Protein AF-0000000085011105 (afdb_homodimer)

Organism: Metarhizium robertsii (strain ARSEF 23 / ATCC MYA-3075) (NCBI:txid655844)

Solvent-accessible surface area (backbone atoms only — not comparable to full-atom values): 60044 Å² total; per-residue (Å²): 136,89,79,82,85,76,83,78,77,78,76,76,76,77,75,78,75,76,74,73,77,71,67,77,72,74,67,74,64,75,71,72,76,72,68,68,75,71,82,70,80,45,74,36,45,48,65,54,57,67,63,54,42,54,51,50,49,50,55,52,46,53,53,48,50,51,49,47,50,44,50,49,49,52,48,49,51,55,53,62,59,39,65,51,76,38,35,54,56,72,53,49,57,53,48,48,50,51,52,47,52,48,47,50,52,44,48,53,50,52,53,51,51,51,40,50,40,43,56,44,36,34,50,38,60,39,43,73,47,69,28,45,49,57,56,48,36,28,44,73,32,43,66,38,67,69,32,30,53,49,38,42,70,70,50,88,50,64,69,58,37,51,51,39,51,50,53,53,47,51,54,49,48,56,54,47,51,55,53,51,54,60,66,35,45,40,74,34,54,37,81,58,38,37,34,64,41,83,35,56,17,24,32,42,42,35,66,42,69,68,49,57,86,43,20,64,60,78,66,57,50,84,77,62,50,76,66,49,55,52,25,49,44,25,30,48,25,22,55,30,18,59,49,35,54,62,54,47,67,42,53,50,89,70,58,75,53,68,26,24,52,73,49,92,87,48,58,60,34,22,39,44,82,46,91,96,49,57,36,32,36,36,37,57,45,58,41,24,28,37,89,86,43,93,59,82,48,43,23,32,38,79,28,32,36,38,15,30,13,53,39,45,62,28,53,38,79,37,44,28,36,20,68,42,52,45,32,28,28,33,47,83,93,67,39,78,44,78,44,76,47,94,67,51,62,32,52,54,24,22,37,24,34,26,43,68,86,76,45,50,47,51,36,28,19,43,36,34,37,39,37,20,19,83,83,63,19,29,34,35,46,26,44,21,34,41,54,69,52,40,77,56,86,50,76,73,56,40,69,28,50,61,34,35,34,37,18,30,39,9,73,13,30,40,31,63,57,49,44,88,65,88,39,32,54,85,70,41,71,64,25,48,32,73,30,42,37,70,34,57,82,8,47,81,59,78,66,41,26,61,62,53,10,34,45,50,13,48,29,18,41,24,16,50,52,39,42,48,68,51,28,60,68,41,80,42,84,38,66,16,67,42,68,18,30,21,48,42,65,74,39,68,65,58,49,48,47,54,55,49,47,53,52,48,49,50,50,50,52,49,50,50,35,49,61,56,21,48,75,42,78,79,75,81,86,37,54,57,22,48,21,39,36,46,40,71,59,51,61,81,60,60,92,59,39,46,27,24,41,40,69,52,42,30,56,71,62,34,92,76,33,25,38,28,44,42,67,79,45,94,74,39,19,62,44,58,47,68,81,140,82,74,78,75,86,84,73,84,80,78,72,76,77,72,79,73,78,70,74,74,70,66,76,70,74,67,73,66,76,72,72,75,73,70,69,76,70,82,72,81,44,73,35,44,50,64,55,55,65,63,53,43,56,54,51,49,50,54,52,46,53,53,48,51,49,49,48,51,44,50,49,48,51,49,49,52,53,52,61,59,39,65,50,76,36,35,54,56,72,52,51,58,53,49,49,50,50,51,47,53,48,46,50,53,45,48,52,50,52,51,51,52,52,39,51,39,43,55,44,37,35,52,38,59,40,43,72,48,71,29,46,48,57,58,48,35,27,44,73,31,44,65,38,68,69,32,30,54,49,39,42,70,69,50,88,50,65,71,58,37,52,51,40,50,49,52,53,49,51,55,49,48,57,54,47,52,56,52,50,54,59,67,35,45,40,74,34,53,37,80,57,39,38,34,63,40,84,37,57,18,23,32,44,40,36,64,41,68,68,49,57,86,41,21,61,60,79,67,55,50,82,76,62,47,77,64,49,55,52,25,48,44,25,31,48,25,22,54,29,18,59,49,36,54,61,57,48,67,43,53,49,89,71,58,73,53,68,26,24,52,73,50,93,87,49,59,59,34,23,39,43,81,46,92,95,49,56,36,32,37,36,37,57,44,57,41,24,28,37,90,85,44,93,58,83,50,42,23,32,39,80,30,31,36,36,15,30,12,54,39,45,62,27,54,38,80,38,43,28,37,20,69,40,54,44,32,28,28,34,46,83,92,67,40,76,44,78,44,76,47,93,66,51,62,31,52,53,24,20,35,24,35,28,42,68,85,78,44,52,47,51,36,27,20,42,37,33,36,40,36,21,19,81,83,64,20,29,35,34,47,27,45,19,35,42,53,70,52,40,77,55,86,52,76,72,56,40,70,28,51,62,34,34,33,39,20,30,39,10,72,13,31,40,31,63,56,49,47,87,58,91,36,34,54,85,72,43,72,65,25,47,32,74,29,41,37,71,35,58,82,7,47,81,57,78,66,41,25,61,61,53,10,34,46,52,13,48,29,19,41,24,14,50,51,39,43,47,68,51,29,60,67,41,78,42,82,39,67,16,67,41,67,18,29,22,47,43,66,75,38,67,65,58,48,48,47,53,53,48,48,53,54,49,48,50,51,51,51,49,50,50,34,49,62,56,22,48,76,41,78,81,75,81,86,37,56,57,23,48,22,39,35,45,39,71,58,51,61,82,60,60,92,59,38,46,26,22,40,40,69,50,42,29,57,71,62,34,92,75,32,25,39,29,45,42,66,78,44,94,74,38,20,63,44,58,43,68,83

Structure (mmCIF, N/CA/C/O backbone):
data_AF-0000000085011105-model_v1
#
loop_
_entity.id
_entity.type
_entity.pdbx_description
1 polymer 'DUF3176 domain protein'
#
loop_
_atom_site.group_PDB
_atom_site.id
_atom_site.type_symbol
_atom_site.label_atom_id
_atom_site.label_alt_id
_atom_site.label_comp_id
_atom_site.label_asym_id
_atom_site.label_entity_id
_atom_site.label_seq_id
_atom_site.pdbx_PDB_ins_code
_atom_site.Cartn_x
_atom_site.Cartn_y
_atom_site.Cartn_z
_atom_site.occupancy
_atom_site.B_iso_or_equiv
_atom_site.auth_seq_id
_atom_site.auth_comp_id
_atom_site.auth_asym_id
_atom_site.auth_atom_id
_atom_site.pdbx_PDB_model_num
ATOM 1 N N . MET A 1 1 ? -25.391 115.938 -32.781 1 16.39 1 MET A N 1
ATOM 2 C CA . MET A 1 1 ? -26.031 116.75 -31.766 1 16.39 1 MET A CA 1
ATOM 3 C C . MET A 1 1 ? -25.5 116.438 -30.375 1 16.39 1 MET A C 1
ATOM 5 O O . MET A 1 1 ? -24.875 115.375 -30.188 1 16.39 1 MET A O 1
ATOM 9 N N . ALA A 1 2 ? -26.5 116.5 -29.406 1 16.56 2 ALA A N 1
ATOM 10 C CA . ALA A 1 2 ? -26.438 117.125 -28.094 1 16.56 2 ALA A CA 1
ATOM 11 C C . ALA A 1 2 ? -25.609 116.312 -27.125 1 16.56 2 ALA A C 1
ATOM 13 O O . ALA A 1 2 ? -25.375 115.125 -27.359 1 16.56 2 ALA A O 1
ATOM 14 N N . ALA A 1 3 ? -25.906 116.5 -25.922 1 17.05 3 ALA A N 1
ATOM 15 C CA . ALA A 1 3 ? -25.5 117.188 -24.672 1 17.05 3 ALA A CA 1
ATOM 16 C C . ALA A 1 3 ? -25.188 116.125 -23.594 1 17.05 3 ALA A C 1
ATOM 18 O O . ALA A 1 3 ? -24.141 116.188 -22.953 1 17.05 3 ALA A O 1
ATOM 19 N N . ALA A 1 4 ? -26.297 115.5 -23.172 1 17.09 4 ALA A N 1
ATOM 20 C CA . ALA A 1 4 ? -26.625 115.75 -21.766 1 17.09 4 ALA A CA 1
ATOM 21 C C . ALA A 1 4 ? -25.719 114.938 -20.859 1 17.09 4 ALA A C 1
ATOM 23 O O . ALA A 1 4 ? -24.984 114.062 -21.328 1 17.09 4 ALA A O 1
ATOM 24 N N . SER A 1 5 ? -26.375 114.188 -19.891 1 18.48 5 SER A N 1
ATOM 25 C CA . SER A 1 5 ? -26.484 114.5 -18.469 1 18.48 5 SER A CA 1
ATOM 26 C C . SER A 1 5 ? -25.406 113.75 -17.672 1 18.48 5 SER A C 1
ATOM 28 O O . SER A 1 5 ? -24.844 112.75 -18.125 1 18.48 5 SER A O 1
ATOM 30 N N . PRO A 1 6 ? -25.234 114.125 -16.375 1 21.94 6 PRO A N 1
ATOM 31 C CA . PRO A 1 6 ? -24.312 114.375 -15.258 1 21.94 6 PRO A CA 1
ATOM 32 C C . PRO A 1 6 ? -24.094 113.062 -14.43 1 21.94 6 PRO A C 1
ATOM 34 O O . PRO A 1 6 ? -23.453 113.125 -13.375 1 21.94 6 PRO A O 1
ATOM 37 N N . ALA A 1 7 ? -24.312 111.875 -14.914 1 22.23 7 ALA A N 1
ATOM 38 C CA . ALA A 1 7 ? -24.766 110.938 -13.891 1 22.23 7 ALA A CA 1
ATOM 39 C C . ALA A 1 7 ? -23.766 110.812 -12.742 1 22.23 7 ALA A C 1
ATOM 41 O O . ALA A 1 7 ? -22.547 110.875 -12.961 1 22.23 7 ALA A O 1
ATOM 42 N N . SER A 1 8 ? -24.25 111.062 -11.484 1 20.09 8 SER A N 1
ATOM 43 C CA . SER A 1 8 ? -23.812 111.375 -10.117 1 20.09 8 SER A CA 1
ATOM 44 C C . SER A 1 8 ? -22.969 110.25 -9.57 1 20.09 8 SER A C 1
ATOM 46 O O . SER A 1 8 ? -23.188 109.062 -9.906 1 20.09 8 SER A O 1
ATOM 48 N N . SER A 1 9 ? -21.734 110.5 -9.141 1 21.33 9 SER A N 1
ATOM 49 C CA . SER A 1 9 ? -20.547 109.812 -8.617 1 21.33 9 SER A CA 1
ATOM 50 C C . SER A 1 9 ? -20.828 109.125 -7.297 1 21.33 9 SER A C 1
ATOM 52 O O . SER A 1 9 ? -19.922 108.875 -6.516 1 21.33 9 SER A O 1
ATOM 54 N N . THR A 1 10 ? -22.125 108.5 -7.172 1 21.08 10 THR A N 1
ATOM 55 C CA . THR A 1 10 ? -22.438 108.188 -5.781 1 21.08 10 THR A CA 1
ATOM 56 C C . THR A 1 10 ? -21.312 107.375 -5.148 1 21.08 10 THR A C 1
ATOM 58 O O . THR A 1 10 ? -20.875 106.375 -5.715 1 21.08 10 THR A O 1
ATOM 61 N N . ARG A 1 11 ? -20.625 108.062 -4.211 1 24.38 11 ARG A N 1
ATOM 62 C CA . ARG A 1 11 ? -19.547 107.75 -3.27 1 24.38 11 ARG A CA 1
ATOM 63 C C . ARG A 1 11 ? -19.891 106.562 -2.396 1 24.38 11 ARG A C 1
ATOM 65 O O . ARG A 1 11 ? -20.781 106.625 -1.541 1 24.38 11 ARG A O 1
ATOM 72 N N . THR A 1 12 ? -20.125 105.375 -2.979 1 21.08 12 THR A N 1
ATOM 73 C CA . THR A 1 12 ? -20.547 104.25 -2.141 1 21.08 12 THR A CA 1
ATOM 74 C C . THR A 1 12 ? -19.547 104.062 -1.004 1 21.08 12 THR A C 1
ATOM 76 O O . THR A 1 12 ? -18.344 103.875 -1.242 1 21.08 12 THR A O 1
ATOM 79 N N . GLU A 1 13 ? -19.828 104.625 0.195 1 21.44 13 GLU A N 1
ATOM 80 C CA . GLU A 1 13 ? -19.125 104.562 1.479 1 21.44 13 GLU A CA 1
ATOM 81 C C . GLU A 1 13 ? -18.812 103.062 1.852 1 21.44 13 GLU A C 1
ATOM 83 O O . GLU A 1 13 ? -19.719 102.25 1.915 1 21.44 13 GLU A O 1
ATOM 88 N N . SER A 1 14 ? -17.734 102.562 1.352 1 22.48 14 SER A N 1
ATOM 89 C CA . SER A 1 14 ? -17.219 101.188 1.657 1 22.48 14 SER A CA 1
ATOM 90 C C . SER A 1 14 ? -17.141 101 3.162 1 22.48 14 SER A C 1
ATOM 92 O O . SER A 1 14 ? -16.406 101.688 3.863 1 22.48 14 SER A O 1
ATOM 94 N N . ASP A 1 15 ? -18.312 100.75 3.84 1 22.33 15 ASP A N 1
ATOM 95 C CA . ASP A 1 15 ? -18.391 100.438 5.27 1 22.33 15 ASP A CA 1
ATOM 96 C C . ASP A 1 15 ? -17.359 99.438 5.66 1 22.33 15 ASP A C 1
ATOM 98 O O . ASP A 1 15 ? -17.219 98.375 4.988 1 22.33 15 ASP A O 1
ATOM 102 N N . HIS A 1 16 ? -16.266 99.812 6.266 1 23.64 16 HIS A N 1
ATOM 103 C CA . HIS A 1 16 ? -15.172 99.062 6.91 1 23.64 16 HIS A CA 1
ATOM 104 C C . HIS A 1 16 ? -15.703 98.062 7.926 1 23.64 16 HIS A C 1
ATOM 106 O O . HIS A 1 16 ? -16.094 98.438 9.031 1 23.64 16 HIS A O 1
ATOM 112 N N . VAL A 1 17 ? -16.609 97.125 7.531 1 26.27 17 VAL A N 1
ATOM 113 C CA . VAL A 1 17 ? -17.062 96.188 8.547 1 26.27 17 VAL A CA 1
ATOM 114 C C . VAL A 1 17 ? -15.859 95.562 9.234 1 26.27 17 VAL A C 1
ATOM 116 O O . VAL A 1 17 ? -14.992 94.938 8.57 1 26.27 17 VAL A O 1
ATOM 119 N N . ASP A 1 18 ? -15.406 96.062 10.344 1 23.97 18 ASP A N 1
ATOM 120 C CA . ASP A 1 18 ? -14.445 95.562 11.297 1 23.97 18 ASP A CA 1
ATOM 121 C C . ASP A 1 18 ? -14.75 94.062 11.625 1 23.97 18 ASP A C 1
ATOM 123 O O . ASP A 1 18 ? -15.812 93.75 12.164 1 23.97 18 ASP A O 1
ATOM 127 N N . ALA A 1 19 ? -14.516 93.125 10.727 1 28.34 19 ALA A N 1
ATOM 128 C CA . ALA A 1 19 ? -14.641 91.688 10.938 1 28.34 19 ALA A CA 1
ATOM 129 C C . ALA A 1 19 ? -13.93 91.25 12.219 1 28.34 19 ALA A C 1
ATOM 131 O O . ALA A 1 19 ? -12.695 91.188 12.258 1 28.34 19 ALA A O 1
ATOM 132 N N . SER A 1 20 ? -14.383 91.875 13.359 1 27.03 20 SER A N 1
ATOM 133 C CA . SER A 1 20 ? -13.914 91.25 14.602 1 27.03 20 SER A CA 1
ATOM 134 C C . SER A 1 20 ? -13.969 89.75 14.547 1 27.03 20 SER A C 1
ATOM 136 O O . SER A 1 20 ? -15.016 89.188 14.227 1 27.03 20 SER A O 1
ATOM 138 N N . GLU A 1 21 ? -12.93 89.125 14.086 1 26.34 21 GLU A N 1
ATOM 139 C CA . GLU A 1 21 ? -12.633 87.688 14.039 1 26.34 21 GLU A CA 1
ATOM 140 C C . GLU A 1 21 ? -13.008 87 15.352 1 26.34 21 GLU A C 1
ATOM 142 O O . GLU A 1 21 ? -12.258 87.062 16.328 1 26.34 21 GLU A O 1
ATOM 147 N N . LYS A 1 22 ? -14.219 87.188 15.906 1 31.05 22 LYS A N 1
ATOM 148 C CA . LYS A 1 22 ? -14.594 86.438 17.109 1 31.05 22 LYS A CA 1
ATOM 149 C C . LYS A 1 22 ? -14.375 84.938 16.906 1 31.05 22 LYS A C 1
ATOM 151 O O . LYS A 1 22 ? -15 84.312 16.047 1 31.05 22 LYS A O 1
ATOM 156 N N . GLN A 1 23 ? -13.219 84.562 17 1 27.55 23 GLN A N 1
ATOM 157 C CA . GLN A 1 23 ? -12.969 83.125 17.109 1 27.55 23 GLN A CA 1
ATOM 158 C C . GLN A 1 23 ? -13.977 82.5 18.031 1 27.55 23 GLN A C 1
ATOM 160 O O . GLN A 1 23 ? -14.188 82.938 19.156 1 27.55 23 GLN A O 1
ATOM 165 N N . PRO A 1 24 ? -15.102 82 17.531 1 29.47 24 PRO A N 1
ATOM 166 C CA . PRO A 1 24 ? -16 81.312 18.484 1 29.47 24 PRO A CA 1
ATOM 167 C C . PRO A 1 24 ? -15.258 80.5 19.5 1 29.47 24 PRO A C 1
ATOM 169 O O . PRO A 1 24 ? -14.477 79.625 19.125 1 29.47 24 PRO A O 1
ATOM 172 N N . ARG A 1 25 ? -14.727 81.062 20.594 1 31.48 25 ARG A N 1
ATOM 173 C CA . ARG A 1 25 ? -14.328 80.312 21.75 1 31.48 25 ARG A CA 1
ATOM 174 C C . ARG A 1 25 ? -15.367 79.188 22.062 1 31.48 25 ARG A C 1
ATOM 176 O O . ARG A 1 25 ? -16.516 79.562 22.375 1 31.48 25 ARG A O 1
ATOM 183 N N . TRP A 1 26 ? -15.367 78.188 21.281 1 30.69 26 TRP A N 1
ATOM 184 C CA . TRP A 1 26 ? -16.156 77.062 21.641 1 30.69 26 TRP A CA 1
ATOM 185 C C . TRP A 1 26 ? -16.141 76.812 23.141 1 30.69 26 TRP A C 1
ATOM 187 O O . TRP A 1 26 ? -15.086 76.625 23.734 1 30.69 26 TRP A O 1
ATOM 197 N N . ARG A 1 27 ? -16.859 77.625 23.891 1 29.78 27 ARG A N 1
ATOM 198 C CA . ARG A 1 27 ? -17.141 77.375 25.297 1 29.78 27 ARG A CA 1
ATOM 199 C C . ARG A 1 27 ? -17.516 75.875 25.5 1 29.78 27 ARG A C 1
ATOM 201 O O . ARG A 1 27 ? -18.531 75.438 24.984 1 29.78 27 ARG A O 1
ATOM 208 N N . LEU A 1 28 ? -16.578 75.062 25.516 1 32.09 28 LEU A N 1
ATOM 209 C CA . LEU A 1 28 ? -16.938 73.812 26.172 1 32.09 28 LEU A CA 1
ATOM 210 C C . LEU A 1 28 ? -17.891 74.062 27.328 1 32.09 28 LEU A C 1
ATOM 212 O O . LEU A 1 28 ? -17.562 74.75 28.281 1 32.09 28 LEU A O 1
ATOM 216 N N . SER A 1 29 ? -19.156 74.375 27.031 1 30.38 29 SER A N 1
ATOM 217 C CA . SER A 1 29 ? -20.141 74.438 28.109 1 30.38 29 SER A CA 1
ATOM 218 C C . SER A 1 29 ? -19.719 73.562 29.297 1 30.38 29 SER A C 1
ATOM 220 O O . SER A 1 29 ? -18.984 72.625 29.156 1 30.38 29 SER A O 1
ATOM 222 N N . SER A 1 30 ? -19.656 74.25 30.438 1 30.38 30 SER A N 1
ATOM 223 C CA . SER A 1 30 ? -19.516 73.625 31.75 1 30.38 30 SER A CA 1
ATOM 224 C C . SER A 1 30 ? -20.25 72.312 31.844 1 30.38 30 SER A C 1
ATOM 226 O O . SER A 1 30 ? -21.469 72.25 31.781 1 30.38 30 SER A O 1
ATOM 228 N N . LEU A 1 31 ? -19.875 71.375 31.094 1 31.62 31 LEU A N 1
ATOM 229 C CA . LEU A 1 31 ? -20.375 70.062 31.547 1 31.62 31 LEU A CA 1
ATOM 230 C C . LEU A 1 31 ? -20.625 70.062 33.062 1 31.62 31 LEU A C 1
ATOM 232 O O . LEU A 1 31 ? -19.719 70.375 33.844 1 31.62 31 LEU A O 1
ATOM 236 N N . SER A 1 32 ? -21.719 70.688 33.438 1 32.03 32 SER A N 1
ATOM 237 C CA . SER A 1 32 ? -22.188 70.562 34.812 1 32.03 32 SER A CA 1
ATOM 238 C C . SER A 1 32 ? -21.703 69.312 35.469 1 32.03 32 SER A C 1
ATOM 240 O O . SER A 1 32 ? -21.891 68.188 34.938 1 32.03 32 SER A O 1
ATOM 242 N N . ARG A 1 33 ? -20.672 69.438 36.312 1 38.56 33 ARG A N 1
ATOM 243 C CA . ARG A 1 33 ? -20.25 68.562 37.406 1 38.56 33 ARG A CA 1
ATOM 244 C C . ARG A 1 33 ? -21.453 67.938 38.094 1 38.56 33 ARG A C 1
ATOM 246 O O . ARG A 1 33 ? -22.016 68.562 39.031 1 38.56 33 ARG A O 1
ATOM 253 N N . ARG A 1 34 ? -22.484 67.562 37.438 1 35.81 34 ARG A N 1
ATOM 254 C CA . ARG A 1 34 ? -23.297 66.75 38.344 1 35.81 34 ARG A CA 1
ATOM 255 C C . ARG A 1 34 ? -22.438 65.75 39.062 1 35.81 34 ARG A C 1
ATOM 257 O O . ARG A 1 34 ? -21.969 64.75 38.469 1 35.81 34 ARG A O 1
ATOM 264 N N . THR A 1 35 ? -21.703 66.25 40.062 1 35 35 THR A N 1
ATOM 265 C CA . THR A 1 35 ? -21.203 65.438 41.156 1 35 35 THR A CA 1
ATOM 266 C C . THR A 1 35 ? -22.328 64.562 41.75 1 35 35 THR A C 1
ATOM 268 O O . THR A 1 35 ? -22.844 64.875 42.844 1 35 35 THR A O 1
ATOM 271 N N . GLY A 1 36 ? -23.484 64.5 41.25 1 33.25 36 GLY A N 1
ATOM 272 C CA . GLY A 1 36 ? -24.156 63.438 42 1 33.25 36 GLY A CA 1
ATOM 273 C C . GLY A 1 36 ? -23.281 62.25 42.281 1 33.25 36 GLY A C 1
ATOM 274 O O . GLY A 1 36 ? -22.688 61.688 41.375 1 33.25 36 GLY A O 1
ATOM 275 N N . SER A 1 37 ? -22.672 62.156 43.438 1 37.34 37 SER A N 1
ATOM 276 C CA . SER A 1 37 ? -21.906 61.125 44.094 1 37.34 37 SER A CA 1
ATOM 277 C C . SER A 1 37 ? -22.484 59.75 43.781 1 37.34 37 SER A C 1
ATOM 279 O O . SER A 1 37 ? -23.219 59.156 44.594 1 37.34 37 SER A O 1
ATOM 281 N N . SER A 1 38 ? -23.344 59.5 42.906 1 41.69 38 SER A N 1
ATOM 282 C CA . SER A 1 38 ? -23.641 58.062 42.906 1 41.69 38 SER A CA 1
ATOM 283 C C . SER A 1 38 ? -22.359 57.25 42.875 1 41.69 38 SER A C 1
ATOM 285 O O . SER A 1 38 ? -21.453 57.531 42.062 1 41.69 38 SER A O 1
ATOM 287 N N . THR A 1 39 ? -21.906 56.656 43.938 1 49.62 39 THR A N 1
ATOM 288 C CA . THR A 1 39 ? -20.828 55.781 44.406 1 49.62 39 THR A CA 1
ATOM 289 C C . THR A 1 39 ? -20.531 54.719 43.375 1 49.62 39 THR A C 1
ATOM 291 O O . THR A 1 39 ? -21.062 53.594 43.438 1 49.62 39 THR A O 1
ATOM 294 N N . GLN A 1 40 ? -20.688 54.875 42.188 1 60.03 40 GLN A N 1
ATOM 295 C CA . GLN A 1 40 ? -20.344 53.781 41.25 1 60.03 40 GLN A CA 1
ATOM 296 C C . GLN A 1 40 ? -18.906 53.312 41.469 1 60.03 40 GLN A C 1
ATOM 298 O O . GLN A 1 40 ? -17.969 54.125 41.531 1 60.03 40 GLN A O 1
ATOM 303 N N . GLN A 1 41 ? -18.828 52.156 42 1 73.62 41 GLN A N 1
ATOM 304 C CA . GLN A 1 41 ? -17.547 51.5 42.219 1 73.62 41 GLN A CA 1
ATOM 305 C C . GLN A 1 41 ? -16.844 51.188 40.906 1 73.62 41 GLN A C 1
ATOM 307 O O . GLN A 1 41 ? -17.453 50.594 40 1 73.62 41 GLN A O 1
ATOM 312 N N . TYR A 1 42 ? -15.781 51.812 40.656 1 79.25 42 TYR A N 1
ATOM 313 C CA . TYR A 1 42 ? -15.008 51.562 39.438 1 79.25 42 TYR A CA 1
ATOM 314 C C . TYR A 1 42 ? -14.242 50.25 39.531 1 79.25 42 TYR A C 1
ATOM 316 O O . TYR A 1 42 ? -13.898 49.812 40.625 1 79.25 42 TYR A O 1
ATOM 324 N N . ALA A 1 43 ? -14.07 49.625 38.438 1 76.69 43 ALA A N 1
ATOM 325 C CA . ALA A 1 43 ? -13.586 48.25 38.312 1 76.69 43 ALA A CA 1
ATOM 326 C C . ALA A 1 43 ? -12.219 48.094 38.969 1 76.69 43 ALA A C 1
ATOM 328 O O . ALA A 1 43 ? -11.922 47.062 39.562 1 76.69 43 ALA A O 1
ATOM 329 N N . TYR A 1 44 ? -11.406 49.219 38.969 1 77.94 44 TYR A N 1
ATOM 330 C CA . TYR A 1 44 ? -10.031 49.062 39.438 1 77.94 44 TYR A CA 1
ATOM 331 C C . TYR A 1 44 ? -9.773 49.938 40.656 1 77.94 44 TYR A C 1
ATOM 333 O O . TYR A 1 44 ? -8.625 50.281 40.938 1 77.94 44 TYR A O 1
ATOM 341 N N . GLU A 1 45 ? -10.844 50.375 41.344 1 81.88 45 GLU A N 1
ATOM 342 C CA . GLU A 1 45 ? -10.695 51.219 42.531 1 81.88 45 GLU A CA 1
ATOM 343 C C . GLU A 1 45 ? -10.117 50.438 43.688 1 81.88 45 GLU A C 1
ATOM 345 O O . GLU A 1 45 ? -9.242 50.938 44.406 1 81.88 45 GLU A O 1
ATOM 350 N N . THR A 1 46 ? -10.742 49.25 43.844 1 83 46 THR A N 1
ATOM 351 C CA . THR A 1 46 ? -10.234 48.375 44.875 1 83 46 THR A CA 1
ATOM 352 C C . THR A 1 46 ? -9.742 47.062 44.312 1 83 46 THR A C 1
ATOM 354 O O . THR A 1 46 ? -10.289 46.562 43.344 1 83 46 THR A O 1
ATOM 357 N N . PHE A 1 47 ? -8.617 46.656 44.844 1 85.69 47 PHE A N 1
ATOM 358 C CA . PHE A 1 47 ? -8.031 45.406 44.406 1 85.69 47 PHE A CA 1
ATOM 359 C C . PHE A 1 47 ? -8.453 44.25 45.312 1 85.69 47 PHE A C 1
ATOM 361 O O . PHE A 1 47 ? -8.055 44.219 46.469 1 85.69 47 PHE A O 1
ATOM 368 N N . HIS A 1 48 ? -9.445 43.531 44.781 1 85.69 48 HIS A N 1
ATOM 369 C CA . HIS A 1 48 ? -9.828 42.312 45.469 1 85.69 48 HIS A CA 1
ATOM 370 C C . HIS A 1 48 ? -9.125 41.094 44.875 1 85.69 48 HIS A C 1
ATOM 372 O O . HIS A 1 48 ? -9.531 40.594 43.844 1 85.69 48 HIS A O 1
ATOM 378 N N . ARG A 1 49 ? -8.234 40.562 45.562 1 87.25 49 ARG A N 1
ATOM 379 C CA . ARG A 1 49 ? -7.414 39.438 45.094 1 87.25 49 ARG A CA 1
ATOM 380 C C . ARG A 1 49 ? -8.258 38.188 44.906 1 87.25 49 ARG A C 1
ATOM 382 O O . ARG A 1 49 ? -8.086 37.469 43.906 1 87.25 49 ARG A O 1
ATOM 389 N N . GLY A 1 50 ? -9.258 37.875 45.719 1 89.69 50 GLY A N 1
ATOM 390 C CA . GLY A 1 50 ? -10.07 36.688 45.625 1 89.69 50 GLY A CA 1
ATOM 391 C C . GLY A 1 50 ? -11.016 36.688 44.438 1 89.69 50 GLY A C 1
ATOM 392 O O . GLY A 1 50 ? -11.164 35.656 43.75 1 89.69 50 GLY A O 1
ATOM 393 N N . LYS A 1 51 ? -11.648 37.812 44.188 1 88.25 51 LYS A N 1
ATOM 394 C CA . LYS A 1 51 ? -12.57 37.906 43.062 1 88.25 51 LYS A CA 1
ATOM 395 C C . LYS A 1 51 ? -11.828 37.781 41.719 1 88.25 51 LYS A C 1
ATOM 397 O O . LYS A 1 51 ? -12.305 37.156 40.781 1 88.25 51 LYS A O 1
ATOM 402 N N . GLN A 1 52 ? -10.68 38.5 41.594 1 90.88 52 GLN A N 1
ATOM 403 C CA . GLN A 1 52 ? -9.859 38.406 40.375 1 90.88 52 GLN A CA 1
ATOM 404 C C . GLN A 1 52 ? -9.375 36.969 40.156 1 90.88 52 GLN A C 1
ATOM 406 O O . GLN A 1 52 ? -9.398 36.469 39 1 90.88 52 GLN A O 1
ATOM 411 N N . LEU A 1 53 ? -9.016 36.281 41.219 1 93.31 53 LEU A N 1
ATOM 412 C CA . LEU A 1 53 ? -8.516 34.938 41.094 1 93.31 53 LEU A CA 1
ATOM 413 C C . LEU A 1 53 ? -9.602 34 40.594 1 93.31 53 LEU A C 1
ATOM 415 O O . LEU A 1 53 ? -9.359 33.156 39.75 1 93.31 53 LEU A O 1
ATOM 419 N N . ARG A 1 54 ? -10.805 34.062 41.156 1 92.75 54 ARG A N 1
ATOM 420 C CA . ARG A 1 54 ? -11.906 33.188 40.75 1 92.75 54 ARG A CA 1
ATOM 421 C C . ARG A 1 54 ? -12.266 33.406 39.281 1 92.75 54 ARG A C 1
ATOM 423 O O . ARG A 1 54 ? -12.562 32.469 38.562 1 92.75 54 ARG A O 1
ATOM 430 N N . HIS A 1 55 ? -12.195 34.625 38.844 1 89.62 55 HIS A N 1
ATOM 431 C CA . HIS A 1 55 ? -12.508 34.938 37.469 1 89.62 55 HIS A CA 1
ATOM 432 C C . HIS A 1 55 ? -11.43 34.406 36.531 1 89.62 55 HIS A C 1
ATOM 434 O O . HIS A 1 55 ? -11.742 33.812 35.469 1 89.62 55 HIS A O 1
ATOM 440 N N . MET A 1 56 ? -10.258 34.594 36.906 1 91.81 56 MET A N 1
ATOM 441 C CA . MET A 1 56 ? -9.156 34.125 36.062 1 91.81 56 MET A CA 1
ATOM 442 C C . MET A 1 56 ? -9.141 32.594 36.031 1 91.81 56 MET A C 1
ATOM 444 O O . MET A 1 56 ? -8.93 32.031 34.938 1 91.81 56 MET A O 1
ATOM 448 N N . ILE A 1 57 ? -9.391 32 37.125 1 92.44 57 ILE A N 1
ATOM 449 C CA . ILE A 1 57 ? -9.367 30.547 37.188 1 92.44 57 ILE A CA 1
ATOM 450 C C . ILE A 1 57 ? -10.5 29.984 36.312 1 92.44 57 ILE A C 1
ATOM 452 O O . ILE A 1 57 ? -10.312 28.984 35.625 1 92.44 57 ILE A O 1
ATOM 456 N N . PHE A 1 58 ? -11.617 30.609 36.375 1 93.06 58 PHE A N 1
ATOM 457 C CA . PHE A 1 58 ? -12.766 30.125 35.625 1 93.06 58 PHE A CA 1
ATOM 458 C C . PHE A 1 58 ? -12.492 30.172 34.125 1 93.06 58 PHE A C 1
ATOM 460 O O . PHE A 1 58 ? -12.688 29.188 33.406 1 93.06 58 PHE A O 1
ATOM 467 N N . TRP A 1 59 ? -12.008 31.266 33.625 1 88.44 59 TRP A N 1
ATOM 468 C CA . TRP A 1 59 ? -11.781 31.406 32.188 1 88.44 59 TRP A CA 1
ATOM 469 C C . TRP A 1 59 ? -10.602 30.562 31.734 1 88.44 59 TRP A C 1
ATOM 471 O O . TRP A 1 59 ? -10.609 30.016 30.625 1 88.44 59 TRP A O 1
ATOM 481 N N . THR A 1 60 ? -9.617 30.469 32.531 1 92 60 THR A N 1
ATOM 482 C CA . THR A 1 60 ? -8.477 29.625 32.188 1 92 60 THR A CA 1
ATOM 483 C C . THR A 1 60 ? -8.883 28.156 32.188 1 92 60 THR A C 1
ATOM 485 O O . THR A 1 60 ? -8.438 27.375 31.328 1 92 60 THR A O 1
ATOM 488 N N . PHE A 1 61 ? -9.773 27.844 33.094 1 93.56 61 PHE A N 1
ATOM 489 C CA . PHE A 1 61 ? -10.242 26.469 33.156 1 93.56 61 PHE A CA 1
ATOM 490 C C . PHE A 1 61 ? -11.102 26.141 31.938 1 93.56 61 PHE A C 1
ATOM 492 O O . PHE A 1 61 ? -11.008 25.047 31.375 1 93.56 61 PHE A O 1
ATOM 499 N N . CYS A 1 62 ? -11.938 27.094 31.531 1 92.56 62 CYS A N 1
ATOM 500 C CA . CYS A 1 62 ? -12.773 26.875 30.344 1 92.56 62 CYS A CA 1
ATOM 501 C C . CYS A 1 62 ? -11.914 26.703 29.109 1 92.56 62 CYS A C 1
ATOM 503 O O . CYS A 1 62 ? -12.195 25.844 28.266 1 92.56 62 CYS A O 1
ATOM 505 N N . ARG A 1 63 ? -10.961 27.438 28.984 1 91.5 63 ARG A N 1
ATOM 506 C CA . ARG A 1 63 ? -10.062 27.328 27.844 1 91.5 63 ARG A CA 1
ATOM 507 C C . ARG A 1 63 ? -9.297 26 27.875 1 91.5 63 ARG A C 1
ATOM 509 O O . ARG A 1 63 ? -9.102 25.375 26.828 1 91.5 63 ARG A O 1
ATOM 516 N N . TRP A 1 64 ? -8.82 25.656 29 1 94.19 64 TRP A N 1
ATOM 517 C CA . TRP A 1 64 ? -8.102 24.391 29.141 1 94.19 64 TRP A CA 1
ATOM 518 C C . TRP A 1 64 ? -9.008 23.203 28.844 1 94.19 64 TRP A C 1
ATOM 520 O O . TRP A 1 64 ? -8.594 22.234 28.203 1 94.19 64 TRP A O 1
ATOM 530 N N . LEU A 1 65 ? -10.305 23.266 29.375 1 94.94 65 LEU A N 1
ATOM 531 C CA . LEU A 1 65 ? -11.258 22.203 29.109 1 94.94 65 LEU A CA 1
ATOM 532 C C . LEU 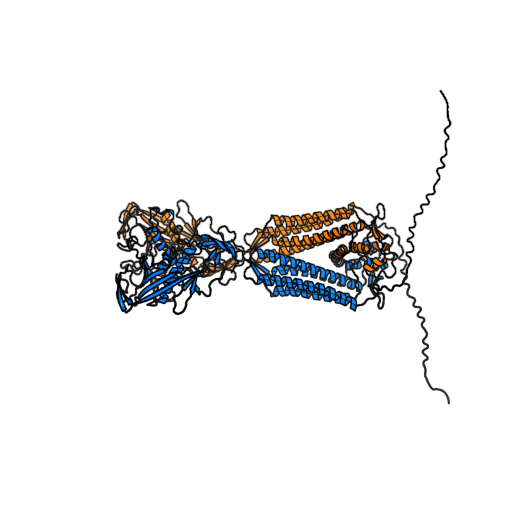A 1 65 ? -11.492 22.062 27.609 1 94.94 65 LEU A C 1
ATOM 534 O O . LEU A 1 65 ? -11.633 20.938 27.109 1 94.94 65 LEU A O 1
ATOM 538 N N . PHE A 1 66 ? -11.508 23.141 26.969 1 94.31 66 PHE A N 1
ATOM 539 C CA . PHE A 1 66 ? -11.664 23.109 25.516 1 94.31 66 PHE A CA 1
ATOM 540 C C . PHE A 1 66 ? -10.469 22.438 24.859 1 94.31 66 PHE A C 1
ATOM 542 O O . PHE A 1 66 ? -10.617 21.672 23.906 1 94.31 66 PHE A O 1
ATOM 549 N N . THR A 1 67 ? -9.305 22.688 25.359 1 92.94 67 THR A N 1
ATOM 550 C CA . THR A 1 67 ? -8.102 22.031 24.844 1 92.94 67 THR A CA 1
ATOM 551 C C . THR A 1 67 ? -8.148 20.531 25.109 1 92.94 67 THR A C 1
ATOM 553 O O . THR A 1 67 ? -7.805 19.719 24.234 1 92.94 67 THR A O 1
ATOM 556 N N . ALA A 1 68 ? -8.602 20.219 26.234 1 95.5 68 ALA A N 1
ATOM 557 C CA . ALA A 1 68 ? -8.688 18.812 26.594 1 95.5 68 ALA A CA 1
ATOM 558 C C . ALA A 1 68 ? -9.703 18.078 25.719 1 95.5 68 ALA A C 1
ATOM 560 O O . ALA A 1 68 ? -9.469 16.953 25.297 1 95.5 68 ALA A O 1
ATOM 561 N N . VAL A 1 69 ? -10.781 18.734 25.453 1 96.44 69 VAL A N 1
ATOM 562 C CA . VAL A 1 69 ? -11.82 18.141 24.609 1 96.44 69 VAL A CA 1
ATOM 563 C C . VAL A 1 69 ? -11.289 17.969 23.188 1 96.44 69 VAL A C 1
ATOM 565 O O . VAL A 1 69 ? -11.555 16.953 22.531 1 96.44 69 VAL A O 1
ATOM 568 N N . LEU A 1 70 ? -10.539 18.922 22.719 1 94.31 70 LEU A N 1
ATOM 569 C CA . LEU A 1 70 ? -9.969 18.812 21.391 1 94.31 70 LEU A CA 1
ATOM 570 C C . LEU A 1 70 ? -8.938 17.703 21.328 1 94.31 70 LEU A C 1
ATOM 572 O O . LEU A 1 70 ? -8.891 16.938 20.359 1 94.31 70 LEU A O 1
ATOM 576 N N . ALA A 1 71 ? -8.141 17.625 22.344 1 93.56 71 ALA A N 1
ATOM 577 C CA . ALA A 1 71 ? -7.152 16.547 22.406 1 93.56 71 ALA A CA 1
ATOM 578 C C . ALA A 1 71 ? -7.828 15.18 22.453 1 93.56 71 ALA A C 1
ATOM 580 O O . ALA A 1 71 ? -7.402 14.25 21.766 1 93.56 71 ALA A O 1
ATOM 581 N N . MET A 1 72 ? -8.859 15.078 23.234 1 95.56 72 MET A N 1
ATOM 582 C CA . MET A 1 72 ? -9.609 13.828 23.328 1 95.56 72 MET A CA 1
ATOM 583 C C . MET A 1 72 ? -10.281 13.5 22 1 95.56 72 MET A C 1
ATOM 585 O O . MET A 1 72 ? -10.383 12.328 21.609 1 95.56 72 MET A O 1
ATOM 589 N N . SER A 1 73 ? -10.758 14.531 21.359 1 95.81 73 SER A N 1
ATOM 590 C CA . SER A 1 73 ? -11.383 14.32 20.062 1 95.81 73 SER A CA 1
ATOM 591 C C . SER A 1 73 ? -10.383 13.789 19.047 1 95.81 73 SER A C 1
ATOM 593 O O . SER A 1 73 ? -10.703 12.906 18.25 1 95.81 73 SER A O 1
ATOM 595 N N . ILE A 1 74 ? -9.211 14.305 19.078 1 93.19 74 ILE A N 1
ATOM 596 C CA . ILE A 1 74 ? -8.164 13.82 18.188 1 93.19 74 ILE A CA 1
ATOM 597 C C . ILE A 1 74 ? -7.855 12.352 18.5 1 93.19 74 ILE A C 1
ATOM 599 O O . ILE A 1 74 ? -7.758 11.531 17.594 1 93.19 74 ILE A O 1
ATOM 603 N N . PHE A 1 75 ? -7.781 12.047 19.734 1 93.81 75 PHE A N 1
ATOM 604 C CA . PHE A 1 75 ? -7.504 10.688 20.156 1 93.81 75 PHE A CA 1
ATOM 605 C C . PHE A 1 75 ? -8.602 9.734 19.688 1 93.81 75 PHE A C 1
ATOM 607 O O . PHE A 1 75 ? -8.32 8.656 19.172 1 93.81 75 PHE A O 1
ATOM 614 N N . VAL A 1 76 ? -9.805 10.195 19.922 1 95.5 76 VAL A N 1
ATOM 615 C CA . VAL A 1 76 ? -10.938 9.344 19.578 1 95.5 76 VAL A CA 1
ATOM 616 C C . VAL A 1 76 ? -10.969 9.102 18.062 1 95.5 76 VAL A C 1
ATOM 618 O O . VAL A 1 76 ? -11.266 7.996 17.609 1 95.5 76 VAL A O 1
ATOM 621 N N . VAL A 1 77 ? -10.672 10.062 17.312 1 93.94 77 VAL A N 1
ATOM 622 C CA . VAL A 1 77 ? -10.672 9.922 15.859 1 93.94 77 VAL A CA 1
ATOM 623 C C . VAL A 1 77 ? -9.578 8.938 15.438 1 93.94 77 VAL A C 1
ATOM 625 O O . VAL A 1 77 ? -9.836 8.031 14.641 1 93.94 77 VAL A O 1
ATOM 628 N N . ILE A 1 78 ? -8.422 9.078 16 1 92.5 78 ILE A N 1
ATOM 629 C CA . ILE A 1 78 ? -7.32 8.18 15.664 1 92.5 78 ILE A CA 1
ATOM 630 C C . ILE A 1 78 ? -7.656 6.758 16.125 1 92.5 78 ILE A C 1
ATOM 632 O O . ILE A 1 78 ? -7.434 5.797 15.383 1 92.5 78 ILE A O 1
ATOM 636 N N . TRP A 1 79 ? -8.273 6.676 17.281 1 93.25 79 TRP A N 1
ATOM 637 C CA . TRP A 1 79 ? -8.641 5.379 17.844 1 93.25 79 TRP A CA 1
ATOM 638 C C . TRP A 1 79 ? -9.703 4.699 16.984 1 93.25 79 TRP A C 1
ATOM 640 O O . TRP A 1 79 ? -9.594 3.512 16.672 1 93.25 79 TRP A O 1
ATOM 650 N N . LYS A 1 80 ? -10.68 5.398 16.594 1 93.75 80 LYS A N 1
ATOM 651 C CA . LYS A 1 80 ? -11.789 4.844 15.812 1 93.75 80 LYS A CA 1
ATOM 652 C C . LYS A 1 80 ? -11.328 4.379 14.438 1 93.75 80 LYS A C 1
ATOM 654 O O . LYS A 1 80 ? -11.727 3.314 13.969 1 93.75 80 LYS A O 1
ATOM 659 N N . TYR A 1 81 ? -10.5 5.129 13.82 1 92.62 81 TYR A N 1
ATOM 660 C CA . TYR A 1 81 ? -10.062 4.801 12.469 1 92.62 81 TYR A CA 1
ATOM 661 C C . TYR A 1 81 ? -8.969 3.742 12.484 1 92.62 81 TYR A C 1
ATOM 663 O O . TYR A 1 81 ? -8.656 3.139 11.461 1 92.62 81 TYR A O 1
ATOM 671 N N . SER A 1 82 ? -8.344 3.463 13.656 1 90.94 82 SER A N 1
ATOM 672 C CA . SER A 1 82 ? -7.285 2.467 13.781 1 90.94 82 SER A CA 1
ATOM 673 C C . SER A 1 82 ? -7.855 1.086 14.086 1 90.94 82 SER A C 1
ATOM 675 O O . SER A 1 82 ? -7.156 0.079 13.961 1 90.94 82 SER A O 1
ATOM 677 N N . GLN A 1 83 ? -9.078 0.94 14.344 1 89.88 83 GLN A N 1
ATOM 678 C CA . GLN A 1 83 ? -9.688 -0.314 14.781 1 89.88 83 GLN A CA 1
ATOM 679 C C . GLN A 1 83 ? -9.883 -1.269 13.609 1 89.88 83 GLN A C 1
ATOM 681 O O . GLN A 1 83 ? -9.516 -2.443 13.688 1 89.88 83 GLN A O 1
ATOM 686 N N . PRO A 1 84 ? -10.414 -0.731 12.531 1 87.06 84 PRO A N 1
ATOM 687 C CA . PRO A 1 84 ? -10.609 -1.673 11.43 1 87.06 84 PRO A CA 1
ATOM 688 C C . PRO A 1 84 ? -9.289 -2.113 10.789 1 87.06 84 PRO A C 1
ATOM 690 O O . PRO A 1 84 ? -8.344 -1.323 10.703 1 87.06 84 PRO A O 1
ATOM 693 N N . ALA A 1 85 ? -9.312 -3.363 10.312 1 83.5 85 ALA A N 1
ATOM 694 C CA . ALA A 1 85 ? -8.117 -3.906 9.672 1 83.5 85 ALA A CA 1
ATOM 695 C C . ALA A 1 85 ? -7.867 -3.244 8.32 1 83.5 85 ALA A C 1
ATOM 697 O O . ALA A 1 85 ? -6.723 -3.123 7.883 1 83.5 85 ALA A O 1
ATOM 698 N N . ALA A 1 86 ? -8.922 -2.871 7.668 1 87.75 86 ALA A N 1
ATOM 699 C CA . ALA A 1 86 ? -8.82 -2.189 6.379 1 87.75 86 ALA A CA 1
ATOM 700 C C . ALA A 1 86 ? -9.969 -1.213 6.176 1 87.75 86 ALA A C 1
ATOM 702 O O . ALA A 1 86 ? -11.109 -1.501 6.551 1 87.75 86 ALA A O 1
ATOM 703 N N . LEU A 1 87 ? -9.578 -0.04 5.695 1 88.25 87 LEU A N 1
ATOM 704 C CA . LEU A 1 87 ? -10.555 0.986 5.344 1 88.25 87 LEU A CA 1
ATOM 705 C C . LEU A 1 87 ? -10.469 1.33 3.859 1 88.25 87 LEU A C 1
ATOM 707 O O . LEU A 1 87 ? -9.391 1.268 3.262 1 88.25 87 LEU A O 1
ATOM 711 N N . PRO A 1 88 ? -11.672 1.645 3.332 1 85.12 88 PRO A N 1
ATOM 712 C CA . PRO A 1 88 ? -11.617 2.09 1.938 1 85.12 88 PRO A CA 1
ATOM 713 C C . PRO A 1 88 ? -10.805 3.371 1.76 1 85.12 88 PRO A C 1
ATOM 715 O O . PRO A 1 88 ? -10.742 4.199 2.672 1 85.12 88 PRO A O 1
ATOM 718 N N . ALA A 1 89 ? -10.211 3.605 0.609 1 79.31 89 ALA A N 1
ATOM 719 C CA . ALA A 1 89 ? -9.32 4.727 0.324 1 79.31 89 ALA A CA 1
ATOM 720 C C . ALA A 1 89 ? -10.047 6.059 0.499 1 79.31 89 ALA A C 1
ATOM 722 O O . ALA A 1 89 ? -9.422 7.062 0.855 1 79.31 89 ALA A O 1
ATOM 723 N N . ILE A 1 90 ? -11.336 6.168 0.351 1 77.69 90 ILE A N 1
ATOM 724 C CA . ILE A 1 90 ? -12.117 7.398 0.462 1 77.69 90 ILE A CA 1
ATOM 725 C C . ILE A 1 90 ? -12.094 7.891 1.907 1 77.69 90 ILE A C 1
ATOM 727 O O . ILE A 1 90 ? -12.188 9.094 2.16 1 77.69 90 ILE A O 1
ATOM 731 N N . LYS A 1 91 ? -11.945 6.965 2.797 1 85.31 91 LYS A N 1
ATOM 732 C CA . LYS A 1 91 ? -11.945 7.32 4.215 1 85.31 91 LYS A CA 1
ATOM 733 C C . LYS A 1 91 ? -10.648 8.016 4.609 1 85.31 91 LYS A C 1
ATOM 735 O O . LYS A 1 91 ? -10.586 8.664 5.66 1 85.31 91 LYS A O 1
ATOM 740 N N . LYS A 1 92 ? -9.672 7.953 3.756 1 82.25 92 LYS A N 1
ATOM 741 C CA . LYS A 1 92 ? -8.414 8.656 4.004 1 82.25 92 LYS A CA 1
ATOM 742 C C . LYS A 1 92 ? -8.625 10.164 4.043 1 82.25 92 LYS A C 1
ATOM 744 O O . LYS A 1 92 ? -8.141 10.844 4.945 1 82.25 92 LYS A O 1
ATOM 749 N N . SER A 1 93 ? -9.367 10.633 3.029 1 78.06 93 SER A N 1
ATOM 750 C CA . SER A 1 93 ? -9.625 12.07 2.967 1 78.06 93 SER A CA 1
ATOM 751 C C . SER A 1 93 ? -10.469 12.531 4.148 1 78.06 93 SER A C 1
ATOM 753 O O . SER A 1 93 ? -10.266 13.633 4.672 1 78.06 93 SER A O 1
ATOM 755 N N . GLU A 1 94 ? -11.391 11.664 4.516 1 84.31 94 GLU A N 1
ATOM 756 C CA . GLU A 1 94 ? -12.203 11.977 5.688 1 84.31 94 GLU A CA 1
ATOM 757 C C . GLU A 1 94 ? -11.352 12.047 6.949 1 84.31 94 GLU A C 1
ATOM 759 O O . GLU A 1 94 ? -11.484 12.977 7.746 1 84.31 94 GLU A O 1
ATOM 764 N N . PHE A 1 95 ? -10.531 11.148 7.098 1 87.44 95 PHE A N 1
ATOM 765 C CA . PHE A 1 95 ? -9.648 11.094 8.258 1 87.44 95 PHE A CA 1
ATOM 766 C C . PHE A 1 95 ? -8.719 12.305 8.281 1 87.44 95 PHE A C 1
ATOM 768 O O . PHE A 1 95 ? -8.594 12.977 9.305 1 87.44 95 PHE A O 1
ATOM 775 N N . ASN A 1 96 ? -8.172 12.531 7.172 1 78.06 96 ASN A N 1
ATOM 776 C CA . ASN A 1 96 ? -7.242 13.656 7.078 1 78.06 96 ASN A CA 1
ATOM 777 C C . ASN A 1 96 ? -7.938 14.984 7.367 1 78.06 96 ASN A C 1
ATOM 779 O O . ASN A 1 96 ? -7.391 15.836 8.07 1 78.06 96 ASN A O 1
ATOM 783 N N . SER A 1 97 ? -9.07 15.117 6.758 1 78.12 97 SER A N 1
ATOM 784 C CA . SER A 1 97 ? -9.812 16.344 6.984 1 78.12 97 SER A CA 1
ATOM 785 C C . SER A 1 97 ? -10.156 16.531 8.461 1 78.12 97 SER A C 1
ATOM 787 O O . SER A 1 97 ? -10.055 17.625 9 1 78.12 97 SER A O 1
ATOM 789 N N . LEU A 1 98 ? -10.547 15.5 9.055 1 86 98 LEU A N 1
ATOM 790 C CA . LEU A 1 98 ? -10.922 15.562 10.461 1 86 98 LEU A CA 1
ATOM 791 C C . LEU A 1 98 ? -9.703 15.852 11.336 1 86 98 LEU A C 1
ATOM 793 O O . LEU A 1 98 ? -9.758 16.734 12.203 1 86 98 LEU A O 1
ATOM 797 N N . VAL A 1 99 ? -8.672 15.234 11.086 1 84.62 99 VAL A N 1
ATOM 798 C CA . VAL A 1 99 ? -7.48 15.398 11.906 1 84.62 99 VAL A CA 1
ATOM 799 C C . VAL A 1 99 ? -6.887 16.781 11.68 1 84.62 99 VAL A C 1
ATOM 801 O O . VAL A 1 99 ? -6.469 17.453 12.633 1 84.62 99 VAL A O 1
ATOM 804 N N . ILE A 1 100 ? -6.891 17.234 10.484 1 75.81 100 ILE A N 1
ATOM 805 C CA . ILE A 1 100 ? -6.359 18.562 10.172 1 75.81 100 ILE A CA 1
ATOM 806 C C . ILE A 1 100 ? -7.246 19.625 10.805 1 75.81 100 ILE A C 1
ATOM 808 O O . ILE A 1 100 ? -6.746 20.578 11.422 1 75.81 100 ILE A O 1
ATOM 812 N N . GLY A 1 101 ? -8.531 19.438 10.578 1 78.75 101 GLY A N 1
ATOM 813 C CA . GLY A 1 101 ? -9.453 20.391 11.195 1 78.75 101 GLY A CA 1
ATOM 814 C C . GLY A 1 101 ? -9.305 20.469 12.703 1 78.75 101 GLY A C 1
ATOM 815 O O . GLY A 1 101 ? -9.234 21.562 13.266 1 78.75 101 GLY A O 1
ATOM 816 N N . LEU A 1 102 ? -9.203 19.359 13.328 1 86.19 102 LEU A N 1
ATOM 817 C CA . LEU A 1 102 ? -9.062 19.328 14.781 1 86.19 102 LEU A CA 1
ATOM 818 C C . LEU A 1 102 ? -7.691 19.844 15.211 1 86.19 102 LEU A C 1
ATOM 820 O O . LEU A 1 102 ? -7.574 20.516 16.234 1 86.19 102 LEU A O 1
ATOM 824 N N . SER A 1 103 ? -6.715 19.562 14.43 1 81.56 103 SER A N 1
ATOM 825 C CA . SER A 1 103 ? -5.367 20.031 14.75 1 81.56 103 SER A CA 1
ATOM 826 C C . SER A 1 103 ? -5.262 21.547 14.633 1 81.56 103 SER A C 1
ATOM 828 O O . SER A 1 103 ? -4.586 22.188 15.438 1 81.56 103 SER A O 1
ATOM 830 N N . ILE A 1 104 ? -5.879 22.047 13.648 1 74.62 104 ILE A N 1
ATOM 831 C CA . ILE A 1 104 ? -5.895 23.5 13.492 1 74.62 104 ILE A CA 1
ATOM 832 C C . ILE A 1 104 ? -6.613 24.141 14.672 1 74.62 104 ILE A C 1
ATOM 834 O O . ILE A 1 104 ? -6.121 25.109 15.258 1 74.62 104 ILE A O 1
ATOM 838 N N . ALA A 1 105 ? -7.75 23.609 14.977 1 81.62 105 ALA A N 1
ATOM 839 C CA . ALA A 1 105 ? -8.484 24.109 16.141 1 81.62 105 ALA A CA 1
ATOM 840 C C . ALA A 1 105 ? -7.66 24 17.406 1 81.62 105 ALA A C 1
ATOM 842 O O . ALA A 1 105 ? -7.645 24.922 18.234 1 81.62 105 ALA A O 1
ATOM 843 N N . TYR A 1 106 ? -6.988 22.906 17.531 1 86.31 106 TYR A N 1
ATOM 844 C CA . TYR A 1 106 ? -6.133 22.625 18.672 1 86.31 106 TYR A CA 1
ATOM 845 C C . TYR A 1 106 ? -4.988 23.625 18.75 1 86.31 106 TYR A C 1
ATOM 847 O O . TYR A 1 106 ? -4.719 24.188 19.828 1 86.31 106 TYR A O 1
ATOM 855 N N . SER A 1 107 ? -4.41 23.906 17.688 1 78.44 107 SER A N 1
ATOM 856 C CA . SER A 1 107 ? -3.285 24.828 17.641 1 78.44 107 SER A CA 1
ATOM 857 C C . SER A 1 107 ? -3.734 26.266 17.922 1 78.44 107 SER A C 1
ATOM 859 O O . SER A 1 107 ? -3.061 27 18.641 1 78.44 107 SER A O 1
ATOM 861 N N . LEU A 1 108 ? -4.781 26.609 17.297 1 75.5 108 LEU A N 1
ATOM 862 C CA . LEU A 1 108 ? -5.301 27.969 17.516 1 75.5 108 LEU A CA 1
ATOM 863 C C . LEU A 1 108 ? -5.695 28.172 18.969 1 75.5 108 LEU A C 1
ATOM 865 O O . LEU A 1 108 ? -5.473 29.25 19.531 1 75.5 108 LEU A O 1
ATOM 869 N N . ASN A 1 109 ? -6.246 27.172 19.531 1 84.56 109 ASN A N 1
ATOM 870 C CA . ASN A 1 109 ? -6.629 27.266 20.938 1 84.56 109 ASN A CA 1
ATOM 871 C C . ASN A 1 109 ? -5.41 27.375 21.844 1 84.56 109 ASN A C 1
ATOM 873 O O . ASN A 1 109 ? -5.418 28.141 22.812 1 84.56 109 ASN A O 1
ATOM 877 N N . LEU A 1 110 ? -4.441 26.656 21.562 1 85.31 110 LEU A N 1
ATOM 878 C CA . LEU A 1 110 ? -3.213 26.719 22.344 1 85.31 110 LEU A CA 1
ATOM 879 C C . LEU A 1 110 ? -2.547 28.078 22.219 1 85.31 110 LEU A C 1
ATOM 881 O O . LEU A 1 110 ? -2.09 28.656 23.203 1 85.31 110 LEU A O 1
ATOM 885 N N . ALA A 1 111 ? -2.504 28.578 21 1 78.56 111 ALA A N 1
ATOM 886 C CA . ALA A 1 111 ? -1.921 29.891 20.766 1 78.56 111 ALA A CA 1
ATOM 887 C C . ALA A 1 111 ? -2.707 30.984 21.5 1 78.56 111 ALA A C 1
ATOM 889 O O . ALA A 1 111 ? -2.121 31.891 22.078 1 78.56 111 ALA A O 1
ATOM 890 N N . SER A 1 112 ? -3.955 30.844 21.453 1 80 112 SER A N 1
ATOM 891 C CA . SER A 1 112 ? -4.816 31.812 22.125 1 80 112 SER A CA 1
ATOM 892 C C . SER A 1 112 ? -4.633 31.766 23.641 1 80 112 SER A C 1
ATOM 894 O O . SER A 1 112 ? -4.645 32.781 24.312 1 80 112 SER A O 1
ATOM 896 N N . ALA A 1 113 ? -4.492 30.594 24.141 1 86.75 113 ALA A N 1
ATOM 897 C CA . ALA A 1 113 ? -4.281 30.438 25.578 1 86.75 113 ALA A CA 1
ATOM 898 C C . ALA A 1 113 ? -2.951 31.047 26 1 86.75 113 ALA A C 1
ATOM 900 O O . ALA A 1 113 ? -2.871 31.719 27.031 1 86.75 113 ALA A O 1
ATOM 901 N N . LEU A 1 114 ? -1.96 30.859 25.266 1 85.62 114 LEU A N 1
ATOM 902 C CA . LEU A 1 114 ? -0.646 31.406 25.594 1 85.62 114 LEU A CA 1
ATOM 903 C C . LEU A 1 114 ? -0.649 32.938 25.484 1 85.62 114 LEU A C 1
ATOM 905 O O . LEU A 1 114 ? -0.014 33.594 26.281 1 85.62 114 LEU A O 1
ATOM 909 N N . LYS A 1 115 ? -1.314 33.406 24.469 1 83.19 115 LYS A N 1
ATOM 910 C CA . LYS A 1 115 ? -1.438 34.875 24.328 1 83.19 115 LYS A CA 1
ATOM 911 C C . LYS A 1 115 ? -2.146 35.5 25.531 1 83.19 115 LYS A C 1
ATOM 913 O O . LYS A 1 115 ? -1.755 36.562 26 1 83.19 115 LYS A O 1
ATOM 918 N N . ARG A 1 116 ? -3.145 34.844 25.969 1 86.69 116 ARG A N 1
ATOM 919 C CA . ARG A 1 116 ? -3.869 35.344 27.141 1 86.69 116 ARG A CA 1
ATOM 920 C C . ARG A 1 116 ? -2.99 35.281 28.391 1 86.69 116 ARG A C 1
ATOM 922 O O . ARG A 1 116 ? -3.035 36.219 29.219 1 86.69 116 ARG A O 1
ATOM 929 N N . ASP A 1 117 ? -2.289 34.25 28.5 1 89.31 117 ASP A N 1
ATOM 930 C CA . ASP A 1 117 ? -1.38 34.156 29.641 1 89.31 117 ASP A CA 1
ATOM 931 C C . ASP A 1 117 ? -0.335 35.281 29.609 1 89.31 117 ASP A C 1
ATOM 933 O O . ASP A 1 117 ? -0 35.844 30.656 1 89.31 117 ASP A O 1
ATOM 937 N N . ALA A 1 118 ? 0.145 35.562 28.453 1 86.88 118 ALA A N 1
ATOM 938 C CA . ALA A 1 118 ? 1.104 36.656 28.328 1 86.88 118 ALA A CA 1
ATOM 939 C C . ALA A 1 118 ? 0.466 38 28.703 1 86.88 118 ALA A C 1
ATOM 941 O O . ALA A 1 118 ? 1.118 38.844 29.281 1 86.88 118 ALA A O 1
ATOM 942 N N . SER A 1 119 ? -0.783 38.125 28.359 1 87.25 119 SER A N 1
ATOM 943 C CA . SER A 1 119 ? -1.504 39.375 28.672 1 87.25 119 SER A CA 1
ATOM 944 C C . SER A 1 119 ? -1.676 39.531 30.172 1 87.25 119 SER A C 1
ATOM 946 O O . SER A 1 119 ? -1.696 40.656 30.672 1 87.25 119 SER A O 1
ATOM 948 N N . TYR A 1 120 ? -1.763 38.469 30.906 1 89.88 120 TYR A N 1
ATOM 949 C CA . TYR A 1 120 ? -1.844 38.5 32.375 1 89.88 120 TYR A CA 1
ATOM 950 C C . TYR A 1 120 ? -0.49 38.844 32.969 1 89.88 120 TYR A C 1
ATOM 952 O O . TYR A 1 120 ? -0.397 39.719 33.875 1 89.88 120 TYR A O 1
ATOM 960 N N . LEU A 1 121 ? 0.518 38.281 32.469 1 91 121 LEU A N 1
ATOM 961 C CA . LEU A 1 121 ? 1.837 38.375 33.062 1 91 121 LEU A CA 1
ATOM 962 C C . LEU A 1 121 ? 2.496 39.719 32.781 1 91 121 LEU A C 1
ATOM 964 O O . LEU A 1 121 ? 3.434 40.094 33.5 1 91 121 LEU A O 1
ATOM 968 N N . ARG A 1 122 ? 2.033 40.375 31.781 1 90.38 122 ARG A N 1
ATOM 969 C CA . ARG A 1 122 ? 2.668 41.625 31.453 1 90.38 122 ARG A CA 1
ATOM 970 C C . ARG A 1 122 ? 2.555 42.625 32.625 1 90.38 122 ARG A C 1
ATOM 972 O O . ARG A 1 122 ? 3.486 43.375 32.875 1 90.38 122 ARG A O 1
ATOM 979 N N . TRP A 1 123 ? 1.428 42.625 33.375 1 91.5 123 TRP A N 1
ATOM 980 C CA . TRP A 1 123 ? 1.231 43.531 34.5 1 91.5 123 TRP A CA 1
ATOM 981 C C . TRP A 1 123 ? 2.143 43.188 35.656 1 91.5 123 TRP A C 1
ATOM 983 O O . TRP A 1 123 ? 2.615 44.062 36.375 1 91.5 123 TRP A O 1
ATOM 993 N N . TRP A 1 124 ? 2.293 41.938 35.844 1 91.69 124 TRP A N 1
ATOM 994 C CA . TRP A 1 124 ? 3.23 41.5 36.875 1 91.69 124 TRP A CA 1
ATOM 995 C C . TRP A 1 124 ? 4.652 41.906 36.531 1 91.69 124 TRP A C 1
ATOM 997 O O . TRP A 1 124 ? 5.395 42.375 37.375 1 91.69 124 TRP A O 1
ATOM 1007 N N . LEU A 1 125 ? 5.047 41.781 35.312 1 90.5 125 LEU A N 1
ATOM 1008 C CA . LEU A 1 125 ? 6.379 42.156 34.875 1 90.5 125 LEU A CA 1
ATOM 1009 C C . LEU A 1 125 ? 6.598 43.656 35.094 1 90.5 125 LEU A C 1
ATOM 1011 O O . LEU A 1 125 ? 7.688 44.094 35.5 1 90.5 125 LEU A O 1
ATOM 1015 N N . LEU A 1 126 ? 5.605 44.469 34.844 1 90.69 126 LEU A N 1
ATOM 1016 C CA . LEU A 1 126 ? 5.684 45.906 34.969 1 90.69 126 LEU A CA 1
ATOM 1017 C C . LEU A 1 126 ? 5.781 46.312 36.438 1 90.69 126 LEU A C 1
ATOM 1019 O O . LEU A 1 126 ? 6.266 47.406 36.75 1 90.69 126 LEU A O 1
ATOM 1023 N N . SER A 1 127 ? 5.352 45.5 37.344 1 91.25 127 SER A N 1
ATOM 1024 C CA . SER A 1 127 ? 5.332 45.844 38.781 1 91.25 127 SER A CA 1
ATOM 1025 C C . SER A 1 127 ? 6.645 45.438 39.438 1 91.25 127 SER A C 1
ATOM 1027 O O . SER A 1 127 ? 6.93 45.875 40.562 1 91.25 127 SER A O 1
ATOM 1029 N N . LEU A 1 128 ? 7.484 44.688 38.844 1 89.25 128 LEU A N 1
ATOM 1030 C CA . LEU A 1 128 ? 8.688 44.156 39.469 1 89.25 128 LEU A CA 1
ATOM 1031 C C . LEU A 1 128 ? 9.719 45.25 39.719 1 89.25 128 LEU A C 1
ATOM 1033 O O . LEU A 1 128 ? 10.375 45.281 40.75 1 89.25 128 LEU A O 1
ATOM 1037 N N . ARG A 1 129 ? 9.891 46.062 38.75 1 88.25 129 ARG A N 1
ATOM 1038 C CA . ARG A 1 129 ? 10.883 47.125 38.875 1 88.25 129 ARG A CA 1
ATOM 1039 C C . ARG A 1 129 ? 10.516 48.312 37.969 1 88.25 129 ARG A C 1
ATOM 1041 O O . ARG A 1 129 ? 9.633 48.219 37.125 1 88.25 129 ARG A O 1
ATOM 1048 N N . PRO A 1 130 ? 11.125 49.438 38.312 1 91.44 130 PRO A N 1
ATOM 1049 C CA . PRO A 1 130 ? 10.938 50.562 37.406 1 91.44 130 PRO A CA 1
ATOM 1050 C C . PRO A 1 130 ? 11.656 50.375 36.094 1 91.44 130 PRO A C 1
ATOM 1052 O O . PRO A 1 130 ? 12.781 49.875 36.031 1 91.44 130 PRO A O 1
ATOM 1055 N N . TYR A 1 131 ? 10.992 50.656 35.031 1 91.94 131 TYR A N 1
ATOM 1056 C CA . TYR A 1 131 ? 11.539 50.469 33.688 1 91.94 131 TYR A CA 1
ATOM 1057 C C . TYR A 1 131 ? 11.602 51.812 32.969 1 91.94 131 TYR A C 1
ATOM 1059 O O . TYR A 1 131 ? 10.891 52.75 33.312 1 91.94 131 TYR A O 1
ATOM 1067 N N . SER A 1 132 ? 12.508 51.812 31.953 1 91 132 SER A N 1
ATOM 1068 C CA . SER A 1 132 ? 12.492 52.938 31.047 1 91 132 SER A CA 1
ATOM 1069 C C . SER A 1 132 ? 11.195 53 30.25 1 91 132 SER A C 1
ATOM 1071 O O . SER A 1 132 ? 10.539 52 30.047 1 91 132 SER A O 1
ATOM 1073 N N . PRO A 1 133 ? 10.734 54.219 29.922 1 91.25 133 PRO A N 1
ATOM 1074 C CA . PRO A 1 133 ? 9.469 54.344 29.203 1 91.25 133 PRO A CA 1
ATOM 1075 C C . PRO A 1 133 ? 9.422 53.469 27.938 1 91.25 133 PRO A C 1
ATOM 1077 O O . PRO A 1 133 ? 8.375 52.906 27.609 1 91.25 133 PRO A O 1
ATOM 1080 N N . ARG A 1 134 ? 10.477 53.312 27.234 1 90.25 134 ARG A N 1
ATOM 1081 C CA . ARG A 1 134 ? 10.492 52.469 26.047 1 90.25 134 ARG A CA 1
ATOM 1082 C C . ARG A 1 134 ? 10.305 51 26.406 1 90.25 134 ARG A C 1
ATOM 1084 O O . ARG A 1 134 ? 9.547 50.281 25.734 1 90.25 134 ARG A O 1
ATOM 1091 N N . GLU A 1 135 ? 10.945 50.5 27.359 1 90.94 135 GLU A N 1
ATOM 1092 C CA . GLU A 1 135 ? 10.797 49.125 27.812 1 90.94 135 GLU A CA 1
ATOM 1093 C C . GLU A 1 135 ? 9.391 48.875 28.344 1 90.94 135 GLU A C 1
ATOM 1095 O O . GLU A 1 135 ? 8.805 47.812 28.078 1 90.94 135 GLU A O 1
ATOM 1100 N N . ALA A 1 136 ? 8.883 49.844 29.094 1 90.94 136 ALA A N 1
ATOM 1101 C CA . ALA A 1 136 ? 7.531 49.688 29.609 1 90.94 136 ALA A CA 1
ATOM 1102 C C . ALA A 1 136 ? 6.508 49.594 28.484 1 90.94 136 ALA A C 1
ATOM 1104 O O . ALA A 1 136 ? 5.543 48.844 28.578 1 90.94 136 ALA A O 1
ATOM 1105 N N . ASP A 1 137 ? 6.746 50.406 27.469 1 91.25 137 ASP A N 1
ATOM 1106 C CA . ASP A 1 137 ? 5.863 50.375 26.312 1 91.25 137 ASP A CA 1
ATOM 1107 C C . ASP A 1 137 ? 5.906 49 25.609 1 91.25 137 ASP A C 1
ATOM 1109 O O . ASP A 1 137 ? 4.871 48.5 25.188 1 91.25 137 ASP A O 1
ATOM 1113 N N . LEU A 1 138 ? 7.023 48.438 25.484 1 90.81 138 LEU A N 1
ATOM 1114 C CA . LEU A 1 138 ? 7.176 47.156 24.828 1 90.81 138 LEU A CA 1
ATOM 1115 C C . LEU A 1 138 ? 6.609 46.031 25.703 1 90.81 138 LEU A C 1
ATOM 1117 O O . LEU A 1 138 ? 6.074 45.062 25.188 1 90.81 138 LEU A O 1
ATOM 1121 N N . ILE A 1 139 ? 6.715 46.094 26.969 1 90.31 139 ILE A N 1
ATOM 1122 C CA . ILE A 1 139 ? 6.133 45.094 27.891 1 90.31 139 ILE A CA 1
ATOM 1123 C C . ILE A 1 139 ? 4.613 45.094 27.734 1 90.31 139 ILE A C 1
ATOM 1125 O O . ILE A 1 139 ? 3.984 44.031 27.719 1 90.31 139 ILE A O 1
ATOM 1129 N N . LEU A 1 140 ? 4.059 46.344 27.562 1 88.88 140 LEU A N 1
ATOM 1130 C CA . LEU A 1 140 ? 2.611 46.438 27.406 1 88.88 140 LEU A CA 1
ATOM 1131 C C . LEU A 1 140 ? 2.168 45.844 26.062 1 88.88 140 LEU A C 1
ATOM 1133 O O . LEU A 1 140 ? 1.015 45.438 25.922 1 88.88 140 LEU A O 1
ATOM 1137 N N . GLN A 1 141 ? 3.098 45.75 25.141 1 86.12 141 GLN A N 1
ATOM 1138 C CA . GLN A 1 141 ? 2.793 45.188 23.828 1 86.12 141 GLN A CA 1
ATOM 1139 C C . GLN A 1 141 ? 3.172 43.719 23.75 1 86.12 141 GLN A C 1
ATOM 1141 O O . GLN A 1 141 ? 3.291 43.156 22.656 1 86.12 141 GLN A O 1
ATOM 1146 N N . CYS A 1 142 ? 3.441 43.062 24.734 1 82.94 142 CYS A N 1
ATOM 1147 C CA . CYS A 1 142 ? 3.973 41.719 24.75 1 82.94 142 CYS A CA 1
ATOM 1148 C C . CYS A 1 142 ? 2.977 40.75 24.141 1 82.94 142 CYS A C 1
ATOM 1150 O O . CYS A 1 142 ? 3.34 39.625 23.781 1 82.94 142 CYS A O 1
ATOM 1152 N N . GLU A 1 143 ? 1.768 41.125 23.891 1 77.12 143 GLU A N 1
ATOM 1153 C CA . GLU A 1 143 ? 0.784 40.25 23.266 1 77.12 143 GLU A CA 1
ATOM 1154 C C . GLU A 1 143 ? 1.104 40.031 21.797 1 77.12 143 GLU A C 1
ATOM 1156 O O . GLU A 1 143 ? 0.685 39.031 21.203 1 77.12 143 GLU A O 1
ATOM 1161 N N . ASN A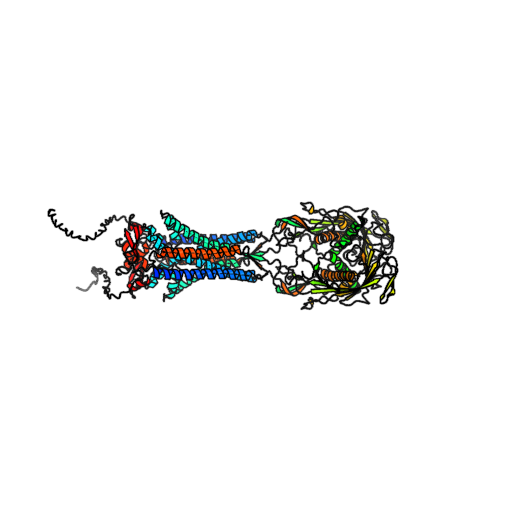 1 144 ? 1.846 40.969 21.25 1 75.81 144 ASN A N 1
ATOM 1162 C CA . ASN A 1 144 ? 2.271 40.844 19.859 1 75.81 144 ASN A CA 1
ATOM 1163 C C . ASN A 1 144 ? 3.68 40.281 19.766 1 75.81 144 ASN A C 1
ATOM 1165 O O . ASN A 1 144 ? 4.57 40.656 20.516 1 75.81 144 ASN A O 1
ATOM 1169 N N . MET A 1 145 ? 3.857 39.406 18.875 1 74.75 145 MET A N 1
ATOM 1170 C CA . MET A 1 145 ? 5.137 38.688 18.719 1 74.75 145 MET A CA 1
ATOM 1171 C C . MET A 1 145 ? 6.246 39.688 18.359 1 74.75 145 MET A C 1
ATOM 1173 O O . MET A 1 145 ? 7.375 39.562 18.828 1 74.75 145 MET A O 1
ATOM 1177 N N . SER A 1 146 ? 5.926 40.625 17.547 1 75.19 146 SER A N 1
ATOM 1178 C CA . SER A 1 146 ? 6.941 41.594 17.156 1 75.19 146 SER A CA 1
ATOM 1179 C C . SER A 1 146 ? 7.398 42.438 18.344 1 75.19 146 SER A C 1
ATOM 1181 O O . SER A 1 146 ? 8.586 42.75 18.469 1 75.19 146 SER A O 1
ATOM 1183 N N . GLY A 1 147 ? 6.43 42.781 19.141 1 79.62 147 GLY A N 1
ATOM 1184 C CA . GLY A 1 147 ? 6.773 43.531 20.344 1 79.62 147 GLY A CA 1
ATOM 1185 C C . GLY A 1 147 ? 7.617 42.75 21.312 1 79.62 147 GLY A C 1
ATOM 1186 O O . GLY A 1 147 ? 8.531 43.281 21.938 1 79.62 147 GLY A O 1
ATOM 1187 N N . LEU A 1 148 ? 7.316 41.469 21.266 1 83.75 148 LEU A N 1
ATOM 1188 C CA . LEU A 1 148 ? 8.062 40.562 22.156 1 83.75 148 LEU A CA 1
ATOM 1189 C C . LEU A 1 148 ? 9.508 40.438 21.688 1 83.75 148 LEU A C 1
ATOM 1191 O O . LEU A 1 148 ? 10.438 40.406 22.5 1 83.75 148 LEU A O 1
ATOM 1195 N N . LEU A 1 149 ? 9.664 40.281 20.453 1 83.88 149 LEU A N 1
ATOM 1196 C CA . LEU A 1 149 ? 11.008 40.125 19.906 1 83.88 149 LEU A CA 1
ATOM 1197 C C . LEU A 1 149 ? 11.82 41.406 20.125 1 83.88 149 LEU A C 1
ATOM 1199 O O . LEU A 1 149 ? 13.008 41.344 20.469 1 83.88 149 LEU A O 1
ATOM 1203 N N . LYS A 1 150 ? 11.219 42.562 19.984 1 86.38 150 LYS A N 1
ATOM 1204 C CA . LYS A 1 150 ? 11.898 43.812 20.203 1 86.38 150 LYS A CA 1
ATOM 1205 C C . LYS A 1 150 ? 12.258 44 21.672 1 86.38 150 LYS A C 1
ATOM 1207 O O . LYS A 1 150 ? 13.32 44.531 22 1 86.38 150 LYS A O 1
ATOM 1212 N N . LEU A 1 151 ? 11.328 43.562 22.469 1 89.25 151 LEU A N 1
ATOM 1213 C CA . LEU A 1 151 ? 11.586 43.656 23.906 1 89.25 151 LEU A CA 1
ATOM 1214 C C . LEU A 1 151 ? 12.797 42.812 24.281 1 89.25 151 LEU A C 1
ATOM 1216 O O . LEU A 1 151 ? 13.641 43.25 25.078 1 89.25 151 LEU A O 1
ATOM 1220 N N . GLY A 1 152 ? 12.867 41.656 23.766 1 88.44 152 GLY A N 1
ATOM 1221 C CA . GLY A 1 152 ? 14 40.781 24.047 1 88.44 152 GLY A CA 1
ATOM 1222 C C . GLY A 1 152 ? 15.32 41.344 23.547 1 88.44 152 GLY A C 1
ATOM 1223 O O . GLY A 1 152 ? 16.344 41.188 24.219 1 88.44 152 GLY A O 1
ATOM 1224 N N . TYR A 1 153 ? 15.266 42.031 22.453 1 87.62 153 TYR A N 1
ATOM 1225 C CA . TYR A 1 153 ? 16.484 42.594 21.859 1 87.62 153 TYR A CA 1
ATOM 1226 C C . TYR A 1 153 ? 16.938 43.844 22.578 1 87.62 153 TYR A C 1
ATOM 1228 O O . TYR A 1 153 ? 18.141 44.062 22.766 1 87.62 153 TYR A O 1
ATOM 1236 N N . MET A 1 154 ? 16.062 44.688 23.141 1 87.75 154 MET A N 1
ATOM 1237 C CA . MET A 1 154 ? 16.375 46 23.703 1 87.75 154 MET A CA 1
ATOM 1238 C C . MET A 1 154 ? 16.641 45.875 25.203 1 87.75 154 MET A C 1
ATOM 1240 O O . MET A 1 154 ? 17.391 46.688 25.766 1 87.75 154 MET A O 1
ATOM 1244 N N . SER A 1 155 ? 16 44.938 25.797 1 88.19 155 SER A N 1
ATOM 1245 C CA . SER A 1 155 ? 16.094 44.906 27.25 1 88.19 155 SER A CA 1
ATOM 1246 C C . SER A 1 155 ? 17.438 44.375 27.703 1 88.19 155 SER A C 1
ATOM 1248 O O . SER A 1 155 ? 18 43.469 27.094 1 88.19 155 SER A O 1
ATOM 1250 N N . ARG A 1 156 ? 18.078 44.938 28.719 1 85.06 156 ARG A N 1
ATOM 1251 C CA . ARG A 1 156 ? 19.359 44.531 29.266 1 85.06 156 ARG A CA 1
ATOM 1252 C C . ARG A 1 156 ? 19.172 43.656 30.5 1 85.06 156 ARG A C 1
ATOM 1254 O O . ARG A 1 156 ? 20.125 43.062 30.984 1 85.06 156 ARG A O 1
ATOM 1261 N N . HIS A 1 157 ? 17.891 43.5 30.875 1 88.75 157 HIS A N 1
ATOM 1262 C CA . HIS A 1 157 ? 17.625 42.719 32.094 1 88.75 157 HIS A CA 1
ATOM 1263 C C . HIS A 1 157 ? 17.453 41.219 31.734 1 88.75 157 HIS A C 1
ATOM 1265 O O . HIS A 1 157 ? 16.734 40.875 30.812 1 88.75 157 HIS A O 1
ATOM 1271 N N . VAL A 1 158 ? 18 40.438 32.469 1 87.94 158 VAL A N 1
ATOM 1272 C CA . VAL A 1 158 ? 18.016 38.969 32.25 1 87.94 158 VAL A CA 1
ATOM 1273 C C . VAL A 1 158 ? 16.625 38.406 32.5 1 87.94 158 VAL A C 1
ATOM 1275 O O . VAL A 1 158 ? 16.188 37.5 31.797 1 87.94 158 VAL A O 1
ATOM 1278 N N . SER A 1 159 ? 15.875 38.875 33.438 1 85.44 159 SER A N 1
ATOM 1279 C CA . SER A 1 159 ? 14.547 38.375 33.75 1 85.44 159 SER A CA 1
ATOM 1280 C C . SER A 1 159 ? 13.594 38.594 32.562 1 85.44 159 SER A C 1
ATOM 1282 O O . SER A 1 159 ? 12.773 37.719 32.25 1 85.44 159 SER A O 1
ATOM 1284 N N . ILE A 1 160 ? 13.664 39.719 31.875 1 89.5 160 ILE A N 1
ATOM 1285 C CA . ILE A 1 160 ? 12.812 40 30.719 1 89.5 160 ILE A CA 1
ATOM 1286 C C . ILE A 1 160 ? 13.211 39.094 29.547 1 89.5 160 ILE A C 1
ATOM 1288 O O . ILE A 1 160 ? 12.352 38.594 28.828 1 89.5 160 ILE A O 1
ATOM 1292 N N . ARG A 1 161 ? 14.445 38.906 29.406 1 91.12 161 ARG A N 1
ATOM 1293 C CA . ARG A 1 161 ? 14.922 38.062 28.312 1 91.12 161 ARG A CA 1
ATOM 1294 C C . ARG A 1 161 ? 14.484 36.625 28.516 1 91.12 161 ARG A C 1
ATOM 1296 O O . ARG A 1 161 ? 14.133 35.938 27.547 1 91.12 161 ARG A O 1
ATOM 1303 N N . LEU A 1 162 ? 14.508 36.188 29.703 1 88.62 162 LEU A N 1
ATOM 1304 C CA . LEU A 1 162 ? 14.062 34.812 30 1 88.62 162 LEU A CA 1
ATOM 1305 C C . LEU A 1 162 ? 12.57 34.688 29.75 1 88.62 162 LEU A C 1
ATOM 1307 O O . LEU A 1 162 ? 12.109 33.625 29.266 1 88.62 162 LEU A O 1
ATOM 1311 N N . PHE A 1 163 ? 11.859 35.719 30.094 1 87.38 163 PHE A N 1
ATOM 1312 C CA . PHE A 1 163 ? 10.422 35.719 29.844 1 87.38 163 PHE A CA 1
ATOM 1313 C C . PHE A 1 163 ? 10.141 35.625 28.344 1 87.38 163 PHE A C 1
ATOM 1315 O O . PHE A 1 163 ? 9.305 34.844 27.922 1 87.38 163 PHE A O 1
ATOM 1322 N N . VAL A 1 164 ? 10.844 36.375 27.609 1 89.62 164 VAL A N 1
ATOM 1323 C CA . VAL A 1 164 ? 10.641 36.406 26.156 1 89.62 164 VAL A CA 1
ATOM 1324 C C . VAL A 1 164 ? 11.039 35.062 25.562 1 89.62 164 VAL A C 1
ATOM 1326 O O . VAL A 1 164 ? 10.312 34.5 24.734 1 89.62 164 VAL A O 1
ATOM 1329 N N . LEU A 1 165 ? 12.094 34.531 25.969 1 88.75 165 LEU A N 1
ATOM 1330 C CA . LEU A 1 165 ? 12.562 33.25 25.453 1 88.75 165 LEU A CA 1
ATOM 1331 C C . LEU A 1 165 ? 11.594 32.125 25.812 1 88.75 165 LEU A C 1
ATOM 1333 O O . LEU A 1 165 ? 11.336 31.219 25.016 1 88.75 165 LEU A O 1
ATOM 1337 N N . LEU A 1 166 ? 11.133 32.188 26.984 1 86.25 166 LEU A N 1
ATOM 1338 C CA . LEU A 1 166 ? 10.188 31.156 27.422 1 86.25 166 LEU A CA 1
ATOM 1339 C C . LEU A 1 166 ? 8.914 31.203 26.594 1 86.25 166 LEU A C 1
ATOM 1341 O O . LEU A 1 166 ? 8.406 30.172 26.172 1 86.25 166 LEU A O 1
ATOM 1345 N N . PHE A 1 167 ? 8.477 32.375 26.375 1 85.5 167 PHE A N 1
ATOM 1346 C CA . PHE A 1 167 ? 7.227 32.531 25.641 1 85.5 167 PHE A CA 1
ATOM 1347 C C . PHE A 1 167 ? 7.422 32.125 24.172 1 85.5 167 PHE A C 1
ATOM 1349 O O . PHE A 1 167 ? 6.559 31.469 23.594 1 85.5 167 PHE A O 1
ATOM 1356 N N . LEU A 1 168 ? 8.5 32.469 23.625 1 83.5 168 LEU A N 1
ATOM 1357 C CA . LEU A 1 168 ? 8.789 32.094 22.25 1 83.5 168 LEU A CA 1
ATOM 1358 C C . LEU A 1 168 ? 8.961 30.578 22.109 1 83.5 168 LEU A C 1
ATOM 1360 O O . LEU A 1 168 ? 8.461 29.969 21.172 1 83.5 168 LEU A O 1
ATOM 1364 N N . THR A 1 169 ? 9.602 30 23 1 83.56 169 THR A N 1
ATOM 1365 C CA . THR A 1 169 ? 9.844 28.562 22.969 1 83.56 169 THR A CA 1
ATOM 1366 C C . THR A 1 169 ? 8.547 27.797 23.188 1 83.56 169 THR A C 1
ATOM 1368 O O . THR A 1 169 ? 8.32 26.766 22.547 1 83.56 169 THR A O 1
ATOM 1371 N N . LEU A 1 170 ? 7.73 28.297 24.016 1 82.69 170 LEU A N 1
ATOM 1372 C CA . LEU A 1 170 ? 6.465 27.625 24.266 1 82.69 170 LEU A CA 1
ATOM 1373 C C . LEU A 1 170 ? 5.562 27.688 23.031 1 82.69 170 LEU A C 1
ATOM 1375 O O . LEU A 1 170 ? 4.867 26.703 22.734 1 82.69 170 LEU A O 1
ATOM 1379 N N . ASN A 1 171 ? 5.625 28.75 22.391 1 77.31 171 ASN A N 1
ATOM 1380 C CA . ASN A 1 171 ? 4.836 28.859 21.172 1 77.31 171 ASN A CA 1
ATOM 1381 C C . ASN A 1 171 ? 5.355 27.922 20.078 1 77.31 171 ASN A C 1
ATOM 1383 O O . ASN A 1 171 ? 4.566 27.281 19.391 1 77.31 171 ASN A O 1
ATOM 1387 N N . MET A 1 172 ? 6.539 27.859 20.016 1 75.75 172 MET A N 1
ATOM 1388 C CA . MET A 1 172 ? 7.148 26.969 19.031 1 75.75 172 MET A CA 1
ATOM 1389 C C . MET A 1 172 ? 6.922 25.516 19.406 1 75.75 172 MET A C 1
ATOM 1391 O O . MET A 1 172 ? 6.645 24.688 18.531 1 75.75 172 MET A O 1
ATOM 1395 N N . ALA A 1 173 ? 7.062 25.234 20.547 1 76.75 173 ALA A N 1
ATOM 1396 C CA . ALA A 1 173 ? 6.875 23.859 21.031 1 76.75 173 ALA A CA 1
ATOM 1397 C C . ALA A 1 173 ? 5.445 23.391 20.797 1 76.75 173 ALA A C 1
ATOM 1399 O O . ALA A 1 173 ? 5.215 22.234 20.453 1 76.75 173 ALA A O 1
ATOM 1400 N N . ALA A 1 174 ? 4.539 24.297 21 1 74.88 174 ALA A N 1
ATOM 1401 C CA . ALA A 1 174 ? 3.143 23.938 20.781 1 74.88 174 ALA A CA 1
ATOM 1402 C C . ALA A 1 174 ? 2.889 23.594 19.312 1 74.88 174 ALA A C 1
ATOM 1404 O O . ALA A 1 174 ? 2.164 22.641 19.016 1 74.88 174 ALA A O 1
ATOM 1405 N N . GLN A 1 175 ? 3.559 24.281 18.469 1 72.69 175 GLN A N 1
ATOM 1406 C CA . GLN A 1 175 ? 3.391 24.016 17.047 1 72.69 175 GLN A CA 1
ATOM 1407 C C . GLN A 1 175 ? 4.09 22.734 16.625 1 72.69 175 GLN A C 1
ATOM 1409 O O . GLN A 1 175 ? 3.572 21.984 15.805 1 72.69 175 GLN A O 1
ATOM 1414 N N . VAL A 1 176 ? 5.199 22.5 17.172 1 72.69 176 VAL A N 1
ATOM 1415 C CA . VAL A 1 176 ? 5.969 21.312 16.859 1 72.69 176 VAL A CA 1
ATOM 1416 C C . VAL A 1 176 ? 5.234 20.062 17.375 1 72.69 176 VAL A C 1
ATOM 1418 O O . VAL A 1 176 ? 5.238 19.031 16.719 1 72.69 176 VAL A O 1
ATOM 1421 N N . ALA A 1 177 ? 4.707 20.219 18.5 1 74.38 177 ALA A N 1
ATOM 1422 C CA . ALA A 1 177 ? 3.963 19.078 19.047 1 74.38 177 ALA A CA 1
ATOM 1423 C C . ALA A 1 177 ? 2.848 18.656 18.109 1 74.38 177 ALA A C 1
ATOM 1425 O O . ALA A 1 177 ? 2.605 17.453 17.922 1 74.38 177 ALA A O 1
ATOM 1426 N N . LEU A 1 178 ? 2.271 19.5 17.531 1 72.31 178 LEU A N 1
ATOM 1427 C CA . LEU A 1 178 ? 1.209 19.188 16.578 1 72.31 178 LEU A CA 1
ATOM 1428 C C . LEU A 1 178 ? 1.772 18.5 15.336 1 72.31 178 LEU A C 1
ATOM 1430 O O . LEU A 1 178 ? 1.154 17.578 14.805 1 72.31 178 LEU A O 1
ATOM 1434 N N . ALA A 1 179 ? 2.879 19 14.984 1 71.12 179 ALA A N 1
ATOM 1435 C CA . ALA A 1 179 ? 3.539 18.359 13.844 1 71.12 179 ALA A CA 1
ATOM 1436 C C . ALA A 1 179 ? 3.967 16.938 14.18 1 71.12 179 ALA A C 1
ATOM 1438 O O . ALA A 1 179 ? 3.9 16.047 13.328 1 71.12 179 ALA A O 1
ATOM 1439 N N . LEU A 1 180 ? 4.336 16.797 15.367 1 75.69 180 LEU A N 1
ATOM 1440 C CA . LEU A 1 180 ? 4.777 15.477 15.805 1 75.69 180 LEU A CA 1
ATOM 1441 C C . LEU A 1 180 ? 3.611 14.492 15.844 1 75.69 180 LEU A C 1
ATOM 1443 O O . LEU A 1 180 ? 3.807 13.281 15.695 1 75.69 180 LEU A O 1
ATOM 1447 N N . LEU A 1 181 ? 2.49 15 16 1 78.06 181 LEU A N 1
ATOM 1448 C CA . LEU A 1 181 ? 1.308 14.148 15.961 1 78.06 181 LEU A CA 1
ATOM 1449 C C . LEU A 1 181 ? 1.173 13.477 14.602 1 78.06 181 LEU A C 1
ATOM 1451 O O . LEU A 1 181 ? 0.744 12.32 14.508 1 78.06 181 LEU A O 1
ATOM 1455 N N . GLY A 1 182 ? 1.596 14.094 13.641 1 73.12 182 GLY A N 1
ATOM 1456 C CA . GLY A 1 182 ? 1.515 13.555 12.289 1 73.12 182 GLY A CA 1
ATOM 1457 C C . GLY A 1 182 ? 2.445 12.375 12.062 1 73.12 182 GLY A C 1
ATOM 1458 O O . GLY A 1 182 ? 2.205 11.555 11.18 1 73.12 182 GLY A O 1
ATOM 1459 N N . ILE A 1 183 ? 3.434 12.258 12.891 1 71.25 183 ILE A N 1
ATOM 1460 C CA . ILE A 1 183 ? 4.406 11.188 12.695 1 71.25 183 ILE A CA 1
ATOM 1461 C C . ILE A 1 183 ? 4.023 9.984 13.547 1 71.25 183 ILE A C 1
ATOM 1463 O O . ILE A 1 183 ? 4.566 8.891 13.359 1 71.25 183 ILE A O 1
ATOM 1467 N N . THR A 1 184 ? 3.053 10.125 14.344 1 81.5 184 THR A N 1
ATOM 1468 C CA . THR A 1 184 ? 2.678 9.039 15.25 1 81.5 184 THR A CA 1
ATOM 1469 C C . THR A 1 184 ? 1.783 8.031 14.539 1 81.5 184 THR A C 1
ATOM 1471 O O . THR A 1 184 ? 1.558 6.93 15.047 1 81.5 184 THR A O 1
ATOM 1474 N N . TYR A 1 185 ? 1.293 8.461 13.469 1 81.19 185 TYR A N 1
ATOM 1475 C CA . TYR A 1 185 ? 0.472 7.52 12.719 1 81.19 185 TYR A CA 1
ATOM 1476 C C . TYR A 1 185 ? 0.848 7.523 11.242 1 81.19 185 TYR A C 1
ATOM 1478 O O . TYR A 1 185 ? 1.344 8.531 10.727 1 81.19 185 TYR A O 1
ATOM 1486 N N . ASN A 1 186 ? 0.654 6.297 10.719 1 77.88 186 ASN A N 1
ATOM 1487 C CA . ASN A 1 186 ? 0.941 6.133 9.297 1 77.88 186 ASN A CA 1
ATOM 1488 C C . ASN A 1 186 ? -0.222 5.473 8.562 1 77.88 186 ASN A C 1
ATOM 1490 O O . ASN A 1 186 ? -0.786 4.488 9.047 1 77.88 186 ASN A O 1
ATOM 1494 N N . ILE A 1 187 ? -0.548 6.164 7.48 1 79.19 187 ILE A N 1
ATOM 1495 C CA . ILE A 1 187 ? -1.542 5.543 6.613 1 79.19 187 ILE A CA 1
ATOM 1496 C C . ILE A 1 187 ? -0.847 4.652 5.59 1 79.19 187 ILE A C 1
ATOM 1498 O O . ILE A 1 187 ? -0.11 5.141 4.73 1 79.19 187 ILE A O 1
ATOM 1502 N N . ASN A 1 188 ? -1.039 3.363 5.836 1 77.25 188 ASN A N 1
ATOM 1503 C CA . ASN A 1 188 ? -0.43 2.387 4.938 1 77.25 188 ASN A CA 1
ATOM 1504 C C . ASN A 1 188 ? -1.484 1.628 4.137 1 77.25 188 ASN A C 1
ATOM 1506 O O . ASN A 1 188 ? -2.65 1.57 4.535 1 77.25 188 ASN A O 1
ATOM 1510 N N . PRO A 1 189 ? -0.939 1.212 2.975 1 75.62 189 PRO A N 1
ATOM 1511 C CA . PRO A 1 189 ? -1.862 0.319 2.27 1 75.62 189 PRO A CA 1
ATOM 1512 C C . PRO A 1 189 ? -2.135 -0.973 3.037 1 75.62 189 PRO A C 1
ATOM 1514 O O . PRO A 1 189 ? -1.243 -1.493 3.713 1 75.62 189 PRO A O 1
ATOM 1517 N N . ALA A 1 190 ? -3.297 -1.412 2.879 1 78.44 190 ALA A N 1
ATOM 1518 C CA . ALA A 1 190 ? -3.629 -2.691 3.5 1 78.44 190 ALA A CA 1
ATOM 1519 C C . ALA A 1 190 ? -2.904 -3.842 2.807 1 78.44 190 ALA A C 1
ATOM 1521 O O . ALA A 1 190 ? -2.904 -3.934 1.577 1 78.44 190 ALA A O 1
ATOM 1522 N N . ASP A 1 191 ? -2.199 -4.695 3.543 1 74.75 191 ASP A N 1
ATOM 1523 C CA . ASP A 1 191 ? -1.38 -5.723 2.91 1 74.75 191 ASP A CA 1
ATOM 1524 C C . ASP A 1 191 ? -1.917 -7.117 3.217 1 74.75 191 ASP A C 1
ATOM 1526 O O . ASP A 1 191 ? -1.545 -8.094 2.559 1 74.75 191 ASP A O 1
ATOM 1530 N N . HIS A 1 192 ? -2.848 -7.219 4.117 1 78.31 192 HIS A N 1
ATOM 1531 C CA . HIS A 1 192 ? -3.305 -8.562 4.457 1 78.31 192 HIS A CA 1
ATOM 1532 C C . HIS A 1 192 ? -4.75 -8.781 4.016 1 78.31 192 HIS A C 1
ATOM 1534 O O . HIS A 1 192 ? -5.09 -9.852 3.504 1 78.31 192 HIS A O 1
ATOM 1540 N N . ILE A 1 193 ? -5.551 -7.73 4.332 1 86.88 193 ILE A N 1
ATOM 1541 C CA . ILE A 1 193 ? -6.965 -7.809 3.992 1 86.88 193 ILE A CA 1
ATOM 1542 C C . ILE A 1 193 ? -7.422 -6.492 3.373 1 86.88 193 ILE A C 1
ATOM 1544 O O . ILE A 1 193 ? -6.891 -5.426 3.701 1 86.88 193 ILE A O 1
ATOM 1548 N N . THR A 1 194 ? -8.32 -6.602 2.436 1 87.88 194 THR A N 1
ATOM 1549 C CA . THR A 1 194 ? -8.852 -5.371 1.857 1 87.88 194 THR A CA 1
ATOM 1550 C C . THR A 1 194 ? -10.383 -5.367 1.91 1 87.88 194 THR A C 1
ATOM 1552 O O . THR A 1 194 ? -10.992 -6.359 2.305 1 87.88 194 THR A O 1
ATOM 1555 N N . VAL A 1 195 ? -10.875 -4.191 1.66 1 89.06 195 VAL A N 1
ATOM 1556 C CA . VAL A 1 195 ? -12.32 -4.02 1.606 1 89.06 195 VAL A CA 1
ATOM 1557 C C . VAL A 1 195 ? -12.805 -4.137 0.162 1 89.06 195 VAL A C 1
ATOM 1559 O O . VAL A 1 195 ? -12.047 -3.857 -0.774 1 89.06 195 VAL A O 1
ATOM 1562 N N . THR A 1 196 ? -14.016 -4.707 0.077 1 91 196 THR A N 1
ATOM 1563 C CA . THR A 1 196 ? -14.594 -4.902 -1.249 1 91 196 THR A CA 1
ATOM 1564 C C . THR A 1 196 ? -15.859 -4.066 -1.417 1 91 196 THR A C 1
ATOM 1566 O O . THR A 1 196 ? -16.5 -3.693 -0.431 1 91 196 THR A O 1
ATOM 1569 N N . ARG A 1 197 ? -16.156 -3.654 -2.582 1 89.5 197 ARG A N 1
ATOM 1570 C CA . ARG A 1 197 ? -17.375 -2.951 -2.957 1 89.5 197 ARG A CA 1
ATOM 1571 C C . ARG A 1 197 ? -18.031 -3.602 -4.172 1 89.5 197 ARG A C 1
ATOM 1573 O O . ARG A 1 197 ? -17.359 -4.289 -4.949 1 89.5 197 ARG A O 1
ATOM 1580 N N . PRO A 1 198 ? -19.281 -3.352 -4.258 1 92.19 198 PRO A N 1
ATOM 1581 C CA . PRO A 1 198 ? -19.922 -3.918 -5.441 1 92.19 198 PRO A CA 1
ATOM 1582 C C . PRO A 1 198 ? -19.406 -3.311 -6.742 1 92.19 198 PRO A C 1
ATOM 1584 O O . PRO A 1 198 ? -19.203 -2.098 -6.824 1 92.19 198 PRO A O 1
ATOM 1587 N N . GLY A 1 199 ? -19.047 -4.082 -7.664 1 92.12 199 GLY A N 1
ATOM 1588 C CA . GLY A 1 199 ? -18.531 -3.662 -8.961 1 92.12 199 GLY A CA 1
ATOM 1589 C C . GLY A 1 199 ? -18.172 -4.824 -9.859 1 92.12 199 GLY A C 1
ATOM 1590 O O . GLY A 1 199 ? -18.656 -5.941 -9.672 1 92.12 199 GLY A O 1
ATOM 1591 N N . LEU A 1 200 ? -17.344 -4.461 -10.859 1 94.56 200 LEU A N 1
ATOM 1592 C CA . LEU A 1 200 ? -16.891 -5.508 -11.766 1 94.56 200 LEU A CA 1
ATOM 1593 C C . LEU A 1 200 ? -15.695 -6.254 -11.188 1 94.56 200 LEU A C 1
ATOM 1595 O O . LEU A 1 200 ? -14.797 -5.637 -10.609 1 94.56 200 LEU A O 1
ATOM 1599 N N . VAL A 1 201 ? -15.828 -7.508 -11.344 1 94.5 201 VAL A N 1
ATOM 1600 C CA . VAL A 1 201 ? -14.727 -8.336 -10.867 1 94.5 201 VAL A CA 1
ATOM 1601 C C . VAL A 1 201 ? -14.359 -9.367 -11.93 1 94.5 201 VAL A C 1
ATOM 1603 O O . VAL A 1 201 ? -15.188 -9.727 -12.773 1 94.5 201 VAL A O 1
ATOM 1606 N N . SER A 1 202 ? -13.125 -9.68 -11.922 1 94.44 202 SER A N 1
ATOM 1607 C CA . SER A 1 202 ? -12.641 -10.727 -12.812 1 94.44 202 SER A CA 1
ATOM 1608 C C . SER A 1 202 ? -12.586 -12.078 -12.102 1 94.44 202 SER A C 1
ATOM 1610 O O . SER A 1 202 ? -11.953 -12.211 -11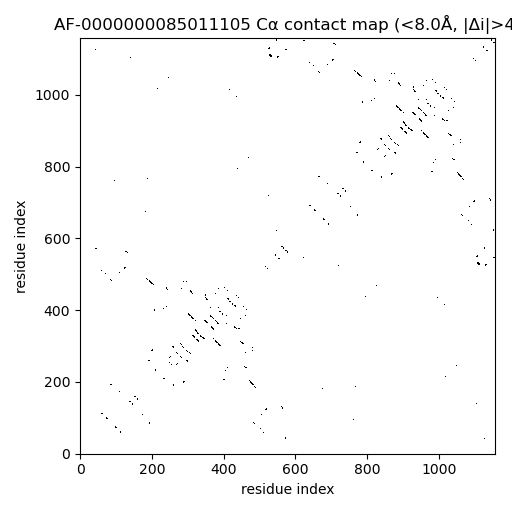.055 1 94.44 202 SER A O 1
ATOM 1612 N N . ILE A 1 203 ? -13.297 -13.039 -12.672 1 94.94 203 ILE A N 1
ATOM 1613 C CA . ILE A 1 203 ? -13.305 -14.383 -12.102 1 94.94 203 ILE A CA 1
ATOM 1614 C C . ILE A 1 203 ? -12.891 -15.398 -13.164 1 94.94 203 ILE A C 1
ATOM 1616 O O . ILE A 1 203 ? -13.086 -15.164 -14.359 1 94.94 203 ILE A O 1
ATOM 1620 N N . PRO A 1 204 ? -12.25 -16.469 -12.766 1 93 204 PRO A N 1
ATOM 1621 C CA . PRO A 1 204 ? -11.906 -17.484 -13.758 1 93 204 PRO A CA 1
ATOM 1622 C C . PRO A 1 204 ? -13.133 -18.078 -14.445 1 93 204 PRO A C 1
ATOM 1624 O O . PRO A 1 204 ? -14.133 -18.359 -13.789 1 93 204 PRO A O 1
ATOM 1627 N N . ASP A 1 205 ? -13.055 -18.234 -15.727 1 94.75 205 ASP A N 1
ATOM 1628 C CA . ASP A 1 205 ? -14.109 -18.891 -16.5 1 94.75 205 ASP A CA 1
ATOM 1629 C C . ASP A 1 205 ? -14.086 -20.406 -16.297 1 94.75 205 ASP A C 1
ATOM 1631 O O . ASP A 1 205 ? -13.234 -21.094 -16.859 1 94.75 205 ASP A O 1
ATOM 1635 N N . MET A 1 206 ? -15.094 -20.891 -15.594 1 96.19 206 MET A N 1
ATOM 1636 C CA . MET A 1 206 ? -15.109 -22.312 -15.273 1 96.19 206 MET A CA 1
ATOM 1637 C C . MET A 1 206 ? -16.156 -23.047 -16.094 1 96.19 206 MET A C 1
ATOM 1639 O O . MET A 1 206 ? -16.734 -24.031 -15.648 1 96.19 206 MET A O 1
ATOM 1643 N N . SER A 1 207 ? -16.453 -22.516 -17.266 1 94.25 207 SER A N 1
ATOM 1644 C CA . SER A 1 207 ? -17.438 -23.141 -18.141 1 94.25 207 SER A CA 1
ATOM 1645 C C . SER A 1 207 ? -16.875 -24.391 -18.797 1 94.25 207 SER A C 1
ATOM 1647 O O . SER A 1 207 ? -17.609 -25.312 -19.141 1 94.25 207 SER A O 1
ATOM 1649 N N . SER A 1 208 ? -15.586 -24.312 -19.016 1 92.56 208 SER A N 1
ATOM 1650 C CA . SER A 1 208 ? -14.914 -25.469 -19.594 1 92.56 208 SER A CA 1
ATOM 1651 C C . SER A 1 208 ? -13.406 -25.406 -19.359 1 92.56 208 SER A C 1
ATOM 1653 O O . SER A 1 208 ? -12.883 -24.359 -18.953 1 92.56 208 SER A O 1
ATOM 1655 N N . ILE A 1 209 ? -12.82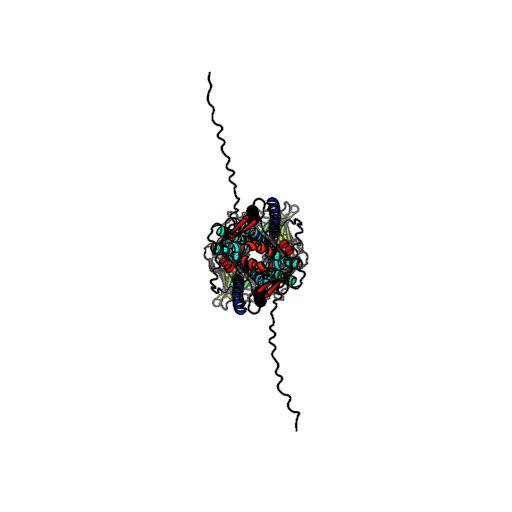 -26.531 -19.516 1 89.88 209 ILE A N 1
ATOM 1656 C CA . ILE A 1 209 ? -11.367 -26.531 -19.578 1 89.88 209 ILE A CA 1
ATOM 1657 C C . ILE A 1 209 ? -10.898 -25.922 -20.891 1 89.88 209 ILE A C 1
ATOM 1659 O O . ILE A 1 209 ? -11.164 -26.453 -21.969 1 89.88 209 ILE A O 1
ATOM 1663 N N . GLN A 1 210 ? -10.297 -24.797 -20.797 1 83.56 210 GLN A N 1
ATOM 1664 C CA . GLN A 1 210 ? -9.867 -24.078 -22 1 83.56 210 GLN A CA 1
ATOM 1665 C C . GLN A 1 210 ? -8.617 -24.734 -22.594 1 83.56 210 GLN A C 1
ATOM 1667 O O . GLN A 1 210 ? -7.602 -24.875 -21.922 1 83.56 210 GLN A O 1
ATOM 1672 N N . LEU A 1 211 ? -8.758 -25.031 -23.828 1 72.56 211 LEU A N 1
ATOM 1673 C CA . LEU A 1 211 ? -7.73 -25.797 -24.531 1 72.56 211 LEU A CA 1
ATOM 1674 C C . LEU A 1 211 ? -6.82 -24.875 -25.328 1 72.56 211 LEU A C 1
ATOM 1676 O O . LEU A 1 211 ? -5.723 -25.281 -25.734 1 72.56 211 LEU A O 1
ATOM 1680 N N . ASP A 1 212 ? -7.184 -23.656 -25.656 1 60.41 212 ASP A N 1
ATOM 1681 C CA . ASP A 1 212 ? -6.484 -22.797 -26.609 1 60.41 212 ASP A CA 1
ATOM 1682 C C . ASP A 1 212 ? -5.09 -22.438 -26.094 1 60.41 212 ASP A C 1
ATOM 1684 O O . ASP A 1 212 ? -4.148 -22.328 -26.891 1 60.41 212 ASP A O 1
ATOM 1688 N N . LYS A 1 213 ? -4.996 -22.062 -24.859 1 57 213 LYS A N 1
ATOM 1689 C CA . LYS A 1 213 ? -3.678 -21.656 -24.375 1 57 213 LYS A CA 1
ATOM 1690 C C . LYS A 1 213 ? -2.725 -22.844 -24.328 1 57 213 LYS A C 1
ATOM 1692 O O . LYS A 1 213 ? -1.508 -22.672 -24.438 1 57 213 LYS A O 1
ATOM 1697 N N . SER A 1 214 ? -3.285 -23.969 -24.172 1 52.75 214 SER A N 1
ATOM 1698 C CA . SER A 1 214 ? -2.447 -25.141 -23.938 1 52.75 214 SER A CA 1
ATOM 1699 C C . SER A 1 214 ? -2.295 -25.984 -25.203 1 52.75 214 SER A C 1
ATOM 1701 O O . SER A 1 214 ? -1.329 -26.734 -25.344 1 52.75 214 SER A O 1
ATOM 1703 N N . LEU A 1 215 ? -3.344 -25.844 -26.062 1 52.12 215 LEU A N 1
ATOM 1704 C CA . LEU A 1 215 ? -3.33 -26.625 -27.297 1 52.12 215 LEU A CA 1
ATOM 1705 C C . LEU A 1 215 ? -3.258 -25.719 -28.516 1 52.12 215 LEU A C 1
ATOM 1707 O O . LEU A 1 215 ? -3.789 -24.609 -28.5 1 52.12 215 LEU A O 1
ATOM 1711 N N . ILE A 1 216 ? -2.096 -25.609 -29.172 1 45.53 216 ILE A N 1
ATOM 1712 C CA . ILE A 1 216 ? -1.84 -24.734 -30.312 1 45.53 216 ILE A CA 1
ATOM 1713 C C . ILE A 1 216 ? -3.141 -24.5 -31.078 1 45.53 216 ILE A C 1
ATOM 1715 O O . ILE A 1 216 ? -3.795 -25.438 -31.531 1 45.53 216 ILE A O 1
ATOM 1719 N N . SER A 1 217 ? -3.764 -23.359 -30.828 1 43.28 217 SER A N 1
ATOM 1720 C CA . SER A 1 217 ? -4.953 -22.859 -31.516 1 43.28 217 SER A CA 1
ATOM 1721 C C . SER A 1 217 ? -4.973 -23.297 -32.969 1 43.28 217 SER A C 1
ATOM 1723 O O . SER A 1 217 ? -6.043 -23.531 -33.562 1 43.28 217 SER A O 1
ATOM 1725 N N . GLY A 1 218 ? -4.031 -23 -33.656 1 39 218 GLY A N 1
ATOM 1726 C CA . GLY A 1 218 ? -4.098 -23.109 -35.094 1 39 218 GLY A CA 1
ATOM 1727 C C . GLY A 1 218 ? -4.398 -24.531 -35.562 1 39 218 GLY A C 1
ATOM 1728 O O . GLY A 1 218 ? -4.609 -24.75 -36.75 1 39 218 GLY A O 1
ATOM 1729 N N . THR A 1 219 ? -3.811 -25.406 -34.938 1 38.19 219 THR A N 1
ATOM 1730 C CA . THR A 1 219 ? -3.947 -26.703 -35.562 1 38.19 219 THR A CA 1
ATOM 1731 C C . THR A 1 219 ? -5.293 -27.344 -35.25 1 38.19 219 THR A C 1
ATOM 1733 O O . THR A 1 219 ? -5.457 -28.562 -35.344 1 38.19 219 THR A O 1
ATOM 1736 N N . ARG A 1 220 ? -6.066 -26.641 -34.562 1 42.22 220 ARG A N 1
ATOM 1737 C CA . ARG A 1 220 ? -7.418 -27.188 -34.625 1 42.22 220 ARG A CA 1
ATOM 1738 C C . ARG A 1 220 ? -7.773 -27.625 -36.031 1 42.22 220 ARG A C 1
ATOM 1740 O O . ARG A 1 220 ? -7.926 -26.797 -36.938 1 42.22 220 ARG A O 1
ATOM 1747 N N . ARG A 1 221 ? -7.344 -28.734 -36.312 1 39.66 221 ARG A N 1
ATOM 1748 C CA . ARG A 1 221 ?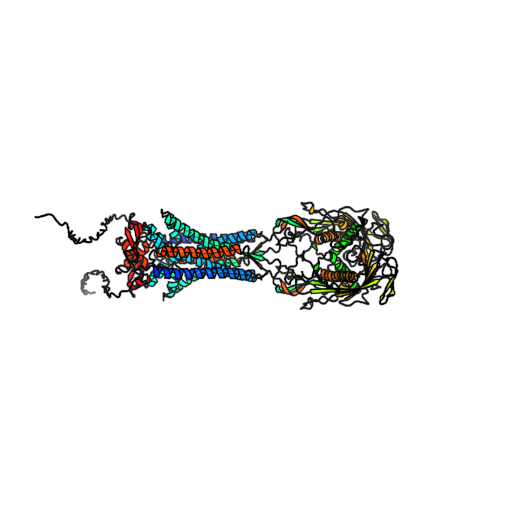 -8 -29.203 -37.531 1 39.66 221 ARG A CA 1
ATOM 1749 C C . ARG A 1 221 ? -9.508 -29.016 -37.438 1 39.66 221 ARG A C 1
ATOM 1751 O O . ARG A 1 221 ? -10.141 -29.469 -36.469 1 39.66 221 ARG A O 1
ATOM 1758 N N . PRO A 1 222 ? -10 -28.062 -38.062 1 40.78 222 PRO A N 1
ATOM 1759 C CA . PRO A 1 222 ? -11.453 -27.938 -38.125 1 40.78 222 PRO A CA 1
ATOM 1760 C C . PRO A 1 222 ? -12.164 -29.281 -38 1 40.78 222 PRO A C 1
ATOM 1762 O O . PRO A 1 222 ? -13.344 -29.328 -37.625 1 40.78 222 PRO A O 1
ATOM 1765 N N . ASP A 1 223 ? -11.641 -30.188 -38.656 1 36.78 223 ASP A N 1
ATOM 1766 C CA . ASP A 1 223 ? -12.367 -31.438 -38.781 1 36.78 223 ASP A CA 1
ATOM 1767 C C . ASP A 1 223 ? -12.32 -32.25 -37.5 1 36.78 223 ASP A C 1
ATOM 1769 O O . ASP A 1 223 ? -12.695 -33.438 -37.469 1 36.78 223 ASP A O 1
ATOM 1773 N N . LEU A 1 224 ? -11.414 -31.906 -36.656 1 42.09 224 LEU A N 1
ATOM 1774 C CA . LEU A 1 224 ? -11.352 -32.812 -35.5 1 42.09 224 LEU A CA 1
ATOM 1775 C C . LEU A 1 224 ? -12.664 -32.812 -34.75 1 42.09 224 LEU A C 1
ATOM 1777 O O . LEU A 1 224 ? -13.156 -31.75 -34.344 1 42.09 224 LEU A O 1
ATOM 1781 N N . ASP A 1 225 ? -13.484 -33.781 -34.812 1 50.84 225 ASP A N 1
ATOM 1782 C CA . ASP A 1 225 ? -14.742 -34.312 -34.281 1 50.84 225 ASP A CA 1
ATOM 1783 C C . ASP A 1 225 ? -14.836 -34.125 -32.781 1 50.84 225 ASP A C 1
ATOM 1785 O O . ASP A 1 225 ? -13.828 -33.844 -32.125 1 50.84 225 ASP A O 1
ATOM 1789 N N . VAL A 1 226 ? -16 -33.875 -32.188 1 56.69 226 VAL A N 1
ATOM 1790 C CA . VAL A 1 226 ? -16.453 -33.875 -30.812 1 56.69 226 VAL A CA 1
ATOM 1791 C C . VAL A 1 226 ? -15.586 -34.781 -29.969 1 56.69 226 VAL A C 1
ATOM 1793 O O . VAL A 1 226 ? -15.242 -34.469 -28.828 1 56.69 226 VAL A O 1
ATOM 1796 N N . SER A 1 227 ? -15.109 -35.844 -30.625 1 62.53 227 SER A N 1
ATOM 1797 C CA . SER A 1 227 ? -14.32 -36.844 -29.906 1 62.53 227 SER A CA 1
ATOM 1798 C C . SER A 1 227 ? -12.922 -36.312 -29.594 1 62.53 227 SER A C 1
ATOM 1800 O O . SER A 1 227 ? -12.375 -36.594 -28.516 1 62.53 227 SER A O 1
ATOM 1802 N N . GLN A 1 228 ? -12.5 -35.406 -30.391 1 67.81 228 GLN A N 1
ATOM 1803 C CA . GLN A 1 228 ? -11.164 -34.875 -30.156 1 67.81 228 GLN A CA 1
ATOM 1804 C C . GLN A 1 228 ? -11.164 -33.875 -29.016 1 67.81 228 GLN A C 1
ATOM 1806 O O . GLN A 1 228 ? -10.219 -33.812 -28.234 1 67.81 228 GLN A O 1
ATOM 1811 N N . ASP A 1 229 ? -12.273 -33.219 -28.938 1 72.69 229 ASP A N 1
ATOM 1812 C CA . ASP A 1 229 ? -12.383 -32.281 -27.859 1 72.69 229 ASP A CA 1
ATOM 1813 C C . ASP A 1 229 ? -12.453 -32.969 -26.5 1 72.69 229 ASP A C 1
ATOM 1815 O O . ASP A 1 229 ? -11.875 -32.5 -25.516 1 72.69 229 ASP A O 1
ATOM 1819 N N . GLU A 1 230 ? -13.156 -34.062 -26.516 1 81.31 230 GLU A N 1
ATOM 1820 C CA . GLU A 1 230 ? -13.289 -34.812 -25.266 1 81.31 230 GLU A CA 1
ATOM 1821 C C . GLU A 1 230 ? -11.945 -35.406 -24.828 1 81.31 230 GLU A C 1
ATOM 1823 O O . GLU A 1 230 ? -11.586 -35.344 -23.641 1 81.31 230 GLU A O 1
ATOM 1828 N N . ASN A 1 231 ? -11.25 -35.875 -25.75 1 79.56 231 ASN A N 1
ATOM 1829 C CA . ASN A 1 231 ? -9.945 -36.438 -25.422 1 79.56 231 ASN A CA 1
ATOM 1830 C C . ASN A 1 231 ? -8.961 -35.344 -24.984 1 79.56 231 ASN A C 1
ATOM 1832 O O . ASN A 1 231 ? -8.117 -35.594 -24.125 1 79.56 231 ASN A O 1
ATOM 1836 N N . ALA A 1 232 ? -9.117 -34.25 -25.625 1 78.56 232 ALA A N 1
ATOM 1837 C CA . ALA A 1 232 ? -8.258 -33.156 -25.219 1 78.56 232 ALA A CA 1
ATOM 1838 C C . ALA A 1 232 ? -8.547 -32.719 -23.781 1 78.56 232 ALA A C 1
ATOM 1840 O O . ALA A 1 232 ? -7.621 -32.438 -23.016 1 78.56 232 ALA A O 1
ATOM 1841 N N . ARG A 1 233 ? -9.75 -32.75 -23.469 1 85.88 233 ARG A N 1
ATOM 1842 C CA . ARG A 1 233 ? -10.125 -32.344 -22.109 1 85.88 233 ARG A CA 1
ATOM 1843 C C . ARG A 1 233 ? -9.656 -33.375 -21.094 1 85.88 233 ARG A C 1
ATOM 1845 O O . ARG A 1 233 ? -9.227 -33.031 -19.984 1 85.88 233 ARG A O 1
ATOM 1852 N N . ARG A 1 234 ? -9.742 -34.625 -21.5 1 88.38 234 ARG A N 1
ATOM 1853 C CA . ARG A 1 234 ? -9.25 -35.688 -20.625 1 88.38 234 ARG A CA 1
ATOM 1854 C C . ARG A 1 234 ? -7.75 -35.562 -20.406 1 88.38 234 ARG A C 1
ATOM 1856 O O . ARG A 1 234 ? -7.277 -35.656 -19.266 1 88.38 234 ARG A O 1
ATOM 1863 N N . TYR A 1 235 ? -7.125 -35.281 -21.438 1 83.06 235 TYR A N 1
ATOM 1864 C CA . TYR A 1 235 ? -5.68 -35.125 -21.359 1 83.06 235 TYR A CA 1
ATOM 1865 C C . TYR A 1 235 ? -5.316 -33.938 -20.469 1 83.06 235 TYR A C 1
ATOM 1867 O O . TYR A 1 235 ? -4.441 -34.031 -19.609 1 83.06 235 TYR A O 1
ATOM 1875 N N . MET A 1 236 ? -5.969 -32.875 -20.688 1 84.69 236 MET A N 1
ATOM 1876 C CA . MET A 1 236 ? -5.668 -31.656 -19.938 1 84.69 236 MET A CA 1
ATOM 1877 C C . MET A 1 236 ? -6.047 -31.812 -18.469 1 84.69 236 MET A C 1
ATOM 1879 O O . MET A 1 236 ? -5.344 -31.328 -17.578 1 84.69 236 MET A O 1
ATOM 1883 N N . ALA A 1 237 ? -7.098 -32.469 -18.234 1 91.56 237 ALA A N 1
ATOM 1884 C CA . ALA A 1 237 ? -7.508 -32.688 -16.844 1 91.56 237 ALA A CA 1
ATOM 1885 C C . ALA A 1 237 ? -6.445 -33.469 -16.078 1 91.56 237 ALA A C 1
ATOM 1887 O O . ALA A 1 237 ? -6.129 -33.125 -14.93 1 91.56 237 ALA A O 1
ATOM 1888 N N . ASN A 1 238 ? -5.945 -34.438 -16.672 1 90.69 238 ASN A N 1
ATOM 1889 C CA . ASN A 1 238 ? -4.898 -35.219 -16.031 1 90.69 238 ASN A CA 1
ATOM 1890 C C . ASN A 1 238 ? -3.639 -34.375 -15.805 1 90.69 238 ASN A C 1
ATOM 1892 O O . ASN A 1 238 ? -3.039 -34.438 -14.727 1 90.69 238 ASN A O 1
ATOM 1896 N N . THR A 1 239 ? -3.342 -33.656 -16.797 1 83.44 239 THR A N 1
ATOM 1897 C CA . THR A 1 239 ? -2.15 -32.812 -16.703 1 83.44 239 THR A CA 1
ATOM 1898 C C . THR A 1 239 ? -2.305 -31.781 -15.586 1 83.44 239 THR A C 1
ATOM 1900 O O . THR A 1 239 ? -1.378 -31.562 -14.805 1 83.44 239 THR A O 1
ATOM 1903 N N . PHE A 1 240 ? -3.402 -31.25 -15.547 1 88.44 240 PHE A N 1
ATOM 1904 C CA . PHE A 1 240 ? -3.672 -30.281 -14.492 1 88.44 240 PHE A CA 1
ATOM 1905 C C . PHE A 1 240 ? -3.654 -30.953 -13.125 1 88.44 240 PHE A C 1
ATOM 1907 O O . PHE A 1 240 ? -3.158 -30.375 -12.148 1 88.44 240 PHE A O 1
ATOM 1914 N N . GLY A 1 241 ? -4.18 -32.062 -13.047 1 91.56 241 GLY A N 1
ATOM 1915 C CA . GLY A 1 241 ? -4.152 -32.781 -11.789 1 91.56 241 GLY A CA 1
ATOM 1916 C C . GLY A 1 241 ? -2.746 -33.094 -11.297 1 91.56 241 GLY A C 1
ATOM 1917 O O . GLY A 1 241 ? -2.482 -33.031 -10.094 1 91.56 241 GLY A O 1
ATOM 1918 N N . GLN A 1 242 ? -1.905 -33.281 -12.164 1 86.06 242 GLN A N 1
ATOM 1919 C CA . GLN A 1 242 ? -0.522 -33.562 -11.797 1 86.06 242 GLN A CA 1
ATOM 1920 C C . GLN A 1 242 ? 0.146 -32.344 -11.195 1 86.06 242 GLN A C 1
ATOM 1922 O O . GLN A 1 242 ? 1.063 -32.469 -10.375 1 86.06 242 GLN A O 1
ATOM 1927 N N . SER A 1 243 ? -0.366 -31.266 -11.531 1 81.81 243 SER A N 1
ATOM 1928 C CA . SER A 1 243 ? 0.218 -30.031 -11.023 1 81.81 243 SER A CA 1
ATOM 1929 C C . SER A 1 243 ? -0.071 -29.844 -9.539 1 81.81 243 SER A C 1
ATOM 1931 O O . SER A 1 243 ? 0.517 -28.984 -8.883 1 81.81 243 SER A O 1
ATOM 1933 N N . THR A 1 244 ? -0.92 -30.625 -9.039 1 84.81 244 THR A N 1
ATOM 1934 C CA . THR A 1 244 ? -1.218 -30.594 -7.613 1 84.81 244 THR A CA 1
ATOM 1935 C C . THR A 1 244 ? 0.052 -30.797 -6.789 1 84.81 244 THR A C 1
ATOM 1937 O O . THR A 1 244 ? 0.141 -30.344 -5.648 1 84.81 244 THR A O 1
ATOM 1940 N N . LEU A 1 245 ? 0.992 -31.422 -7.406 1 77.5 245 LEU A N 1
ATOM 1941 C CA . LEU A 1 245 ? 2.242 -31.734 -6.719 1 77.5 245 LEU A CA 1
ATOM 1942 C C . LEU A 1 245 ? 2.996 -30.453 -6.363 1 77.5 245 LEU A C 1
ATOM 1944 O O . LEU A 1 245 ? 3.826 -30.453 -5.453 1 77.5 245 LEU A O 1
ATOM 1948 N N . THR A 1 246 ? 2.652 -29.391 -7.031 1 74.12 246 THR A N 1
ATOM 1949 C CA . THR A 1 246 ? 3.35 -28.141 -6.789 1 74.12 246 THR A CA 1
ATOM 1950 C C . THR A 1 246 ? 2.531 -27.219 -5.875 1 74.12 246 THR A C 1
ATOM 1952 O O . THR A 1 246 ? 2.973 -26.125 -5.52 1 74.12 246 THR A O 1
ATOM 1955 N N . MET A 1 247 ? 1.419 -27.719 -5.469 1 80.38 247 MET A N 1
ATOM 1956 C CA . MET A 1 247 ? 0.511 -26.875 -4.707 1 80.38 247 MET A CA 1
ATOM 1957 C C . MET A 1 247 ? 0.619 -27.156 -3.213 1 80.38 247 MET A C 1
ATOM 1959 O O . MET A 1 247 ? 0.874 -28.297 -2.811 1 80.38 247 MET A O 1
ATOM 1963 N N . LEU A 1 248 ? 0.407 -26.047 -2.492 1 80.12 248 LEU A N 1
ATOM 1964 C CA . LEU A 1 248 ? 0.417 -26.156 -1.038 1 80.12 248 LEU A CA 1
ATOM 1965 C C . LEU A 1 248 ? -1.004 -26.203 -0.487 1 80.12 248 LEU A C 1
ATOM 1967 O O . LEU A 1 248 ? -1.9 -25.547 -1.015 1 80.12 248 LEU A O 1
ATOM 1971 N N . TRP A 1 249 ? -1.156 -27.094 0.513 1 86.75 249 TRP A N 1
ATOM 1972 C CA . TRP A 1 249 ? -2.439 -27.125 1.207 1 86.75 249 TRP A CA 1
ATOM 1973 C C . TRP A 1 249 ? -2.24 -27.203 2.717 1 86.75 249 TRP A C 1
ATOM 1975 O O . TRP A 1 249 ? -1.16 -27.562 3.188 1 86.75 249 TRP A O 1
ATOM 1985 N N . ASN A 1 250 ? -3.219 -26.703 3.416 1 90.81 250 ASN A N 1
ATOM 1986 C CA . ASN A 1 250 ? -3.221 -26.703 4.875 1 90.81 250 ASN A CA 1
ATOM 1987 C C . ASN A 1 250 ? -4.578 -27.125 5.434 1 90.81 250 ASN A C 1
ATOM 1989 O O . ASN A 1 250 ? -5.473 -27.516 4.68 1 90.81 250 ASN A O 1
ATOM 1993 N N . SER A 1 251 ? -4.641 -27.109 6.699 1 93.56 251 SER A N 1
ATOM 1994 C CA . SER A 1 251 ? -5.891 -27.469 7.363 1 93.56 251 SER A CA 1
ATOM 1995 C C . SER A 1 251 ? -6.961 -26.406 7.117 1 93.56 251 SER A C 1
ATOM 1997 O O . SER A 1 251 ? -6.652 -25.234 6.949 1 93.56 251 SER A O 1
ATOM 1999 N N . ILE A 1 252 ? -8.164 -26.844 7.141 1 94.44 252 ILE A N 1
ATOM 2000 C CA . ILE A 1 252 ? -9.312 -25.984 6.875 1 94.44 252 ILE A CA 1
ATOM 2001 C C . ILE A 1 252 ? -9.398 -24.891 7.941 1 94.44 252 ILE A C 1
ATOM 2003 O O . ILE A 1 252 ? -10 -23.844 7.715 1 94.44 252 ILE A O 1
ATOM 2007 N N . ASP A 1 253 ? -8.758 -25.047 9.062 1 92.31 253 ASP A N 1
ATOM 2008 C CA . ASP A 1 253 ? -8.758 -24.062 10.148 1 92.31 253 ASP A CA 1
ATOM 2009 C C . ASP A 1 253 ? -7.996 -22.797 9.766 1 92.31 253 ASP A C 1
ATOM 2011 O O . ASP A 1 253 ? -8.234 -21.734 10.32 1 92.31 253 ASP A O 1
ATOM 2015 N N . GLU A 1 254 ? -7.207 -22.938 8.797 1 91.88 254 GLU A N 1
ATOM 2016 C CA . GLU A 1 254 ? -6.395 -21.797 8.359 1 91.88 254 GLU A CA 1
ATOM 2017 C C . GLU A 1 254 ? -6.926 -21.203 7.066 1 91.88 254 GLU A C 1
ATOM 2019 O O . GLU A 1 254 ? -6.219 -20.469 6.375 1 91.88 254 GLU A O 1
ATOM 2024 N N . ALA A 1 255 ? -8.18 -21.5 6.809 1 93.88 255 ALA A N 1
ATOM 2025 C CA . ALA A 1 255 ? -8.781 -21 5.582 1 93.88 255 ALA A CA 1
ATOM 2026 C C . ALA A 1 255 ? -8.82 -19.469 5.574 1 93.88 255 ALA A C 1
ATOM 2028 O O . ALA A 1 255 ? -8.992 -18.844 6.621 1 93.88 255 ALA A O 1
ATOM 2029 N N . PRO A 1 256 ? -8.672 -18.906 4.453 1 92.5 256 PRO A N 1
ATOM 2030 C CA . PRO A 1 256 ? -8.648 -17.438 4.379 1 92.5 256 PRO A CA 1
ATOM 2031 C C . PRO A 1 256 ? -10.023 -16.812 4.582 1 92.5 256 PRO A C 1
ATOM 2033 O O . PRO A 1 256 ? -11.039 -17.406 4.188 1 92.5 256 PRO A O 1
ATOM 2036 N N . LYS A 1 257 ? -10.031 -15.711 5.184 1 91.12 257 LYS A N 1
ATOM 2037 C CA . LYS A 1 257 ? -11.25 -14.914 5.277 1 91.12 257 LYS A CA 1
ATOM 2038 C C . LYS A 1 257 ? -11.477 -14.102 4.004 1 91.12 257 LYS A C 1
ATOM 2040 O O . LYS A 1 257 ? -10.523 -13.766 3.299 1 91.12 257 LYS A O 1
ATOM 2045 N N . PRO A 1 258 ? -12.789 -13.867 3.748 1 92 258 PRO A N 1
ATOM 2046 C CA . PRO A 1 258 ? -13.039 -13.031 2.57 1 92 258 PRO A CA 1
ATOM 2047 C C . PRO A 1 258 ? -12.305 -11.695 2.619 1 92 258 PRO A C 1
ATOM 2049 O O . PRO A 1 258 ? -12.289 -11.031 3.656 1 92 258 PRO A O 1
ATOM 2052 N N . GLY A 1 259 ? -11.625 -11.438 1.509 1 90.94 259 GLY A N 1
ATOM 2053 C CA . GLY A 1 259 ? -10.883 -10.18 1.433 1 90.94 259 GLY A CA 1
ATOM 2054 C C . GLY A 1 259 ? -9.391 -10.359 1.61 1 90.94 259 GLY A C 1
ATOM 2055 O O . GLY A 1 259 ? -8.617 -9.422 1.388 1 90.94 259 GLY A O 1
ATOM 2056 N N . LYS A 1 260 ? -8.977 -11.539 2.02 1 90.25 260 LYS A N 1
ATOM 2057 C CA . LYS A 1 260 ? -7.551 -11.805 2.158 1 90.25 260 LYS A CA 1
ATOM 2058 C C . LYS A 1 260 ? -6.855 -11.812 0.8 1 90.25 260 LYS A C 1
ATOM 2060 O O . LYS A 1 260 ? -7.355 -12.406 -0.158 1 90.25 260 LYS A O 1
ATOM 2065 N N . PHE A 1 261 ? -5.715 -11.148 0.813 1 86.94 261 PHE A N 1
ATOM 2066 C CA . PHE A 1 261 ? -4.961 -11.078 -0.433 1 86.94 261 PHE A CA 1
ATOM 2067 C C . PHE A 1 261 ? -4.406 -12.453 -0.802 1 86.94 261 PHE A C 1
ATOM 2069 O O . PHE A 1 261 ? -4.043 -13.234 0.076 1 86.94 261 PHE A O 1
ATOM 2076 N N . ASN A 1 262 ? -4.32 -12.633 -2.117 1 85.25 262 ASN A N 1
ATOM 2077 C CA . ASN A 1 262 ? -3.697 -13.836 -2.65 1 85.25 262 ASN A CA 1
ATOM 2078 C C . ASN A 1 262 ? -2.174 -13.727 -2.65 1 85.25 262 ASN A C 1
ATOM 2080 O O . ASN A 1 262 ? -1.6 -13 -3.461 1 85.25 262 ASN A O 1
ATOM 2084 N N . ASP A 1 263 ? -1.581 -14.461 -1.735 1 75.56 263 ASP A N 1
ATOM 2085 C CA . ASP A 1 263 ? -0.124 -14.508 -1.66 1 75.56 263 ASP A CA 1
ATOM 2086 C C . ASP A 1 263 ? 0.417 -15.812 -2.244 1 75.56 263 ASP A C 1
ATOM 2088 O O . ASP A 1 263 ? -0.144 -16.891 -2.01 1 75.56 263 ASP A O 1
ATOM 2092 N N . ALA A 1 264 ? 1.491 -15.664 -2.969 1 69.56 264 ALA A N 1
ATOM 2093 C CA . ALA A 1 264 ? 2.062 -16.828 -3.631 1 69.56 264 ALA A CA 1
ATOM 2094 C C . ALA A 1 264 ? 2.498 -17.891 -2.611 1 69.56 264 ALA A C 1
ATOM 2096 O O . ALA A 1 264 ? 2.596 -19.078 -2.936 1 69.56 264 ALA A O 1
ATOM 2097 N N . ARG A 1 265 ? 2.721 -17.484 -1.338 1 71.31 265 ARG A N 1
ATOM 2098 C CA . ARG A 1 265 ? 3.205 -18.406 -0.317 1 71.31 265 ARG A CA 1
ATOM 2099 C C . ARG A 1 265 ? 2.045 -19.094 0.405 1 71.31 265 ARG A C 1
ATOM 2101 O O . ARG A 1 265 ? 2.248 -20.031 1.169 1 71.31 265 ARG A O 1
ATOM 2108 N N . ASP A 1 266 ? 0.896 -18.641 0.019 1 76.69 266 ASP A N 1
ATOM 2109 C CA . ASP A 1 266 ? -0.263 -19.156 0.737 1 76.69 266 ASP A CA 1
ATOM 2110 C C . ASP A 1 266 ? -0.746 -20.469 0.122 1 76.69 266 ASP A C 1
ATOM 2112 O O . ASP A 1 266 ? -0.646 -20.672 -1.091 1 76.69 266 ASP A O 1
ATOM 2116 N N . PRO A 1 267 ? -1.255 -21.25 1.069 1 87 267 PRO A N 1
ATOM 2117 C CA . PRO A 1 267 ? -1.877 -22.469 0.546 1 87 267 PRO A CA 1
ATOM 2118 C C . PRO A 1 267 ? -3.051 -22.172 -0.388 1 87 267 PRO A C 1
ATOM 2120 O O . PRO A 1 267 ? -3.738 -21.172 -0.224 1 87 267 PRO A O 1
ATOM 2123 N N . ILE A 1 268 ? -3.248 -23.094 -1.268 1 84.25 268 ILE A N 1
ATOM 2124 C CA . ILE A 1 268 ? -4.238 -22.875 -2.316 1 84.25 268 ILE A CA 1
ATOM 2125 C C . ILE A 1 268 ? -5.559 -23.547 -1.928 1 84.25 268 ILE A C 1
ATOM 2127 O O . ILE A 1 268 ? -6.633 -23.031 -2.258 1 84.25 268 ILE A O 1
ATOM 2131 N N . PHE A 1 269 ? -5.465 -24.719 -1.347 1 91.12 269 PHE A N 1
ATOM 2132 C CA . PHE A 1 269 ? -6.664 -25.391 -0.865 1 91.12 269 PHE A CA 1
ATOM 2133 C C . PHE A 1 269 ? -6.445 -25.969 0.529 1 91.12 269 PHE A C 1
ATOM 2135 O O . PHE A 1 269 ? -5.336 -25.891 1.069 1 91.12 269 PHE A O 1
ATOM 2142 N N . PHE A 1 270 ? -7.613 -26.484 1.097 1 95.19 270 PHE A N 1
ATOM 2143 C CA . PHE A 1 270 ? -7.602 -26.812 2.516 1 95.19 270 PHE A CA 1
ATOM 2144 C C . PHE A 1 270 ? -8.258 -28.172 2.754 1 95.19 270 PHE A C 1
ATOM 2146 O O . PHE A 1 270 ? -9.258 -28.5 2.119 1 95.19 270 PHE A O 1
ATOM 2153 N N . SER A 1 271 ? -7.676 -28.891 3.643 1 95.38 271 SER A N 1
ATOM 2154 C CA . SER A 1 271 ? -8.164 -30.234 3.943 1 95.38 271 SER A CA 1
ATOM 2155 C C . SER A 1 271 ? -8.977 -30.25 5.234 1 95.38 271 SER A C 1
ATOM 2157 O O . SER A 1 271 ? -8.656 -29.531 6.188 1 95.38 271 SER A O 1
ATOM 2159 N N . ASN A 1 272 ? -10.023 -30.984 5.16 1 94.81 272 ASN A N 1
ATOM 2160 C CA . ASN A 1 272 ? -10.852 -31.281 6.324 1 94.81 272 ASN A CA 1
ATOM 2161 C C . ASN A 1 272 ? -10.859 -32.781 6.637 1 94.81 272 ASN A C 1
ATOM 2163 O O . ASN A 1 272 ? -11.453 -33.562 5.902 1 94.81 272 ASN A O 1
ATOM 2167 N N . ILE A 1 273 ? -10.227 -33.125 7.723 1 92.06 273 ILE A N 1
ATOM 2168 C CA . ILE A 1 273 ? -10.133 -34.531 8.133 1 92.06 273 ILE A CA 1
ATOM 2169 C C . ILE A 1 273 ? -11.078 -34.781 9.312 1 92.06 273 ILE A C 1
ATOM 2171 O O . ILE A 1 273 ? -10.922 -34.188 10.383 1 92.06 273 ILE A O 1
ATOM 2175 N N . THR A 1 274 ? -12.055 -35.438 9.047 1 89.62 274 THR A N 1
ATOM 2176 C CA . THR A 1 274 ? -13 -35.844 10.078 1 89.62 274 THR A CA 1
ATOM 2177 C C . THR A 1 274 ? -12.969 -37.375 10.258 1 89.62 274 THR A C 1
ATOM 2179 O O . THR A 1 274 ? -12.961 -38.125 9.281 1 89.62 274 THR A O 1
ATOM 2182 N N . ASP A 1 275 ? -13.062 -37.781 11.523 1 85.5 275 ASP A N 1
ATOM 2183 C CA . ASP A 1 275 ? -12.984 -39.188 11.836 1 85.5 275 ASP A CA 1
ATOM 2184 C C . ASP A 1 275 ? -14.133 -39.969 11.188 1 85.5 275 ASP A C 1
ATOM 2186 O O . ASP A 1 275 ? -15.297 -39.562 11.32 1 85.5 275 ASP A O 1
ATOM 2190 N N . GLY A 1 276 ? -13.844 -41 10.508 1 84.06 276 GLY A N 1
ATOM 2191 C CA . GLY A 1 276 ? -14.828 -41.906 9.93 1 84.06 276 GLY A CA 1
ATOM 2192 C C . GLY A 1 276 ? -15.359 -41.438 8.594 1 84.06 276 GLY A C 1
ATOM 2193 O O . GLY A 1 276 ? -16.172 -42.125 7.973 1 84.06 276 GLY A O 1
ATOM 2194 N N . LEU A 1 277 ? -14.961 -40.281 8.25 1 91 277 LEU A N 1
ATOM 2195 C CA . LEU A 1 277 ? -15.406 -39.75 6.965 1 91 277 LEU A CA 1
ATOM 2196 C C . LEU A 1 277 ? -14.234 -39.531 6.02 1 91 277 LEU A C 1
ATOM 2198 O O . LEU A 1 277 ? -13.086 -39.438 6.461 1 91 277 LEU A O 1
ATOM 2202 N N . PRO A 1 278 ? -14.508 -39.562 4.684 1 94.5 278 PRO A N 1
ATOM 2203 C CA . PRO A 1 278 ? -13.43 -39.281 3.736 1 94.5 278 PRO A CA 1
ATOM 2204 C C . PRO A 1 278 ? -12.859 -37.875 3.885 1 94.5 278 PRO A C 1
ATOM 2206 O O . PRO A 1 278 ? -13.562 -36.938 4.32 1 94.5 278 PRO A O 1
ATOM 2209 N N . VAL A 1 279 ? -11.617 -37.781 3.566 1 95.44 279 VAL A N 1
ATOM 2210 C CA . VAL A 1 279 ? -10.969 -36.5 3.596 1 95.44 279 VAL A CA 1
ATOM 2211 C C . VAL A 1 279 ? -11.586 -35.594 2.531 1 95.44 279 VAL A C 1
ATOM 2213 O O . VAL A 1 279 ? -11.758 -36 1.382 1 95.44 279 VAL A O 1
ATOM 2216 N N . VAL A 1 280 ? -11.914 -34.406 2.947 1 97.19 280 VAL A N 1
ATOM 2217 C CA . VAL A 1 280 ? -12.5 -33.438 2.033 1 97.19 280 VAL A CA 1
ATOM 2218 C C . VAL A 1 280 ? -11.5 -32.312 1.762 1 97.19 280 VAL A C 1
ATOM 2220 O O . VAL A 1 280 ? -10.938 -31.734 2.695 1 97.19 280 VAL A O 1
ATOM 2223 N N . TYR A 1 281 ? -11.234 -32.062 0.527 1 97.44 281 TYR A N 1
ATOM 2224 C CA . TYR A 1 281 ? -10.414 -30.922 0.131 1 97.44 281 TYR A CA 1
ATOM 2225 C C . TYR A 1 281 ? -11.281 -29.797 -0.426 1 97.44 281 TYR A C 1
ATOM 2227 O O . TYR A 1 281 ? -12.156 -30.031 -1.261 1 97.44 281 TYR A O 1
ATOM 2235 N N . THR A 1 282 ? -10.992 -28.562 0.063 1 97.69 282 THR A N 1
ATOM 2236 C CA . THR A 1 282 ? -11.812 -27.422 -0.308 1 97.69 282 THR A CA 1
ATOM 2237 C C . THR A 1 282 ? -10.961 -26.328 -0.93 1 97.69 282 THR A C 1
ATOM 2239 O O . THR A 1 282 ? -9.898 -25.984 -0.403 1 97.69 282 THR A O 1
ATOM 2242 N N . TYR A 1 283 ? -11.438 -25.812 -2.072 1 97.06 283 TYR A N 1
ATOM 2243 C CA . TYR A 1 283 ? -10.812 -24.688 -2.756 1 97.06 283 TYR A CA 1
ATOM 2244 C C . TYR A 1 283 ? -11.641 -23.422 -2.582 1 97.06 283 TYR A C 1
ATOM 2246 O O . TYR A 1 283 ? -12.859 -23.438 -2.736 1 97.06 283 TYR A O 1
ATOM 2254 N N . TYR A 1 284 ? -10.945 -22.359 -2.229 1 96.06 284 TYR A N 1
ATOM 2255 C CA . TYR A 1 284 ? -11.555 -21.047 -2.133 1 96.06 284 TYR A CA 1
ATOM 2256 C C . TYR A 1 284 ? -11.258 -20.219 -3.375 1 96.06 284 TYR A C 1
ATOM 2258 O O . TYR A 1 284 ? -10.094 -20 -3.725 1 96.06 284 TYR A O 1
ATOM 2266 N N . PHE A 1 285 ? -12.297 -19.75 -3.945 1 96 285 PHE A N 1
ATOM 2267 C CA . PHE A 1 285 ? -12.117 -18.984 -5.172 1 96 285 PHE A CA 1
ATOM 2268 C C . PHE A 1 285 ? -11.578 -17.594 -4.867 1 96 285 PHE A C 1
ATOM 2270 O O . PHE A 1 285 ? -11.984 -16.969 -3.883 1 96 285 PHE A O 1
ATOM 2277 N N . TYR A 1 286 ? -10.703 -17.172 -5.738 1 93.06 286 TYR A N 1
ATOM 2278 C CA . TYR A 1 286 ? -10.195 -15.812 -5.684 1 93.06 286 TYR A CA 1
ATOM 2279 C C . TYR A 1 286 ? -10.797 -14.961 -6.797 1 93.06 286 TYR A C 1
ATOM 2281 O O . TYR A 1 286 ? -11.023 -15.445 -7.906 1 93.06 286 TYR A O 1
ATOM 2289 N N . GLU A 1 287 ? -11.031 -13.781 -6.441 1 93.06 287 GLU A N 1
ATOM 2290 C CA . GLU A 1 287 ? -11.523 -12.805 -7.406 1 93.06 287 GLU A CA 1
ATOM 2291 C C . GLU A 1 287 ? -10.578 -11.617 -7.523 1 93.06 287 GLU A C 1
ATOM 2293 O O . GLU A 1 287 ? -10 -11.172 -6.523 1 93.06 287 GLU A O 1
ATOM 2298 N N . SER A 1 288 ? -10.43 -11.219 -8.773 1 91.69 288 SER A N 1
ATOM 2299 C CA . SER A 1 288 ? -9.461 -10.172 -9.039 1 91.69 288 SER A CA 1
ATOM 2300 C C . SER A 1 288 ? -10.133 -8.922 -9.594 1 91.69 288 SER A C 1
ATOM 2302 O O . SER A 1 288 ? -11.273 -8.977 -10.062 1 91.69 288 SER A O 1
ATOM 2304 N N . SER A 1 289 ? -9.383 -7.785 -9.453 1 90.12 289 SER A N 1
ATOM 2305 C CA . SER A 1 289 ? -9.828 -6.551 -10.102 1 90.12 289 SER A CA 1
ATOM 2306 C C . SER A 1 289 ? -9.883 -6.707 -11.617 1 90.12 289 SER A C 1
ATOM 2308 O O . SER A 1 289 ? -9.203 -7.57 -12.18 1 90.12 289 SER A O 1
ATOM 2310 N N . PRO A 1 290 ? -10.672 -5.863 -12.164 1 89.25 290 PRO A N 1
ATOM 2311 C CA . PRO A 1 290 ? -10.766 -5.961 -13.625 1 89.25 290 PRO A CA 1
ATOM 2312 C C . PRO A 1 290 ? -9.422 -5.738 -14.312 1 89.25 290 PRO A C 1
ATOM 2314 O O . PRO A 1 290 ? -8.523 -5.129 -13.734 1 89.25 290 PRO A O 1
ATOM 2317 N N . GLN A 1 291 ? -9.312 -6.219 -15.539 1 80.75 291 GLN A N 1
ATOM 2318 C CA . GLN A 1 291 ? -8.062 -6.211 -16.281 1 80.75 291 GLN A CA 1
ATOM 2319 C C . GLN A 1 291 ? -7.574 -4.789 -16.531 1 80.75 291 GLN A C 1
ATOM 2321 O O . GLN A 1 291 ? -6.371 -4.523 -16.516 1 80.75 291 GLN A O 1
ATOM 2326 N N . ASP A 1 292 ? -8.445 -3.961 -16.641 1 78.94 292 ASP A N 1
ATOM 2327 C CA . ASP A 1 292 ? -8.078 -2.592 -16.984 1 78.94 292 ASP A CA 1
ATOM 2328 C C . ASP A 1 292 ? -8.047 -1.698 -15.75 1 78.94 292 ASP A C 1
ATOM 2330 O O . ASP A 1 292 ? -7.926 -0.477 -15.859 1 78.94 292 ASP A O 1
ATOM 2334 N N . ALA A 1 293 ? -8.086 -2.391 -14.672 1 79.25 293 ALA A N 1
ATOM 2335 C CA . ALA A 1 293 ? -8.102 -1.582 -13.453 1 79.25 293 ALA A CA 1
ATOM 2336 C C . ALA A 1 293 ? -6.695 -1.104 -13.102 1 79.25 293 ALA A C 1
ATOM 2338 O O . ALA A 1 293 ? -5.707 -1.783 -13.391 1 79.25 293 ALA A O 1
ATOM 2339 N N . ASP A 1 294 ? -6.602 0.082 -12.508 1 70.19 294 ASP A N 1
ATOM 2340 C CA . ASP A 1 294 ? -5.328 0.669 -12.094 1 70.19 294 ASP A CA 1
ATOM 2341 C C . ASP A 1 294 ? -4.746 -0.073 -10.891 1 70.19 294 ASP A C 1
ATOM 2343 O O . ASP A 1 294 ? -3.529 -0.091 -10.695 1 70.19 294 ASP A O 1
ATOM 2347 N N . TYR A 1 295 ? -5.672 -0.561 -10.234 1 75.31 295 TYR A N 1
ATOM 2348 C CA . TYR A 1 295 ? -5.289 -1.309 -9.039 1 75.31 295 TYR A CA 1
ATOM 2349 C C . TYR A 1 295 ? -5.535 -2.801 -9.227 1 75.31 295 TYR A C 1
ATOM 2351 O O . TYR A 1 295 ? -6.672 -3.223 -9.453 1 75.31 295 TYR A O 1
ATOM 2359 N N . VAL A 1 296 ? -4.402 -3.537 -9.164 1 77.94 296 VAL A N 1
ATOM 2360 C CA . VAL A 1 296 ? -4.52 -4.977 -9.375 1 77.94 296 VAL A CA 1
ATOM 2361 C C . VAL A 1 296 ? -4.434 -5.699 -8.031 1 77.94 296 VAL A C 1
ATOM 2363 O O . VAL A 1 296 ? -3.447 -5.559 -7.305 1 77.94 296 VAL A O 1
ATOM 2366 N N . ALA A 1 297 ? -5.504 -6.367 -7.719 1 84 297 ALA A N 1
ATOM 2367 C CA . ALA A 1 297 ? -5.531 -7.152 -6.488 1 84 297 ALA A CA 1
ATOM 2368 C C . ALA A 1 297 ? -6.391 -8.406 -6.656 1 84 297 ALA A C 1
ATOM 2370 O O . ALA A 1 297 ? -7.379 -8.391 -7.395 1 84 297 ALA A O 1
ATOM 2371 N N . SER A 1 298 ? -5.938 -9.453 -6.098 1 89.5 298 SER A N 1
ATOM 2372 C CA . SER A 1 298 ? -6.684 -10.711 -6.027 1 89.5 298 SER A CA 1
ATOM 2373 C C . SER A 1 298 ? -6.965 -11.102 -4.578 1 89.5 298 SER A C 1
ATOM 2375 O O . SER A 1 298 ? -6.051 -11.18 -3.76 1 89.5 298 SER A O 1
ATOM 2377 N N . VAL A 1 299 ? -8.258 -11.336 -4.336 1 92.19 299 VAL A N 1
ATOM 2378 C CA . VAL A 1 299 ? -8.609 -11.578 -2.941 1 92.19 299 VAL A CA 1
ATOM 2379 C C . VAL A 1 299 ? -9.469 -12.844 -2.84 1 92.19 299 VAL A C 1
ATOM 2381 O O . VAL A 1 299 ? -10.156 -13.211 -3.795 1 92.19 299 VAL A O 1
ATOM 2384 N N . ALA A 1 300 ? -9.43 -13.391 -1.687 1 94 300 ALA A N 1
ATOM 2385 C CA . ALA A 1 300 ? -10.219 -14.594 -1.416 1 94 300 ALA A CA 1
ATOM 2386 C C . ALA A 1 300 ? -11.688 -14.242 -1.181 1 94 300 ALA A C 1
ATOM 2388 O O . ALA A 1 300 ? -11.992 -13.156 -0.679 1 94 300 ALA A O 1
ATOM 2389 N N . THR A 1 301 ? -12.602 -15.102 -1.576 1 94.62 301 THR A N 1
ATOM 2390 C CA . THR A 1 301 ? -14.031 -14.953 -1.333 1 94.62 301 THR A CA 1
ATOM 2391 C C . THR A 1 301 ? -14.547 -16.094 -0.454 1 94.62 301 THR A C 1
ATOM 2393 O O . THR A 1 301 ? -13.766 -16.906 0.033 1 94.62 301 THR A O 1
ATOM 2396 N N . ASN A 1 302 ? -15.914 -16.031 -0.23 1 94.06 302 ASN A N 1
ATOM 2397 C CA . ASN A 1 302 ? -16.547 -17.125 0.526 1 94.06 302 ASN A CA 1
ATOM 2398 C C . ASN A 1 302 ? -17.078 -18.219 -0.396 1 94.06 302 ASN A C 1
ATOM 2400 O O . ASN A 1 302 ? -17.766 -19.125 0.056 1 94.06 302 ASN A O 1
ATOM 2404 N N . ARG A 1 303 ? -16.781 -18.094 -1.645 1 96.38 303 ARG A N 1
ATOM 2405 C CA . ARG A 1 303 ? -17.156 -19.141 -2.604 1 96.38 303 ARG A CA 1
ATOM 2406 C C . ARG A 1 303 ? -16.188 -20.312 -2.543 1 96.38 303 ARG A C 1
ATOM 2408 O O . ARG A 1 303 ? -14.977 -20.141 -2.668 1 96.38 303 ARG A O 1
ATOM 2415 N N . THR A 1 304 ? -16.75 -21.484 -2.367 1 97.31 304 THR A N 1
ATOM 2416 C CA . THR A 1 304 ? -15.867 -22.641 -2.205 1 97.31 304 THR A CA 1
ATOM 2417 C C . THR A 1 304 ? -16.391 -23.828 -3.018 1 97.31 304 THR A C 1
ATOM 2419 O O . THR A 1 304 ? -17.562 -23.859 -3.4 1 97.31 304 THR A O 1
ATOM 2422 N N . ILE A 1 305 ? -15.547 -24.688 -3.336 1 98 305 ILE A N 1
ATOM 2423 C CA . ILE A 1 305 ? -15.859 -25.969 -3.945 1 98 305 ILE A CA 1
ATOM 2424 C C . ILE A 1 305 ? -15.047 -27.078 -3.273 1 98 305 ILE A C 1
ATOM 2426 O O . ILE A 1 305 ? -13.891 -26.875 -2.912 1 98 305 ILE A O 1
ATOM 2430 N N . SER A 1 306 ? -15.703 -28.219 -3.09 1 98 306 SER A N 1
ATOM 2431 C CA . SER A 1 306 ? -15.047 -29.297 -2.367 1 98 306 SER A CA 1
ATOM 2432 C C . SER A 1 306 ? -15.07 -30.594 -3.178 1 98 306 SER A C 1
ATOM 2434 O O . SER A 1 306 ? -15.93 -30.781 -4.039 1 98 306 SER A O 1
ATOM 2436 N N . ALA A 1 307 ? -14.109 -31.406 -2.971 1 98.25 307 ALA A N 1
ATOM 2437 C CA . ALA A 1 307 ? -14.023 -32.75 -3.553 1 98.25 307 ALA A CA 1
ATOM 2438 C C . ALA A 1 307 ? -13.758 -33.781 -2.479 1 98.25 307 ALA A C 1
ATOM 2440 O O . ALA A 1 307 ? -13.016 -33.531 -1.527 1 98.25 307 ALA A O 1
ATOM 2441 N N . TRP A 1 308 ? -14.398 -34.938 -2.584 1 97.81 308 TRP A N 1
ATOM 2442 C CA . TRP A 1 308 ? -14.156 -36.062 -1.697 1 97.81 308 TRP A CA 1
ATOM 2443 C C . TRP A 1 308 ? -14.312 -37.375 -2.447 1 97.81 308 TRP A C 1
ATOM 2445 O O . TRP A 1 308 ? -14.906 -37.438 -3.525 1 97.81 308 TRP A O 1
ATOM 2455 N N . SER A 1 309 ? -13.648 -38.375 -1.97 1 98.06 309 SER A N 1
ATOM 2456 C CA . SER A 1 309 ? -13.695 -39.719 -2.576 1 98.06 309 SER A CA 1
ATOM 2457 C C . SER A 1 309 ? -13.875 -40.812 -1.521 1 98.06 309 SER A C 1
ATOM 2459 O O . SER A 1 309 ? -13.117 -40.875 -0.552 1 98.06 309 SER A O 1
ATOM 2461 N N . ASP A 1 310 ? -14.961 -41.562 -1.728 1 96.88 310 ASP A N 1
ATOM 2462 C CA . ASP A 1 310 ? -15.211 -42.719 -0.882 1 96.88 310 ASP A CA 1
ATOM 2463 C C . ASP A 1 310 ? -14.695 -44 -1.54 1 96.88 310 ASP A C 1
ATOM 2465 O O . ASP A 1 310 ? -15.164 -44.375 -2.615 1 96.88 310 ASP A O 1
ATOM 2469 N N . CYS A 1 311 ? -13.742 -44.625 -0.845 1 97.06 311 CYS A N 1
ATOM 2470 C CA . CYS A 1 311 ? -13.117 -45.812 -1.449 1 97.06 311 CYS A CA 1
ATOM 2471 C C . CYS A 1 311 ? -13.375 -47.062 -0.617 1 97.06 311 CYS A C 1
ATOM 2473 O O . CYS A 1 311 ? -13.531 -46.969 0.602 1 97.06 311 CYS A O 1
ATOM 2475 N N . LYS A 1 312 ? -13.477 -48.188 -1.311 1 96.06 312 LYS A N 1
ATOM 2476 C CA . LYS A 1 312 ? -13.508 -49.5 -0.723 1 96.06 312 LYS A CA 1
ATOM 2477 C C . LYS A 1 312 ? -12.32 -50.344 -1.188 1 96.06 312 LYS A C 1
ATOM 2479 O O . LYS A 1 312 ? -11.883 -50.219 -2.334 1 96.06 312 LYS A O 1
ATOM 2484 N N . GLU A 1 313 ? -11.797 -51.156 -0.255 1 96.5 313 GLU A N 1
ATOM 2485 C CA . GLU A 1 313 ? -10.617 -51.938 -0.583 1 96.5 313 GLU A CA 1
ATOM 2486 C C . GLU A 1 313 ? -10.969 -53.438 -0.755 1 96.5 313 GLU A C 1
ATOM 2488 O O . GLU A 1 313 ? -11.844 -53.938 -0.06 1 96.5 313 GLU A O 1
ATOM 2493 N N . TYR A 1 314 ? -10.266 -54.062 -1.684 1 96.81 314 TYR A N 1
ATOM 2494 C CA . TYR A 1 314 ? -10.422 -55.5 -1.961 1 96.81 314 TYR A CA 1
ATOM 2495 C C . TYR A 1 314 ? -9.062 -56.156 -2.066 1 96.81 314 TYR A C 1
ATOM 2497 O O . TYR A 1 314 ? -8.141 -55.625 -2.688 1 96.81 314 TYR A O 1
ATOM 2505 N N . LYS A 1 315 ? -8.938 -57.281 -1.492 1 95.25 315 LYS A N 1
ATOM 2506 C CA . LYS A 1 315 ? -7.672 -58.031 -1.532 1 95.25 315 LYS A CA 1
ATOM 2507 C C . LYS A 1 315 ? -7.496 -58.75 -2.869 1 95.25 315 LYS A C 1
ATOM 2509 O O . LYS A 1 315 ? -8.422 -59.375 -3.363 1 95.25 315 LYS A O 1
ATOM 2514 N N . VAL A 1 316 ? -6.375 -58.562 -3.453 1 96.75 316 VAL A N 1
ATOM 2515 C CA . VAL A 1 316 ? -6.055 -59.25 -4.695 1 96.75 316 VAL A CA 1
ATOM 2516 C C . VAL A 1 316 ? -5.418 -60.594 -4.387 1 96.75 316 VAL A C 1
ATOM 2518 O O . VAL A 1 316 ? -4.43 -60.688 -3.65 1 96.75 316 VAL A O 1
ATOM 2521 N N . VAL A 1 317 ? -5.898 -61.688 -5.047 1 94.38 317 VAL A N 1
ATOM 2522 C CA . VAL A 1 317 ? -5.441 -63 -4.691 1 94.38 317 VAL A CA 1
ATOM 2523 C C . VAL A 1 317 ? -4.613 -63.594 -5.832 1 94.38 317 VAL A C 1
ATOM 2525 O O . VAL A 1 317 ? -3.814 -64.5 -5.625 1 94.38 317 VAL A O 1
ATOM 2528 N N . ALA A 1 318 ? -4.875 -63.125 -7.043 1 94.75 318 ALA A N 1
ATOM 2529 C CA . ALA A 1 318 ? -4.078 -63.594 -8.172 1 94.75 318 ALA A CA 1
ATOM 2530 C C . ALA A 1 318 ? -3.711 -62.438 -9.102 1 94.75 318 ALA A C 1
ATOM 2532 O O . ALA A 1 318 ? -4.516 -61.531 -9.328 1 94.75 318 ALA A O 1
ATOM 2533 N N . GLY A 1 319 ? -2.455 -62.469 -9.641 1 92.94 319 GLY A N 1
ATOM 2534 C CA . GLY A 1 319 ? -1.993 -61.469 -10.586 1 92.94 319 GLY A CA 1
ATOM 2535 C C . GLY A 1 319 ? -1.576 -60.188 -9.922 1 92.94 319 GLY A C 1
ATOM 2536 O O . GLY A 1 319 ? -1.524 -59.125 -10.57 1 92.94 319 GLY A O 1
ATOM 2537 N N . GLY A 1 320 ? -1.305 -60.188 -8.672 1 92.75 320 GLY A N 1
ATOM 2538 C CA . GLY A 1 320 ? -1.058 -59 -7.898 1 92.75 320 GLY A CA 1
ATOM 2539 C C . GLY A 1 320 ? 0.262 -58.312 -8.234 1 92.75 320 GLY A C 1
ATOM 2540 O O . GLY A 1 320 ? 0.484 -57.156 -7.887 1 92.75 320 GLY A O 1
ATOM 2541 N N . ASP A 1 321 ? 1.108 -58.969 -8.977 1 87.81 321 ASP A N 1
ATOM 2542 C CA . ASP A 1 321 ? 2.418 -58.438 -9.32 1 87.81 321 ASP A CA 1
ATOM 2543 C C . ASP A 1 321 ? 2.322 -57.469 -10.5 1 87.81 321 ASP A C 1
ATOM 2545 O O . ASP A 1 321 ? 3.289 -56.781 -10.828 1 87.81 321 ASP A O 1
ATOM 2549 N N . GLY A 1 322 ? 1.163 -57.438 -11.188 1 87.31 322 GLY A N 1
ATOM 2550 C CA . GLY A 1 322 ? 0.947 -56.5 -12.273 1 87.31 322 GLY A CA 1
ATOM 2551 C C . GLY A 1 322 ? 1.522 -56.969 -13.594 1 87.31 322 GLY A C 1
ATOM 2552 O O . GLY A 1 322 ? 1.585 -56.188 -14.555 1 87.31 322 GLY A O 1
ATOM 2553 N N . LEU A 1 323 ? 1.975 -58.219 -13.641 1 83.06 323 LEU A N 1
ATOM 2554 C CA . LEU A 1 323 ? 2.588 -58.719 -14.859 1 83.06 323 LEU A CA 1
ATOM 2555 C C . LEU A 1 323 ? 1.576 -59.531 -15.68 1 83.06 323 LEU A C 1
ATOM 2557 O O . LEU A 1 323 ? 1.798 -59.781 -16.859 1 83.06 323 LEU A O 1
ATOM 2561 N N . SER A 1 324 ? 0.523 -59.875 -15.031 1 86.62 324 SER A N 1
ATOM 2562 C CA . SER A 1 324 ? -0.527 -60.656 -15.695 1 86.62 324 SER A CA 1
ATOM 2563 C C . SER A 1 324 ? -1.582 -59.719 -16.297 1 86.62 324 SER A C 1
ATOM 2565 O O . SER A 1 324 ? -1.84 -58.625 -15.773 1 86.62 324 SER A O 1
ATOM 2567 N N . PRO A 1 325 ? -2.164 -60.125 -17.406 1 85.88 325 PRO A N 1
ATOM 2568 C CA . PRO A 1 325 ? -3.215 -59.312 -18.016 1 85.88 325 PRO A CA 1
ATOM 2569 C C . PRO A 1 325 ? -4.496 -59.281 -17.188 1 85.88 325 PRO A C 1
ATOM 2571 O O . PRO A 1 325 ? -5.332 -58.375 -17.359 1 85.88 325 PRO A O 1
ATOM 2574 N N . ASN A 1 326 ? -4.578 -60.344 -16.312 1 91.75 326 ASN A N 1
ATOM 2575 C CA . ASN A 1 326 ? -5.777 -60.406 -15.477 1 91.75 326 ASN A CA 1
ATOM 2576 C C . ASN A 1 326 ? -5.426 -60.406 -13.992 1 91.75 326 ASN A C 1
ATOM 2578 O O . ASN A 1 326 ? -4.379 -60.938 -13.602 1 91.75 326 ASN A O 1
ATOM 2582 N N . ILE A 1 327 ? -6.355 -59.844 -13.266 1 94.69 327 ILE A N 1
ATOM 2583 C CA . ILE A 1 327 ? -6.246 -59.938 -11.82 1 94.69 327 ILE A CA 1
ATOM 2584 C C . ILE A 1 327 ? -7.523 -60.531 -11.242 1 94.69 327 ILE A C 1
ATOM 2586 O O . ILE A 1 327 ? -8.594 -60.438 -11.859 1 94.69 327 ILE A O 1
ATOM 2590 N N . THR A 1 328 ? -7.316 -61.25 -10.164 1 96.25 328 THR A N 1
ATOM 2591 C CA . THR A 1 328 ? -8.461 -61.75 -9.422 1 96.25 328 THR A CA 1
ATOM 2592 C C . THR A 1 328 ? -8.492 -61.156 -8.016 1 96.25 328 THR A C 1
ATOM 2594 O O . THR A 1 328 ? -7.508 -61.219 -7.281 1 96.25 328 THR A O 1
ATOM 2597 N N . PHE A 1 329 ? -9.539 -60.531 -7.684 1 95.19 329 PHE A N 1
ATOM 2598 C CA . PHE A 1 329 ? -9.695 -59.969 -6.352 1 95.19 329 PHE A CA 1
ATOM 2599 C C . PHE A 1 329 ? -10.992 -60.438 -5.703 1 95.19 329 PHE A C 1
ATOM 2601 O O . PHE A 1 329 ? -11.891 -60.906 -6.387 1 95.19 329 PHE A O 1
ATOM 2608 N N . LEU A 1 330 ? -10.961 -60.281 -4.383 1 94.69 330 LEU A N 1
ATOM 2609 C CA . LEU A 1 330 ? -12.117 -60.719 -3.605 1 94.69 330 LEU A CA 1
ATOM 2610 C C . LEU A 1 330 ? -13.102 -59.594 -3.416 1 94.69 330 LEU A C 1
ATOM 2612 O O . LEU A 1 330 ? -12.844 -58.656 -2.645 1 94.69 330 LEU A O 1
ATOM 2616 N N . TRP A 1 331 ? -14.148 -59.625 -4.145 1 90.25 331 TRP A N 1
ATOM 2617 C CA . TRP A 1 331 ? -15.172 -58.594 -4.082 1 90.25 331 TRP A CA 1
ATOM 2618 C C . TRP A 1 331 ? -16.047 -58.781 -2.84 1 90.25 331 TRP A C 1
ATOM 2620 O O . TRP A 1 331 ? -15.641 -59.438 -1.877 1 90.25 331 TRP A O 1
ATOM 2630 N N . GLU A 1 332 ? -17.219 -58.188 -2.861 1 84.06 332 GLU A N 1
ATOM 2631 C CA . GLU A 1 332 ? -18.125 -58.312 -1.725 1 84.06 332 GLU A CA 1
ATOM 2632 C C . GLU A 1 332 ? -18.453 -59.75 -1.413 1 84.06 332 GLU A C 1
ATOM 2634 O O . GLU A 1 332 ? -18.609 -60.562 -2.324 1 84.06 332 GLU A O 1
ATOM 2639 N N . ASP A 1 333 ? -18.469 -60.219 -0.167 1 85.69 333 ASP A N 1
ATOM 2640 C CA . ASP A 1 333 ? -18.766 -61.562 0.333 1 85.69 333 ASP A CA 1
ATOM 2641 C C . ASP A 1 333 ? -17.672 -62.562 -0.079 1 85.69 333 ASP A C 1
ATOM 2643 O O . ASP A 1 333 ? -17.969 -63.719 -0.34 1 85.69 333 ASP A O 1
ATOM 2647 N N . ASN A 1 334 ? -16.547 -62.094 -0.423 1 89.12 334 ASN A N 1
ATOM 2648 C CA . ASN A 1 334 ? -15.375 -62.906 -0.735 1 89.12 334 ASN A CA 1
ATOM 2649 C C . ASN A 1 334 ? -15.539 -63.656 -2.049 1 89.12 334 ASN A C 1
ATOM 2651 O O . ASN A 1 334 ? -15.047 -64.75 -2.197 1 89.12 334 ASN A O 1
ATOM 2655 N N . GLU A 1 335 ? -16.297 -63.125 -2.834 1 92.19 335 GLU A N 1
ATOM 2656 C CA . GLU A 1 335 ? -16.438 -63.719 -4.16 1 92.19 335 GLU A CA 1
ATOM 2657 C C . GLU A 1 335 ? -15.289 -63.312 -5.078 1 92.19 335 GLU A C 1
ATOM 2659 O O . GLU A 1 335 ? -15.055 -62.125 -5.285 1 92.19 335 GLU A O 1
ATOM 2664 N N . PRO A 1 336 ? -14.633 -64.25 -5.684 1 93.69 336 PRO A N 1
ATOM 2665 C CA . PRO A 1 336 ? -13.531 -63.906 -6.578 1 93.69 336 PRO A CA 1
ATOM 2666 C C . PRO A 1 336 ? -14.008 -63.375 -7.93 1 93.69 336 PRO A C 1
ATOM 2668 O O . PRO A 1 336 ? -14.875 -64 -8.562 1 93.69 336 PRO A O 1
ATOM 2671 N N . ILE A 1 337 ? -13.57 -62.281 -8.289 1 94.06 337 ILE A N 1
ATOM 2672 C CA . ILE A 1 337 ? -13.883 -61.656 -9.578 1 94.06 337 ILE A CA 1
ATOM 2673 C C . ILE A 1 337 ? -12.594 -61.469 -10.375 1 94.06 337 ILE A C 1
ATOM 2675 O O . ILE A 1 337 ? -11.609 -60.938 -9.852 1 94.06 337 ILE A O 1
ATOM 2679 N N . SER A 1 338 ? -12.609 -61.938 -11.609 1 93.62 338 SER A N 1
ATOM 2680 C CA . SER A 1 338 ? -11.477 -61.719 -12.492 1 93.62 338 SER A CA 1
ATOM 2681 C C . SER A 1 338 ? -11.672 -60.5 -13.383 1 93.62 338 SER A C 1
ATOM 2683 O O . SER A 1 338 ? -12.75 -60.312 -13.945 1 93.62 338 SER A O 1
ATOM 2685 N N . TRP A 1 339 ? -10.727 -59.719 -13.43 1 91.56 339 TRP A N 1
ATOM 2686 C CA . TRP A 1 339 ? -10.789 -58.469 -14.18 1 91.56 339 TRP A CA 1
ATOM 2687 C C . TRP A 1 339 ? -9.586 -58.344 -15.109 1 91.56 339 TRP A C 1
ATOM 2689 O O . TRP A 1 339 ? -8.445 -58.531 -14.688 1 91.56 339 TRP A O 1
ATOM 2699 N N . GLU A 1 340 ? -9.859 -58 -16.328 1 88.88 340 GLU A N 1
ATOM 2700 C CA . GLU A 1 340 ? -8.789 -57.75 -17.297 1 88.88 340 GLU A CA 1
ATOM 2701 C C . GLU A 1 340 ? -8.195 -56.375 -17.156 1 88.88 340 GLU A C 1
ATOM 2703 O O . GLU A 1 340 ? -8.938 -55.375 -17.141 1 88.88 340 GLU A O 1
ATOM 2708 N N . LEU A 1 341 ? -6.914 -56.312 -17.016 1 87.06 341 LEU A N 1
ATOM 2709 C CA . LEU A 1 341 ? -6.227 -55.031 -16.922 1 87.06 341 LEU A CA 1
ATOM 2710 C C . LEU A 1 341 ? -5.988 -54.438 -18.312 1 87.06 341 LEU A C 1
ATOM 2712 O O . LEU A 1 341 ? -5.723 -55.188 -19.266 1 87.06 341 LEU A O 1
ATOM 2716 N N . PRO A 1 342 ? -6.141 -53.156 -18.359 1 80.62 342 PRO A N 1
ATOM 2717 C CA . PRO A 1 342 ? -5.84 -52.531 -19.656 1 80.62 342 PRO A CA 1
ATOM 2718 C C . PRO A 1 342 ? -4.383 -52.719 -20.078 1 80.62 342 PRO A C 1
ATOM 2720 O O . PRO A 1 342 ? -4.082 -52.75 -21.266 1 80.62 342 PRO A O 1
ATOM 2723 N N . SER A 1 343 ? -3.494 -52.75 -19.156 1 76.25 343 SER A N 1
ATOM 2724 C CA . SER A 1 343 ? -2.072 -52.938 -19.438 1 76.25 343 SER A CA 1
ATOM 2725 C C . SER A 1 343 ? -1.36 -53.562 -18.25 1 76.25 343 SER A C 1
ATOM 2727 O O . SER A 1 343 ? -1.695 -53.312 -17.094 1 76.25 343 SER A O 1
ATOM 2729 N N . ALA A 1 344 ? -0.43 -54.438 -18.625 1 77.31 344 ALA A N 1
ATOM 2730 C CA . ALA A 1 344 ? 0.427 -55 -17.594 1 77.31 344 ALA A CA 1
ATOM 2731 C C . ALA A 1 344 ? 1.702 -54.188 -17.422 1 77.31 344 ALA A C 1
ATOM 2733 O O . ALA A 1 344 ? 2.627 -54.281 -18.234 1 77.31 344 ALA A O 1
ATOM 2734 N N . LYS A 1 345 ? 1.75 -53.344 -16.328 1 75.62 345 LYS A N 1
ATOM 2735 C CA . LYS A 1 345 ? 2.844 -52.375 -16.188 1 75.62 345 LYS A CA 1
ATOM 2736 C C . LYS A 1 345 ? 3.846 -52.844 -15.125 1 75.62 345 LYS A C 1
ATOM 2738 O O . LYS A 1 345 ? 4.875 -52.219 -14.914 1 75.62 345 LYS A O 1
ATOM 2743 N N . GLY A 1 346 ? 3.559 -54 -14.453 1 77.62 346 GLY A N 1
ATOM 2744 C CA . GLY A 1 346 ? 4.512 -54.531 -13.484 1 77.62 346 GLY A CA 1
ATOM 2745 C C . GLY A 1 346 ? 4.23 -54.062 -12.062 1 77.62 346 GLY A C 1
ATOM 2746 O O . GLY A 1 346 ? 3.223 -53.406 -11.805 1 77.62 346 GLY A O 1
ATOM 2747 N N . PRO A 1 347 ? 5.133 -54.469 -11.156 1 81.19 347 PRO A N 1
ATOM 2748 C CA . PRO A 1 347 ? 4.906 -54.156 -9.742 1 81.19 347 PRO A CA 1
ATOM 2749 C C . PRO A 1 347 ? 5.305 -52.719 -9.383 1 81.19 347 PRO A C 1
ATOM 2751 O O . PRO A 1 347 ? 5.891 -52 -10.203 1 81.19 347 PRO A O 1
ATOM 2754 N N . ASP A 1 348 ? 4.914 -52.281 -8.234 1 80.25 348 ASP A N 1
ATOM 2755 C CA . ASP A 1 348 ? 5.312 -51.031 -7.602 1 80.25 348 ASP A CA 1
ATOM 2756 C C . ASP A 1 348 ? 4.738 -49.844 -8.352 1 80.25 348 ASP A C 1
ATOM 2758 O O . ASP A 1 348 ? 5.461 -48.875 -8.664 1 80.25 348 ASP A O 1
ATOM 2762 N N . GLN A 1 349 ? 3.576 -49.969 -8.758 1 86.88 349 GLN A N 1
ATOM 2763 C CA . GLN A 1 349 ? 2.811 -48.875 -9.336 1 86.88 349 GLN A CA 1
ATOM 2764 C C . GLN A 1 349 ? 1.324 -49 -9.016 1 86.88 349 GLN A C 1
ATOM 2766 O O . GLN A 1 349 ? 0.85 -50.094 -8.703 1 86.88 349 GLN A O 1
ATOM 2771 N N . VAL A 1 350 ? 0.723 -47.938 -9.055 1 91.5 350 VAL A N 1
ATOM 2772 C CA . VAL A 1 350 ? -0.73 -47.938 -8.93 1 91.5 350 VAL A CA 1
ATOM 2773 C C . VAL A 1 350 ? -1.367 -47.531 -10.25 1 91.5 350 VAL A C 1
ATOM 2775 O O . VAL A 1 350 ? -1.021 -46.469 -10.805 1 91.5 350 VAL A O 1
ATOM 2778 N N . MET A 1 351 ? -2.205 -48.375 -10.719 1 92 351 MET A N 1
ATOM 2779 C CA . MET A 1 351 ? -2.93 -48.094 -11.953 1 92 351 MET A CA 1
ATOM 2780 C C . MET A 1 351 ? -4.352 -47.625 -11.656 1 92 351 MET A C 1
ATOM 2782 O O . MET A 1 351 ? -5.109 -48.344 -10.984 1 92 351 MET A O 1
ATOM 2786 N N . TYR A 1 352 ? -4.621 -46.5 -12.141 1 95.25 352 TYR A N 1
ATOM 2787 C CA . TYR A 1 352 ? -5.988 -46 -12.031 1 95.25 352 TYR A CA 1
ATOM 2788 C C . TYR A 1 352 ? -6.758 -46.219 -13.328 1 95.25 352 TYR A C 1
ATOM 2790 O O . TYR A 1 352 ? -6.23 -46 -14.422 1 95.25 352 TYR A O 1
ATOM 2798 N N . ILE A 1 353 ? -8.008 -46.719 -13.156 1 92.69 353 ILE A N 1
ATOM 2799 C CA . ILE A 1 353 ? -8.836 -47.031 -14.312 1 92.69 353 ILE A CA 1
ATOM 2800 C C . ILE A 1 353 ? -10.211 -46.406 -14.164 1 92.69 353 ILE A C 1
ATOM 2802 O O . ILE A 1 353 ? -10.789 -46.375 -13.07 1 92.69 353 ILE A O 1
ATOM 2806 N N . HIS A 1 354 ? -10.672 -45.844 -15.25 1 93.75 354 HIS A N 1
ATOM 2807 C CA . HIS A 1 354 ? -11.984 -45.219 -15.289 1 93.75 354 HIS A CA 1
ATOM 2808 C C . HIS A 1 354 ? -12.68 -45.469 -16.625 1 93.75 354 HIS A C 1
ATOM 2810 O O . HIS A 1 354 ? -12.055 -45.406 -17.672 1 93.75 354 HIS A O 1
ATOM 2816 N N . ASP A 1 355 ? -13.914 -45.812 -16.516 1 88.94 355 ASP A N 1
ATOM 2817 C CA . ASP A 1 355 ? -14.758 -45.938 -17.703 1 88.94 355 ASP A CA 1
ATOM 2818 C C . ASP A 1 355 ? -15.797 -44.844 -17.766 1 88.94 355 ASP A C 1
ATOM 2820 O O . ASP A 1 355 ? -16.797 -44.875 -17.031 1 88.94 355 ASP A O 1
ATOM 2824 N N . PRO A 1 356 ? -15.609 -43.938 -18.672 1 87.06 356 PRO A N 1
ATOM 2825 C CA . PRO A 1 356 ? -16.516 -42.781 -18.719 1 87.06 356 PRO A CA 1
ATOM 2826 C C . PRO A 1 356 ? -17.938 -43.156 -19.109 1 87.06 356 PRO A C 1
ATOM 2828 O O . PRO A 1 356 ? -18.875 -42.375 -18.859 1 87.06 356 PRO A O 1
ATOM 2831 N N . GLU A 1 357 ? -18.219 -44.25 -19.656 1 82.62 357 GLU A N 1
ATOM 2832 C CA . GLU A 1 357 ? -19.547 -44.625 -20.125 1 82.62 357 GLU A CA 1
ATOM 2833 C C . GLU A 1 357 ? -20.359 -45.312 -19.031 1 82.62 357 GLU A C 1
ATOM 2835 O O . GLU A 1 357 ? -21.594 -45.219 -19.016 1 82.62 357 GLU A O 1
ATOM 2840 N N . LEU A 1 358 ? -19.75 -45.875 -18.141 1 80.56 358 LEU A N 1
ATOM 2841 C CA . LEU A 1 358 ? -20.484 -46.719 -17.203 1 80.56 358 LEU A CA 1
ATOM 2842 C C . LEU A 1 358 ? -20.672 -46 -15.867 1 80.56 358 LEU A C 1
ATOM 2844 O O . LEU A 1 358 ? -21.781 -45.938 -15.336 1 80.56 358 LEU A O 1
ATOM 2848 N N . ASP A 1 359 ? -19.688 -45.438 -15.281 1 79.75 359 ASP A N 1
ATOM 2849 C CA . ASP A 1 359 ? -19.719 -45.031 -13.883 1 79.75 359 ASP A CA 1
ATOM 2850 C C . ASP A 1 359 ? -19.25 -43.594 -13.734 1 79.75 359 ASP A C 1
ATOM 2852 O O . ASP A 1 359 ? -18.359 -43.281 -12.93 1 79.75 359 ASP A O 1
ATOM 2856 N N . ALA A 1 360 ? -20 -42.781 -14.492 1 88.88 360 ALA A N 1
ATOM 2857 C CA . ALA A 1 360 ? -19.594 -41.375 -14.414 1 88.88 360 ALA A CA 1
ATOM 2858 C C . ALA A 1 360 ? -20.797 -40.438 -14.539 1 88.88 360 ALA A C 1
ATOM 2860 O O . ALA A 1 360 ? -21.781 -40.781 -15.195 1 88.88 360 ALA A O 1
ATOM 2861 N N . GLY A 1 361 ? -20.812 -39.406 -13.836 1 91.56 361 GLY A N 1
ATOM 2862 C CA . GLY A 1 361 ? -21.75 -38.312 -13.953 1 91.56 361 GLY A CA 1
ATOM 2863 C C . GLY A 1 361 ? -21.078 -36.969 -14.141 1 91.56 361 GLY A C 1
ATOM 2864 O O . GLY A 1 361 ? -19.875 -36.875 -14.43 1 91.56 361 GLY A O 1
ATOM 2865 N N . ASP A 1 362 ? -21.891 -35.969 -14.023 1 93.75 362 ASP A N 1
ATOM 2866 C CA . ASP A 1 362 ? -21.375 -34.625 -14.227 1 93.75 362 ASP A CA 1
ATOM 2867 C C . ASP A 1 362 ? -20.484 -34.219 -13.047 1 93.75 362 ASP A C 1
ATOM 2869 O O . ASP A 1 362 ? -19.578 -33.406 -13.211 1 93.75 362 ASP A O 1
ATOM 2873 N N . THR A 1 363 ? -20.766 -34.812 -11.875 1 96 363 THR A N 1
ATOM 2874 C CA . THR A 1 363 ? -20.047 -34.344 -10.703 1 96 363 THR A CA 1
ATOM 2875 C C . THR A 1 363 ? -19.359 -35.5 -9.984 1 96 363 THR A C 1
ATOM 2877 O O . THR A 1 363 ? -18.812 -35.344 -8.891 1 96 363 THR A O 1
ATOM 2880 N N . TRP A 1 364 ? -19.484 -36.625 -10.523 1 96.75 364 TRP A N 1
ATOM 2881 C CA . TRP A 1 364 ? -18.891 -37.781 -9.852 1 96.75 364 TRP A CA 1
ATOM 2882 C C . TRP A 1 364 ? -18.359 -38.781 -10.867 1 96.75 364 TRP A C 1
ATOM 2884 O O . TRP A 1 364 ? -18.75 -38.75 -12.039 1 96.75 364 TRP A O 1
ATOM 2894 N N . ALA A 1 365 ? -17.391 -39.594 -10.453 1 97.38 365 ALA A N 1
ATOM 2895 C CA . ALA A 1 365 ? -16.812 -40.656 -11.258 1 97.38 365 ALA A CA 1
ATOM 2896 C C . ALA A 1 365 ? -16.312 -41.781 -10.375 1 97.38 365 ALA A C 1
ATOM 2898 O O . ALA A 1 365 ? -15.805 -41.562 -9.266 1 97.38 365 ALA A O 1
ATOM 2899 N N . VAL A 1 366 ? -16.531 -42.938 -10.891 1 97.38 366 VAL A N 1
ATOM 2900 C CA . VAL A 1 366 ? -15.961 -44.094 -10.211 1 97.38 366 VAL A CA 1
ATOM 2901 C C . VAL A 1 366 ? -14.586 -44.406 -10.789 1 97.38 366 VAL A C 1
ATOM 2903 O O . VAL A 1 366 ? -14.445 -44.594 -12.008 1 97.38 366 VAL A O 1
ATOM 2906 N N . ILE A 1 367 ? -13.672 -44.5 -9.914 1 97.19 367 ILE A N 1
ATOM 2907 C CA . ILE A 1 367 ? -12.289 -44.812 -10.289 1 97.19 367 ILE A CA 1
ATOM 2908 C C . ILE A 1 367 ? -11.844 -46.125 -9.609 1 97.19 367 ILE A C 1
ATOM 2910 O O . ILE A 1 367 ? -12.047 -46.281 -8.406 1 97.19 367 ILE A O 1
ATOM 2914 N N . TYR A 1 368 ? -11.297 -46.906 -10.422 1 96.19 368 TYR A N 1
ATOM 2915 C CA . TYR A 1 368 ? -10.68 -48.125 -9.883 1 96.19 368 TYR A CA 1
ATOM 2916 C C . TYR A 1 368 ? -9.172 -47.938 -9.766 1 96.19 368 TYR A C 1
ATOM 2918 O O . TYR A 1 368 ? -8.531 -47.375 -10.648 1 96.19 368 TYR A O 1
ATOM 2926 N N . ALA A 1 369 ? -8.688 -48.438 -8.648 1 97.19 369 ALA A N 1
ATOM 2927 C CA . ALA A 1 369 ? -7.242 -48.344 -8.445 1 97.19 369 ALA A CA 1
ATOM 2928 C C . ALA A 1 369 ? -6.652 -49.719 -8.117 1 97.19 369 ALA A C 1
ATOM 2930 O O . ALA A 1 369 ? -7.102 -50.406 -7.184 1 97.19 369 ALA A O 1
ATOM 2931 N N . PHE A 1 370 ? -5.707 -50.094 -8.945 1 96.12 370 PHE A N 1
ATOM 2932 C CA . PHE A 1 370 ? -4.988 -51.344 -8.719 1 96.12 370 PHE A CA 1
ATOM 2933 C C . PHE A 1 370 ? -3.58 -51.062 -8.203 1 96.12 370 PHE A C 1
ATOM 2935 O O . PHE A 1 370 ? -2.748 -50.5 -8.922 1 96.12 370 PHE A O 1
ATOM 2942 N N . GLU A 1 371 ? -3.4 -51.469 -6.973 1 95.25 371 GLU A N 1
ATOM 2943 C CA . GLU A 1 371 ? -2.092 -51.375 -6.332 1 95.25 371 GLU A CA 1
ATOM 2944 C C . GLU A 1 371 ? -1.292 -52.688 -6.523 1 95.25 371 GLU A C 1
ATOM 2946 O O . GLU A 1 371 ? -1.506 -53.656 -5.805 1 95.25 371 GLU A O 1
ATOM 2951 N N . ALA A 1 372 ? -0.418 -52.594 -7.492 1 92.06 372 ALA A N 1
ATOM 2952 C CA . ALA A 1 372 ? 0.367 -53.75 -7.824 1 92.06 372 ALA A CA 1
ATOM 2953 C C . ALA A 1 372 ? 1.541 -53.938 -6.863 1 92.06 372 ALA A C 1
ATOM 2955 O O . ALA A 1 372 ? 2.293 -52.969 -6.621 1 92.06 372 ALA A O 1
ATOM 2956 N N . SER A 1 373 ? 1.621 -55.094 -6.297 1 89.19 373 SER A N 1
ATOM 2957 C CA . SER A 1 373 ? 2.705 -55.438 -5.383 1 89.19 373 SER A CA 1
ATOM 2958 C C . SER A 1 373 ? 2.947 -56.938 -5.355 1 89.19 373 SER A C 1
ATOM 2960 O O . SER A 1 373 ? 2.021 -57.719 -5.562 1 89.19 373 SER A O 1
ATOM 2962 N N . ILE A 1 374 ? 4.215 -57.219 -5.16 1 85.5 374 ILE A N 1
ATOM 2963 C CA . ILE A 1 374 ? 4.543 -58.625 -5.047 1 85.5 374 ILE A CA 1
ATOM 2964 C C . ILE A 1 374 ? 4.082 -59.156 -3.689 1 85.5 374 ILE A C 1
ATOM 2966 O O . ILE A 1 374 ? 3.635 -60.312 -3.582 1 85.5 374 ILE A O 1
ATOM 2970 N N . LYS A 1 375 ? 4.098 -58.312 -2.762 1 85.81 375 LYS A N 1
ATOM 2971 C CA . LYS A 1 375 ? 3.842 -58.75 -1.396 1 85.81 375 LYS A CA 1
ATOM 2972 C C . LYS A 1 375 ? 2.381 -58.562 -1.01 1 85.81 375 LYS A C 1
ATOM 2974 O O . LYS A 1 375 ? 1.709 -59.469 -0.561 1 85.81 375 LYS A O 1
ATOM 2979 N N . GLU A 1 376 ? 1.941 -57.312 -1.158 1 91.56 376 GLU A N 1
ATOM 2980 C CA . GLU A 1 376 ? 0.604 -56.969 -0.691 1 91.56 376 GLU A CA 1
ATOM 2981 C C . GLU A 1 376 ? -0.159 -56.156 -1.748 1 91.56 376 GLU A C 1
ATOM 2983 O O . GLU A 1 376 ? -0.366 -54.969 -1.596 1 91.56 376 GLU A O 1
ATOM 2988 N N . PRO A 1 377 ? -0.649 -56.875 -2.764 1 95.06 377 PRO A N 1
ATOM 2989 C CA . PRO A 1 377 ? -1.437 -56.188 -3.791 1 95.06 377 PRO A CA 1
ATOM 2990 C C . PRO A 1 377 ? -2.877 -55.938 -3.355 1 95.06 377 PRO A C 1
ATOM 2992 O O . PRO A 1 377 ? -3.475 -56.75 -2.66 1 95.06 377 PRO A O 1
ATOM 2995 N N . TRP A 1 378 ? -3.396 -54.812 -3.74 1 96.38 378 TRP A N 1
ATOM 2996 C CA . TRP A 1 378 ? -4.75 -54.438 -3.361 1 96.38 378 TRP A CA 1
ATOM 2997 C C . TRP A 1 378 ? -5.48 -53.781 -4.535 1 96.38 378 TRP A C 1
ATOM 2999 O O . TRP A 1 378 ? -4.852 -53.25 -5.453 1 96.38 378 TRP A O 1
ATOM 3009 N N . PHE A 1 379 ? -6.758 -53.875 -4.508 1 96.75 379 PHE A N 1
ATOM 3010 C CA . PHE A 1 379 ? -7.668 -53.281 -5.465 1 96.75 379 PHE A CA 1
ATOM 3011 C C . PHE A 1 379 ? -8.672 -52.375 -4.754 1 96.75 379 PHE A C 1
ATOM 3013 O O . PHE A 1 379 ? -9.156 -52.719 -3.67 1 96.75 379 PHE A O 1
ATOM 3020 N N . TYR A 1 380 ? -8.852 -51.188 -5.355 1 97.19 380 TYR A N 1
ATOM 3021 C CA . TYR A 1 380 ? -9.75 -50.25 -4.727 1 97.19 380 TYR A CA 1
ATOM 3022 C C . TYR A 1 380 ? -10.828 -49.781 -5.699 1 97.19 380 TYR A C 1
ATOM 3024 O O . TYR A 1 380 ? -10.594 -49.688 -6.906 1 97.19 380 TYR A O 1
ATOM 3032 N N . ARG A 1 381 ? -11.977 -49.531 -5.195 1 96.88 381 ARG A N 1
ATOM 3033 C CA . ARG A 1 381 ? -13.047 -48.812 -5.887 1 96.88 381 ARG A CA 1
ATOM 3034 C C . ARG A 1 381 ? -13.359 -47.5 -5.207 1 96.88 381 ARG A C 1
ATOM 3036 O O . ARG A 1 381 ? -13.805 -47.469 -4.055 1 96.88 381 ARG A O 1
ATOM 3043 N N . CYS A 1 382 ? -13.156 -46.469 -5.91 1 97.62 382 CYS A N 1
ATOM 3044 C CA . CYS A 1 382 ? -13.312 -45.125 -5.328 1 97.62 382 CYS A CA 1
ATOM 3045 C C . CYS A 1 382 ? -14.391 -44.344 -6.055 1 97.62 382 CYS A C 1
ATOM 3047 O O . CYS A 1 382 ? -14.375 -44.25 -7.281 1 97.62 382 CYS A O 1
ATOM 3049 N N . ASN A 1 383 ? -15.32 -43.812 -5.312 1 97.75 383 ASN A N 1
ATOM 3050 C CA . ASN A 1 383 ? -16.297 -42.844 -5.836 1 97.75 383 ASN A CA 1
ATOM 3051 C C . ASN A 1 383 ? -15.922 -41.406 -5.52 1 97.75 383 ASN A C 1
ATOM 3053 O O . ASN A 1 383 ? -16.109 -40.938 -4.395 1 97.75 383 ASN A O 1
ATOM 3057 N N . THR A 1 384 ? -15.375 -40.812 -6.531 1 98.12 384 THR A N 1
ATOM 3058 C CA . THR A 1 384 ? -14.93 -39.438 -6.367 1 98.12 384 THR A CA 1
ATOM 3059 C C . THR A 1 384 ? -16.031 -38.438 -6.773 1 98.12 384 THR A C 1
ATOM 3061 O O . THR A 1 384 ? -16.578 -38.562 -7.867 1 98.12 384 THR A O 1
ATOM 3064 N N . THR A 1 385 ? -16.281 -37.5 -5.879 1 98 385 THR A N 1
ATOM 3065 C CA . THR A 1 385 ? -17.359 -36.531 -6.105 1 98 385 THR A CA 1
ATOM 3066 C C . THR A 1 385 ? -16.828 -35.094 -5.93 1 98 385 THR A C 1
ATOM 3068 O O . THR A 1 385 ? -16.031 -34.812 -5.043 1 98 385 THR A O 1
ATOM 3071 N N . ILE A 1 386 ? -17.219 -34.281 -6.828 1 98.25 386 ILE A N 1
ATOM 3072 C CA . ILE A 1 386 ? -17 -32.844 -6.703 1 98.25 386 ILE A CA 1
ATOM 3073 C C . ILE A 1 386 ? -18.312 -32.156 -6.324 1 98.25 386 ILE A C 1
ATOM 3075 O O . ILE A 1 386 ? -19.312 -32.281 -7.027 1 98.25 386 ILE A O 1
ATOM 3079 N N . GLY A 1 387 ? -18.25 -31.484 -5.258 1 95.88 387 GLY A N 1
ATOM 3080 C CA . GLY A 1 387 ? -19.438 -30.812 -4.781 1 95.88 387 GLY A CA 1
ATOM 3081 C C . GLY A 1 387 ? -19.812 -29.594 -5.602 1 95.88 387 GLY A C 1
ATOM 3082 O O . GLY A 1 387 ? -19.047 -29.172 -6.477 1 95.88 387 GLY A O 1
ATOM 3083 N N . SER A 1 388 ? -21 -29.125 -5.27 1 95.38 388 SER A N 1
ATOM 3084 C CA . SER A 1 388 ? -21.422 -27.875 -5.871 1 95.38 388 SER A CA 1
ATOM 3085 C C . SER A 1 388 ? -20.703 -26.688 -5.227 1 95.38 388 SER A C 1
ATOM 3087 O O . SER A 1 388 ? -20.172 -26.797 -4.125 1 95.38 388 SER A O 1
ATOM 3089 N N . VAL A 1 389 ? -20.688 -25.656 -6.031 1 97.69 389 VAL A N 1
ATOM 3090 C CA . VAL A 1 389 ? -20.047 -24.453 -5.504 1 97.69 389 VAL A CA 1
ATOM 3091 C C . VAL A 1 389 ? -20.906 -23.859 -4.398 1 97.69 389 VAL A C 1
ATOM 3093 O O . VAL A 1 389 ? -22.109 -23.656 -4.582 1 97.69 389 VAL A O 1
ATOM 3096 N N . THR A 1 390 ? -20.281 -23.641 -3.268 1 96.88 390 THR A N 1
ATOM 3097 C CA . THR A 1 390 ? -20.969 -22.984 -2.152 1 96.88 390 THR A CA 1
ATOM 3098 C C . THR A 1 390 ? -20.906 -21.469 -2.291 1 96.88 390 THR A C 1
ATOM 3100 O O . THR A 1 390 ? -19.859 -20.906 -2.646 1 96.88 390 THR A O 1
ATOM 3103 N N . ASN A 1 391 ? -21.984 -20.75 -2.07 1 95.44 391 ASN A N 1
ATOM 3104 C CA . ASN A 1 391 ? -22.094 -19.297 -2.09 1 95.44 391 ASN A CA 1
ATOM 3105 C C . ASN A 1 391 ? -21.953 -18.734 -3.506 1 95.44 391 ASN A C 1
ATOM 3107 O O . ASN A 1 391 ? -21.328 -17.703 -3.711 1 95.44 391 ASN A O 1
ATOM 3111 N N . ALA A 1 392 ? -22.484 -19.562 -4.391 1 95.06 392 ALA A N 1
ATOM 3112 C CA . ALA A 1 392 ? -22.578 -19.047 -5.758 1 95.06 392 ALA A CA 1
ATOM 3113 C C . ALA A 1 392 ? -23.797 -18.141 -5.918 1 95.06 392 ALA A C 1
ATOM 3115 O O . ALA A 1 392 ? -24.906 -18.516 -5.566 1 95.06 392 ALA A O 1
ATOM 3116 N N . VAL A 1 393 ? -23.641 -16.969 -6.492 1 91.81 393 VAL A N 1
ATOM 3117 C CA . VAL A 1 393 ? -24.734 -16 -6.602 1 91.81 393 VAL A CA 1
ATOM 3118 C C . VAL A 1 393 ? -25.156 -15.867 -8.062 1 91.81 393 VAL A C 1
ATOM 3120 O O . VAL A 1 393 ? -26.344 -15.656 -8.344 1 91.81 393 VAL A O 1
ATOM 3123 N N . ILE A 1 394 ? -24.203 -16.031 -8.953 1 93.81 394 ILE A N 1
ATOM 3124 C CA . ILE A 1 394 ? -24.484 -15.914 -10.375 1 93.81 394 ILE A CA 1
ATOM 3125 C C . ILE A 1 394 ? -24.109 -17.203 -11.086 1 93.81 394 ILE A C 1
ATOM 3127 O O . ILE A 1 394 ? -23.391 -18.047 -10.523 1 93.81 394 ILE A O 1
ATOM 3131 N N . LYS A 1 395 ? -24.516 -17.312 -12.289 1 93.69 395 LYS A N 1
ATOM 3132 C CA . LYS A 1 395 ? -24.281 -18.531 -13.055 1 93.69 395 LYS A CA 1
ATOM 3133 C C . LYS A 1 395 ? -22.781 -18.719 -13.328 1 93.69 395 LYS A C 1
ATOM 3135 O O . LYS A 1 395 ? -22.297 -19.844 -13.312 1 93.69 395 LYS A O 1
ATOM 3140 N N . GLU A 1 396 ? -22.109 -17.625 -13.469 1 95.06 396 GLU A N 1
ATOM 3141 C CA . GLU A 1 396 ? -20.688 -17.703 -13.797 1 95.06 396 GLU A CA 1
ATOM 3142 C C . GLU A 1 396 ? -19.859 -18.172 -12.602 1 95.06 396 GLU A C 1
ATOM 3144 O O . GLU A 1 396 ? -18.703 -18.562 -12.75 1 95.06 396 GLU A O 1
ATOM 3149 N N . HIS A 1 397 ? -20.562 -18.25 -11.469 1 94.94 397 HIS A N 1
ATOM 3150 C CA . HIS A 1 397 ? -19.891 -18.719 -10.273 1 94.94 397 HIS A CA 1
ATOM 3151 C C . HIS A 1 397 ? -19.812 -20.234 -10.234 1 94.94 397 HIS A C 1
ATOM 3153 O O . HIS A 1 397 ? -19.016 -20.812 -9.5 1 94.94 397 HIS A O 1
ATOM 3159 N N . GLU A 1 398 ? -20.625 -20.781 -10.977 1 96.06 398 GLU A N 1
ATOM 3160 C CA . GLU A 1 398 ? -20.703 -22.234 -10.953 1 96.06 398 GLU A CA 1
ATOM 3161 C C . GLU A 1 398 ? -19.625 -22.859 -11.812 1 96.06 398 GLU A C 1
ATOM 3163 O O . GLU A 1 398 ? -19.125 -22.234 -12.75 1 96.06 398 GLU A O 1
ATOM 3168 N N . VAL A 1 399 ? -19.234 -24.031 -11.398 1 97.19 399 VAL A N 1
ATOM 3169 C CA . VAL A 1 399 ? -18.344 -24.844 -12.203 1 97.19 399 VAL A CA 1
ATOM 3170 C C . VAL A 1 399 ? -19.156 -25.812 -13.062 1 97.19 399 VAL A C 1
ATOM 3172 O O . VAL A 1 399 ? -19.953 -26.594 -12.539 1 97.19 399 VAL A O 1
ATOM 3175 N N . SER A 1 400 ? -18.953 -25.734 -14.297 1 95.56 400 SER A N 1
ATOM 3176 C CA . SER A 1 400 ? -19.766 -26.5 -15.242 1 95.56 400 SER A CA 1
ATOM 3177 C C . SER A 1 400 ? -19.375 -27.984 -15.234 1 95.56 400 SER A C 1
ATOM 3179 O O . SER A 1 400 ? -18.281 -28.344 -14.781 1 95.56 400 SER A O 1
ATOM 3181 N N . GLY A 1 401 ? -20.234 -28.75 -15.805 1 94.56 401 GLY A N 1
ATOM 3182 C CA . GLY A 1 401 ? -19.969 -30.172 -15.984 1 94.56 401 GLY A CA 1
ATOM 3183 C C . GLY A 1 401 ? -18.797 -30.453 -16.906 1 94.56 401 GLY A C 1
ATOM 3184 O O . GLY A 1 401 ? -18.156 -31.5 -16.797 1 94.56 401 GLY A O 1
ATOM 3185 N N . ASN A 1 402 ? -18.484 -29.516 -17.703 1 93.62 402 ASN A N 1
ATOM 3186 C CA . ASN A 1 402 ? -17.359 -29.672 -18.625 1 93.62 402 ASN A CA 1
ATOM 3187 C C . ASN A 1 402 ? -16.031 -29.547 -17.906 1 93.62 402 ASN A C 1
ATOM 3189 O O . ASN A 1 402 ? -14.969 -29.734 -18.5 1 93.62 402 ASN A O 1
ATOM 3193 N N . VAL A 1 403 ? -16.141 -29.281 -16.688 1 96 403 VAL A N 1
ATOM 3194 C CA . VAL A 1 403 ? -14.945 -29.266 -15.859 1 96 403 VAL A CA 1
ATOM 3195 C C . VAL A 1 403 ? -15.016 -30.391 -14.82 1 96 403 VAL A C 1
ATOM 3197 O O . VAL A 1 403 ? -14.102 -31.219 -14.727 1 96 403 VAL A O 1
ATOM 3200 N N . THR A 1 404 ? -16.141 -30.5 -14.133 1 97.69 404 THR A N 1
ATOM 3201 C CA . THR A 1 404 ? -16.25 -31.406 -13 1 97.69 404 THR A CA 1
ATOM 3202 C C . THR A 1 404 ? -16.234 -32.875 -13.469 1 97.69 404 THR A C 1
ATOM 3204 O O . THR A 1 404 ? -15.688 -33.719 -12.789 1 97.69 404 THR A O 1
ATOM 3207 N N . ARG A 1 405 ? -16.766 -33.094 -14.602 1 95.31 405 ARG A N 1
ATOM 3208 C CA . ARG A 1 405 ? -16.797 -34.438 -15.148 1 95.31 405 ARG A CA 1
ATOM 3209 C C . ARG A 1 405 ? -15.391 -34.969 -15.352 1 95.31 405 ARG A C 1
ATOM 3211 O O . ARG A 1 405 ? -15.125 -36.156 -15.102 1 95.31 405 ARG A O 1
ATOM 3218 N N . TYR A 1 406 ? -14.562 -34.156 -15.805 1 95.06 406 TYR A N 1
ATOM 3219 C CA . TYR A 1 406 ? -13.195 -34.562 -16.094 1 95.06 406 TYR A CA 1
ATOM 3220 C C . TYR A 1 406 ? -12.336 -34.5 -14.836 1 95.06 406 TYR A C 1
ATOM 3222 O O . TYR A 1 406 ? -11.438 -35.312 -14.641 1 95.06 406 TYR A O 1
ATOM 3230 N N . ALA A 1 407 ? -12.617 -33.594 -14.008 1 97.69 407 ALA A N 1
ATOM 3231 C CA . ALA A 1 407 ? -11.828 -33.438 -12.797 1 97.69 407 ALA A CA 1
ATOM 3232 C C . ALA A 1 407 ? -12.023 -34.625 -11.852 1 97.69 407 ALA A C 1
ATOM 3234 O O . ALA A 1 407 ? -11.062 -35.062 -11.219 1 97.69 407 ALA A O 1
ATOM 3235 N N . ALA A 1 408 ? -13.195 -35.094 -11.758 1 98 408 ALA A N 1
ATOM 3236 C CA . ALA A 1 408 ? -13.5 -36.188 -10.844 1 98 408 ALA A CA 1
ATOM 3237 C C . ALA A 1 408 ? -12.703 -37.438 -11.211 1 98 408 ALA A C 1
ATOM 3239 O O . ALA A 1 408 ? -12.273 -38.188 -10.328 1 98 408 ALA A O 1
ATOM 3240 N N . ALA A 1 409 ? -12.484 -37.625 -12.492 1 96.56 409 ALA A N 1
ATOM 3241 C CA . ALA A 1 409 ? -11.797 -38.812 -12.953 1 96.56 409 ALA A CA 1
ATOM 3242 C C . ALA A 1 409 ? -10.375 -38.5 -13.414 1 96.56 409 ALA A C 1
ATOM 3244 O O . ALA A 1 409 ? -9.703 -39.344 -14.016 1 96.56 409 ALA A O 1
ATOM 3245 N N . ALA A 1 410 ? -9.938 -37.375 -13.117 1 96.44 410 ALA A N 1
ATOM 3246 C CA . ALA A 1 410 ? -8.719 -36.812 -13.727 1 96.44 410 ALA A CA 1
ATOM 3247 C C . ALA A 1 410 ? -7.535 -37.75 -13.5 1 96.44 410 ALA A C 1
ATOM 3249 O O . ALA A 1 410 ? -6.695 -37.938 -14.383 1 96.44 410 ALA A O 1
ATOM 3250 N N . ILE A 1 411 ? -7.449 -38.375 -12.422 1 96.12 411 ILE A N 1
ATOM 3251 C CA . ILE A 1 411 ? -6.289 -39.188 -12.047 1 96.12 411 ILE A CA 1
ATOM 3252 C C . ILE A 1 411 ? -6.172 -40.406 -12.984 1 96.12 411 ILE A C 1
ATOM 3254 O O . ILE A 1 411 ? -5.078 -40.906 -13.195 1 96.12 411 ILE A O 1
ATOM 3258 N N . ALA A 1 412 ? -7.266 -40.812 -13.562 1 94.94 412 ALA A N 1
ATOM 3259 C CA . ALA A 1 412 ? -7.277 -42.031 -14.398 1 94.94 412 ALA A CA 1
ATOM 3260 C C . ALA A 1 412 ? -7.328 -41.656 -15.883 1 94.94 412 ALA A C 1
ATOM 3262 O O . ALA A 1 412 ? -7.258 -42.531 -16.75 1 94.94 412 ALA A O 1
ATOM 3263 N N . LEU A 1 413 ? -7.43 -40.375 -16.156 1 91.12 413 LEU A N 1
ATOM 3264 C CA . LEU A 1 413 ? -7.648 -40 -17.531 1 91.12 413 LEU A CA 1
ATOM 3265 C C . LEU A 1 413 ? -6.328 -39.969 -18.312 1 91.12 413 LEU A C 1
ATOM 3267 O O . LEU A 1 413 ? -5.305 -39.531 -17.766 1 91.12 413 LEU A O 1
ATOM 3271 N N . GLN A 1 414 ? -6.391 -40.406 -19.484 1 80.25 414 GLN A N 1
ATOM 3272 C CA . GLN A 1 414 ? -5.23 -40.375 -20.359 1 80.25 414 GLN A CA 1
ATOM 3273 C C . GLN A 1 414 ? -5.441 -39.438 -21.547 1 80.25 414 GLN A C 1
ATOM 3275 O O . GLN A 1 414 ? -4.508 -38.75 -21.969 1 80.25 414 GLN A O 1
ATOM 3280 N N . GLY A 1 415 ? -6.691 -39.312 -22.078 1 75.38 415 GLY A N 1
ATOM 3281 C CA . GLY A 1 415 ? -7.031 -38.469 -23.219 1 75.38 415 GLY A CA 1
ATOM 3282 C C . GLY A 1 415 ? -6.672 -39.094 -24.562 1 75.38 415 GLY A C 1
ATOM 3283 O O . GLY A 1 415 ? -7.539 -39.625 -25.25 1 75.38 415 GLY A O 1
ATOM 3284 N N . TYR A 1 416 ? -5.316 -38.969 -25.031 1 63.91 416 TYR A N 1
ATOM 3285 C CA . TYR A 1 416 ? -4.926 -39.438 -26.359 1 63.91 416 TYR A CA 1
ATOM 3286 C C . TYR A 1 416 ? -4.188 -40.75 -26.281 1 63.91 416 TYR A C 1
ATOM 3288 O O . TYR A 1 416 ? -3.975 -41.406 -27.297 1 63.91 416 TYR A O 1
ATOM 3296 N N . GLY A 1 417 ? -3.85 -41.312 -25.25 1 56.5 417 GLY A N 1
ATOM 3297 C CA . GLY A 1 417 ? -2.891 -42.406 -25.188 1 56.5 417 GLY A CA 1
ATOM 3298 C C . GLY A 1 417 ? -3.326 -43.625 -25.969 1 56.5 417 GLY A C 1
ATOM 3299 O O . GLY A 1 417 ? -4.523 -43.875 -26.141 1 56.5 417 GLY A O 1
ATOM 3300 N N . SER A 1 418 ? -2.459 -43.938 -27.109 1 46.62 418 SER A N 1
ATOM 3301 C CA . SER A 1 418 ? -2.564 -45.156 -27.891 1 46.62 418 SER A CA 1
ATOM 3302 C C . SER A 1 418 ? -2.199 -46.375 -27.062 1 46.62 418 SER A C 1
ATOM 3304 O O . SER A 1 418 ? -1.223 -46.344 -26.312 1 46.62 418 SER A O 1
ATOM 3306 N N . SER A 1 419 ? -3.072 -47.031 -26.297 1 43.62 419 SER A N 1
ATOM 3307 C CA . SER A 1 419 ? -2.662 -48.281 -25.688 1 43.62 419 SER A CA 1
ATOM 3308 C C . SER A 1 419 ? -2.146 -49.281 -26.75 1 43.62 419 SER A C 1
ATOM 3310 O O . SER A 1 419 ? -2.482 -49.156 -27.922 1 43.62 419 SER A O 1
ATOM 3312 N N . ALA A 1 420 ? -0.968 -49.875 -26.297 1 41.5 420 ALA A N 1
ATOM 3313 C CA . ALA A 1 420 ? -0.478 -51.031 -27.047 1 41.5 420 ALA A CA 1
ATOM 3314 C C . ALA A 1 420 ? -1.617 -51.969 -27.375 1 41.5 420 ALA A C 1
ATOM 3316 O O . ALA A 1 420 ? -2.445 -52.312 -26.516 1 41.5 420 ALA A O 1
ATOM 3317 N N . GLY A 1 421 ? -1.956 -52.094 -28.688 1 41.81 421 GLY A N 1
ATOM 3318 C CA . GLY A 1 421 ? -2.992 -52.844 -29.359 1 41.81 421 GLY A CA 1
ATOM 3319 C C . GLY A 1 421 ? -4.121 -52 -29.891 1 41.81 421 GLY A C 1
ATOM 3320 O O . GLY A 1 421 ? -4.02 -50.75 -29.906 1 41.81 421 GLY A O 1
ATOM 3321 N N . ASP A 1 422 ? -5.246 -52.594 -30.344 1 41.91 422 ASP A N 1
ATOM 3322 C CA . ASP A 1 422 ? -6.477 -52.094 -30.938 1 41.91 422 ASP A CA 1
ATOM 3323 C C . ASP A 1 422 ? -7.094 -51 -30.078 1 41.91 422 ASP A C 1
ATOM 3325 O O . ASP A 1 422 ? -8.227 -50.562 -30.328 1 41.91 422 ASP A O 1
ATOM 3329 N N . LEU A 1 423 ? -6.547 -50.688 -29 1 42.84 423 LEU A N 1
ATOM 3330 C CA . LEU A 1 423 ? -7.324 -49.844 -28.109 1 42.84 423 LEU A CA 1
ATOM 3331 C C . LEU A 1 423 ? -6.953 -48.375 -28.328 1 42.84 423 LEU A C 1
ATOM 3333 O O . LEU A 1 423 ? -5.941 -47.906 -27.812 1 42.84 423 LEU A O 1
ATOM 3337 N N . THR A 1 424 ? -7.078 -47.906 -29.453 1 47.12 424 THR A N 1
ATOM 3338 C CA . THR A 1 424 ? -7.004 -46.469 -29.688 1 47.12 424 THR A CA 1
ATOM 3339 C C . THR A 1 424 ? -8.141 -45.75 -28.953 1 47.12 424 THR A C 1
ATOM 3341 O O . THR A 1 424 ? -9.172 -46.375 -28.656 1 47.12 424 THR A O 1
ATOM 3344 N N . ASN A 1 425 ? -7.836 -44.719 -28.234 1 50.53 425 ASN A N 1
ATOM 3345 C CA . ASN A 1 425 ? -8.859 -43.906 -27.594 1 50.53 425 ASN A CA 1
ATOM 3346 C C . ASN A 1 425 ? -10.094 -43.75 -28.484 1 50.53 425 ASN A C 1
ATOM 3348 O O . ASN A 1 425 ? -11.133 -43.281 -28.031 1 50.53 425 ASN A O 1
ATOM 3352 N N . ASN A 1 426 ? -9.93 -44.156 -29.734 1 48.78 426 ASN A N 1
ATOM 3353 C CA . ASN A 1 426 ? -11.086 -44.031 -30.625 1 48.78 426 ASN A CA 1
ATOM 3354 C C . ASN A 1 426 ? -12.07 -45.188 -30.406 1 48.78 426 ASN A C 1
ATOM 3356 O O . ASN A 1 426 ? -13.266 -45.031 -30.672 1 48.78 426 ASN A O 1
ATOM 3360 N N . THR A 1 427 ? -11.469 -46.406 -29.953 1 48.53 427 THR A N 1
ATOM 3361 C CA . THR A 1 427 ? -12.391 -47.531 -29.938 1 48.53 427 THR A CA 1
ATOM 3362 C C . THR A 1 427 ? -12.797 -47.844 -28.5 1 48.53 427 THR A C 1
ATOM 3364 O O . THR A 1 427 ? -13.922 -48.281 -28.25 1 48.53 427 THR A O 1
ATOM 3367 N N . LYS A 1 428 ? -11.93 -47.938 -27.547 1 55.72 428 LYS A N 1
ATOM 3368 C CA . LYS A 1 428 ? -12.32 -48.281 -26.188 1 55.72 428 LYS A CA 1
ATOM 3369 C C . LYS A 1 428 ? -12.164 -47.062 -25.266 1 55.72 428 LYS A C 1
ATOM 3371 O O . LYS A 1 428 ? -11.109 -46.438 -25.25 1 55.72 428 LYS A O 1
ATOM 3376 N N . PHE A 1 429 ? -13.289 -46.75 -24.688 1 67.94 429 PHE A N 1
ATOM 3377 C CA . PHE A 1 429 ? -13.453 -45.469 -23.969 1 67.94 429 PHE A CA 1
ATOM 3378 C C . PHE A 1 429 ? -12.836 -45.562 -22.578 1 67.94 429 PHE A C 1
ATOM 3380 O O . PHE A 1 429 ? -12.883 -44.625 -21.797 1 67.94 429 PHE A O 1
ATOM 3387 N N . THR A 1 430 ? -12.125 -46.812 -22.359 1 81.81 430 THR A N 1
ATOM 3388 C CA . THR A 1 430 ? -11.562 -46.969 -21.016 1 81.81 430 THR A CA 1
ATOM 3389 C C . THR A 1 430 ? -10.297 -46.125 -20.875 1 81.81 430 THR A C 1
ATOM 3391 O O . THR A 1 430 ? -9.43 -46.125 -21.734 1 81.81 430 THR A O 1
ATOM 3394 N N . GLN A 1 431 ? -10.328 -45.344 -19.797 1 87.5 431 GLN A N 1
ATOM 3395 C CA . GLN A 1 431 ? -9.195 -44.5 -19.469 1 87.5 431 GLN A CA 1
ATOM 3396 C C . GLN A 1 431 ? -8.367 -45.062 -18.328 1 87.5 431 GLN A C 1
ATOM 3398 O O . GLN A 1 431 ? -8.922 -45.656 -17.391 1 87.5 431 GLN A O 1
ATOM 3403 N N . TRP A 1 432 ? -7.035 -44.938 -18.484 1 88.19 432 TRP A N 1
ATOM 3404 C CA . TRP A 1 432 ? -6.215 -45.406 -17.375 1 88.19 432 TRP A CA 1
ATOM 3405 C C . TRP A 1 432 ? -4.871 -44.688 -17.344 1 88.19 432 TRP A C 1
ATOM 3407 O O . TRP A 1 432 ? -4.418 -44.156 -18.359 1 88.19 432 TRP A O 1
ATOM 3417 N N . GLN A 1 433 ? -4.355 -44.594 -16.172 1 87.75 433 GLN A N 1
ATOM 3418 C CA . GLN A 1 433 ? -3.029 -44.031 -15.922 1 87.75 433 GLN A CA 1
ATOM 3419 C C . GLN A 1 433 ? -2.338 -44.781 -14.773 1 87.75 433 GLN A C 1
ATOM 3421 O O . GLN A 1 433 ? -2.988 -45.156 -13.805 1 87.75 433 GLN A O 1
ATOM 3426 N N . SER A 1 434 ? -1.073 -44.938 -14.945 1 86.06 434 SER A N 1
ATOM 3427 C CA . SER A 1 434 ? -0.297 -45.594 -13.891 1 86.06 434 SER A CA 1
ATOM 3428 C C . SER A 1 434 ? 0.728 -44.625 -13.297 1 86.06 434 SER A C 1
ATOM 3430 O O . SER A 1 434 ? 1.341 -43.844 -14.023 1 86.06 434 SER A O 1
ATOM 3432 N N . TYR A 1 435 ? 0.809 -44.719 -12.008 1 84.94 435 TYR A N 1
ATOM 3433 C CA . TYR A 1 435 ? 1.756 -43.906 -11.273 1 84.94 435 TYR A CA 1
ATOM 3434 C C . TYR A 1 435 ? 2.729 -44.75 -10.469 1 84.94 435 TYR A C 1
ATOM 3436 O O . TYR A 1 435 ? 2.322 -45.719 -9.828 1 84.94 435 TYR A O 1
ATOM 3444 N N . PRO A 1 436 ? 3.941 -44.375 -10.516 1 79.62 436 PRO A N 1
ATOM 3445 C CA . PRO A 1 436 ? 4.922 -45.156 -9.766 1 79.62 436 PRO A CA 1
ATOM 3446 C C . PRO A 1 436 ? 4.738 -45.031 -8.258 1 79.62 436 PRO A C 1
ATOM 3448 O O . PRO A 1 436 ? 4.23 -44 -7.773 1 79.62 436 PRO A O 1
ATOM 3451 N N . SER A 1 437 ? 5.18 -46.031 -7.52 1 80.94 437 SER A N 1
ATOM 3452 C CA . SER A 1 437 ? 5.008 -46.094 -6.07 1 80.94 437 SER A CA 1
ATOM 3453 C C . SER A 1 437 ? 5.777 -44.969 -5.375 1 80.94 437 SER A C 1
ATOM 3455 O O . SER A 1 437 ? 5.48 -44.625 -4.227 1 80.94 437 SER A O 1
ATOM 3457 N N . GLN A 1 438 ? 6.613 -44.406 -6.102 1 74.75 438 GLN A N 1
ATOM 3458 C CA . GLN A 1 438 ? 7.445 -43.375 -5.504 1 74.75 438 GLN A CA 1
ATOM 3459 C C . GLN A 1 438 ? 6.754 -42 -5.574 1 74.75 438 GLN A C 1
ATOM 3461 O O . GLN A 1 438 ? 7.16 -41.062 -4.891 1 74.75 438 GLN A O 1
ATOM 3466 N N . SER A 1 439 ? 5.73 -41.969 -6.34 1 77.69 439 SER A N 1
ATOM 3467 C CA . SER A 1 439 ? 4.98 -40.75 -6.445 1 77.69 439 SER A CA 1
ATOM 3468 C C . SER A 1 439 ? 3.844 -40.688 -5.426 1 77.69 439 SER A C 1
ATOM 3470 O O . SER A 1 439 ? 3.416 -41.719 -4.918 1 77.69 439 SER A O 1
ATOM 3472 N N . ILE A 1 440 ? 3.383 -39.531 -5.18 1 81.06 440 ILE A N 1
ATOM 3473 C CA . ILE A 1 440 ? 2.277 -39.344 -4.246 1 81.06 440 ILE A CA 1
ATOM 3474 C C . ILE A 1 440 ? 1.034 -40.062 -4.77 1 81.06 440 ILE A C 1
ATOM 3476 O O . ILE A 1 440 ? 0.242 -40.594 -3.988 1 81.06 440 ILE A O 1
ATOM 3480 N N . PHE A 1 441 ? 0.896 -40.156 -6.016 1 89.06 441 PHE A N 1
ATOM 3481 C CA . PHE A 1 441 ? -0.323 -40.688 -6.598 1 89.06 441 PHE A CA 1
ATOM 3482 C C . PHE A 1 441 ? -0.229 -42.219 -6.73 1 89.06 441 PHE A C 1
ATOM 3484 O O . PHE A 1 441 ? -1.243 -42.875 -6.918 1 89.06 441 PHE A O 1
ATOM 3491 N N . GLY A 1 442 ? 0.983 -42.688 -6.645 1 88.06 442 GLY A N 1
ATOM 3492 C CA . GLY A 1 442 ? 1.179 -44.125 -6.75 1 88.06 442 GLY A CA 1
ATOM 3493 C C . GLY A 1 442 ? 1.625 -44.75 -5.445 1 88.06 442 GLY A C 1
ATOM 3494 O O . GLY A 1 442 ? 1.962 -45.938 -5.414 1 88.06 442 GLY A O 1
ATOM 3495 N N . TYR A 1 443 ? 1.558 -44.031 -4.438 1 86 443 TYR A N 1
ATOM 3496 C CA . TYR A 1 443 ? 2.012 -44.531 -3.148 1 86 443 TYR A CA 1
ATOM 3497 C C . TYR A 1 443 ? 1.138 -45.688 -2.684 1 86 443 TYR A C 1
ATOM 3499 O O . TYR A 1 443 ? -0.092 -45.625 -2.717 1 86 443 TYR A O 1
ATOM 3507 N N . PRO A 1 444 ? 1.842 -46.719 -2.27 1 89.5 444 PRO A N 1
ATOM 3508 C CA . PRO A 1 444 ? 1.058 -47.844 -1.783 1 89.5 444 PRO A CA 1
ATOM 3509 C C . PRO A 1 444 ? 0.483 -47.625 -0.388 1 89.5 444 PRO A C 1
ATOM 3511 O O . PRO A 1 444 ? 1.183 -47.125 0.496 1 89.5 444 PRO A O 1
ATOM 3514 N N . TYR A 1 445 ? -0.75 -47.969 -0.218 1 92.06 445 TYR A N 1
ATOM 3515 C CA . TYR A 1 445 ? -1.393 -47.781 1.076 1 92.06 445 TYR A CA 1
ATOM 3516 C C . TYR A 1 445 ? -1.766 -49.125 1.703 1 92.06 445 TYR A C 1
ATOM 3518 O O . TYR A 1 445 ? -2.43 -49.156 2.742 1 92.06 445 TYR A O 1
ATOM 3526 N N . ASN A 1 446 ? -1.447 -50.156 1.182 1 91.5 446 ASN A N 1
ATOM 3527 C CA . ASN A 1 446 ? -1.566 -51.5 1.72 1 91.5 446 ASN A CA 1
ATOM 3528 C C . ASN A 1 446 ? -2.961 -51.781 2.283 1 91.5 446 ASN A C 1
ATOM 3530 O O . ASN A 1 446 ? -3.102 -52.25 3.414 1 91.5 446 ASN A O 1
ATOM 3534 N N . GLY A 1 447 ? -3.926 -51.344 1.538 1 93.38 447 GLY A N 1
ATOM 3535 C CA . GLY A 1 447 ? -5.289 -51.688 1.901 1 93.38 447 GLY A CA 1
ATOM 3536 C C . GLY A 1 447 ? -5.996 -50.625 2.689 1 93.38 447 GLY A C 1
ATOM 3537 O O . GLY A 1 447 ? -7.078 -50.844 3.238 1 93.38 447 GLY A O 1
ATOM 3538 N N . THR A 1 448 ? -5.426 -49.531 2.834 1 93.44 448 THR A N 1
ATOM 3539 C CA . THR A 1 448 ? -6.098 -48.438 3.504 1 93.44 448 THR A CA 1
ATOM 3540 C C . THR A 1 448 ? -6.906 -47.594 2.508 1 93.44 448 THR A C 1
ATOM 3542 O O . THR A 1 448 ? -6.375 -46.688 1.877 1 93.44 448 THR A O 1
ATOM 3545 N N . ALA A 1 449 ? -8.18 -47.812 2.496 1 95.38 449 ALA A N 1
ATOM 3546 C CA . ALA A 1 449 ? -9.07 -47.219 1.513 1 95.38 449 ALA A CA 1
ATOM 3547 C C . ALA A 1 449 ? -9.172 -45.719 1.718 1 95.38 449 ALA A C 1
ATOM 3549 O O . ALA A 1 449 ? -9.258 -44.938 0.751 1 95.38 449 ALA A O 1
ATOM 3550 N N . ASN A 1 450 ? -9.094 -45.312 2.988 1 93.5 450 ASN A N 1
ATOM 3551 C CA . ASN A 1 450 ? -9.25 -43.875 3.285 1 93.5 450 ASN A CA 1
ATOM 3552 C C . ASN A 1 450 ? -8.109 -43.062 2.693 1 93.5 450 ASN A C 1
ATOM 3554 O O . ASN A 1 450 ? -8.336 -41.969 2.168 1 93.5 450 ASN A O 1
ATOM 3558 N N . MET A 1 451 ? -6.957 -43.594 2.744 1 92.94 451 MET A N 1
ATOM 3559 C CA . MET A 1 451 ? -5.805 -42.875 2.211 1 92.94 451 MET A CA 1
ATOM 3560 C C . MET A 1 451 ? -5.844 -42.812 0.688 1 92.94 451 MET A C 1
ATOM 3562 O O . MET A 1 451 ? -5.469 -41.812 0.079 1 92.94 451 MET A O 1
ATOM 3566 N N . ARG A 1 452 ? -6.32 -43.875 0.118 1 95.44 452 ARG A N 1
ATOM 3567 C CA . ARG A 1 452 ? -6.48 -43.875 -1.333 1 95.44 452 ARG A CA 1
ATOM 3568 C C . ARG A 1 452 ? -7.539 -42.875 -1.771 1 95.44 452 ARG A C 1
ATOM 3570 O O . ARG A 1 452 ? -7.367 -42.188 -2.773 1 95.44 452 ARG A O 1
ATOM 3577 N N . GLY A 1 453 ? -8.531 -42.844 -1.008 1 96.56 453 GLY A N 1
ATOM 3578 C CA . GLY A 1 453 ? -9.562 -41.844 -1.268 1 96.56 453 GLY A CA 1
ATOM 3579 C C . GLY A 1 453 ? -9.047 -40.438 -1.17 1 96.56 453 GLY A C 1
ATOM 3580 O O . GLY A 1 453 ? -9.414 -39.562 -1.983 1 96.56 453 GLY A O 1
ATOM 3581 N N . ALA A 1 454 ? -8.227 -40.188 -0.203 1 94.94 454 ALA A N 1
ATOM 3582 C CA . ALA A 1 454 ? -7.633 -38.875 -0.035 1 94.94 454 ALA A CA 1
ATOM 3583 C C . ALA A 1 454 ? -6.797 -38.5 -1.252 1 94.94 454 ALA A C 1
ATOM 3585 O O . ALA A 1 454 ? -6.809 -37.344 -1.677 1 94.94 454 ALA A O 1
ATOM 3586 N N . THR A 1 455 ? -6.145 -39.469 -1.845 1 94.5 455 THR A N 1
ATOM 3587 C CA . THR A 1 455 ? -5.32 -39.188 -3.02 1 94.5 455 THR A CA 1
ATOM 3588 C C . THR A 1 455 ? -6.191 -38.844 -4.223 1 94.5 455 THR A C 1
ATOM 3590 O O . THR A 1 455 ? -5.895 -37.906 -4.953 1 94.5 455 THR A O 1
ATOM 3593 N N . ALA A 1 456 ? -7.223 -39.562 -4.387 1 96.94 456 ALA A N 1
ATOM 3594 C CA . ALA A 1 456 ? -8.133 -39.281 -5.5 1 96.94 456 ALA A CA 1
ATOM 3595 C C . ALA A 1 456 ? -8.797 -37.938 -5.348 1 96.94 456 ALA A C 1
ATOM 3597 O O . ALA A 1 456 ? -8.914 -37.188 -6.32 1 96.94 456 ALA A O 1
ATOM 3598 N N . SER A 1 457 ? -9.156 -37.656 -4.145 1 96.81 457 SER A N 1
ATOM 3599 C CA . SER A 1 457 ? -9.773 -36.344 -3.877 1 96.81 457 SER A CA 1
ATOM 3600 C C . SER A 1 457 ? -8.781 -35.219 -4.098 1 96.81 457 SER A C 1
ATOM 3602 O O . SER A 1 457 ? -9.148 -34.156 -4.629 1 96.81 457 SER A O 1
ATOM 3604 N N . LEU A 1 458 ? -7.613 -35.438 -3.666 1 95 458 LEU A N 1
ATOM 3605 C CA . LEU A 1 458 ? -6.559 -34.438 -3.844 1 95 458 LEU A CA 1
ATOM 3606 C C . LEU A 1 458 ? -6.336 -34.156 -5.32 1 95 458 LEU A C 1
ATOM 3608 O O . LEU A 1 458 ? -6.23 -33 -5.719 1 95 458 LEU A O 1
ATOM 3612 N N . PHE A 1 459 ? -6.285 -35.188 -6.094 1 95.88 459 PHE A N 1
ATOM 3613 C CA . PHE A 1 459 ? -6.082 -35.031 -7.531 1 95.88 459 PHE A CA 1
ATOM 3614 C C . PHE A 1 459 ? -7.246 -34.281 -8.172 1 95.88 459 PHE A C 1
ATOM 3616 O O . PHE A 1 459 ? -7.047 -33.438 -9.039 1 95.88 459 PHE A O 1
ATOM 3623 N N . ALA A 1 460 ? -8.375 -34.594 -7.723 1 97.88 460 ALA A N 1
ATOM 3624 C CA . ALA A 1 460 ? -9.586 -33.969 -8.289 1 97.88 460 ALA A CA 1
ATOM 3625 C C . ALA A 1 460 ? -9.641 -32.469 -7.988 1 97.88 460 ALA A C 1
ATOM 3627 O O . ALA A 1 460 ? -9.836 -31.672 -8.891 1 97.88 460 ALA A O 1
ATOM 3628 N N . ILE A 1 461 ? -9.453 -32.156 -6.754 1 97.5 461 ILE A N 1
ATOM 3629 C CA . ILE A 1 461 ? -9.539 -30.734 -6.391 1 97.5 461 ILE A CA 1
ATOM 3630 C C . ILE A 1 461 ? -8.375 -29.984 -7.031 1 97.5 461 ILE A C 1
ATOM 3632 O O . ILE A 1 461 ? -8.539 -28.828 -7.441 1 97.5 461 ILE A O 1
ATOM 3636 N N . GLY A 1 462 ? -7.234 -30.609 -7.047 1 94.75 462 GLY A N 1
ATOM 3637 C CA . GLY A 1 462 ? -6.098 -30 -7.715 1 94.75 462 GLY A CA 1
ATOM 3638 C C . GLY A 1 462 ? -6.371 -29.672 -9.172 1 94.75 462 GLY A C 1
ATOM 3639 O O . GLY A 1 462 ? -5.922 -28.641 -9.672 1 94.75 462 GLY A O 1
ATOM 3640 N N . THR A 1 463 ? -7.039 -30.516 -9.805 1 95.38 463 THR A N 1
ATOM 3641 C CA . THR A 1 463 ? -7.41 -30.266 -11.195 1 95.38 463 THR A CA 1
ATOM 3642 C C . THR A 1 463 ? -8.305 -29.047 -11.312 1 95.38 463 THR A C 1
ATOM 3644 O O . THR A 1 463 ? -8.094 -28.188 -12.18 1 95.38 463 THR A O 1
ATOM 3647 N N . VAL A 1 464 ? -9.234 -28.938 -10.414 1 96.62 464 VAL A N 1
ATOM 3648 C CA . VAL A 1 464 ? -10.141 -27.797 -10.43 1 96.62 464 VAL A CA 1
ATOM 3649 C C . VAL A 1 464 ? -9.359 -26.5 -10.211 1 96.62 464 VAL A C 1
ATOM 3651 O O . VAL A 1 464 ? -9.562 -25.516 -10.922 1 96.62 464 VAL A O 1
ATOM 3654 N N . VAL A 1 465 ? -8.469 -26.578 -9.289 1 93.62 465 VAL A N 1
ATOM 3655 C CA . VAL A 1 465 ? -7.664 -25.406 -8.953 1 93.62 465 VAL A CA 1
ATOM 3656 C C . VAL A 1 465 ? -6.793 -25.016 -10.148 1 93.62 465 VAL A C 1
ATOM 3658 O O . VAL A 1 465 ? -6.68 -23.844 -10.492 1 93.62 465 VAL A O 1
ATOM 3661 N N . ALA A 1 466 ? -6.219 -26 -10.734 1 90.31 466 ALA A N 1
ATOM 3662 C CA . ALA A 1 466 ? -5.352 -25.734 -11.883 1 90.31 466 ALA A CA 1
ATOM 3663 C C . ALA A 1 466 ? -6.145 -25.125 -13.039 1 90.31 466 ALA A C 1
ATOM 3665 O O . ALA A 1 466 ? -5.648 -24.25 -13.742 1 90.31 466 ALA A O 1
ATOM 3666 N N . VAL A 1 467 ? -7.324 -25.578 -13.25 1 92.38 467 VAL A N 1
ATOM 3667 C CA . VAL A 1 467 ? -8.172 -25.047 -14.305 1 92.38 467 VAL A CA 1
ATOM 3668 C C . VAL A 1 467 ? -8.516 -23.594 -14.008 1 92.38 467 VAL A C 1
ATOM 3670 O O . VAL A 1 467 ? -8.461 -22.734 -14.891 1 92.38 467 VAL A O 1
ATOM 3673 N N . ALA A 1 468 ? -8.805 -23.359 -12.797 1 92.38 468 ALA A N 1
ATOM 3674 C CA . ALA A 1 468 ? -9.141 -22 -12.391 1 92.38 468 ALA A CA 1
ATOM 3675 C C . ALA A 1 468 ? -7.969 -21.047 -12.633 1 92.38 468 ALA A C 1
ATOM 3677 O O . ALA A 1 468 ? -8.164 -19.875 -12.984 1 92.38 468 ALA A O 1
ATOM 3678 N N . GLY A 1 469 ? -6.84 -21.516 -12.422 1 85.25 469 GLY A N 1
ATOM 3679 C CA . GLY A 1 469 ? -5.652 -20.688 -12.609 1 85.25 469 GLY A CA 1
ATOM 3680 C C . GLY A 1 469 ? -5.262 -20.531 -14.07 1 85.25 469 GLY A C 1
ATOM 3681 O O . GLY A 1 469 ? -4.699 -19.5 -14.461 1 85.25 469 GLY A O 1
ATOM 3682 N N . ALA A 1 470 ? -5.578 -21.5 -14.852 1 83.56 470 ALA A N 1
ATOM 3683 C CA . ALA A 1 470 ? -5.113 -21.531 -16.234 1 83.56 470 ALA A CA 1
ATOM 3684 C C . ALA A 1 470 ? -6.125 -20.875 -17.172 1 83.56 470 ALA A C 1
ATOM 3686 O O . ALA A 1 470 ? -5.754 -20.312 -18.203 1 83.56 470 ALA A O 1
ATOM 3687 N N . ASN A 1 471 ? -7.398 -20.938 -16.875 1 88.25 471 ASN A N 1
ATOM 3688 C CA . ASN A 1 471 ? -8.445 -20.391 -17.719 1 88.25 471 ASN A CA 1
ATOM 3689 C C . ASN A 1 471 ? -8.406 -18.859 -17.734 1 88.25 471 ASN A C 1
ATOM 3691 O O . ASN A 1 471 ? -7.902 -18.234 -16.812 1 88.25 471 ASN A O 1
ATOM 3695 N N . ASP A 1 472 ? -8.977 -18.375 -18.797 1 86.06 472 ASP A N 1
ATOM 3696 C CA . ASP A 1 472 ? -9.133 -16.922 -18.875 1 86.06 472 ASP A CA 1
ATOM 3697 C C . ASP A 1 472 ? -10.211 -16.438 -17.922 1 86.06 472 ASP A C 1
ATOM 3699 O O . ASP A 1 472 ? -11.125 -17.188 -17.562 1 86.06 472 ASP A O 1
ATOM 3703 N N . ASP A 1 473 ? -10.016 -15.211 -17.594 1 90 473 ASP A N 1
ATOM 3704 C CA . ASP A 1 473 ? -11.008 -14.617 -16.688 1 90 473 ASP A CA 1
ATOM 3705 C C . ASP A 1 473 ? -12.164 -14.008 -17.484 1 90 473 ASP A C 1
ATOM 3707 O O . ASP A 1 473 ? -12.016 -13.68 -18.656 1 90 473 ASP A O 1
ATOM 3711 N N . VAL A 1 474 ? -13.273 -13.977 -16.797 1 94.25 474 VAL A N 1
ATOM 3712 C CA . VAL A 1 474 ? -14.438 -13.258 -17.297 1 94.25 474 VAL A CA 1
ATOM 3713 C C . VAL A 1 474 ? -14.844 -12.156 -16.312 1 94.25 474 VAL A C 1
ATOM 3715 O O . VAL A 1 474 ? -14.68 -12.32 -15.102 1 94.25 474 VAL A O 1
ATOM 3718 N N . GLU A 1 475 ? -15.273 -11.117 -16.875 1 95.38 475 GLU A N 1
ATOM 3719 C CA . GLU A 1 475 ? -15.703 -10.016 -16.016 1 95.38 475 GLU A CA 1
ATOM 3720 C C . GLU A 1 475 ? -17.188 -10.109 -15.703 1 95.38 475 GLU A C 1
ATOM 3722 O O . GLU A 1 475 ? -18.016 -10.227 -16.609 1 95.38 475 GLU A O 1
ATOM 3727 N N . VAL A 1 476 ? -17.453 -10.141 -14.438 1 95.75 476 VAL A N 1
ATOM 3728 C CA . VAL A 1 476 ? -18.828 -10.211 -13.977 1 95.75 476 VAL A CA 1
ATOM 3729 C C . VAL A 1 476 ? -19.062 -9.203 -12.859 1 95.75 476 VAL A C 1
ATOM 3731 O O . VAL A 1 476 ? -18.109 -8.586 -12.367 1 95.75 476 VAL A O 1
ATOM 3734 N N . ARG A 1 477 ? -20.297 -9.031 -12.484 1 92.25 477 ARG A N 1
ATOM 3735 C CA . ARG A 1 477 ? -20.609 -8.156 -11.352 1 92.25 477 ARG A CA 1
ATOM 3736 C C . ARG A 1 477 ? -20.422 -8.883 -10.031 1 92.25 477 ARG A C 1
ATOM 3738 O O . ARG A 1 477 ? -20.859 -10.023 -9.867 1 92.25 477 ARG A O 1
ATOM 3745 N N . GLY A 1 478 ? -19.641 -8.375 -9.164 1 92.38 478 GLY A N 1
ATOM 3746 C CA . GLY A 1 478 ? -19.359 -8.898 -7.836 1 92.38 478 GLY A CA 1
ATOM 3747 C C . GLY A 1 478 ? -18.766 -7.867 -6.902 1 92.38 478 GLY A C 1
ATOM 3748 O O . GLY A 1 478 ? -19.141 -6.695 -6.93 1 92.38 478 GLY A O 1
ATOM 3749 N N . MET A 1 479 ? -18.031 -8.398 -5.973 1 91.25 479 MET A N 1
ATOM 3750 C CA . MET A 1 479 ? -17.375 -7.512 -5.008 1 91.25 479 MET A CA 1
ATOM 3751 C C . MET A 1 479 ? -15.945 -7.207 -5.422 1 91.25 479 MET A C 1
ATOM 3753 O O . MET A 1 479 ? -15.047 -8.016 -5.195 1 91.25 479 MET A O 1
ATOM 3757 N N . THR A 1 480 ? -15.711 -6.094 -5.973 1 91.94 480 THR A N 1
ATOM 3758 C CA . THR A 1 480 ? -14.391 -5.691 -6.461 1 91.94 480 THR A CA 1
ATOM 3759 C C . THR A 1 480 ? -13.5 -5.254 -5.309 1 91.94 480 THR A C 1
ATOM 3761 O O . THR A 1 480 ? -13.914 -4.461 -4.457 1 91.94 480 THR A O 1
ATOM 3764 N N . PRO A 1 481 ? -12.312 -5.785 -5.27 1 90.38 481 PRO A N 1
ATOM 3765 C CA . PRO A 1 481 ? -11.391 -5.332 -4.227 1 90.38 481 PRO A CA 1
ATOM 3766 C C . PRO A 1 481 ? -10.969 -3.875 -4.406 1 90.38 481 PRO A C 1
ATOM 3768 O O . PRO A 1 481 ? -10.68 -3.445 -5.527 1 90.38 481 PRO A O 1
ATOM 3771 N N . MET A 1 482 ? -11.039 -3.186 -3.305 1 86.88 482 MET A N 1
ATOM 3772 C CA . MET A 1 482 ? -10.641 -1.78 -3.309 1 86.88 482 MET A CA 1
ATOM 3773 C C . MET A 1 482 ? -9.273 -1.601 -2.652 1 86.88 482 MET A C 1
ATOM 3775 O O . MET A 1 482 ? -8.844 -2.443 -1.863 1 86.88 482 MET A O 1
ATOM 3779 N N . ARG A 1 483 ? -8.75 -0.459 -3.16 1 81.5 483 ARG A N 1
ATOM 3780 C CA . ARG A 1 483 ? -7.527 -0.092 -2.451 1 81.5 483 ARG A CA 1
ATOM 3781 C C . ARG A 1 483 ? -7.82 0.234 -0.99 1 81.5 483 ARG A C 1
ATOM 3783 O O . ARG A 1 483 ? -8.578 1.161 -0.694 1 81.5 483 ARG A O 1
ATOM 3790 N N . GLY A 1 484 ? -7.324 -0.677 -0.152 1 82.12 484 GLY A N 1
ATOM 3791 C CA . GLY A 1 484 ? -7.551 -0.476 1.27 1 82.12 484 GLY A CA 1
ATOM 3792 C C . GLY A 1 484 ? -6.395 0.212 1.968 1 82.12 484 GLY A C 1
ATOM 3793 O O . GLY A 1 484 ? -5.254 0.153 1.497 1 82.12 484 GLY A O 1
ATOM 3794 N N . ILE A 1 485 ? -6.758 0.981 3.004 1 84.19 485 ILE A N 1
ATOM 3795 C CA . ILE A 1 485 ? -5.734 1.626 3.822 1 84.19 485 ILE A CA 1
ATOM 3796 C C . ILE A 1 485 ? -5.871 1.169 5.273 1 84.19 485 ILE A C 1
ATOM 3798 O O . ILE A 1 485 ? -6.945 0.724 5.691 1 84.19 485 ILE A O 1
ATOM 3802 N N . THR A 1 486 ? -4.766 1.105 5.871 1 85.94 486 THR A N 1
ATOM 3803 C CA . THR A 1 486 ? -4.734 0.816 7.301 1 85.94 486 THR A CA 1
ATOM 3804 C C . THR A 1 486 ? -3.979 1.905 8.055 1 85.94 486 THR A C 1
ATOM 3806 O O . THR A 1 486 ? -2.965 2.414 7.574 1 85.94 486 THR A O 1
ATOM 3809 N N . LEU A 1 487 ? -4.613 2.271 9.125 1 88.5 487 LEU A N 1
ATOM 3810 C CA . LEU A 1 487 ? -3.953 3.242 9.992 1 88.5 487 LEU A CA 1
ATOM 3811 C C . LEU A 1 487 ? -3.074 2.541 11.023 1 88.5 487 LEU A C 1
ATOM 3813 O O . LEU A 1 487 ? -3.584 1.881 11.93 1 88.5 487 LEU A O 1
ATOM 3817 N N . GLU A 1 488 ? -1.799 2.719 10.789 1 84.5 488 GLU A N 1
ATOM 3818 C CA . GLU A 1 488 ? -0.85 2.117 11.727 1 84.5 488 GLU A CA 1
ATOM 3819 C C . GLU A 1 488 ? -0.31 3.154 12.703 1 84.5 488 GLU A C 1
ATOM 3821 O O . GLU A 1 488 ? 0.249 4.172 12.297 1 84.5 488 GLU A O 1
ATOM 3826 N N . ILE A 1 489 ? -0.546 2.811 13.961 1 88.12 489 ILE A N 1
ATOM 3827 C CA . ILE A 1 489 ? -0.02 3.68 15.008 1 88.12 489 ILE A CA 1
ATOM 3828 C C . ILE A 1 489 ? 1.398 3.246 15.375 1 88.12 489 ILE A C 1
ATOM 3830 O O . ILE A 1 489 ? 1.619 2.104 15.781 1 88.12 489 ILE A O 1
ATOM 3834 N N . ALA A 1 490 ? 2.289 4.086 15.094 1 78.06 490 ALA A N 1
ATOM 3835 C CA . ALA A 1 490 ? 3.684 3.77 15.383 1 78.06 490 ALA A CA 1
ATOM 3836 C C . ALA A 1 490 ? 3.863 3.398 16.859 1 78.06 490 ALA A C 1
ATOM 3838 O O . ALA A 1 490 ? 4.488 2.385 17.172 1 78.06 490 ALA A O 1
ATOM 3839 N N . SER A 1 491 ? 3.414 4.203 17.734 1 85.62 491 SER A N 1
ATOM 3840 C CA . SER A 1 491 ? 3.457 3.961 19.172 1 85.62 491 SER A CA 1
ATOM 3841 C C . SER A 1 491 ? 2.312 4.668 19.891 1 85.62 491 SER A C 1
ATOM 3843 O O . SER A 1 491 ? 2.236 5.898 19.891 1 85.62 491 SER A O 1
ATOM 3845 N N . TRP A 1 492 ? 1.495 3.949 20.531 1 89.12 492 TRP A N 1
ATOM 3846 C CA . TRP A 1 492 ? 0.425 4.523 21.344 1 89.12 492 TRP A CA 1
ATOM 3847 C C . TRP A 1 492 ? 0.994 5.328 22.5 1 89.12 492 TRP A C 1
ATOM 3849 O O . TRP A 1 492 ? 0.444 6.367 22.875 1 89.12 492 TRP A O 1
ATOM 3859 N N . THR A 1 493 ? 2.096 4.848 22.984 1 90.81 493 THR A N 1
ATOM 3860 C CA . THR A 1 493 ? 2.721 5.531 24.109 1 90.81 493 THR A CA 1
ATOM 3861 C C . THR A 1 493 ? 3.17 6.934 23.703 1 90.81 493 THR A C 1
ATOM 3863 O O . THR A 1 493 ? 2.982 7.891 24.469 1 90.81 493 THR A O 1
ATOM 3866 N N . THR A 1 494 ? 3.73 6.973 22.578 1 88.69 494 THR A N 1
ATOM 3867 C CA . THR A 1 494 ? 4.172 8.281 22.094 1 88.69 494 THR A CA 1
ATOM 3868 C C . THR A 1 494 ? 2.975 9.203 21.859 1 88.69 494 THR A C 1
ATOM 3870 O O . THR A 1 494 ? 3.041 10.398 22.141 1 88.69 494 THR A O 1
ATOM 3873 N N . LEU A 1 495 ? 1.94 8.664 21.359 1 90.38 495 LEU A N 1
ATOM 3874 C CA . LEU A 1 495 ? 0.731 9.445 21.141 1 90.38 495 LEU A CA 1
ATOM 3875 C C . LEU A 1 495 ? 0.174 9.977 22.453 1 90.38 495 LEU A C 1
ATOM 3877 O O . LEU A 1 495 ? -0.142 11.164 22.578 1 90.38 495 LEU A O 1
ATOM 3881 N N . TYR A 1 496 ? 0.159 9.141 23.5 1 91.5 496 TYR A N 1
ATOM 3882 C CA . TYR A 1 496 ? -0.303 9.539 24.828 1 91.5 496 TYR A CA 1
ATOM 3883 C C . TYR A 1 496 ? 0.605 10.617 25.422 1 91.5 496 TYR A C 1
ATOM 3885 O O . TYR A 1 496 ? 0.129 11.562 26.047 1 91.5 496 TYR A O 1
ATOM 3893 N N . LEU A 1 497 ? 1.771 10.414 25.172 1 90.44 497 LEU A N 1
ATOM 3894 C CA . LEU A 1 497 ? 2.74 11.344 25.75 1 90.44 497 LEU A CA 1
ATOM 3895 C C . LEU A 1 497 ? 2.611 12.727 25.109 1 90.44 497 LEU A C 1
ATOM 3897 O O . LEU A 1 497 ? 2.643 13.734 25.812 1 90.44 497 LEU A O 1
ATOM 3901 N N . ILE A 1 498 ? 2.484 12.75 23.828 1 89.06 498 ILE A N 1
ATOM 3902 C CA . ILE A 1 498 ? 2.383 14.031 23.141 1 89.06 498 ILE A CA 1
ATOM 3903 C C . ILE A 1 498 ? 1.101 14.742 23.562 1 89.06 498 ILE A C 1
ATOM 3905 O O . ILE A 1 498 ? 1.133 15.914 23.938 1 89.06 498 ILE A O 1
ATOM 3909 N N . LEU A 1 499 ? -0.011 14.031 23.516 1 91.12 499 LEU A N 1
ATOM 3910 C CA . LEU A 1 499 ? -1.29 14.641 23.859 1 91.12 499 LEU A CA 1
ATOM 3911 C C . LEU A 1 499 ? -1.341 14.969 25.359 1 91.12 499 LEU A C 1
ATOM 3913 O O . LEU A 1 499 ? -1.77 16.062 25.734 1 91.12 499 LEU A O 1
ATOM 3917 N N . GLY A 1 500 ? -0.865 14.102 26.188 1 91.5 500 GLY A N 1
ATOM 3918 C CA . GLY A 1 500 ? -0.85 14.32 27.625 1 91.5 500 GLY A CA 1
ATOM 3919 C C . GLY A 1 500 ? 0.078 15.445 28.047 1 91.5 500 GLY A C 1
ATOM 3920 O O . GLY A 1 500 ? -0.28 16.266 28.891 1 91.5 500 GLY A O 1
ATOM 3921 N N . LEU A 1 501 ? 1.216 15.492 27.469 1 89.94 501 LEU A N 1
ATOM 3922 C CA . LEU A 1 501 ? 2.184 16.531 27.797 1 89.94 501 LEU A CA 1
ATOM 3923 C C . LEU A 1 501 ? 1.684 17.906 27.359 1 89.94 501 LEU A C 1
ATOM 3925 O O . LEU A 1 501 ? 1.895 18.891 28.047 1 89.94 501 LEU A O 1
ATOM 3929 N N . THR A 1 502 ? 1.095 17.984 26.172 1 89.25 502 THR A N 1
ATOM 3930 C CA . THR A 1 502 ? 0.607 19.281 25.703 1 89.25 502 THR A CA 1
ATOM 3931 C C . THR A 1 502 ? -0.519 19.797 26.594 1 89.25 502 THR A C 1
ATOM 3933 O O . THR A 1 502 ? -0.53 20.969 26.969 1 89.25 502 THR A O 1
ATOM 3936 N N . VAL A 1 503 ? -1.444 18.938 26.922 1 92.31 503 VAL A N 1
ATOM 3937 C CA . VAL A 1 503 ? -2.559 19.312 27.781 1 92.31 503 VAL A CA 1
ATOM 3938 C C . VAL A 1 503 ? -2.047 19.609 29.188 1 92.31 503 VAL A C 1
ATOM 3940 O O . VAL A 1 503 ? -2.449 20.594 29.812 1 92.31 503 VAL A O 1
ATOM 3943 N N . GLY A 1 504 ? -1.15 18.812 29.672 1 93.12 504 GLY A N 1
ATOM 3944 C CA . GLY A 1 504 ? -0.591 19 31 1 93.12 504 GLY A CA 1
ATOM 3945 C C . GLY A 1 504 ? 0.275 20.234 31.125 1 93.12 504 GLY A C 1
ATOM 3946 O O . GLY A 1 504 ? 0.163 20.984 32.094 1 93.12 504 GLY A O 1
ATOM 3947 N N . LEU A 1 505 ? 1.117 20.453 30.156 1 90.44 505 LEU A N 1
ATOM 3948 C CA . LEU A 1 505 ? 1.982 21.625 30.172 1 90.44 505 LEU A CA 1
ATOM 3949 C C . LEU A 1 505 ? 1.163 22.906 30.047 1 90.44 505 LEU A C 1
ATOM 3951 O O . LEU A 1 505 ? 1.494 23.922 30.656 1 90.44 505 LEU A O 1
ATOM 3955 N N . GLN A 1 506 ? 0.156 22.891 29.203 1 91.38 506 GLN A N 1
ATOM 3956 C CA . GLN A 1 506 ? -0.707 24.062 29.109 1 91.38 506 GLN A CA 1
ATOM 3957 C C . GLN A 1 506 ? -1.343 24.375 30.469 1 91.38 506 GLN A C 1
ATOM 3959 O O . GLN A 1 506 ? -1.396 25.547 30.875 1 91.38 506 GLN A O 1
ATOM 3964 N N . LEU A 1 507 ? -1.817 23.328 31.125 1 93.56 507 LEU A N 1
ATOM 3965 C CA . LEU A 1 507 ? -2.418 23.531 32.438 1 93.56 507 LEU A CA 1
ATOM 3966 C C . LEU A 1 507 ? -1.393 24.078 33.438 1 93.56 507 LEU A C 1
ATOM 3968 O O . LEU A 1 507 ? -1.679 25.016 34.188 1 93.56 507 LEU A O 1
ATOM 3972 N N . PHE A 1 508 ? -0.275 23.547 33.406 1 93.94 508 PHE A N 1
ATOM 3973 C CA . PHE A 1 508 ? 0.791 23.953 34.312 1 93.94 508 PHE A CA 1
ATOM 3974 C C . PHE A 1 508 ? 1.154 25.422 34.094 1 93.94 508 PHE A C 1
ATOM 3976 O O . PHE A 1 508 ? 1.209 26.188 35.062 1 93.94 508 PHE A O 1
ATOM 3983 N N . PHE A 1 509 ? 1.359 25.828 32.906 1 91.62 509 PHE A N 1
ATOM 3984 C CA . PHE A 1 509 ? 1.773 27.188 32.625 1 91.62 509 PHE A CA 1
ATOM 3985 C C . PHE A 1 509 ? 0.628 28.172 32.844 1 91.62 509 PHE A C 1
ATOM 3987 O O . PHE A 1 509 ? 0.849 29.281 33.312 1 91.62 509 PHE A O 1
ATOM 3994 N N . SER A 1 510 ? -0.543 27.734 32.5 1 92.94 510 SER A N 1
ATOM 3995 C CA . SER A 1 510 ? -1.686 28.625 32.719 1 92.94 510 SER A CA 1
ATOM 3996 C C . SER A 1 510 ? -1.938 28.844 34.188 1 92.94 510 SER A C 1
ATOM 3998 O O . SER A 1 510 ? -2.23 29.969 34.625 1 92.94 510 SER A O 1
ATOM 4000 N N . VAL A 1 511 ? -1.803 27.828 35 1 93.69 511 VAL A N 1
ATOM 4001 C CA . VAL A 1 511 ? -1.991 27.953 36.438 1 93.69 511 VAL A CA 1
ATOM 4002 C C . VAL A 1 511 ? -0.87 28.797 37.031 1 93.69 511 VAL A C 1
ATOM 4004 O O . VAL A 1 511 ? -1.119 29.672 37.875 1 93.69 511 VAL A O 1
ATOM 4007 N N . ALA A 1 512 ? 0.297 28.547 36.562 1 92.94 512 ALA A N 1
ATOM 4008 C CA . ALA A 1 512 ? 1.422 29.344 37.031 1 92.94 512 ALA A CA 1
ATOM 4009 C C . ALA A 1 512 ? 1.22 30.828 36.688 1 92.94 512 ALA A C 1
ATOM 4011 O O . ALA A 1 512 ? 1.485 31.703 37.5 1 92.94 512 ALA A O 1
ATOM 4012 N N . ALA A 1 513 ? 0.76 31.062 35.469 1 92.81 513 ALA A N 1
ATOM 4013 C CA . ALA A 1 513 ? 0.512 32.438 35.031 1 92.81 513 ALA A CA 1
ATOM 4014 C C . ALA A 1 513 ? -0.568 33.094 35.906 1 92.81 513 ALA A C 1
ATOM 4016 O O . ALA A 1 513 ? -0.441 34.25 36.281 1 92.81 513 ALA A O 1
ATOM 4017 N N . VAL A 1 514 ? -1.56 32.375 36.25 1 94.38 514 VAL A N 1
ATOM 4018 C CA . VAL A 1 514 ? -2.666 32.906 37.031 1 94.38 514 VAL A CA 1
ATOM 4019 C C . VAL A 1 514 ? -2.191 33.219 38.469 1 94.38 514 VAL A C 1
ATOM 4021 O O . VAL A 1 514 ? -2.518 34.25 39.031 1 94.38 514 VAL A O 1
ATOM 4024 N N . VAL A 1 515 ? -1.375 32.344 39.062 1 94.25 515 VAL A N 1
ATOM 4025 C CA . VAL A 1 515 ? -0.898 32.531 40.406 1 94.25 515 VAL A CA 1
ATOM 4026 C C . VAL A 1 515 ? 0.041 33.719 40.5 1 94.25 515 VAL A C 1
ATOM 4028 O O . VAL A 1 515 ? -0.061 34.531 41.406 1 94.25 515 VAL A O 1
ATOM 4031 N N . ILE A 1 516 ? 0.823 33.844 39.5 1 93.12 516 ILE A N 1
ATOM 4032 C CA . ILE A 1 516 ? 1.782 34.938 39.469 1 93.12 516 ILE A CA 1
ATOM 4033 C C . ILE A 1 516 ? 1.062 36.25 39.156 1 93.12 516 ILE A C 1
ATOM 4035 O O . ILE A 1 516 ? 1.309 37.281 39.812 1 93.12 516 ILE A O 1
ATOM 4039 N N . ALA A 1 517 ? 0.174 36.219 38.25 1 93.31 517 ALA A N 1
ATOM 4040 C CA . ALA A 1 517 ? -0.528 37.406 37.812 1 93.31 517 ALA A CA 1
ATOM 4041 C C . ALA A 1 517 ? -1.497 37.906 38.875 1 93.31 517 ALA A C 1
ATOM 4043 O O . ALA A 1 517 ? -1.781 39.094 38.969 1 93.31 517 ALA A O 1
ATOM 4044 N N . ASN A 1 518 ? -1.954 37.031 39.719 1 93.25 518 ASN A N 1
ATOM 4045 C CA . ASN A 1 518 ? -2.936 37.375 40.75 1 93.25 518 ASN A CA 1
ATOM 4046 C C . ASN A 1 518 ? -2.314 38.25 41.844 1 93.25 518 ASN A C 1
ATOM 4048 O O . ASN A 1 518 ? -3.029 38.812 42.656 1 93.25 518 ASN A O 1
ATOM 4052 N N . THR A 1 519 ? -1.063 38.438 41.844 1 91.44 519 THR A N 1
ATOM 4053 C CA . THR A 1 519 ? -0.404 39.25 42.844 1 91.44 519 THR A CA 1
ATOM 4054 C C . THR A 1 519 ? -0.586 40.75 42.531 1 91.44 519 THR A C 1
ATOM 4056 O O . THR A 1 519 ? -0.417 41.594 43.375 1 91.44 519 THR A O 1
ATOM 4059 N N . VAL A 1 520 ? -0.906 41 41.281 1 91.81 520 VAL A N 1
ATOM 4060 C CA . VAL A 1 520 ? -1.098 42.406 40.875 1 91.81 520 VAL A CA 1
ATOM 4061 C C . VAL A 1 520 ? -2.477 42.562 40.25 1 91.81 520 VAL A C 1
ATOM 4063 O O . VAL A 1 520 ? -3.113 41.562 39.844 1 91.81 520 VAL A O 1
ATOM 4066 N N . GLN A 1 521 ? -2.932 43.781 40.219 1 91.25 521 GLN A N 1
ATOM 4067 C CA . GLN A 1 521 ? -4.223 44.062 39.594 1 91.25 521 GLN A CA 1
ATOM 4068 C C . GLN A 1 521 ? -4.109 44.031 38.062 1 91.25 521 GLN A C 1
ATOM 4070 O O . GLN A 1 521 ? -3.271 44.75 37.5 1 91.25 521 GLN A O 1
ATOM 4075 N N . LEU A 1 522 ? -4.918 43.25 37.438 1 90.44 522 LEU A N 1
ATOM 4076 C CA . LEU A 1 522 ? -4.891 43.125 36 1 90.44 522 LEU A CA 1
ATOM 4077 C C . LEU A 1 522 ? -5.859 44.094 35.344 1 90.44 522 LEU A C 1
ATOM 4079 O O . LEU A 1 522 ? -6.953 44.312 35.844 1 90.44 522 LEU A O 1
ATOM 4083 N N . ARG A 1 523 ? -5.367 44.594 34.25 1 87.25 523 ARG A N 1
ATOM 4084 C CA . ARG A 1 523 ? -6.238 45.5 33.5 1 87.25 523 ARG A CA 1
ATOM 4085 C C . ARG A 1 523 ? -6.586 44.938 32.125 1 87.25 523 ARG A C 1
ATOM 4087 O O . ARG A 1 523 ? -5.934 44 31.672 1 87.25 523 ARG A O 1
ATOM 4094 N N . GLY A 1 524 ? -7.641 45.344 31.562 1 77.94 524 GLY A N 1
ATOM 4095 C CA . GLY A 1 524 ? -8.117 44.844 30.281 1 77.94 524 GLY A CA 1
ATOM 4096 C C . GLY A 1 524 ? -7.305 45.344 29.109 1 77.94 524 GLY A C 1
ATOM 4097 O O . GLY A 1 524 ? -6.246 45.969 29.281 1 77.94 524 GLY A O 1
ATOM 4098 N N . HIS A 1 525 ? -7.719 45.125 27.812 1 79.06 525 HIS A N 1
ATOM 4099 C CA . HIS A 1 525 ? -7.016 45.469 26.578 1 79.06 525 HIS A CA 1
ATOM 4100 C C . HIS A 1 525 ? -7.562 46.75 25.984 1 79.06 525 HIS A C 1
ATOM 4102 O O . HIS A 1 525 ? -7.227 47.094 24.844 1 79.06 525 HIS A O 1
ATOM 4108 N N . SER A 1 526 ? -8.203 47.438 26.734 1 86.06 526 SER A N 1
ATOM 4109 C CA . SER A 1 526 ? -8.805 48.656 26.219 1 86.06 526 SER A CA 1
ATOM 4110 C C . SER A 1 526 ? -7.762 49.75 26.062 1 86.06 526 SER A C 1
ATOM 4112 O O . SER A 1 526 ? -6.961 50 26.969 1 86.06 526 SER A O 1
ATOM 4114 N N . HIS A 1 527 ? -7.719 50.344 24.922 1 88.25 527 HIS A N 1
ATOM 4115 C CA . HIS A 1 527 ? -6.789 51.469 24.688 1 88.25 527 HIS A CA 1
ATOM 4116 C C . HIS A 1 527 ? -7.223 52.688 25.453 1 88.25 527 HIS A C 1
ATOM 4118 O O . HIS A 1 527 ? -6.387 53.5 25.891 1 88.25 527 HIS A O 1
ATOM 4124 N N . LEU A 1 528 ? -8.5 52.844 25.672 1 88.12 528 LEU A N 1
ATOM 4125 C CA . LEU A 1 528 ? -9.008 53.969 26.453 1 88.12 528 LEU A CA 1
ATOM 4126 C C . LEU A 1 528 ? -8.602 53.844 27.906 1 88.12 528 LEU A C 1
ATOM 4128 O O . LEU A 1 528 ? -8.156 54.812 28.516 1 88.12 528 LEU A O 1
ATOM 4132 N N . ALA A 1 529 ? -8.758 52.719 28.359 1 88.25 529 ALA A N 1
ATOM 4133 C CA . ALA A 1 529 ? -8.383 52.5 29.75 1 88.25 529 ALA A CA 1
ATOM 4134 C C . ALA A 1 529 ? -6.871 52.656 29.938 1 88.25 529 ALA A C 1
ATOM 4136 O O . ALA A 1 529 ? -6.422 53.156 30.953 1 88.25 529 ALA A O 1
ATOM 4137 N N . MET A 1 530 ? -6.172 52.25 28.969 1 90 530 MET A N 1
ATOM 4138 C CA . MET A 1 530 ? -4.719 52.375 29.047 1 90 530 MET A CA 1
ATOM 4139 C C . MET A 1 530 ? -4.285 53.844 28.953 1 90 530 MET A C 1
ATOM 4141 O O . MET A 1 530 ? -3.361 54.25 29.656 1 90 530 MET A O 1
ATOM 4145 N N . ALA A 1 531 ? -4.914 54.5 28.109 1 89.44 531 ALA A N 1
ATOM 4146 C CA . ALA A 1 531 ? -4.609 55.938 27.969 1 89.44 531 ALA A CA 1
ATOM 4147 C C . ALA A 1 531 ? -4.938 56.688 29.25 1 89.44 531 ALA A C 1
ATOM 4149 O O . ALA A 1 531 ? -4.203 57.594 29.656 1 89.44 531 ALA A O 1
ATOM 4150 N N . ALA A 1 532 ? -6.039 56.312 29.859 1 88.75 532 ALA A N 1
ATOM 4151 C CA . ALA A 1 532 ? -6.422 56.938 31.109 1 88.75 532 ALA A CA 1
ATOM 4152 C C . ALA A 1 532 ? -5.418 56.625 32.219 1 88.75 532 ALA A C 1
ATOM 4154 O O . ALA A 1 532 ? -5.137 57.469 33.062 1 88.75 532 ALA A O 1
ATOM 4155 N N . LEU A 1 533 ? -4.934 55.5 32.188 1 88.38 533 LEU A N 1
ATOM 4156 C CA . LEU A 1 533 ? -3.947 55.062 33.156 1 88.38 533 LEU A CA 1
ATOM 4157 C C . LEU A 1 533 ? -2.631 55.812 32.969 1 88.38 533 LEU A C 1
ATOM 4159 O O . LEU A 1 533 ? -1.988 56.219 33.938 1 88.38 533 LEU A O 1
ATOM 4163 N N . LEU A 1 534 ? -2.238 56.094 31.75 1 88.75 534 LEU A N 1
ATOM 4164 C CA . LEU A 1 534 ? -0.944 56.688 31.453 1 88.75 534 LEU A CA 1
ATOM 4165 C C . LEU A 1 534 ? -1.056 58.219 31.359 1 88.75 534 LEU A C 1
ATOM 4167 O O . LEU A 1 534 ? -0.05 58.906 31.188 1 88.75 534 LEU A O 1
ATOM 4171 N N . ARG A 1 535 ? -2.219 58.688 31.5 1 86.69 535 ARG A N 1
ATOM 4172 C CA . ARG A 1 535 ? -2.463 60.125 31.344 1 86.69 535 ARG A CA 1
ATOM 4173 C C . ARG A 1 535 ? -1.639 60.938 32.344 1 86.69 535 ARG A C 1
ATOM 4175 O O . ARG A 1 535 ? -1.021 61.938 31.984 1 86.69 535 ARG A O 1
ATOM 4182 N N . GLU A 1 536 ? -1.595 60.469 33.531 1 81.88 536 GLU A N 1
ATOM 4183 C CA . GLU A 1 536 ? -0.883 61.188 34.594 1 81.88 536 GLU A CA 1
ATOM 4184 C C . GLU A 1 536 ? 0.623 61.188 34.344 1 81.88 536 GLU A C 1
ATOM 4186 O O . GLU A 1 536 ? 1.312 62.156 34.656 1 81.88 536 GLU A O 1
ATOM 4191 N N . SER A 1 537 ? 1.071 60.125 33.781 1 84.19 537 SER A N 1
ATOM 4192 C CA . SER A 1 537 ? 2.502 60.031 33.531 1 84.19 537 SER A CA 1
ATOM 4193 C C . SER A 1 537 ? 2.92 60.875 32.344 1 84.19 537 SER A C 1
ATOM 4195 O O . SER A 1 537 ? 4.098 61.219 32.188 1 84.19 537 SER A O 1
ATOM 4197 N N . LEU A 1 538 ? 1.978 61.219 31.562 1 85.88 538 LEU A N 1
ATOM 4198 C CA . LEU A 1 538 ? 2.281 62 30.375 1 85.88 538 LEU A CA 1
ATOM 4199 C C . LEU A 1 538 ? 1.977 63.469 30.594 1 85.88 538 LEU A C 1
ATOM 4201 O O . LEU A 1 538 ? 2.162 64.312 29.703 1 85.88 538 LEU A O 1
ATOM 4205 N N . ASP A 1 539 ? 1.601 63.688 31.859 1 77.38 539 ASP A N 1
ATOM 4206 C CA . ASP A 1 539 ? 1.256 65.062 32.188 1 77.38 539 ASP A CA 1
ATOM 4207 C C . ASP A 1 539 ? 2.486 65.938 32.125 1 77.38 539 ASP A C 1
ATOM 4209 O O . ASP A 1 539 ? 3.545 65.625 32.656 1 77.38 539 ASP A O 1
ATOM 4213 N N . GLY A 1 540 ? 2.537 66.938 31.281 1 73.81 540 GLY A N 1
ATOM 4214 C CA . GLY A 1 540 ? 3.639 67.875 31.156 1 73.81 540 GLY A CA 1
ATOM 4215 C C . GLY A 1 540 ? 4.344 67.812 29.812 1 73.81 540 GLY A C 1
ATOM 4216 O O . GLY A 1 540 ? 5.227 68.625 29.531 1 73.81 540 GLY A O 1
ATOM 4217 N N . LEU A 1 541 ? 3.947 66.688 29.188 1 80.06 541 LEU A N 1
ATOM 4218 C CA . LEU A 1 541 ? 4.578 66.625 27.875 1 80.06 541 LEU A CA 1
ATOM 4219 C C . LEU A 1 541 ? 4.004 67.688 26.938 1 80.06 541 LEU A C 1
ATOM 4221 O O . LEU A 1 541 ? 2.826 68.062 27.047 1 80.06 541 LEU A O 1
ATOM 4225 N N . GLY A 1 542 ? 4.836 68.375 26.328 1 72.06 542 GLY A N 1
ATOM 4226 C CA . GLY A 1 542 ? 4.473 69.5 25.469 1 72.06 542 GLY A CA 1
ATOM 4227 C C . GLY A 1 542 ? 3.432 69.125 24.422 1 72.06 542 GLY A C 1
ATOM 4228 O O . GLY A 1 542 ? 3.02 67.938 24.328 1 72.06 542 GLY A O 1
ATOM 4229 N N . SER A 1 543 ? 2.971 70.062 23.719 1 73.25 543 SER A N 1
ATOM 4230 C CA . SER A 1 543 ? 1.916 69.938 22.719 1 73.25 543 SER A CA 1
ATOM 4231 C C . SER A 1 543 ? 2.342 69.125 21.531 1 73.25 543 SER A C 1
ATOM 4233 O O . SER A 1 543 ? 1.506 68.688 20.734 1 73.25 543 SER A O 1
ATOM 4235 N N . ALA A 1 544 ? 3.531 68.625 21.469 1 79.62 544 ALA A N 1
ATOM 4236 C CA . ALA A 1 544 ? 4.023 67.812 20.344 1 79.62 544 ALA A CA 1
ATOM 4237 C C . ALA A 1 544 ? 3.863 66.312 20.609 1 79.62 544 ALA A C 1
ATOM 4239 O O . ALA A 1 544 ? 4.035 65.5 19.703 1 79.62 544 ALA A O 1
ATOM 4240 N N . ALA A 1 545 ? 3.467 65.938 21.703 1 82.69 545 ALA A N 1
ATOM 4241 C CA . ALA A 1 545 ? 3.41 64.5 22.125 1 82.69 545 ALA A CA 1
ATOM 4242 C C . ALA A 1 545 ? 2.406 63.719 21.281 1 82.69 545 ALA A C 1
ATOM 4244 O O . ALA A 1 545 ? 2.688 62.594 20.859 1 82.69 545 ALA A O 1
ATOM 4245 N N . PRO A 1 546 ? 1.334 64.375 20.875 1 81.38 546 PRO A N 1
ATOM 4246 C CA . PRO A 1 546 ? 0.338 63.594 20.109 1 81.38 546 PRO A CA 1
ATOM 4247 C C . PRO A 1 546 ? 0.803 63.25 18.703 1 81.38 546 PRO A C 1
ATOM 4249 O O . PRO A 1 546 ? 0.245 62.375 18.047 1 81.38 546 PRO A O 1
ATOM 4252 N N . VAL A 1 547 ? 1.785 63.906 18.172 1 82.44 547 VAL A N 1
ATOM 4253 C CA . VAL A 1 547 ? 2.238 63.688 16.812 1 82.44 547 VAL A CA 1
ATOM 4254 C C . VAL A 1 547 ? 3.578 62.969 16.828 1 82.44 547 VAL A C 1
ATOM 4256 O O . VAL A 1 547 ? 4.23 62.812 15.789 1 82.44 547 VAL A O 1
ATOM 4259 N N . ALA A 1 548 ? 3.932 62.469 18 1 84.12 548 ALA A N 1
ATOM 4260 C CA . ALA A 1 548 ? 5.215 61.812 18.125 1 84.12 548 ALA A CA 1
ATOM 4261 C C . ALA A 1 548 ? 5.039 60.281 18.109 1 84.12 548 ALA A C 1
ATOM 4263 O O . ALA A 1 548 ? 3.945 59.781 18.375 1 84.12 548 ALA A O 1
ATOM 4264 N N . SER A 1 549 ? 6.07 59.594 17.672 1 85.81 549 SER A N 1
ATOM 4265 C CA . SER A 1 549 ? 6.09 58.125 17.703 1 85.81 549 SER A CA 1
ATOM 4266 C C . SER A 1 549 ? 6.348 57.594 19.109 1 85.81 549 SER A C 1
ATOM 4268 O O . SER A 1 549 ? 6.656 58.375 20.016 1 85.81 549 SER A O 1
ATOM 4270 N N . GLY A 1 550 ? 6.168 56.281 19.328 1 84.88 550 GLY A N 1
ATOM 4271 C CA . GLY A 1 550 ? 6.402 55.688 20.625 1 84.88 550 GLY A CA 1
ATOM 4272 C C . GLY A 1 550 ? 7.812 55.906 21.141 1 84.88 550 GLY A C 1
ATOM 4273 O O . GLY A 1 550 ? 8 56.219 22.312 1 84.88 550 GLY A O 1
ATOM 4274 N N . LYS A 1 551 ? 8.695 55.812 20.281 1 84.62 551 LYS A N 1
ATOM 4275 C CA . LYS A 1 551 ? 10.094 56.031 20.656 1 84.62 551 LYS A CA 1
ATOM 4276 C C . LYS A 1 551 ? 10.336 57.5 21.016 1 84.62 551 LYS A C 1
ATOM 4278 O O . LYS A 1 551 ? 11.062 57.812 21.953 1 84.62 551 LYS A O 1
ATOM 4283 N N . GLN A 1 552 ? 9.711 58.406 20.328 1 87.38 552 GLN A N 1
ATOM 4284 C CA . GLN A 1 552 ? 9.875 59.844 20.547 1 87.38 552 GLN A CA 1
ATOM 4285 C C . GLN A 1 552 ? 9.195 60.281 21.844 1 87.38 552 GLN A C 1
ATOM 4287 O O . GLN A 1 552 ? 9.727 61.125 22.578 1 87.38 552 GLN A O 1
ATOM 4292 N N . VAL A 1 553 ? 8.055 59.656 22.016 1 88.25 553 VAL A N 1
ATOM 4293 C CA . VAL A 1 553 ? 7.359 60 23.25 1 88.25 553 VAL A CA 1
ATOM 4294 C C . VAL A 1 553 ? 8.172 59.531 24.453 1 88.25 553 VAL A C 1
ATOM 4296 O O . VAL A 1 553 ? 8.273 60.219 25.453 1 88.25 553 VAL A O 1
ATOM 4299 N N . ALA A 1 554 ? 8.734 58.375 24.312 1 88.62 554 ALA A N 1
ATOM 4300 C CA . ALA A 1 554 ? 9.578 57.844 25.391 1 88.62 554 ALA A CA 1
ATOM 4301 C C . ALA A 1 554 ? 10.797 58.719 25.609 1 88.62 554 ALA A C 1
ATOM 4303 O O . ALA A 1 554 ? 11.227 58.938 26.75 1 88.62 554 ALA A O 1
ATOM 4304 N N . ALA A 1 555 ? 11.32 59.281 24.578 1 86.31 555 ALA A N 1
ATOM 4305 C CA . ALA A 1 555 ? 12.484 60.188 24.688 1 86.31 555 ALA A CA 1
ATOM 4306 C C . ALA A 1 555 ? 12.094 61.531 25.297 1 86.31 555 ALA A C 1
ATOM 4308 O O . ALA A 1 555 ? 12.898 62.125 26 1 86.31 555 ALA A O 1
ATOM 4309 N N . MET A 1 556 ? 10.883 61.969 25.094 1 87.44 556 MET A N 1
ATOM 4310 C CA . MET A 1 556 ? 10.398 63.25 25.625 1 87.44 556 MET A CA 1
ATOM 4311 C C . MET A 1 556 ? 10.227 63.156 27.141 1 87.44 556 MET A C 1
ATOM 4313 O O . MET A 1 556 ? 10.281 64.188 27.844 1 87.44 556 MET A O 1
ATOM 4317 N N . MET A 1 557 ? 10 61.969 27.594 1 87.5 557 MET A N 1
ATOM 4318 C CA . MET A 1 557 ? 9.812 61.812 29.031 1 87.5 557 MET A CA 1
ATOM 4319 C C . MET A 1 557 ? 11.148 61.906 29.766 1 87.5 557 MET A C 1
ATOM 4321 O O . MET A 1 557 ? 11.18 62.125 30.969 1 87.5 557 MET A O 1
ATOM 4325 N N . GLY A 1 558 ? 12.18 61.781 29.094 1 80.25 558 GLY A N 1
ATOM 4326 C CA . GLY A 1 558 ? 13.5 61.938 29.688 1 80.25 558 GLY A CA 1
ATOM 4327 C C . GLY A 1 558 ? 14.234 60.625 29.844 1 80.25 558 GLY A C 1
ATOM 4328 O O . GLY A 1 558 ? 13.609 59.562 30.062 1 80.25 558 GLY A O 1
ATOM 4329 N N . ASP A 1 559 ? 15.43 60.625 29.734 1 77.44 559 ASP A N 1
ATOM 4330 C CA . ASP A 1 559 ? 16.266 59.438 29.828 1 77.44 559 ASP A CA 1
ATOM 4331 C C . ASP A 1 559 ? 16.297 58.875 31.25 1 77.44 559 ASP A C 1
ATOM 4333 O O . ASP A 1 559 ? 16.594 57.688 31.453 1 77.44 559 ASP A O 1
ATOM 4337 N N . LYS A 1 560 ? 15.938 59.688 32.156 1 83.06 560 LYS A N 1
ATOM 4338 C CA . LYS A 1 560 ? 16.016 59.25 33.531 1 83.06 560 LYS A CA 1
ATOM 4339 C C . LYS A 1 560 ? 14.633 58.875 34.062 1 83.06 560 LYS A C 1
ATOM 4341 O O . LYS A 1 560 ? 14.5 58.406 35.188 1 83.06 560 LYS A O 1
ATOM 4346 N N . ALA A 1 561 ? 13.633 59.062 33.25 1 88.56 561 ALA A N 1
ATOM 4347 C CA . ALA A 1 561 ? 12.273 58.781 33.719 1 88.56 561 ALA A CA 1
ATOM 4348 C C . ALA A 1 561 ? 12.047 57.25 33.781 1 88.56 561 ALA A C 1
ATOM 4350 O O . ALA A 1 561 ? 12.5 56.531 32.906 1 88.56 561 ALA A O 1
ATOM 4351 N N . LYS A 1 562 ? 11.531 56.812 34.875 1 92.06 562 LYS A N 1
ATOM 4352 C CA . LYS A 1 562 ? 11.195 55.406 35.062 1 92.06 562 LYS A CA 1
ATOM 4353 C C . LYS A 1 562 ? 9.719 55.25 35.406 1 92.06 562 LYS A C 1
ATOM 4355 O O . LYS A 1 562 ? 9.141 56.062 36.125 1 92.06 562 LYS A O 1
ATOM 4360 N N . LEU A 1 563 ? 9.156 54.219 34.719 1 91.38 563 LEU A N 1
ATOM 4361 C CA . LEU A 1 563 ? 7.758 53.906 34.969 1 91.38 563 LEU A CA 1
ATOM 4362 C C . LEU A 1 563 ? 7.633 52.625 35.812 1 91.38 563 LEU A C 1
ATOM 4364 O O . LEU A 1 563 ? 8.359 51.656 35.562 1 91.38 563 LEU A O 1
ATOM 4368 N N . ARG A 1 564 ? 6.816 52.719 36.812 1 90.62 564 ARG A N 1
ATOM 4369 C CA . ARG A 1 564 ? 6.574 51.531 37.656 1 90.62 564 ARG A CA 1
ATOM 4370 C C . ARG A 1 564 ? 5.09 51.406 37.969 1 90.62 564 ARG A C 1
ATOM 4372 O O . ARG A 1 564 ? 4.395 52.375 38.188 1 90.62 564 ARG A O 1
ATOM 4379 N N . TYR A 1 565 ? 4.648 50.188 37.812 1 91.5 565 TYR A N 1
ATOM 4380 C CA . TYR A 1 565 ? 3.287 49.844 38.219 1 91.5 565 TYR A CA 1
ATOM 4381 C C . TYR A 1 565 ? 3.219 49.469 39.688 1 91.5 565 TYR A C 1
ATOM 4383 O O . TYR A 1 565 ? 3.738 48.438 40.125 1 91.5 565 TYR A O 1
ATOM 4391 N N . GLU A 1 566 ? 2.68 50.438 40.531 1 88.75 566 GLU A N 1
ATOM 4392 C CA . GLU A 1 566 ? 2.703 50.25 41.969 1 88.75 566 GLU A CA 1
ATOM 4393 C C . GLU A 1 566 ? 1.337 50.531 42.594 1 88.75 566 GLU A C 1
ATOM 4395 O O . GLU A 1 566 ? 0.479 51.125 41.969 1 88.75 566 GLU A O 1
ATOM 4400 N N . ARG A 1 567 ? 1.227 50.125 43.844 1 86.38 567 ARG A N 1
ATOM 4401 C CA . ARG A 1 567 ? -0.012 50.312 44.594 1 86.38 567 ARG A CA 1
ATOM 4402 C C . ARG A 1 567 ? -0.106 51.719 45.156 1 86.38 567 ARG A C 1
ATOM 4404 O O . ARG A 1 567 ? 0.887 52.281 45.625 1 86.38 567 ARG A O 1
ATOM 4411 N N . ARG A 1 568 ? -1.275 52.562 44.844 1 76 568 ARG A N 1
ATOM 4412 C CA . ARG A 1 568 ? -1.493 53.938 45.312 1 76 568 ARG A CA 1
ATOM 4413 C C . ARG A 1 568 ? -1.571 54 46.844 1 76 568 ARG A C 1
ATOM 4415 O O . ARG A 1 568 ? -1.281 55 47.469 1 76 568 ARG A O 1
ATOM 4422 N N . GLY A 1 569 ? -1.642 52.938 47.594 1 67 569 GLY A N 1
ATOM 4423 C CA . GLY A 1 569 ? -1.795 52.844 49.031 1 67 569 GLY A CA 1
ATOM 4424 C C . GLY A 1 569 ? -2.508 51.594 49.5 1 67 569 GLY A C 1
ATOM 4425 O O . GLY A 1 569 ? -2.83 50.719 48.688 1 67 569 GLY A O 1
ATOM 4426 N N . LYS A 1 570 ? -2.637 51.562 50.844 1 63.75 570 LYS A N 1
ATOM 4427 C CA . LYS A 1 570 ? -3.273 50.406 51.438 1 63.75 570 LYS A CA 1
ATOM 4428 C C . LYS A 1 570 ? -4.723 50.25 51 1 63.75 570 LYS A C 1
ATOM 4430 O O . LYS A 1 570 ? -5.531 51.156 51.188 1 63.75 570 LYS A O 1
ATOM 4435 N N . GLY A 1 571 ? -5.191 49.25 50.281 1 60.94 571 GLY A N 1
ATOM 4436 C CA . GLY A 1 571 ? -6.539 48.875 49.844 1 60.94 571 GLY A CA 1
ATOM 4437 C C . GLY A 1 571 ? -6.953 49.531 48.562 1 60.94 571 GLY A C 1
ATOM 4438 O O . GLY A 1 571 ? -8.062 49.312 48.062 1 60.94 571 GLY A O 1
ATOM 4439 N N . ARG A 1 572 ? -5.961 50.344 47.969 1 74.38 572 ARG A N 1
ATOM 4440 C CA . ARG A 1 572 ? -6.371 51.031 46.75 1 74.38 572 ARG A CA 1
ATOM 4441 C C . ARG A 1 572 ? -5.816 50.375 45.5 1 74.38 572 ARG A C 1
ATOM 4443 O O . ARG A 1 572 ? -5.078 49.375 45.594 1 74.38 572 ARG A O 1
ATOM 4450 N N . GLY A 1 573 ? -6.301 50.719 44.375 1 81 573 GLY A N 1
ATOM 4451 C CA . GLY A 1 573 ? -5.953 50.125 43.094 1 81 573 GLY A CA 1
ATOM 4452 C C . GLY A 1 573 ? -4.551 50.469 42.625 1 81 573 GLY A C 1
ATOM 4453 O O . GLY A 1 573 ? -3.799 51.125 43.375 1 81 573 GLY A O 1
ATOM 4454 N N . TYR A 1 574 ? -4.023 49.812 41.688 1 86.19 574 TYR A N 1
ATOM 4455 C CA . TYR A 1 574 ? -2.693 50.031 41.156 1 86.19 574 TYR A CA 1
ATOM 4456 C C . TYR A 1 574 ? -2.688 51.188 40.188 1 86.19 574 TYR A C 1
ATOM 4458 O O . TYR A 1 574 ? -3.717 51.531 39.594 1 86.19 574 TYR A O 1
ATOM 4466 N N . HIS A 1 575 ? -1.628 51.969 40.125 1 85.5 575 HIS A N 1
ATOM 4467 C CA . HIS A 1 575 ? -1.431 53.062 39.156 1 85.5 575 HIS A CA 1
ATOM 4468 C C . HIS A 1 575 ? -0.001 53.062 38.625 1 85.5 575 HIS A C 1
ATOM 4470 O O . HIS A 1 575 ? 0.857 52.344 39.125 1 85.5 575 HIS A O 1
ATOM 4476 N N . VAL A 1 576 ? 0.177 53.781 37.562 1 88.19 576 VAL A N 1
ATOM 4477 C CA . VAL A 1 576 ? 1.512 53.906 36.969 1 88.19 576 VAL A CA 1
ATOM 4478 C C . VAL A 1 576 ? 2.156 55.219 37.438 1 88.19 576 VAL A C 1
ATOM 4480 O O . VAL A 1 576 ? 1.591 56.281 37.281 1 88.19 576 VAL A O 1
ATOM 4483 N N . MET A 1 577 ? 3.289 55.094 38.125 1 84.69 577 MET A N 1
ATOM 4484 C CA . MET A 1 577 ? 4 56.25 38.656 1 84.69 577 MET A CA 1
ATOM 4485 C C . MET A 1 577 ? 5.262 56.531 37.844 1 84.69 577 MET A C 1
ATOM 4487 O O . MET A 1 577 ? 5.922 55.594 37.375 1 84.69 577 MET A O 1
ATOM 4491 N N . VAL A 1 578 ? 5.484 57.812 37.594 1 86 578 VAL A N 1
ATOM 4492 C CA . VAL A 1 578 ? 6.711 58.25 36.938 1 86 578 VAL A CA 1
ATOM 4493 C C . VAL A 1 578 ? 7.703 58.781 37.969 1 86 578 VAL A C 1
ATOM 4495 O O . VAL A 1 578 ? 7.32 59.531 38.875 1 86 578 VAL A O 1
ATOM 4498 N N . SER A 1 579 ? 8.797 58.219 38.062 1 78.25 579 SER A N 1
ATOM 4499 C CA . SER A 1 579 ? 9.859 58.75 38.906 1 78.25 579 SER A CA 1
ATOM 4500 C C . SER A 1 579 ? 11.031 59.25 38.062 1 78.25 579 SER A C 1
ATOM 4502 O O . SER A 1 579 ? 11.266 58.75 36.969 1 78.25 579 SER A O 1
ATOM 4504 N N . MET B 1 1 ? 12.328 61.531 111.375 1 17.98 1 MET B N 1
ATOM 4505 C CA . MET B 1 1 ? 11.969 62.625 110.438 1 17.98 1 MET B CA 1
ATOM 4506 C C . MET B 1 1 ? 11.695 62.094 109.062 1 17.98 1 MET B C 1
ATOM 4508 O O . MET B 1 1 ? 11.891 60.906 108.812 1 17.98 1 MET B O 1
ATOM 4512 N N . ALA B 1 2 ? 12.414 62.656 108.125 1 18.34 2 ALA B N 1
ATOM 4513 C CA . ALA B 1 2 ? 11.938 63.344 106.938 1 18.34 2 ALA B CA 1
ATOM 4514 C C . ALA B 1 2 ? 11.648 62.406 105.812 1 18.34 2 ALA B C 1
ATOM 4516 O O . ALA B 1 2 ? 10.57 62.438 105.25 1 18.34 2 ALA B O 1
ATOM 4517 N N . ALA B 1 3 ? 12.562 62.156 105.125 1 17.81 3 ALA B N 1
ATOM 4518 C CA . ALA B 1 3 ? 12.734 62.75 103.812 1 17.81 3 ALA B CA 1
ATOM 4519 C C . ALA B 1 3 ? 12.266 61.844 102.75 1 17.81 3 ALA B C 1
ATOM 4521 O O . ALA B 1 3 ? 11.656 62.281 101.75 1 17.81 3 ALA B O 1
ATOM 4522 N N . ALA B 1 4 ? 12.703 60.656 102.75 1 19.25 4 ALA B N 1
ATOM 4523 C CA . ALA B 1 4 ? 13.406 60.375 101.5 1 19.25 4 ALA B CA 1
ATOM 4524 C C . ALA B 1 4 ? 12.453 59.844 100.438 1 19.25 4 ALA B C 1
ATOM 4526 O O . ALA B 1 4 ? 12.805 59.781 99.25 1 19.25 4 ALA B O 1
ATOM 4527 N N . SER B 1 5 ? 11.188 59.531 101 1 19.06 5 SER B N 1
ATOM 4528 C CA . SER B 1 5 ? 10.969 58.25 100.312 1 19.06 5 SER B CA 1
ATOM 4529 C C . SER B 1 5 ? 10.805 58.438 98.812 1 19.06 5 SER B C 1
ATOM 4531 O O . SER B 1 5 ? 11.578 57.906 98 1 19.06 5 SER B O 1
ATOM 4533 N N . PRO B 1 6 ? 9.516 58.219 98.312 1 22.06 6 PRO B N 1
ATOM 4534 C CA . PRO B 1 6 ? 9.086 57.281 97.312 1 22.06 6 PRO B CA 1
ATOM 4535 C C . PRO B 1 6 ? 9.031 57.906 95.938 1 22.06 6 PRO B C 1
ATOM 4537 O O . PRO B 1 6 ? 8.859 59.125 95.75 1 22.06 6 PRO B O 1
ATOM 4540 N N . ALA B 1 7 ? 9.461 57.281 94.75 1 22.66 7 ALA B N 1
ATOM 4541 C CA . ALA B 1 7 ? 10.047 57.406 93.438 1 22.66 7 ALA B CA 1
ATOM 4542 C C . ALA B 1 7 ? 8.984 57.781 92.375 1 22.66 7 ALA B C 1
ATOM 4544 O O . ALA B 1 7 ? 9.312 58.156 91.25 1 22.66 7 ALA B O 1
ATOM 4545 N N . SER B 1 8 ? 7.684 57.781 92.75 1 19.2 8 SER B N 1
ATOM 4546 C CA . SER B 1 8 ? 6.887 57.031 91.812 1 19.2 8 SER B CA 1
ATOM 4547 C C . SER B 1 8 ? 6.895 57.719 90.438 1 19.2 8 SER B C 1
ATOM 4549 O O . SER B 1 8 ? 7.316 57.125 89.438 1 19.2 8 SER B O 1
ATOM 4551 N N . SER B 1 9 ? 5.762 58.406 90.062 1 21.78 9 SER B N 1
ATOM 4552 C CA . SER B 1 9 ? 4.867 58.219 88.875 1 21.78 9 SER B CA 1
ATOM 4553 C C . SER B 1 9 ? 5.285 59.062 87.688 1 21.78 9 SER B C 1
ATOM 4555 O O . SER B 1 9 ? 5.469 60.281 87.812 1 21.78 9 SER B O 1
ATOM 4557 N N . THR B 1 10 ? 6.016 58.562 86.75 1 22.53 10 THR B N 1
ATOM 4558 C CA . THR B 1 10 ? 6.656 59.094 85.562 1 22.53 10 THR B CA 1
ATOM 4559 C C . THR B 1 10 ? 5.625 59.688 84.562 1 22.53 10 THR B C 1
ATOM 4561 O O . THR B 1 10 ? 4.773 58.969 84.062 1 22.53 10 THR B O 1
ATOM 4564 N N . ARG B 1 11 ? 4.949 60.812 84.938 1 23.94 11 ARG B N 1
ATOM 4565 C CA . ARG B 1 11 ? 3.943 61.469 84.125 1 23.94 11 ARG B CA 1
ATOM 4566 C C . ARG B 1 11 ? 4.473 61.75 82.688 1 23.94 11 ARG B C 1
ATOM 4568 O O . ARG B 1 11 ? 5.395 62.531 82.5 1 23.94 11 ARG B O 1
ATOM 4575 N N . THR B 1 12 ? 4.531 60.656 81.938 1 24.17 12 THR B N 1
ATOM 4576 C CA . THR B 1 12 ? 4.992 60.688 80.5 1 24.17 12 THR B CA 1
ATOM 4577 C C . THR B 1 12 ? 4.18 61.688 79.688 1 24.17 12 THR B C 1
ATOM 4579 O O . THR B 1 12 ? 2.963 61.562 79.562 1 24.17 12 THR B O 1
ATOM 4582 N N . GLU B 1 13 ? 4.316 63 79.938 1 21.77 13 GLU B N 1
ATOM 4583 C CA . GLU B 1 13 ? 3.594 64 79.125 1 21.77 13 GLU B CA 1
ATOM 4584 C C . GLU B 1 13 ? 3.648 63.719 77.625 1 21.77 13 GLU B C 1
ATOM 4586 O O . GLU B 1 13 ? 4.73 63.5 77.062 1 21.77 13 GLU B O 1
ATOM 4591 N N . SER B 1 14 ? 2.633 63 77.188 1 24.91 14 SER B N 1
ATOM 4592 C CA . SER B 1 14 ? 2.346 62.656 75.75 1 24.91 14 SER B CA 1
ATOM 4593 C C . SER B 1 14 ? 2.402 63.875 74.875 1 24.91 14 SER B C 1
ATOM 4595 O O . SER B 1 14 ? 1.574 64.75 75 1 24.91 14 SER B O 1
ATOM 4597 N N . ASP B 1 15 ? 3.51 64.562 74.812 1 23.17 15 ASP B N 1
ATOM 4598 C CA . ASP B 1 15 ? 3.557 65.688 73.875 1 23.17 15 ASP B CA 1
ATOM 4599 C C . ASP B 1 15 ? 2.994 65.375 72.5 1 23.17 15 ASP B C 1
ATOM 4601 O O . ASP B 1 15 ? 3.309 64.312 71.938 1 23.17 15 ASP B O 1
ATOM 4605 N N . HIS B 1 16 ? 1.76 65.75 72.188 1 24.17 16 HIS B N 1
ATOM 4606 C CA . HIS B 1 16 ? 1.004 65.75 70.938 1 24.17 16 HIS B CA 1
ATOM 4607 C C . HIS B 1 16 ? 1.848 66.25 69.812 1 24.17 16 HIS B C 1
ATOM 4609 O O . HIS B 1 16 ? 2.266 67.438 69.812 1 24.17 16 HIS B O 1
ATOM 4615 N N . VAL B 1 17 ? 2.822 65.438 69.312 1 27.25 17 VAL B N 1
ATOM 4616 C CA . VAL B 1 17 ? 3.586 65.75 68.062 1 27.25 17 VAL B CA 1
ATOM 4617 C C . VAL B 1 17 ? 2.633 66.062 66.938 1 27.25 17 VAL B C 1
ATOM 4619 O O . VAL B 1 17 ? 1.808 65.25 66.5 1 27.25 17 VAL B O 1
ATOM 4622 N N . ASP B 1 18 ? 2.012 67.312 67 1 24.69 18 ASP B N 1
ATOM 4623 C CA . ASP B 1 18 ? 1.286 67.688 65.812 1 24.69 18 ASP B CA 1
ATOM 4624 C C . ASP B 1 18 ? 2.098 67.438 64.5 1 24.69 18 ASP B C 1
ATOM 4626 O O . ASP B 1 18 ? 3.156 68.062 64.312 1 24.69 18 ASP B O 1
ATOM 4630 N N . ALA B 1 19 ? 2.334 66.188 64.188 1 28.66 19 ALA B N 1
ATOM 4631 C CA . ALA B 1 19 ? 2.969 65.75 62.938 1 28.66 19 ALA B CA 1
ATOM 4632 C C . ALA B 1 19 ? 2.361 66.5 61.719 1 28.66 19 ALA B C 1
ATOM 4634 O O . ALA B 1 19 ? 1.215 66.25 61.344 1 28.66 19 ALA B O 1
ATOM 4635 N N . SER B 1 20 ? 2.582 67.812 61.719 1 27.2 20 SER B N 1
ATOM 4636 C CA . SER B 1 20 ? 2.316 68.5 60.469 1 27.2 20 SER B CA 1
ATOM 4637 C C . SER B 1 20 ? 2.781 67.688 59.281 1 27.2 20 SER B C 1
ATOM 4639 O O . SER B 1 20 ? 3.949 67.312 59.219 1 27.2 20 SER B O 1
ATOM 4641 N N . GLU B 1 21 ? 1.982 66.688 58.938 1 26.34 21 GLU B N 1
ATOM 4642 C CA . GLU B 1 21 ? 2.133 65.875 57.75 1 26.34 21 GLU B CA 1
ATOM 4643 C C . GLU B 1 21 ? 2.596 66.688 56.531 1 26.34 21 GLU B C 1
ATOM 4645 O O . GLU B 1 21 ? 1.81 67.438 55.938 1 26.34 21 GLU B O 1
ATOM 4650 N N . LYS B 1 22 ? 3.754 67.375 56.594 1 32.06 22 LYS B N 1
ATOM 4651 C CA . LYS B 1 22 ? 4.316 68 55.375 1 32.06 22 LYS B CA 1
ATOM 4652 C C . LYS B 1 22 ? 4.344 67 54.219 1 32.06 22 LYS B C 1
ATOM 4654 O O . LYS B 1 22 ? 5.062 66 54.281 1 32.06 22 LYS B O 1
ATOM 4659 N N . GLN B 1 23 ? 3.229 66.75 53.781 1 28.03 23 GLN B N 1
ATOM 4660 C CA . GLN B 1 23 ? 3.232 66 52.531 1 28.03 23 GLN B CA 1
ATOM 4661 C C . GLN B 1 23 ? 4.328 66.5 51.594 1 28.03 23 GLN B C 1
ATOM 4663 O O . GLN B 1 23 ? 4.441 67.75 51.375 1 28.03 23 GLN B O 1
ATOM 4668 N N . PRO B 1 24 ? 5.559 66 51.688 1 29.81 24 PRO B N 1
ATOM 4669 C CA . PRO B 1 24 ? 6.527 66.5 50.688 1 29.81 24 PRO B CA 1
ATOM 4670 C C . PRO B 1 24 ? 5.895 66.75 49.312 1 29.81 24 PRO B C 1
ATOM 4672 O O . PRO B 1 24 ? 5.254 65.875 48.75 1 29.81 24 PRO B O 1
ATOM 4675 N N . ARG B 1 25 ? 5.258 67.938 49.156 1 31.56 25 ARG B N 1
ATOM 4676 C CA . ARG B 1 25 ? 4.941 68.375 47.812 1 31.56 25 ARG B CA 1
ATOM 4677 C C . ARG B 1 25 ? 6.109 68.062 46.875 1 31.56 25 ARG B C 1
ATOM 4679 O O . ARG B 1 25 ? 7.195 68.625 47.031 1 31.56 25 ARG B O 1
ATOM 4686 N N . TRP B 1 26 ? 6.281 66.875 46.562 1 31.22 26 TRP B N 1
ATOM 4687 C CA . TRP B 1 26 ? 7.195 66.562 45.469 1 31.22 26 TRP B CA 1
ATOM 4688 C C . TRP B 1 26 ? 7.145 67.625 44.375 1 31.22 26 TRP B C 1
ATOM 4690 O O . TRP B 1 26 ? 6.098 67.812 43.781 1 31.22 26 TRP B O 1
ATOM 4700 N N . ARG B 1 27 ? 7.707 68.812 44.656 1 30.2 27 ARG B N 1
ATOM 4701 C CA . ARG B 1 27 ? 7.953 69.75 43.594 1 30.2 27 ARG B CA 1
ATOM 4702 C C . ARG B 1 27 ? 8.516 69.125 42.344 1 30.2 27 ARG B C 1
ATOM 4704 O O . ARG B 1 27 ? 9.586 68.5 42.406 1 30.2 27 ARG B O 1
ATOM 4711 N N . LEU B 1 28 ? 7.699 68.5 41.594 1 32.44 28 LEU B N 1
ATOM 4712 C CA . LEU B 1 28 ? 8.188 68.312 40.219 1 32.44 28 LEU B CA 1
ATOM 4713 C C . LEU B 1 28 ? 9.078 69.5 39.812 1 32.44 28 LEU B C 1
ATOM 4715 O O . LEU B 1 28 ? 8.641 70.625 39.812 1 32.44 28 LEU B O 1
ATOM 4719 N N . SER B 1 29 ? 10.305 69.562 40.375 1 30.48 29 SER B N 1
ATOM 4720 C CA . SER B 1 29 ? 11.242 70.562 39.812 1 30.48 29 SER B CA 1
ATOM 4721 C C . SER B 1 29 ? 10.891 70.938 38.406 1 30.48 29 SER B C 1
ATOM 4723 O O . SER B 1 29 ? 10.32 70.125 37.656 1 30.48 29 SER B O 1
ATOM 4725 N N . SER B 1 30 ? 10.703 72.188 38.188 1 30.44 30 SER B N 1
ATOM 4726 C CA . SER B 1 30 ? 10.578 72.875 36.906 1 30.44 30 SER B CA 1
ATOM 4727 C C . SER B 1 30 ? 11.477 72.25 35.844 1 30.44 30 SER B C 1
ATOM 4729 O O . SER B 1 30 ? 12.703 72.312 35.938 1 30.44 30 SER B O 1
ATOM 4731 N N . LEU B 1 31 ? 11.266 71 35.531 1 32 31 LEU B N 1
ATOM 4732 C CA . LEU B 1 31 ? 11.906 70.625 34.281 1 32 31 LEU B CA 1
ATOM 4733 C C . LEU B 1 31 ? 12.07 71.812 33.375 1 32 31 LEU B C 1
ATOM 4735 O O . LEU B 1 31 ? 11.094 72.5 33.031 1 32 31 LEU B O 1
ATOM 4739 N N . SER B 1 32 ? 13.094 72.562 33.625 1 31.89 32 SER B N 1
ATOM 4740 C CA . SER B 1 32 ? 13.516 73.625 32.719 1 31.89 32 SER B CA 1
ATOM 4741 C C . SER B 1 32 ? 13.148 73.312 31.281 1 31.89 32 SER B C 1
ATOM 4743 O O . SER B 1 32 ? 13.461 72.25 30.781 1 31.89 32 SER B O 1
ATOM 4745 N N . ARG B 1 33 ? 12.078 73.938 30.828 1 38.25 33 ARG B N 1
ATOM 4746 C CA . ARG B 1 33 ? 11.695 74.188 29.438 1 38.25 33 ARG B CA 1
ATOM 4747 C C . ARG B 1 33 ? 12.914 74.438 28.562 1 38.25 33 ARG B C 1
ATOM 4749 O O . ARG B 1 33 ? 13.375 75.562 28.469 1 38.25 33 ARG B O 1
ATOM 4756 N N . ARG B 1 34 ? 13.992 73.812 28.734 1 36.53 34 ARG B N 1
ATOM 4757 C CA . ARG B 1 34 ? 14.836 74.062 27.578 1 36.53 34 ARG B CA 1
ATOM 4758 C C . ARG B 1 34 ? 14.055 73.875 26.281 1 36.53 34 ARG B C 1
ATOM 4760 O O . ARG B 1 34 ? 13.734 72.75 25.891 1 36.53 34 ARG B O 1
ATOM 4767 N N . THR B 1 35 ? 13.266 74.875 26 1 35.19 35 THR B N 1
ATOM 4768 C CA . THR B 1 35 ? 12.805 75.188 24.641 1 35.19 35 THR B CA 1
ATOM 4769 C C . THR B 1 35 ? 13.977 75.25 23.656 1 35.19 35 THR B C 1
ATOM 4771 O O . THR B 1 35 ? 14.336 76.312 23.156 1 35.19 35 THR B O 1
ATOM 4774 N N . GLY B 1 36 ? 15.141 74.812 23.969 1 33.19 36 GLY B N 1
ATOM 4775 C CA . GLY B 1 36 ? 15.891 74.875 22.719 1 33.19 36 GLY B CA 1
ATOM 4776 C C . GLY B 1 36 ? 15.125 74.25 21.562 1 33.19 36 GLY B C 1
ATOM 4777 O O . GLY B 1 36 ? 14.602 73.125 21.656 1 33.19 36 GLY B O 1
ATOM 4778 N N . SER B 1 37 ? 14.492 75.062 20.734 1 37.34 37 SER B N 1
ATOM 4779 C CA . SER B 1 37 ? 13.82 74.875 19.453 1 37.34 37 SER B CA 1
ATOM 4780 C C . SER B 1 37 ? 14.523 73.812 18.609 1 37.34 37 SER B C 1
ATOM 4782 O O . SER B 1 37 ? 15.195 74.188 17.625 1 37.34 37 SER B O 1
ATOM 4784 N N . SER B 1 38 ? 15.445 73.062 19.016 1 41.44 38 SER B N 1
ATOM 4785 C CA . SER B 1 38 ? 15.875 72.188 17.938 1 41.44 38 SER B CA 1
ATOM 4786 C C . SER B 1 38 ? 14.688 71.5 17.281 1 41.44 38 SER B C 1
ATOM 4788 O O . SER B 1 38 ? 13.812 71 17.984 1 41.44 38 SER B O 1
ATOM 4790 N N . THR B 1 39 ? 14.242 71.875 16.109 1 48.69 39 THR B N 1
ATOM 4791 C CA . THR B 1 39 ? 13.227 71.562 15.109 1 48.69 39 THR B CA 1
ATOM 4792 C C . THR B 1 39 ? 13.086 70.062 14.961 1 48.69 39 THR B C 1
ATOM 4794 O O . THR B 1 39 ? 13.719 69.438 14.102 1 48.69 39 THR B O 1
ATOM 4797 N N . GLN B 1 40 ? 13.281 69.25 15.867 1 59.34 40 GLN B N 1
ATOM 4798 C CA . GLN B 1 40 ? 13.094 67.812 15.664 1 59.34 40 GLN B CA 1
ATOM 4799 C C . GLN B 1 40 ? 11.727 67.5 15.07 1 59.34 40 GLN B C 1
ATOM 4801 O O . GLN B 1 40 ? 10.703 68 15.578 1 59.34 40 GLN B O 1
ATOM 4806 N N . GLN B 1 41 ? 11.758 67.125 13.852 1 71.69 41 GLN B N 1
ATOM 4807 C CA . GLN B 1 41 ? 10.547 66.75 13.133 1 71.69 41 GLN B CA 1
ATOM 4808 C C . GLN B 1 41 ? 9.945 65.5 13.727 1 71.69 41 GLN B C 1
ATOM 4810 O O . GLN B 1 41 ? 10.641 64.438 13.898 1 71.69 41 GLN B O 1
ATOM 4815 N N . TYR B 1 42 ? 8.844 65.625 14.273 1 78.25 42 TYR B N 1
ATOM 4816 C CA . TYR B 1 42 ? 8.141 64.438 14.852 1 78.25 42 TYR B CA 1
ATOM 4817 C C . TYR B 1 42 ? 7.516 63.594 13.758 1 78.25 42 TYR B C 1
ATOM 4819 O O . TYR B 1 42 ? 7.172 64.062 12.688 1 78.25 42 TYR B O 1
ATOM 4827 N N . ALA B 1 43 ? 7.465 62.344 14.008 1 75.75 43 ALA B N 1
ATOM 4828 C CA . ALA B 1 43 ? 7.133 61.312 13.023 1 75.75 43 ALA B CA 1
ATOM 4829 C C . ALA B 1 43 ? 5.762 61.594 12.406 1 75.75 43 ALA B C 1
ATOM 4831 O O . ALA B 1 43 ? 5.551 61.312 11.219 1 75.75 43 ALA B O 1
ATOM 4832 N N . TYR B 1 44 ? 4.824 62.219 13.219 1 76.44 44 TYR B N 1
ATOM 4833 C CA . TYR B 1 44 ? 3.459 62.344 12.719 1 76.44 44 TYR B CA 1
ATOM 4834 C C . TYR B 1 44 ? 3.051 63.812 12.586 1 76.44 44 TYR B C 1
ATOM 4836 O O . TYR B 1 44 ? 1.859 64.125 12.586 1 76.44 44 TYR B O 1
ATOM 4844 N N . GLU B 1 45 ? 4.023 64.688 12.523 1 81 45 GLU B N 1
ATOM 4845 C CA . GLU B 1 45 ? 3.729 66.125 12.414 1 81 45 GLU B CA 1
ATOM 4846 C C . GLU B 1 45 ? 3.186 66.5 11.031 1 81 45 GLU B C 1
ATOM 4848 O O . GLU B 1 45 ? 2.225 67.25 10.914 1 81 45 GLU B O 1
ATOM 4853 N N . THR B 1 46 ? 3.955 65.875 10.078 1 82.56 46 THR B N 1
ATOM 4854 C CA . THR B 1 46 ? 3.504 66.125 8.703 1 82.56 46 THR B CA 1
ATOM 4855 C C . THR B 1 46 ? 3.16 64.812 8.023 1 82.56 46 THR B C 1
ATOM 4857 O O . THR B 1 46 ? 3.812 63.781 8.273 1 82.56 46 THR B O 1
ATOM 4860 N N . PHE B 1 47 ? 2.051 64.875 7.352 1 85.38 47 PHE B N 1
ATOM 4861 C CA . PHE B 1 47 ? 1.608 63.688 6.645 1 85.38 47 PHE B CA 1
ATOM 4862 C C . PHE B 1 47 ? 2.092 63.688 5.199 1 85.38 47 PHE B C 1
ATOM 4864 O O . PHE B 1 47 ? 1.66 64.5 4.402 1 85.38 47 PHE B O 1
ATOM 4871 N N . HIS B 1 48 ? 3.166 62.906 4.992 1 85.69 48 HIS B N 1
ATOM 4872 C CA . HIS B 1 48 ? 3.625 62.688 3.623 1 85.69 48 HIS B CA 1
ATOM 4873 C C . HIS B 1 48 ? 3.072 61.406 3.039 1 85.69 48 HIS B C 1
ATOM 4875 O O . HIS B 1 48 ? 3.576 60.312 3.34 1 85.69 48 HIS B O 1
ATOM 4881 N N . ARG B 1 49 ? 2.199 61.5 2.16 1 87 49 ARG B N 1
ATOM 4882 C CA . ARG B 1 49 ? 1.513 60.375 1.568 1 87 49 ARG B CA 1
ATOM 4883 C C . ARG B 1 49 ? 2.48 59.5 0.77 1 87 49 ARG B C 1
ATOM 4885 O O . ARG B 1 49 ? 2.422 58.281 0.836 1 87 49 ARG B O 1
ATOM 4892 N N . GLY B 1 50 ? 3.443 60.031 0.04 1 89.56 50 GLY B N 1
ATOM 4893 C CA . GLY B 1 50 ? 4.375 59.281 -0.795 1 89.56 50 GLY B CA 1
ATOM 4894 C C . GLY B 1 50 ? 5.371 58.469 0.003 1 89.56 50 GLY B C 1
ATOM 4895 O O . GLY B 1 50 ? 5.648 57.312 -0.333 1 89.56 50 GLY B O 1
ATOM 4896 N N . LYS B 1 51 ? 5.914 59.031 1.044 1 88.19 51 LYS B N 1
ATOM 4897 C CA . LYS B 1 51 ? 6.883 58.344 1.872 1 88.19 51 LYS B CA 1
ATOM 4898 C C . LYS B 1 51 ? 6.223 57.188 2.619 1 88.19 51 LYS B C 1
ATOM 4900 O O . LYS B 1 51 ? 6.805 56.094 2.738 1 88.19 51 LYS B O 1
ATOM 4905 N N . GLN B 1 52 ? 5.02 57.406 3.201 1 91 52 GLN B N 1
ATOM 4906 C CA . GLN B 1 52 ? 4.27 56.344 3.873 1 91 52 GLN B CA 1
ATOM 4907 C C . GLN B 1 52 ? 3.936 55.219 2.91 1 91 52 GLN B C 1
ATOM 4909 O O . GLN B 1 52 ? 4.059 54.031 3.26 1 91 52 GLN B O 1
ATOM 4914 N N . LEU B 1 53 ? 3.588 55.562 1.692 1 93.19 53 LEU B N 1
ATOM 4915 C CA . LEU B 1 53 ? 3.223 54.562 0.697 1 93.19 53 LEU B CA 1
ATOM 4916 C C . LEU B 1 53 ? 4.422 53.688 0.338 1 93.19 53 LEU B C 1
ATOM 4918 O O . LEU B 1 53 ? 4.297 52.469 0.239 1 93.19 53 LEU B O 1
ATOM 4922 N N . ARG B 1 54 ? 5.574 54.281 0.079 1 92.56 54 ARG B N 1
ATOM 4923 C CA . ARG B 1 54 ? 6.773 53.531 -0.282 1 92.56 54 ARG B CA 1
ATOM 4924 C C . ARG B 1 54 ? 7.188 52.562 0.84 1 92.56 54 ARG B C 1
ATOM 4926 O O . ARG B 1 54 ? 7.613 51.438 0.583 1 92.56 54 ARG B O 1
ATOM 4933 N N . HIS B 1 55 ? 7.031 53 2.055 1 89.69 55 HIS B N 1
ATOM 4934 C CA . HIS B 1 55 ? 7.379 52.156 3.203 1 89.69 55 HIS B CA 1
ATOM 4935 C C . HIS B 1 55 ? 6.406 51 3.352 1 89.69 55 HIS B C 1
ATOM 4937 O O . HIS B 1 55 ? 6.828 49.875 3.582 1 89.69 55 HIS B O 1
ATOM 4943 N N . MET B 1 56 ? 5.211 51.312 3.209 1 91.81 56 MET B N 1
ATOM 4944 C CA . MET B 1 56 ? 4.195 50.25 3.328 1 91.81 56 MET B CA 1
ATOM 4945 C C . MET B 1 56 ? 4.324 49.25 2.197 1 91.81 56 MET B C 1
ATOM 4947 O O . MET B 1 56 ? 4.23 48.031 2.428 1 91.81 56 MET B O 1
ATOM 4951 N N . ILE B 1 57 ? 4.566 49.75 1.045 1 92.31 57 ILE B N 1
ATOM 4952 C CA . ILE B 1 57 ? 4.672 48.844 -0.109 1 92.31 57 ILE B CA 1
ATOM 4953 C C . ILE B 1 57 ? 5.898 47.969 0.041 1 92.31 57 ILE B C 1
ATOM 4955 O O . ILE B 1 57 ? 5.848 46.781 -0.292 1 92.31 57 ILE B O 1
ATOM 4959 N N . PHE B 1 58 ? 6.969 48.5 0.526 1 93.19 58 PHE B N 1
ATOM 4960 C CA . PHE B 1 58 ? 8.195 47.719 0.678 1 93.19 58 PHE B CA 1
ATOM 4961 C C . PHE B 1 58 ? 7.992 46.594 1.664 1 93.19 58 PHE B C 1
ATOM 4963 O O . PHE B 1 58 ? 8.32 45.438 1.364 1 93.19 58 PHE B O 1
ATOM 4970 N N . TRP B 1 59 ? 7.43 46.844 2.803 1 88.62 59 TRP B N 1
ATOM 4971 C CA . TRP B 1 59 ? 7.262 45.812 3.824 1 88.62 59 TRP B CA 1
ATOM 4972 C C . TRP B 1 59 ? 6.191 44.812 3.416 1 88.62 59 TRP B C 1
ATOM 4974 O O . TRP B 1 59 ? 6.309 43.625 3.711 1 88.62 59 TRP B O 1
ATOM 4984 N N . THR B 1 60 ? 5.176 45.281 2.797 1 92.06 60 THR B N 1
ATOM 4985 C CA . THR B 1 60 ? 4.141 44.375 2.312 1 92.06 60 THR B CA 1
ATOM 4986 C C . THR B 1 60 ? 4.68 43.469 1.209 1 92.06 60 THR B C 1
ATOM 4988 O O . THR B 1 60 ? 4.355 42.281 1.152 1 92.06 60 THR B O 1
ATOM 4991 N N . PHE B 1 61 ? 5.555 44.062 0.431 1 93.69 61 PHE B N 1
ATOM 4992 C CA . PHE B 1 61 ? 6.148 43.25 -0.64 1 93.69 61 PHE B CA 1
ATOM 4993 C C . PHE B 1 61 ? 7.094 42.219 -0.074 1 93.69 61 PHE B C 1
ATOM 4995 O O . PHE B 1 61 ? 7.129 41.062 -0.561 1 93.69 61 PHE B O 1
ATOM 5002 N N . CYS B 1 62 ? 7.848 42.562 0.952 1 92.69 62 CYS B N 1
ATOM 5003 C CA . CYS B 1 62 ? 8.75 41.625 1.583 1 92.69 62 CYS B CA 1
ATOM 5004 C C . CYS B 1 62 ? 7.98 40.469 2.213 1 92.69 62 CYS B C 1
ATOM 5006 O O . CYS B 1 62 ? 8.375 39.312 2.098 1 92.69 62 CYS B O 1
ATOM 5008 N N . ARG B 1 63 ? 6.965 40.75 2.807 1 91.5 63 ARG B N 1
ATOM 5009 C CA . ARG B 1 63 ? 6.145 39.719 3.422 1 91.5 63 ARG B CA 1
ATOM 5010 C C . ARG B 1 63 ? 5.504 38.812 2.361 1 91.5 63 ARG B C 1
ATOM 5012 O O . ARG B 1 63 ? 5.422 37.594 2.537 1 91.5 63 ARG B O 1
ATOM 5019 N N . TRP B 1 64 ? 5.012 39.438 1.341 1 94.19 64 TRP B N 1
ATOM 5020 C CA . TRP B 1 64 ? 4.41 38.656 0.251 1 94.19 64 TRP B CA 1
ATOM 5021 C C . TRP B 1 64 ? 5.441 37.781 -0.428 1 94.19 64 TRP B C 1
ATOM 5023 O O . TRP B 1 64 ? 5.148 36.625 -0.775 1 94.19 64 TRP B O 1
ATOM 5033 N N . LEU B 1 65 ? 6.684 38.344 -0.666 1 95 65 LEU B N 1
ATOM 5034 C CA . LEU B 1 65 ? 7.75 37.562 -1.271 1 95 65 LEU B CA 1
ATOM 5035 C C . LEU B 1 65 ? 8.07 36.344 -0.414 1 95 65 LEU B C 1
ATOM 5037 O O . LEU B 1 65 ? 8.344 35.25 -0.942 1 95 65 LEU B O 1
ATOM 5041 N N . PHE B 1 66 ? 8.016 36.531 0.844 1 94.38 66 PHE B N 1
ATOM 5042 C CA . PHE B 1 66 ? 8.25 35.438 1.745 1 94.38 66 PHE B CA 1
ATOM 5043 C C . PHE B 1 66 ? 7.156 34.375 1.605 1 94.38 66 PHE B C 1
ATOM 5045 O O . PHE B 1 66 ? 7.43 33.188 1.65 1 94.38 66 PHE B O 1
ATOM 5052 N N . THR B 1 67 ? 5.961 34.781 1.425 1 93.06 67 THR B N 1
ATOM 5053 C CA . THR B 1 67 ? 4.859 33.844 1.201 1 93.06 67 THR B CA 1
ATOM 5054 C C . THR B 1 67 ? 5.043 33.094 -0.115 1 93.06 67 THR B C 1
ATOM 5056 O O . THR B 1 67 ? 4.824 31.891 -0.18 1 93.06 67 THR B O 1
ATOM 5059 N N . ALA B 1 68 ? 5.449 33.844 -1.062 1 95.5 68 ALA B N 1
ATOM 5060 C CA . ALA B 1 68 ? 5.66 33.219 -2.371 1 95.5 68 ALA B CA 1
ATOM 5061 C C . ALA B 1 68 ? 6.781 32.188 -2.32 1 95.5 68 ALA B C 1
ATOM 5063 O O . ALA B 1 68 ? 6.68 31.109 -2.932 1 95.5 68 ALA B O 1
ATOM 5064 N N . VAL B 1 69 ? 7.801 32.5 -1.589 1 96.44 69 VAL B N 1
ATOM 5065 C CA . VAL B 1 69 ? 8.93 31.578 -1.462 1 96.44 69 VAL B CA 1
ATOM 5066 C C . VAL B 1 69 ? 8.492 30.328 -0.703 1 96.44 69 VAL B C 1
ATOM 5068 O O . VAL B 1 69 ? 8.883 29.219 -1.051 1 96.44 69 VAL B O 1
ATOM 5071 N N . LEU B 1 70 ? 7.676 30.516 0.3 1 94.44 70 LEU B N 1
ATOM 5072 C CA . LEU B 1 70 ? 7.184 29.359 1.051 1 94.44 70 LEU B CA 1
ATOM 5073 C C . LEU B 1 70 ? 6.266 28.5 0.188 1 94.44 70 LEU B C 1
ATOM 5075 O O . LEU B 1 70 ? 6.348 27.281 0.224 1 94.44 70 LEU B O 1
ATOM 5079 N N . ALA B 1 71 ? 5.434 29.141 -0.571 1 93.75 71 ALA B N 1
ATOM 5080 C CA . ALA B 1 71 ? 4.551 28.422 -1.477 1 93.75 71 ALA B CA 1
ATOM 5081 C C . ALA B 1 71 ? 5.352 27.641 -2.523 1 93.75 71 ALA B C 1
ATOM 5083 O O . ALA B 1 71 ? 5.051 26.484 -2.812 1 93.75 71 ALA B O 1
ATOM 5084 N N . MET B 1 72 ? 6.363 28.281 -3.047 1 95.62 72 MET B N 1
ATOM 5085 C CA . MET B 1 72 ? 7.223 27.641 -4.031 1 95.62 72 MET B CA 1
ATOM 5086 C C . MET B 1 72 ? 7.988 26.469 -3.4 1 95.62 72 MET B C 1
ATOM 5088 O O . MET B 1 72 ? 8.219 25.453 -4.047 1 95.62 72 MET B O 1
ATOM 5092 N N . SER B 1 73 ? 8.383 26.688 -2.193 1 95.94 73 SER B N 1
ATOM 5093 C CA . SER B 1 73 ? 9.086 25.625 -1.495 1 95.94 73 SER B CA 1
ATOM 5094 C C . SER B 1 73 ? 8.188 24.406 -1.296 1 95.94 73 SER B C 1
ATOM 5096 O O . SER B 1 73 ? 8.633 23.266 -1.448 1 95.94 73 SER B O 1
ATOM 5098 N N . ILE B 1 74 ? 6.969 24.641 -0.966 1 93.19 74 ILE B N 1
ATOM 5099 C CA . ILE B 1 74 ? 6.02 23.547 -0.812 1 93.19 74 ILE B CA 1
ATOM 5100 C C . ILE B 1 74 ? 5.84 22.828 -2.146 1 93.19 74 ILE B C 1
ATOM 5102 O O . ILE B 1 74 ? 5.863 21.594 -2.201 1 93.19 74 ILE B O 1
ATOM 5106 N N . PHE B 1 75 ? 5.746 23.578 -3.158 1 93.88 75 PHE B N 1
ATOM 5107 C CA . PHE B 1 75 ? 5.586 23.016 -4.496 1 93.88 75 PHE B CA 1
ATOM 5108 C C . PHE B 1 75 ? 6.789 22.156 -4.871 1 93.88 75 PHE B C 1
ATOM 5110 O O . PHE B 1 75 ? 6.637 21.047 -5.375 1 93.88 75 PHE B O 1
ATOM 5117 N N . VAL B 1 76 ? 7.93 22.734 -4.617 1 95.62 76 VAL B N 1
ATOM 5118 C CA . VAL B 1 76 ? 9.156 22.031 -4.996 1 95.62 76 VAL B CA 1
ATOM 5119 C C . VAL B 1 76 ? 9.273 20.734 -4.211 1 95.62 76 VAL B C 1
ATOM 5121 O O . VAL B 1 76 ? 9.695 19.703 -4.754 1 95.62 76 VAL B O 1
ATOM 5124 N N . VAL B 1 77 ? 8.922 20.734 -3.006 1 94 77 VAL B N 1
ATOM 5125 C CA . VAL B 1 77 ? 8.992 19.531 -2.18 1 94 77 VAL B CA 1
ATOM 5126 C C . VAL B 1 77 ? 8.031 18.484 -2.717 1 94 77 VAL B C 1
ATOM 5128 O O . VAL B 1 77 ? 8.398 17.312 -2.883 1 94 77 VAL B O 1
ATOM 5131 N N . ILE B 1 78 ? 6.828 18.891 -3.023 1 92.44 78 ILE B N 1
ATOM 5132 C CA . ILE B 1 78 ? 5.84 17.953 -3.545 1 92.44 78 ILE B CA 1
ATOM 5133 C C . ILE B 1 78 ? 6.293 17.422 -4.906 1 92.44 78 ILE B C 1
ATOM 5135 O O . ILE B 1 78 ? 6.195 16.234 -5.184 1 92.44 78 ILE B O 1
ATOM 5139 N N . TRP B 1 79 ? 6.863 18.328 -5.691 1 93.25 79 TRP B N 1
ATOM 5140 C CA . TRP B 1 79 ? 7.324 17.953 -7.027 1 93.25 79 TRP B CA 1
ATOM 5141 C C . TRP B 1 79 ? 8.492 16.984 -6.949 1 93.25 79 TRP B C 1
ATOM 5143 O O . TRP B 1 79 ? 8.508 15.969 -7.656 1 93.25 79 TRP B O 1
ATOM 5153 N N . LYS B 1 80 ? 9.414 17.219 -6.109 1 93.75 80 LYS B N 1
ATOM 5154 C CA . LYS B 1 80 ? 10.602 16.375 -5.992 1 93.75 80 LYS B CA 1
ATOM 5155 C C . LYS B 1 80 ? 10.25 14.984 -5.488 1 93.75 80 LYS B C 1
ATOM 5157 O O . LYS B 1 80 ? 10.781 13.992 -5.984 1 93.75 80 LYS B O 1
ATOM 5162 N N . TYR B 1 81 ? 9.406 14.914 -4.551 1 92.5 81 TYR B N 1
ATOM 5163 C CA . TYR B 1 81 ? 9.062 13.625 -3.953 1 92.5 81 TYR B CA 1
ATOM 5164 C C . TYR B 1 81 ? 8.078 12.867 -4.824 1 92.5 81 TYR B C 1
ATOM 5166 O O . TYR B 1 81 ? 7.879 11.664 -4.645 1 92.5 81 TYR B O 1
ATOM 5174 N N . SER B 1 82 ? 7.43 13.516 -5.816 1 90.81 82 SER B N 1
ATOM 5175 C CA . SER B 1 82 ? 6.465 12.875 -6.699 1 90.81 82 SER B CA 1
ATOM 5176 C C . SER B 1 82 ? 7.152 12.289 -7.93 1 90.81 82 SER B C 1
ATOM 5178 O O . SER B 1 82 ? 6.555 11.484 -8.648 1 90.81 82 SER B O 1
ATOM 5180 N N . GLN B 1 83 ? 8.375 12.508 -8.148 1 89.94 83 GLN B N 1
ATOM 5181 C CA . GLN B 1 83 ? 9.078 12.102 -9.367 1 89.94 83 GLN B CA 1
ATOM 5182 C C . GLN B 1 83 ? 9.422 10.617 -9.336 1 89.94 83 GLN B C 1
ATOM 5184 O O . GLN B 1 83 ? 9.172 9.898 -10.305 1 89.94 83 GLN B O 1
ATOM 5189 N N . PRO B 1 84 ? 9.945 10.188 -8.219 1 87 84 PRO B N 1
ATOM 5190 C CA . PRO B 1 84 ? 10.281 8.766 -8.227 1 87 84 PRO B CA 1
ATOM 5191 C C . PRO B 1 84 ? 9.047 7.863 -8.203 1 87 84 PRO B C 1
ATOM 5193 O O . PRO B 1 84 ? 8.039 8.211 -7.582 1 87 84 PRO B O 1
ATOM 5196 N N . ALA B 1 85 ? 9.211 6.711 -8.867 1 83.12 85 ALA B N 1
ATOM 5197 C CA . ALA B 1 85 ? 8.102 5.758 -8.922 1 83.12 85 ALA B CA 1
ATOM 5198 C C . ALA B 1 85 ? 7.855 5.117 -7.562 1 83.12 85 ALA B C 1
ATOM 5200 O O . ALA B 1 85 ? 6.727 4.742 -7.238 1 83.12 85 ALA B O 1
ATOM 5201 N N . ALA B 1 86 ? 8.898 4.969 -6.809 1 87.69 86 ALA B N 1
ATOM 5202 C CA . ALA B 1 86 ? 8.781 4.402 -5.465 1 87.69 86 ALA B CA 1
ATOM 5203 C C . ALA B 1 86 ? 9.844 4.98 -4.535 1 87.69 86 ALA B C 1
ATOM 5205 O O . ALA B 1 86 ? 10.992 5.191 -4.945 1 87.69 86 ALA B O 1
ATOM 5206 N N . LEU B 1 87 ? 9.367 5.316 -3.35 1 88.19 87 LEU B N 1
ATOM 5207 C CA . LEU B 1 87 ? 10.25 5.797 -2.295 1 88.19 87 LEU B CA 1
ATOM 5208 C C . LEU B 1 87 ? 10.203 4.867 -1.085 1 88.19 87 LEU B C 1
ATOM 5210 O O . LEU B 1 87 ? 9.164 4.27 -0.794 1 88.19 87 LEU B O 1
ATOM 5214 N N . PRO B 1 88 ? 11.391 4.781 -0.457 1 84.88 88 PRO B N 1
ATOM 5215 C CA . PRO B 1 88 ? 11.352 3.988 0.775 1 84.88 88 PRO B CA 1
ATOM 5216 C C . PRO B 1 88 ? 10.438 4.586 1.837 1 84.88 88 PRO B C 1
ATOM 5218 O O . PRO B 1 88 ? 10.25 5.809 1.885 1 84.88 88 PRO B O 1
ATOM 5221 N N . ALA B 1 89 ? 9.883 3.799 2.729 1 79.12 89 ALA B N 1
ATOM 5222 C CA . ALA B 1 89 ? 8.906 4.203 3.732 1 79.12 89 ALA B CA 1
ATOM 5223 C C . ALA B 1 89 ? 9.484 5.258 4.672 1 79.12 89 ALA B C 1
ATOM 5225 O O . ALA B 1 89 ? 8.758 6.105 5.188 1 79.12 89 ALA B O 1
ATOM 5226 N N . ILE B 1 90 ? 10.758 5.344 4.902 1 77.75 90 ILE B N 1
ATOM 5227 C CA . ILE B 1 90 ? 11.414 6.285 5.805 1 77.75 90 ILE B CA 1
ATOM 5228 C C . ILE B 1 90 ? 11.281 7.703 5.258 1 77.75 90 ILE B C 1
ATOM 5230 O O . ILE B 1 90 ? 11.234 8.672 6.023 1 77.75 90 ILE B O 1
ATOM 5234 N N . LYS B 1 91 ? 11.164 7.77 3.969 1 85.62 91 LYS B N 1
ATOM 5235 C CA . LYS B 1 91 ? 11.07 9.078 3.332 1 85.62 91 LYS B CA 1
ATOM 5236 C C . LYS B 1 91 ? 9.695 9.703 3.559 1 85.62 91 LYS B C 1
ATOM 5238 O O . LYS B 1 91 ? 9.516 10.914 3.381 1 85.62 91 LYS B O 1
ATOM 5243 N N . LYS B 1 92 ? 8.773 8.914 4.016 1 82.31 92 LYS B N 1
ATOM 5244 C CA . LYS B 1 92 ? 7.445 9.43 4.344 1 82.31 92 LYS B CA 1
ATOM 5245 C C . LYS B 1 92 ? 7.516 10.438 5.484 1 82.31 92 LYS B C 1
ATOM 5247 O O . LYS B 1 92 ? 6.922 11.516 5.406 1 82.31 92 LYS B O 1
ATOM 5252 N N . SER B 1 93 ? 8.266 10.031 6.531 1 78.12 93 SER B N 1
ATOM 5253 C CA . SER B 1 93 ? 8.391 10.922 7.68 1 78.12 93 SER B CA 1
ATOM 5254 C C . SER B 1 93 ? 9.133 12.203 7.312 1 78.12 93 SER B C 1
ATOM 5256 O O . SER B 1 93 ? 8.797 13.281 7.812 1 78.12 93 SER B O 1
ATOM 5258 N N . GLU B 1 94 ? 10.102 12.023 6.453 1 84.56 94 GLU B N 1
ATOM 5259 C CA . GLU B 1 94 ? 10.828 13.195 5.977 1 84.56 94 GLU B CA 1
ATOM 5260 C C . GLU B 1 94 ? 9.906 14.125 5.184 1 84.56 94 GLU B C 1
ATOM 5262 O O . GLU B 1 94 ? 9.922 15.336 5.387 1 84.56 94 GLU B O 1
ATOM 5267 N N . PHE B 1 95 ? 9.172 13.586 4.352 1 87.44 95 PHE B N 1
ATOM 5268 C CA . PHE B 1 95 ? 8.242 14.359 3.535 1 87.44 95 PHE B CA 1
ATOM 5269 C C . PHE B 1 95 ? 7.203 15.055 4.406 1 87.44 95 PHE B C 1
ATOM 5271 O O . PHE B 1 95 ? 6.969 16.25 4.258 1 87.44 95 PHE B O 1
ATOM 5278 N N . ASN B 1 96 ? 6.695 14.297 5.27 1 78 96 ASN B N 1
ATOM 5279 C CA . ASN B 1 96 ? 5.672 14.852 6.148 1 78 96 ASN B CA 1
ATOM 5280 C C . ASN B 1 96 ? 6.223 15.977 7.012 1 78 96 ASN B C 1
ATOM 5282 O O . ASN B 1 96 ? 5.57 17.016 7.191 1 78 96 ASN B O 1
ATOM 5286 N N . SER B 1 97 ? 7.363 15.703 7.559 1 78.44 97 SER B N 1
ATOM 5287 C CA . SER B 1 97 ? 7.973 16.734 8.391 1 78.44 97 SER B CA 1
ATOM 5288 C C . SER B 1 97 ? 8.227 18.016 7.598 1 78.44 97 SER B C 1
ATOM 5290 O O . SER B 1 97 ? 7.996 19.109 8.094 1 78.44 97 SER B O 1
ATOM 5292 N N . LEU B 1 98 ? 8.68 17.859 6.445 1 86.19 98 LEU B N 1
ATOM 5293 C CA . LEU B 1 98 ? 8.977 19 5.602 1 86.19 98 LEU B CA 1
ATOM 5294 C C . LEU B 1 98 ? 7.699 19.75 5.219 1 86.19 98 LEU B C 1
ATOM 5296 O O . LEU B 1 98 ? 7.625 20.969 5.336 1 86.19 98 LEU B O 1
ATOM 5300 N N . VAL B 1 99 ? 6.734 19.047 4.859 1 84.5 99 VAL B N 1
ATOM 5301 C CA . VAL B 1 99 ? 5.492 19.672 4.41 1 84.5 99 VAL B CA 1
ATOM 5302 C C . VAL B 1 99 ? 4.785 20.328 5.598 1 84.5 99 VAL B C 1
ATOM 5304 O O . VAL B 1 99 ? 4.262 21.438 5.48 1 84.5 99 VAL B O 1
ATOM 5307 N N . ILE B 1 100 ? 4.809 19.688 6.707 1 75.69 100 ILE B N 1
ATOM 5308 C CA . ILE B 1 100 ? 4.172 20.25 7.898 1 75.69 100 ILE B CA 1
ATOM 5309 C C . ILE B 1 100 ? 4.926 21.5 8.352 1 75.69 100 ILE B C 1
ATOM 5311 O O . ILE B 1 100 ? 4.309 22.531 8.648 1 75.69 100 ILE B O 1
ATOM 5315 N N . GLY B 1 101 ? 6.223 21.328 8.398 1 78.94 101 GLY B N 1
ATOM 5316 C CA . GLY B 1 101 ? 7.02 22.484 8.766 1 78.94 101 GLY B CA 1
ATOM 5317 C C . GLY B 1 101 ? 6.793 23.688 7.855 1 78.94 101 GLY B C 1
ATOM 5318 O O . GLY B 1 101 ? 6.586 24.797 8.328 1 78.94 101 GLY B O 1
ATOM 5319 N N . LEU B 1 102 ? 6.762 23.469 6.605 1 86.25 102 LEU B N 1
ATOM 5320 C CA . LEU B 1 102 ? 6.551 24.531 5.637 1 86.25 102 LEU B CA 1
ATOM 5321 C C . LEU B 1 102 ? 5.121 25.062 5.707 1 86.25 102 LEU B C 1
ATOM 5323 O O . LEU B 1 102 ? 4.887 26.25 5.555 1 86.25 102 LEU B O 1
ATOM 5327 N N . SER B 1 103 ? 4.211 24.188 5.957 1 81.62 103 SER B N 1
ATOM 5328 C CA . SER B 1 103 ? 2.814 24.594 6.047 1 81.62 103 SER B CA 1
ATOM 5329 C C . SER B 1 103 ? 2.57 25.453 7.281 1 81.62 103 SER B C 1
ATOM 5331 O O . SER B 1 103 ? 1.798 26.422 7.23 1 81.62 103 SER B O 1
ATOM 5333 N N . ILE B 1 104 ? 3.203 25.094 8.32 1 74.69 104 ILE B N 1
ATOM 5334 C CA . ILE B 1 104 ? 3.086 25.906 9.531 1 74.69 104 ILE B CA 1
ATOM 5335 C C . ILE B 1 104 ? 3.684 27.281 9.289 1 74.69 104 ILE B C 1
ATOM 5337 O O . ILE B 1 104 ? 3.07 28.297 9.633 1 74.69 104 ILE B O 1
ATOM 5341 N N . ALA B 1 105 ? 4.84 27.281 8.727 1 81.88 105 ALA B N 1
ATOM 5342 C CA . ALA B 1 105 ? 5.465 28.562 8.398 1 81.88 105 ALA B CA 1
ATOM 5343 C C . ALA B 1 105 ? 4.59 29.375 7.457 1 81.88 105 ALA B C 1
ATOM 5345 O O . ALA B 1 105 ? 4.438 30.594 7.633 1 81.88 105 ALA B O 1
ATOM 5346 N N . TYR B 1 106 ? 4.02 28.719 6.504 1 86.19 106 TYR B N 1
ATOM 5347 C CA . TYR B 1 106 ? 3.139 29.328 5.516 1 86.19 106 TYR B CA 1
ATOM 5348 C C . TYR B 1 106 ? 1.897 29.906 6.18 1 86.19 106 TYR B C 1
ATOM 5350 O O . TYR B 1 106 ? 1.525 31.062 5.91 1 86.19 106 TYR B O 1
ATOM 5358 N N . SER B 1 107 ? 1.354 29.219 7.062 1 78.44 107 SER B N 1
ATOM 5359 C CA . SER B 1 107 ? 0.148 29.641 7.758 1 78.44 107 SER B CA 1
ATOM 5360 C C . SER B 1 107 ? 0.438 30.812 8.695 1 78.44 107 SER B C 1
ATOM 5362 O O . SER B 1 107 ? -0.338 31.766 8.758 1 78.44 107 SER B O 1
ATOM 5364 N N . LEU B 1 108 ? 1.475 30.672 9.414 1 75.56 108 LEU B N 1
ATOM 5365 C CA . LEU B 1 108 ? 1.849 31.734 10.336 1 75.56 108 LEU B CA 1
ATOM 5366 C C . LEU B 1 108 ? 2.15 33.031 9.586 1 75.56 108 LEU B C 1
ATOM 5368 O O . LEU B 1 108 ? 1.796 34.125 10.039 1 75.56 108 LEU B O 1
ATOM 5372 N N . ASN B 1 109 ? 2.764 32.875 8.477 1 84.62 109 ASN B N 1
ATOM 5373 C CA . ASN B 1 109 ? 3.068 34.062 7.668 1 84.62 109 ASN B CA 1
ATOM 5374 C C . ASN B 1 109 ? 1.801 34.688 7.117 1 84.62 109 ASN B C 1
ATOM 5376 O O . ASN B 1 109 ? 1.691 35.938 7.078 1 84.62 109 ASN B O 1
ATOM 5380 N N . LEU B 1 110 ? 0.928 33.938 6.707 1 85.38 110 LEU B N 1
ATOM 5381 C CA . LEU B 1 110 ? -0.337 34.438 6.195 1 85.38 110 LEU B CA 1
ATOM 5382 C C . LEU B 1 110 ? -1.125 35.156 7.297 1 85.38 110 LEU B C 1
ATOM 5384 O O . LEU B 1 110 ? -1.687 36.219 7.082 1 85.38 110 LEU B O 1
ATOM 5388 N N . ALA B 1 111 ? -1.158 34.531 8.445 1 78.69 111 ALA B N 1
ATOM 5389 C CA . ALA B 1 111 ? -1.856 35.125 9.586 1 78.69 111 ALA B CA 1
ATOM 5390 C C . ALA B 1 111 ? -1.217 36.469 9.984 1 78.69 111 ALA B C 1
ATOM 5392 O O . ALA B 1 111 ? -1.918 37.406 10.289 1 78.69 111 ALA B O 1
ATOM 5393 N N . SER B 1 112 ? 0.043 36.469 9.969 1 80 112 SER B N 1
ATOM 5394 C CA . SER B 1 112 ? 0.772 37.688 10.312 1 80 112 SER B CA 1
ATOM 5395 C C . SER B 1 112 ? 0.52 38.781 9.297 1 80 112 SER B C 1
ATOM 5397 O O . SER B 1 112 ? 0.398 39.969 9.664 1 80 112 SER B O 1
ATOM 5399 N N . ALA B 1 113 ? 0.474 38.406 8.078 1 86.88 113 ALA B N 1
ATOM 5400 C CA . ALA B 1 113 ? 0.212 39.406 7.023 1 86.88 113 ALA B CA 1
ATOM 5401 C C . ALA B 1 113 ? -1.192 39.969 7.152 1 86.88 113 ALA B C 1
ATOM 5403 O O . ALA B 1 113 ? -1.388 41.188 6.996 1 86.88 113 ALA B O 1
ATOM 5404 N N . LEU B 1 114 ? -2.127 39.188 7.445 1 85.62 114 LEU B N 1
ATOM 5405 C CA . LEU B 1 114 ? -3.502 39.656 7.598 1 85.62 114 LEU B CA 1
ATOM 5406 C C . LEU B 1 114 ? -3.643 40.531 8.836 1 85.62 114 LEU B C 1
ATOM 5408 O O . LEU B 1 114 ? -4.379 41.531 8.812 1 85.62 114 LEU B O 1
ATOM 5412 N N . LYS B 1 115 ? -2.98 40.156 9.891 1 83.06 115 LYS B N 1
ATOM 5413 C CA . LYS B 1 115 ? -2.988 40.969 11.102 1 83.06 115 LYS B CA 1
ATOM 5414 C C . LYS B 1 115 ? -2.402 42.344 10.828 1 83.06 115 LYS B C 1
ATOM 5416 O O . LYS B 1 115 ? -2.916 43.344 11.328 1 83.06 115 LYS B O 1
ATOM 5421 N N . ARG B 1 116 ? -1.372 42.375 10.094 1 86.75 116 ARG B N 1
ATOM 5422 C CA . ARG B 1 116 ? -0.755 43.656 9.75 1 86.75 116 ARG B CA 1
ATOM 5423 C C . ARG B 1 116 ? -1.686 44.5 8.883 1 86.75 116 ARG B C 1
ATOM 5425 O O . ARG B 1 116 ? -1.764 45.719 9.047 1 86.75 116 ARG B O 1
ATOM 5432 N N . ASP B 1 117 ? -2.285 43.875 7.988 1 89.25 117 ASP B N 1
ATOM 5433 C CA . ASP B 1 117 ? -3.236 44.594 7.141 1 89.25 117 ASP B CA 1
ATOM 5434 C C . ASP B 1 117 ? -4.375 45.156 7.973 1 89.25 117 ASP B C 1
ATOM 5436 O O . ASP B 1 117 ? -4.812 46.312 7.727 1 89.25 117 ASP B O 1
ATOM 5440 N N . ALA B 1 118 ? -4.824 44.438 8.914 1 86.88 118 ALA B N 1
ATOM 5441 C CA . ALA B 1 118 ? -5.875 44.938 9.797 1 86.88 118 ALA B CA 1
ATOM 5442 C C . ALA B 1 118 ? -5.383 46.125 10.609 1 86.88 118 ALA B C 1
ATOM 5444 O O . ALA B 1 118 ? -6.137 47.062 10.867 1 86.88 118 ALA B O 1
ATOM 5445 N N . SER B 1 119 ? -4.137 46.062 11 1 87.31 119 SER B N 1
ATOM 5446 C CA . SER B 1 119 ? -3.553 47.156 11.773 1 87.31 119 SER B CA 1
ATOM 5447 C C . SER B 1 119 ? -3.471 48.438 10.945 1 87.31 119 SER B C 1
ATOM 5449 O O . SER B 1 119 ? -3.584 49.531 11.484 1 87.31 119 SER B O 1
ATOM 5451 N N . TYR B 1 120 ? -3.326 48.312 9.648 1 89.94 120 TYR B N 1
ATOM 5452 C CA . TYR B 1 120 ? -3.32 49.469 8.758 1 89.94 120 TYR B CA 1
ATOM 5453 C C . TYR B 1 120 ? -4.73 50.031 8.57 1 89.94 120 TYR B C 1
ATOM 5455 O O . TYR B 1 120 ? -4.941 51.25 8.656 1 89.94 120 TYR B O 1
ATOM 5463 N N . LEU B 1 121 ? -5.648 49.188 8.445 1 91.06 121 LEU B N 1
ATOM 5464 C CA . LEU B 1 121 ? -6.996 49.562 8.047 1 91.06 121 LEU B CA 1
ATOM 5465 C C . LEU B 1 121 ? -7.766 50.156 9.234 1 91.06 121 LEU B C 1
ATOM 5467 O O . LEU B 1 121 ? -8.766 50.844 9.055 1 91.06 121 LEU B O 1
ATOM 5471 N N . ARG B 1 122 ? -7.324 49.844 10.398 1 90.38 122 ARG B N 1
ATOM 5472 C CA . ARG B 1 122 ? -8.062 50.344 11.555 1 90.38 122 ARG B CA 1
ATOM 5473 C C . ARG B 1 122 ? -8.094 51.875 11.57 1 90.38 122 ARG B C 1
ATOM 5475 O O . ARG B 1 122 ? -9.109 52.469 11.945 1 90.38 122 ARG B O 1
ATOM 5482 N N . TRP B 1 123 ? -7.016 52.562 11.125 1 91.56 123 TRP B N 1
ATOM 5483 C CA . TRP B 1 123 ? -6.961 54.031 11.125 1 91.56 123 TRP B CA 1
ATOM 5484 C C . TRP B 1 123 ? -7.887 54.594 10.062 1 91.56 123 TRP B C 1
ATOM 5486 O O . TRP B 1 123 ? -8.477 55.656 10.25 1 91.56 123 TRP B O 1
ATOM 5496 N N . TRP B 1 124 ? -7.938 53.906 8.984 1 91.81 124 TRP B N 1
ATOM 5497 C CA . TRP B 1 124 ? -8.875 54.312 7.949 1 91.81 124 TRP B CA 1
ATOM 5498 C C . TRP B 1 124 ? -10.312 54.188 8.438 1 91.81 124 TRP B C 1
ATOM 5500 O O . TRP B 1 124 ? -11.141 55.094 8.211 1 91.81 124 TRP B O 1
ATOM 5510 N N . LEU B 1 125 ? -10.633 53.156 9.086 1 90.56 125 LEU B N 1
ATOM 5511 C CA . LEU B 1 125 ? -11.977 52.938 9.617 1 90.56 125 LEU B CA 1
ATOM 5512 C C . LEU B 1 125 ? -12.344 54.031 10.617 1 90.56 125 LEU B C 1
ATOM 5514 O O . LEU B 1 125 ? -13.484 54.5 10.641 1 90.56 125 LEU B O 1
ATOM 5518 N N . LEU B 1 126 ? -11.414 54.406 11.438 1 90.81 126 LEU B N 1
ATOM 5519 C CA . LEU B 1 126 ? -11.641 55.438 12.461 1 90.81 126 LEU B CA 1
ATOM 5520 C C . LEU B 1 126 ? -11.844 56.812 11.828 1 90.81 126 LEU B C 1
ATOM 5522 O O . LEU B 1 126 ? -12.438 57.688 12.445 1 90.81 126 LEU B O 1
ATOM 5526 N N . SER B 1 127 ? -11.391 57.062 10.633 1 91.44 127 SER B N 1
ATOM 5527 C CA . SER B 1 127 ? -11.477 58.344 9.969 1 91.44 127 SER B CA 1
ATOM 5528 C C . SER B 1 127 ? -12.773 58.5 9.18 1 91.44 127 SER B C 1
ATOM 5530 O O . SER B 1 127 ? -13.148 59.594 8.789 1 91.44 127 SER B O 1
ATOM 5532 N N . LEU B 1 128 ? -13.5 57.5 8.961 1 89.31 128 LEU B N 1
ATOM 5533 C CA . LEU B 1 128 ? -14.68 57.5 8.094 1 89.31 128 LEU B CA 1
ATOM 5534 C C . LEU B 1 128 ? -15.82 58.281 8.742 1 89.31 128 LEU B C 1
ATOM 5536 O O . LEU B 1 128 ? -16.516 59.031 8.07 1 89.31 128 LEU B O 1
ATOM 5540 N N . ARG B 1 129 ? -16.031 58.031 9.961 1 88.38 129 ARG B N 1
ATOM 5541 C CA . ARG B 1 129 ? -17.125 58.688 10.664 1 88.38 129 ARG B CA 1
ATOM 5542 C C . ARG B 1 129 ? -16.828 58.812 12.156 1 88.38 129 ARG B C 1
ATOM 5544 O O . ARG B 1 129 ? -15.906 58.156 12.664 1 88.38 129 ARG B O 1
ATOM 5551 N N . PRO B 1 130 ? -17.562 59.688 12.773 1 91.44 130 PRO B N 1
ATOM 5552 C CA . PRO B 1 130 ? -17.438 59.75 14.234 1 91.44 130 PRO B CA 1
ATOM 5553 C C . PRO B 1 130 ? -18.078 58.531 14.922 1 91.44 130 PRO B C 1
ATOM 5555 O O . PRO B 1 130 ? -19.141 58.094 14.508 1 91.44 130 PRO B O 1
ATOM 5558 N N . TYR B 1 131 ? -17.391 57.969 15.805 1 92.06 131 TYR B N 1
ATOM 5559 C CA . TYR B 1 131 ? -17.844 56.781 16.516 1 92.06 131 TYR B CA 1
ATOM 5560 C C . TYR B 1 131 ? -18 57.062 18 1 92.06 131 TYR B C 1
ATOM 5562 O O . TYR B 1 131 ? -17.406 58 18.531 1 92.06 131 TYR B O 1
ATOM 5570 N N . SER B 1 132 ? -18.859 56.188 18.609 1 91.19 132 SER B N 1
ATOM 5571 C CA . SER B 1 132 ? -18.922 56.219 20.062 1 91.19 132 SER B CA 1
ATOM 5572 C C . SER B 1 132 ? -17.594 55.781 20.672 1 91.19 132 SER B C 1
ATOM 5574 O O . SER B 1 132 ? -16.828 55.031 20.047 1 91.19 132 SER B O 1
ATOM 5576 N N . PRO B 1 133 ? -17.234 56.344 21.812 1 91.38 133 PRO B N 1
ATOM 5577 C CA . PRO B 1 133 ? -15.953 55.969 22.438 1 91.38 133 PRO B CA 1
ATOM 5578 C C . PRO B 1 133 ? -15.758 54.469 22.578 1 91.38 133 PRO B C 1
ATOM 5580 O O . PRO B 1 133 ? -14.648 53.969 22.406 1 91.38 133 PRO B O 1
ATOM 5583 N N . ARG B 1 134 ? -16.75 53.719 22.859 1 90.5 134 ARG B N 1
ATOM 5584 C CA . ARG B 1 134 ? -16.625 52.281 22.984 1 90.5 134 ARG B CA 1
ATOM 5585 C C . ARG B 1 134 ? -16.312 51.625 21.625 1 90.5 134 ARG B C 1
ATOM 5587 O O . ARG B 1 134 ? -15.461 50.75 21.547 1 90.5 134 ARG B O 1
ATOM 5594 N N . GLU B 1 135 ? -16.953 52 20.625 1 91.25 135 GLU B N 1
ATOM 5595 C CA . GLU B 1 135 ? -16.688 51.5 19.281 1 91.25 135 GLU B CA 1
ATOM 5596 C C . GLU B 1 135 ? -15.297 51.875 18.797 1 91.25 135 GLU B C 1
ATOM 5598 O O . GLU B 1 135 ? -14.602 51.062 18.188 1 91.25 135 GLU B O 1
ATOM 5603 N N . ALA B 1 136 ? -14.922 53.094 19.078 1 91.19 136 ALA B N 1
ATOM 5604 C CA . ALA B 1 136 ? -13.586 53.562 18.688 1 91.19 136 ALA B CA 1
ATOM 5605 C C . ALA B 1 136 ? -12.508 52.719 19.391 1 91.19 136 ALA B C 1
ATOM 5607 O O . ALA B 1 136 ? -11.477 52.406 18.797 1 91.19 136 ALA B O 1
ATOM 5608 N N . ASP B 1 137 ? -12.773 52.438 20.641 1 91.38 137 ASP B N 1
ATOM 5609 C CA . ASP B 1 137 ? -11.836 51.625 21.406 1 91.38 137 ASP B CA 1
ATOM 5610 C C . ASP B 1 137 ? -11.711 50.219 20.797 1 91.38 137 ASP B C 1
ATOM 5612 O O . ASP B 1 137 ? -10.609 49.656 20.734 1 91.38 137 ASP B O 1
ATOM 5616 N N . LEU B 1 138 ? -12.766 49.656 20.406 1 90.81 138 LEU B N 1
ATOM 5617 C CA . LEU B 1 138 ? -12.758 48.312 19.828 1 90.81 138 LEU B CA 1
ATOM 5618 C C . LEU B 1 138 ? -12.125 48.312 18.438 1 90.81 138 LEU B C 1
ATOM 5620 O O . LEU B 1 138 ? -11.477 47.344 18.031 1 90.81 138 LEU B O 1
ATOM 5624 N N . ILE B 1 139 ? -12.297 49.344 17.656 1 90.5 139 ILE B N 1
ATOM 5625 C CA . ILE B 1 139 ? -11.664 49.469 16.344 1 90.5 139 ILE B CA 1
ATOM 5626 C C . ILE B 1 139 ? -10.141 49.5 16.5 1 90.5 139 ILE B C 1
ATOM 5628 O O . ILE B 1 139 ? -9.414 48.875 15.719 1 90.5 139 ILE B O 1
ATOM 5632 N N . LEU B 1 140 ? -9.703 50.188 17.578 1 88.75 140 LEU B N 1
ATOM 5633 C CA . LEU B 1 140 ? -8.266 50.281 17.828 1 88.75 140 LEU B CA 1
ATOM 5634 C C . LEU B 1 140 ? -7.707 48.906 18.25 1 88.75 140 LEU B C 1
ATOM 5636 O O . LEU B 1 140 ? -6.52 48.656 18.078 1 88.75 140 LEU B O 1
ATOM 5640 N N . GLN B 1 141 ? -8.586 48.031 18.719 1 86.25 141 GLN B N 1
ATOM 5641 C CA . GLN B 1 141 ? -8.164 46.719 19.156 1 86.25 141 GLN B CA 1
ATOM 5642 C C . GLN B 1 141 ? -8.391 45.688 18.047 1 86.25 141 GLN B C 1
ATOM 5644 O O . GLN B 1 141 ? -8.406 44.469 18.312 1 86.25 141 GLN B O 1
ATOM 5649 N N . CYS B 1 142 ? -8.648 46 16.938 1 82.94 142 CYS B N 1
ATOM 5650 C CA . CYS B 1 142 ? -9.047 45.125 15.859 1 82.94 142 CYS B CA 1
ATOM 5651 C C . CYS B 1 142 ? -7.93 44.125 15.539 1 82.94 142 CYS B C 1
ATOM 5653 O O . CYS B 1 142 ? -8.164 43.094 14.891 1 82.94 142 CYS B O 1
ATOM 5655 N N . GLU B 1 143 ? -6.742 44.312 16.047 1 77.19 143 GLU B N 1
ATOM 5656 C CA . GLU B 1 143 ? -5.652 43.375 15.812 1 77.19 143 GLU B CA 1
ATOM 5657 C C . GLU B 1 143 ? -5.875 42.062 16.578 1 77.19 143 GLU B C 1
ATOM 5659 O O . GLU B 1 143 ? -5.328 41.031 16.203 1 77.19 143 GLU B O 1
ATOM 5664 N N . ASN B 1 144 ? -6.691 42.188 17.625 1 75.75 144 ASN B N 1
ATOM 5665 C CA . ASN B 1 144 ? -7.035 41 18.391 1 75.75 144 ASN B CA 1
ATOM 5666 C C . ASN B 1 144 ? -8.375 40.406 17.953 1 75.75 144 ASN B C 1
ATOM 5668 O O . ASN B 1 144 ? -9.336 41.156 17.719 1 75.75 144 ASN B O 1
ATOM 5672 N N . MET B 1 145 ? -8.414 39.156 17.828 1 74.5 145 MET B N 1
ATOM 5673 C CA . MET B 1 145 ? -9.609 38.469 17.344 1 74.5 145 MET B CA 1
ATOM 5674 C C . MET B 1 145 ? -10.789 38.688 18.281 1 74.5 145 MET B C 1
ATOM 5676 O O . MET B 1 145 ? -11.922 38.875 17.828 1 74.5 145 MET B O 1
ATOM 5680 N N . SER B 1 146 ? -10.523 38.719 19.547 1 74.81 146 SER B N 1
ATOM 5681 C CA . SER B 1 146 ? -11.602 38.906 20.5 1 74.81 146 SER B CA 1
ATOM 5682 C C . SER B 1 146 ? -12.195 40.312 20.359 1 74.81 146 SER B C 1
ATOM 5684 O O . SER B 1 146 ? -13.406 40.5 20.469 1 74.81 146 SER B O 1
ATOM 5686 N N . GLY B 1 147 ? -11.312 41.25 20.156 1 79.44 147 GLY B N 1
ATOM 5687 C CA . GLY B 1 147 ? -11.781 42.625 19.938 1 79.44 147 GLY B CA 1
ATOM 5688 C C . GLY B 1 147 ? -12.594 42.781 18.672 1 79.44 147 GLY B C 1
ATOM 5689 O O . GLY B 1 147 ? -13.586 43.5 18.656 1 79.44 147 GLY B O 1
ATOM 5690 N N . LEU B 1 148 ? -12.164 41.969 17.719 1 83.62 148 LEU B N 1
ATOM 5691 C CA . LEU B 1 148 ? -12.875 42 16.453 1 83.62 148 LEU B CA 1
ATOM 5692 C C . LEU B 1 148 ? -14.266 41.406 16.578 1 83.62 148 LEU B C 1
ATOM 5694 O O . LEU B 1 148 ? -15.234 41.938 16.016 1 83.62 148 LEU B O 1
ATOM 5698 N N . LEU B 1 149 ? -14.352 40.344 17.25 1 83.69 149 LEU B N 1
ATOM 5699 C CA . LEU B 1 149 ? -15.641 39.719 17.438 1 83.69 149 LEU B CA 1
ATOM 5700 C C . LEU B 1 149 ? -16.594 40.594 18.234 1 83.69 149 LEU B C 1
ATOM 5702 O O . LEU B 1 149 ? -17.781 40.688 17.922 1 83.69 149 LEU B O 1
ATOM 5706 N N . LYS B 1 150 ? -16.078 41.281 19.219 1 86.25 150 LYS B N 1
ATOM 5707 C CA . LYS B 1 150 ? -16.891 42.188 20.016 1 86.25 150 LYS B CA 1
ATOM 5708 C C . LYS B 1 150 ? -17.344 43.406 19.203 1 86.25 150 LYS B C 1
ATOM 5710 O O . LYS B 1 150 ? -18.469 43.875 19.359 1 86.25 150 LYS B O 1
ATOM 5715 N N . LEU B 1 151 ? -16.422 43.844 18.406 1 89.25 151 LEU B N 1
ATOM 5716 C CA . LEU B 1 151 ? -16.75 44.938 17.531 1 89.25 151 LEU B CA 1
ATOM 5717 C C . LEU B 1 151 ? -17.891 44.594 16.594 1 89.25 151 LEU B C 1
ATOM 5719 O O . LEU B 1 151 ? -18.812 45.375 16.391 1 89.25 151 LEU B O 1
ATOM 5723 N N . GLY B 1 152 ? -17.844 43.438 16.031 1 88.44 152 GLY B N 1
ATOM 5724 C CA . GLY B 1 152 ? -18.906 42.969 15.148 1 88.44 152 GLY B CA 1
ATOM 5725 C C . GLY B 1 152 ? -20.25 42.844 15.844 1 88.44 152 GLY B C 1
ATOM 5726 O O . GLY B 1 152 ? -21.281 43.156 15.258 1 88.44 152 GLY B O 1
ATOM 5727 N N . TYR B 1 153 ? -20.203 42.438 17.094 1 87.62 153 TYR B N 1
ATOM 5728 C CA . TYR B 1 153 ? -21.422 42.219 17.844 1 87.62 153 TYR B CA 1
ATOM 5729 C C . TYR B 1 153 ? -22.031 43.531 18.312 1 87.62 153 TYR B C 1
ATOM 5731 O O . TYR B 1 153 ? -23.25 43.688 18.297 1 87.62 153 TYR B O 1
ATOM 5739 N N . MET B 1 154 ? -21.266 44.594 18.625 1 87.88 154 MET B N 1
ATOM 5740 C CA . MET B 1 154 ? -21.719 45.812 19.25 1 87.88 154 MET B CA 1
ATOM 5741 C C . MET B 1 154 ? -22.047 46.875 18.203 1 87.88 154 MET B C 1
ATOM 5743 O O . MET B 1 154 ? -22.891 47.75 18.438 1 87.88 154 MET B O 1
ATOM 5747 N N . SER B 1 155 ? -21.359 46.781 17.125 1 88.44 155 SER B N 1
ATOM 5748 C CA . SER B 1 155 ? -21.516 47.875 16.172 1 88.44 155 SER B CA 1
ATOM 5749 C C . SER B 1 155 ? -22.844 47.75 15.414 1 88.44 155 SER B C 1
ATOM 5751 O O . SER B 1 155 ? -23.281 46.656 15.086 1 88.44 155 SER B O 1
ATOM 5753 N N . ARG B 1 156 ? -23.578 48.812 15.148 1 85.12 156 ARG B N 1
ATOM 5754 C CA . ARG B 1 156 ? -24.844 48.875 14.43 1 85.12 156 ARG B CA 1
ATOM 5755 C C . ARG B 1 156 ? -24.625 49.25 12.969 1 85.12 156 ARG B C 1
ATOM 5757 O O . ARG B 1 156 ? -25.547 49.188 12.156 1 85.12 156 ARG B O 1
ATOM 5764 N N . HIS B 1 157 ? -23.344 49.562 12.672 1 88.75 157 HIS B N 1
ATOM 5765 C CA . HIS B 1 157 ? -23.062 50.031 11.312 1 88.75 157 HIS B CA 1
ATOM 5766 C C . HIS B 1 157 ? -22.734 48.844 10.398 1 88.75 157 HIS B C 1
ATOM 5768 O O . HIS B 1 157 ? -21.938 47.969 10.758 1 88.75 157 HIS B O 1
ATOM 5774 N N . VAL B 1 158 ? -23.234 48.844 9.281 1 87.88 158 VAL B N 1
ATOM 5775 C CA . VAL B 1 158 ? -23.094 47.75 8.328 1 87.88 158 VAL B CA 1
ATOM 5776 C C . VAL B 1 158 ? -21.672 47.719 7.793 1 87.88 158 VAL B C 1
ATOM 5778 O O . VAL B 1 158 ? -21.125 46.656 7.547 1 87.88 158 VAL B O 1
ATOM 5781 N N . SER B 1 159 ? -21.031 48.812 7.59 1 85.12 159 SER B N 1
ATOM 5782 C CA . SER B 1 159 ? -19.672 48.875 7.059 1 85.12 159 SER B CA 1
ATOM 5783 C C . SER B 1 159 ? -18.688 48.188 8.008 1 85.12 159 SER B C 1
ATOM 5785 O O . SER B 1 159 ? -17.781 47.469 7.566 1 85.12 159 SER B O 1
ATOM 5787 N N . ILE B 1 160 ? -18.828 48.375 9.305 1 89.44 160 ILE B N 1
ATOM 5788 C CA . ILE B 1 160 ? -17.953 47.75 10.297 1 89.44 160 ILE B CA 1
ATOM 5789 C C . ILE B 1 160 ? -18.219 46.25 10.359 1 89.44 160 ILE B C 1
ATOM 5791 O O . ILE B 1 160 ? -17.266 45.438 10.453 1 89.44 160 ILE B O 1
ATOM 5795 N N . ARG B 1 161 ? -19.406 45.875 10.242 1 91.19 161 ARG B N 1
ATOM 5796 C CA . ARG B 1 161 ? -19.75 44.469 10.273 1 91.19 161 ARG B CA 1
ATOM 5797 C C . ARG B 1 161 ? -19.188 43.719 9.055 1 91.19 161 ARG B C 1
ATOM 5799 O O . ARG B 1 161 ? -18.734 42.594 9.156 1 91.19 161 ARG B O 1
ATOM 5806 N N . LEU B 1 162 ? -19.234 44.375 7.965 1 88.5 162 LEU B N 1
ATOM 5807 C CA . LEU B 1 162 ? -18.672 43.781 6.754 1 88.5 162 LEU B CA 1
ATOM 5808 C C . LEU B 1 162 ? -17.156 43.625 6.863 1 88.5 162 LEU B C 1
ATOM 5810 O O . LEU B 1 162 ? -16.578 42.656 6.395 1 88.5 162 LEU B O 1
ATOM 5814 N N . PHE B 1 163 ? -16.578 44.656 7.48 1 87.31 163 PHE B N 1
ATOM 5815 C CA . PHE B 1 163 ? -15.133 44.594 7.703 1 87.31 163 PHE B CA 1
ATOM 5816 C C . PHE B 1 163 ? -14.766 43.406 8.602 1 87.31 163 PHE B C 1
ATOM 5818 O O . PHE B 1 163 ? -13.844 42.656 8.297 1 87.31 163 PHE B O 1
ATOM 5825 N N . VAL B 1 164 ? -15.5 43.25 9.617 1 89.62 164 VAL B N 1
ATOM 5826 C CA . VAL B 1 164 ? -15.234 42.188 10.562 1 89.62 164 VAL B CA 1
ATOM 5827 C C . VAL B 1 164 ? -15.469 40.812 9.898 1 89.62 164 VAL B C 1
ATOM 5829 O O . VAL B 1 164 ? -14.656 39.906 10.031 1 89.62 164 VAL B O 1
ATOM 5832 N N . LEU B 1 165 ? -16.484 40.688 9.188 1 88.62 165 LEU B N 1
ATOM 5833 C CA . LEU B 1 165 ? -16.797 39.438 8.508 1 88.62 165 LEU B CA 1
ATOM 5834 C C . LEU B 1 165 ? -15.742 39.094 7.461 1 88.62 165 LEU B C 1
ATOM 5836 O O . LEU B 1 165 ? -15.367 37.938 7.301 1 88.62 165 LEU B O 1
ATOM 5840 N N . LEU B 1 166 ? -15.352 40.062 6.781 1 86.19 166 LEU B N 1
ATOM 5841 C CA . LEU B 1 166 ? -14.344 39.875 5.758 1 86.19 166 LEU B CA 1
ATOM 5842 C C . LEU B 1 166 ? -13.031 39.375 6.379 1 86.19 166 LEU B C 1
ATOM 5844 O O . LEU B 1 166 ? -12.414 38.438 5.875 1 86.19 166 LEU B O 1
ATOM 5848 N N . PHE B 1 167 ? -12.703 40 7.441 1 85.69 167 PHE B N 1
ATOM 5849 C CA . PHE B 1 167 ? -11.438 39.656 8.078 1 85.69 167 PHE B CA 1
ATOM 5850 C C . PHE B 1 167 ? -11.523 38.25 8.695 1 85.69 167 PHE B C 1
ATOM 5852 O O . PHE B 1 167 ? -10.57 37.469 8.609 1 85.69 167 PHE B O 1
ATOM 5859 N N . LEU B 1 168 ? -12.594 37.938 9.258 1 83.56 168 LEU B N 1
ATOM 5860 C CA . LEU B 1 168 ? -12.781 36.625 9.844 1 83.56 168 LEU B CA 1
ATOM 5861 C C . LEU B 1 168 ? -12.797 35.531 8.766 1 83.56 168 LEU B C 1
ATOM 5863 O O . LEU B 1 168 ? -12.195 34.469 8.93 1 83.56 168 LEU B O 1
ATOM 5867 N N . THR B 1 169 ? -13.43 35.781 7.734 1 83.31 169 THR B N 1
ATOM 5868 C CA . THR B 1 169 ? -13.523 34.844 6.637 1 83.31 169 THR B CA 1
ATOM 5869 C C . THR B 1 169 ? -12.164 34.625 5.973 1 83.31 169 THR B C 1
ATOM 5871 O O . THR B 1 169 ? -11.812 33.531 5.594 1 83.31 169 THR B O 1
ATOM 5874 N N . LEU B 1 170 ? -11.453 35.688 5.855 1 82.56 170 LEU B N 1
ATOM 5875 C CA . LEU B 1 170 ? -10.141 35.562 5.23 1 82.56 170 LEU B CA 1
ATOM 5876 C C . LEU B 1 170 ? -9.188 34.75 6.098 1 82.56 170 LEU B C 1
ATOM 5878 O O . LEU B 1 170 ? -8.391 33.969 5.578 1 82.56 170 LEU B O 1
ATOM 5882 N N . ASN B 1 171 ? -9.312 34.938 7.332 1 76.94 171 ASN B N 1
ATOM 5883 C CA . ASN B 1 171 ? -8.484 34.156 8.242 1 76.94 171 ASN B CA 1
ATOM 5884 C C . ASN B 1 171 ? -8.852 32.656 8.195 1 76.94 171 ASN B C 1
ATOM 5886 O O . ASN B 1 171 ? -7.977 31.797 8.172 1 76.94 171 ASN B O 1
ATOM 5890 N N . MET B 1 172 ? -10.023 32.438 8.125 1 75.62 172 MET B N 1
ATOM 5891 C CA . MET B 1 172 ? -10.5 31.078 8.062 1 75.62 172 MET B CA 1
ATOM 5892 C C . MET B 1 172 ? -10.156 30.453 6.711 1 75.62 172 MET B C 1
ATOM 5894 O O . MET B 1 172 ? -9.766 29.281 6.648 1 75.62 172 MET B O 1
ATOM 5898 N N . ALA B 1 173 ? -10.344 31.141 5.75 1 76.56 173 ALA B N 1
ATOM 5899 C CA . ALA B 1 173 ? -10.047 30.656 4.406 1 76.56 173 ALA B CA 1
ATOM 5900 C C . ALA B 1 173 ? -8.57 30.312 4.254 1 76.56 173 ALA B C 1
ATOM 5902 O O . ALA B 1 173 ? -8.219 29.328 3.598 1 76.56 173 ALA B O 1
ATOM 5903 N N . ALA B 1 174 ? -7.758 31.125 4.844 1 74.94 174 ALA B N 1
ATOM 5904 C CA . ALA B 1 174 ? -6.32 30.859 4.766 1 74.94 174 ALA B CA 1
ATOM 5905 C C . ALA B 1 174 ? -5.965 29.562 5.469 1 74.94 174 ALA B C 1
ATOM 5907 O O . ALA B 1 174 ? -5.141 28.781 4.973 1 74.94 174 ALA B O 1
ATOM 5908 N N . GLN B 1 175 ? -6.656 29.281 6.492 1 72.62 175 GLN B N 1
ATOM 5909 C CA . GLN B 1 175 ? -6.398 28.047 7.23 1 72.62 175 GLN B CA 1
ATOM 5910 C C . GLN B 1 175 ? -6.953 26.828 6.488 1 72.62 175 GLN B C 1
ATOM 5912 O O . GLN B 1 175 ? -6.324 25.766 6.457 1 72.62 175 GLN B O 1
ATOM 5917 N N . VAL B 1 176 ? -8.062 26.984 5.918 1 72.69 176 VAL B N 1
ATOM 5918 C CA . VAL B 1 176 ? -8.703 25.906 5.176 1 72.69 176 VAL B CA 1
ATOM 5919 C C . VAL B 1 176 ? -7.879 25.578 3.932 1 72.69 176 VAL B C 1
ATOM 5921 O O . VAL B 1 176 ? -7.746 24.406 3.559 1 72.69 176 VAL B O 1
ATOM 5924 N N . ALA B 1 177 ? -7.418 26.594 3.33 1 73.88 177 ALA B N 1
ATOM 5925 C CA . ALA B 1 177 ? -6.598 26.359 2.145 1 73.88 177 ALA B CA 1
ATOM 5926 C C . ALA B 1 177 ? -5.398 25.484 2.469 1 73.88 177 ALA B C 1
ATOM 5928 O O . ALA B 1 177 ? -5.031 24.609 1.68 1 73.88 177 ALA B O 1
ATOM 5929 N N . LEU B 1 178 ? -4.879 25.641 3.51 1 72.06 178 LEU B N 1
ATOM 5930 C CA . LEU B 1 178 ? -3.744 24.828 3.93 1 72.06 178 LEU B CA 1
ATOM 5931 C C . LEU B 1 178 ? -4.176 23.375 4.176 1 72.06 178 LEU B C 1
ATOM 5933 O O . LEU B 1 178 ? -3.443 22.453 3.84 1 72.06 178 LEU B O 1
ATOM 5937 N N . ALA B 1 179 ? -5.312 23.297 4.73 1 71.12 179 ALA B N 1
ATOM 5938 C CA . ALA B 1 179 ? -5.852 21.969 4.953 1 71.12 179 ALA B CA 1
ATOM 5939 C C . ALA B 1 179 ? -6.156 21.266 3.631 1 71.12 179 ALA B C 1
ATOM 5941 O O . ALA B 1 179 ? -5.969 20.062 3.502 1 71.12 179 ALA B O 1
ATOM 5942 N N . LEU B 1 180 ? -6.562 22.047 2.73 1 75.62 180 LEU B N 1
ATOM 5943 C CA . LEU B 1 180 ? -6.898 21.5 1.42 1 75.62 180 LEU B CA 1
ATOM 5944 C C . LEU B 1 180 ? -5.645 21.016 0.695 1 75.62 180 LEU B C 1
ATOM 5946 O O . LEU B 1 180 ? -5.715 20.125 -0.151 1 75.62 180 LEU B O 1
ATOM 5950 N N . LEU B 1 181 ? -4.578 21.578 1.029 1 77.88 181 LEU B N 1
ATOM 5951 C CA . LEU B 1 181 ? -3.318 21.125 0.454 1 77.88 181 LEU B CA 1
ATOM 5952 C C . LEU B 1 181 ? -3.057 19.672 0.812 1 77.88 181 LEU B C 1
ATOM 5954 O O . LEU B 1 181 ? -2.514 18.906 0.003 1 77.88 181 LEU B O 1
ATOM 5958 N N . GLY B 1 182 ? -3.492 19.281 1.887 1 72.81 182 GLY B N 1
ATOM 5959 C CA . GLY B 1 182 ? -3.295 17.906 2.334 1 72.81 182 GLY B CA 1
ATOM 5960 C C . GLY B 1 182 ? -4.094 16.891 1.533 1 72.81 182 GLY B C 1
ATOM 5961 O O . GLY B 1 182 ? -3.729 15.719 1.469 1 72.81 182 GLY B O 1
ATOM 5962 N N . ILE B 1 183 ? -5.113 17.359 0.867 1 71.19 183 ILE B N 1
ATOM 5963 C CA . ILE B 1 183 ? -5.961 16.422 0.128 1 71.19 183 ILE B CA 1
ATOM 5964 C C . ILE B 1 183 ? -5.5 16.344 -1.326 1 71.19 183 ILE B C 1
ATOM 5966 O O . ILE B 1 183 ? -5.926 15.469 -2.074 1 71.19 183 ILE B O 1
ATOM 5970 N N . THR B 1 184 ? -4.574 17.156 -1.675 1 81.25 184 THR B N 1
ATOM 5971 C CA . THR B 1 184 ? -4.137 17.203 -3.066 1 81.25 184 THR B CA 1
ATOM 5972 C C . THR B 1 184 ? -3.121 16.094 -3.35 1 81.25 184 THR B C 1
ATOM 5974 O O . THR B 1 184 ? -2.814 15.812 -4.512 1 81.25 184 THR B O 1
ATOM 5977 N N . TYR B 1 185 ? -2.627 15.609 -2.316 1 81 185 TYR B N 1
ATOM 5978 C CA . TYR B 1 185 ? -1.688 14.516 -2.523 1 81 185 TYR B CA 1
ATOM 5979 C C . TYR B 1 185 ? -1.992 13.352 -1.59 1 81 185 TYR B C 1
ATOM 5981 O O . TYR B 1 185 ? -2.561 13.539 -0.512 1 81 185 TYR B O 1
ATOM 5989 N N . ASN B 1 186 ? -1.667 12.195 -2.182 1 77.81 186 ASN B N 1
ATOM 5990 C CA . ASN B 1 186 ? -1.867 10.969 -1.408 1 77.81 186 ASN B CA 1
ATOM 5991 C C . ASN B 1 186 ? -0.61 10.109 -1.388 1 77.81 186 ASN B C 1
ATOM 5993 O O . ASN B 1 186 ? 0.03 9.906 -2.422 1 77.81 186 ASN B O 1
ATOM 5997 N N . ILE B 1 187 ? -0.312 9.75 -0.157 1 79.12 187 ILE B N 1
ATOM 5998 C CA . ILE B 1 187 ? 0.78 8.789 -0.03 1 79.12 187 ILE B CA 1
ATOM 5999 C C . ILE B 1 187 ? 0.228 7.367 -0.087 1 79.12 187 ILE B C 1
ATOM 6001 O O . ILE B 1 187 ? -0.511 6.945 0.806 1 79.12 187 ILE B O 1
ATOM 6005 N N . ASN B 1 188 ? 0.53 6.762 -1.229 1 77 188 ASN B N 1
ATOM 6006 C CA . ASN B 1 188 ? 0.065 5.395 -1.432 1 77 188 ASN B CA 1
ATOM 6007 C C . ASN B 1 188 ? 1.226 4.402 -1.452 1 77 188 ASN B C 1
ATOM 6009 O O . ASN B 1 188 ? 2.371 4.789 -1.692 1 77 188 ASN B O 1
ATOM 6013 N N . PRO B 1 189 ? 0.787 3.197 -1.049 1 75.75 189 PRO B N 1
ATOM 6014 C CA . PRO B 1 189 ? 1.826 2.184 -1.24 1 75.75 189 PRO B CA 1
ATOM 6015 C C . PRO B 1 189 ? 2.189 1.981 -2.709 1 75.75 189 PRO B C 1
ATOM 6017 O O . PRO B 1 189 ? 1.326 2.086 -3.584 1 75.75 189 PRO B O 1
ATOM 6020 N N . ALA B 1 190 ? 3.395 1.688 -2.9 1 78.31 190 ALA B N 1
ATOM 6021 C CA . ALA B 1 190 ? 3.822 1.385 -4.266 1 78.31 190 ALA B CA 1
ATOM 6022 C C . ALA B 1 190 ? 3.252 0.05 -4.734 1 78.31 190 ALA B C 1
ATOM 6024 O O . ALA B 1 190 ? 3.326 -0.951 -4.016 1 78.31 190 ALA B O 1
ATOM 6025 N N . ASP B 1 191 ? 2.586 0.009 -5.875 1 74.81 191 ASP B N 1
ATOM 6026 C CA . ASP B 1 191 ? 1.9 -1.211 -6.289 1 74.81 191 ASP B CA 1
ATOM 6027 C C . ASP B 1 191 ? 2.561 -1.814 -7.527 1 74.81 191 ASP B C 1
ATOM 6029 O O . ASP B 1 191 ? 2.312 -2.975 -7.867 1 74.81 191 ASP B O 1
ATOM 6033 N N . HIS B 1 192 ? 3.463 -1.1 -8.141 1 78.06 192 HIS B N 1
ATOM 6034 C CA . HIS B 1 192 ? 4.031 -1.65 -9.359 1 78.06 192 HIS B CA 1
ATOM 6035 C C . HIS B 1 192 ? 5.508 -1.99 -9.18 1 78.06 192 HIS B C 1
ATOM 6037 O O . HIS B 1 192 ? 5.977 -3.021 -9.672 1 78.06 192 HIS B O 1
ATOM 6043 N N . ILE B 1 193 ? 6.18 -1.013 -8.531 1 86.75 193 ILE B N 1
ATOM 6044 C CA . ILE B 1 193 ? 7.609 -1.19 -8.312 1 86.75 193 ILE B CA 1
ATOM 6045 C C . ILE B 1 193 ? 7.969 -0.782 -6.887 1 86.75 193 ILE B C 1
ATOM 6047 O O . ILE B 1 193 ? 7.32 0.089 -6.301 1 86.75 193 ILE B O 1
ATOM 6051 N N . THR B 1 194 ? 8.914 -1.479 -6.328 1 87.81 194 THR B N 1
ATOM 6052 C CA . THR B 1 194 ? 9.352 -1.089 -4.996 1 87.81 194 THR B CA 1
ATOM 6053 C C . THR B 1 194 ? 10.867 -0.894 -4.961 1 87.81 194 THR B C 1
ATOM 6055 O O . THR B 1 194 ? 11.555 -1.168 -5.949 1 87.81 194 THR B O 1
ATOM 6058 N N . VAL B 1 195 ? 11.258 -0.277 -3.887 1 88.94 195 VAL B N 1
ATOM 6059 C CA . VAL B 1 195 ? 12.688 -0.068 -3.66 1 88.94 195 VAL B CA 1
ATOM 6060 C C . VAL B 1 195 ? 13.242 -1.204 -2.807 1 88.94 195 VAL B C 1
ATOM 6062 O O . VAL B 1 195 ? 12.516 -1.814 -2.021 1 88.94 195 VAL B O 1
ATOM 6065 N N . THR B 1 196 ? 14.508 -1.527 -3.146 1 90.81 196 THR B N 1
ATOM 6066 C CA . THR B 1 196 ? 15.156 -2.611 -2.422 1 90.81 196 THR B CA 1
ATOM 6067 C C . THR B 1 196 ? 16.344 -2.086 -1.622 1 90.81 196 THR B C 1
ATOM 6069 O O . THR B 1 196 ? 16.906 -1.035 -1.946 1 90.81 196 THR B O 1
ATOM 6072 N N . ARG B 1 197 ? 16.656 -2.691 -0.55 1 89.38 197 ARG B N 1
ATOM 6073 C CA . ARG B 1 197 ? 17.828 -2.412 0.28 1 89.38 197 ARG B CA 1
ATOM 6074 C C . ARG B 1 197 ? 18.594 -3.693 0.593 1 89.38 197 ARG B C 1
ATOM 6076 O O . ARG B 1 197 ? 18.031 -4.789 0.536 1 89.38 197 ARG B O 1
ATOM 6083 N N . PRO B 1 198 ? 19.812 -3.473 0.89 1 92.06 198 PRO B N 1
ATOM 6084 C CA . PRO B 1 198 ? 20.562 -4.676 1.249 1 92.06 198 PRO B CA 1
ATOM 6085 C C . PRO B 1 198 ? 20.062 -5.336 2.527 1 92.06 198 PRO B C 1
ATOM 6087 O O . PRO B 1 198 ? 19.734 -4.645 3.5 1 92.06 198 PRO B O 1
ATOM 6090 N N . GLY B 1 199 ? 19.812 -6.562 2.51 1 92.12 199 GLY B N 1
ATOM 6091 C CA . GLY B 1 199 ? 19.328 -7.336 3.643 1 92.12 199 GLY B CA 1
ATOM 6092 C C . GLY B 1 199 ? 19.125 -8.805 3.318 1 92.12 199 GLY B C 1
ATOM 6093 O O . GLY B 1 199 ? 19.719 -9.328 2.373 1 92.12 199 GLY B O 1
ATOM 6094 N N . LEU B 1 200 ? 18.312 -9.414 4.203 1 94.56 200 LEU B N 1
ATOM 6095 C CA . LEU B 1 200 ? 18 -10.82 3.965 1 94.56 200 LEU B CA 1
ATOM 6096 C C . LEU B 1 200 ? 16.859 -10.961 2.973 1 94.56 200 LEU B C 1
ATOM 6098 O O . LEU B 1 200 ? 15.875 -10.219 3.037 1 94.56 200 LEU B O 1
ATOM 6102 N N . VAL B 1 201 ? 17.109 -11.875 2.121 1 94.62 201 VAL B N 1
ATOM 6103 C CA . VAL B 1 201 ? 16.062 -12.141 1.132 1 94.62 201 VAL B CA 1
ATOM 6104 C C . VAL B 1 201 ? 15.844 -13.648 1.013 1 94.62 201 VAL B C 1
ATOM 6106 O O . VAL B 1 201 ? 16.734 -14.445 1.319 1 94.62 201 VAL B O 1
ATOM 6109 N N . SER B 1 202 ? 14.648 -13.953 0.713 1 94.56 202 SER B N 1
ATOM 6110 C CA . SER B 1 202 ? 14.305 -15.352 0.463 1 94.56 202 SER B CA 1
ATOM 6111 C C . SER B 1 202 ? 14.344 -15.664 -1.028 1 94.56 202 SER B C 1
ATOM 6113 O O . SER B 1 202 ? 13.672 -15.008 -1.827 1 94.56 202 SER B O 1
ATOM 6115 N N . ILE B 1 203 ? 15.156 -16.641 -1.373 1 94.94 203 ILE B N 1
ATOM 6116 C CA . ILE B 1 203 ? 15.258 -17.062 -2.766 1 94.94 203 ILE B CA 1
ATOM 6117 C C . ILE B 1 203 ? 14.984 -18.562 -2.873 1 94.94 203 ILE B C 1
ATOM 6119 O O . ILE B 1 203 ? 15.211 -19.312 -1.921 1 94.94 203 ILE B O 1
ATOM 6123 N N . PRO B 1 204 ? 14.438 -18.984 -3.975 1 93.12 204 PRO B N 1
ATOM 6124 C CA . PRO B 1 204 ? 14.227 -20.438 -4.129 1 93.12 204 PRO B CA 1
ATOM 6125 C C . PRO B 1 204 ? 15.539 -21.219 -4.094 1 93.12 204 PRO B C 1
ATOM 6127 O O . PRO B 1 204 ? 16.531 -20.797 -4.688 1 93.12 204 PRO B O 1
ATOM 6130 N N . ASP B 1 205 ? 15.539 -22.297 -3.396 1 94.75 205 ASP B N 1
ATOM 6131 C CA . ASP B 1 205 ? 16.688 -23.203 -3.357 1 94.75 205 ASP B CA 1
ATOM 6132 C C . ASP B 1 205 ? 16.797 -24.016 -4.648 1 94.75 205 ASP B C 1
ATOM 6134 O O . ASP B 1 205 ? 16.031 -24.953 -4.859 1 94.75 205 ASP B O 1
ATOM 6138 N N . MET B 1 206 ? 17.812 -23.703 -5.418 1 96.31 206 MET B N 1
ATOM 6139 C CA . MET B 1 206 ? 17.969 -24.359 -6.711 1 96.31 206 MET B CA 1
ATOM 6140 C C . MET B 1 206 ? 19.109 -25.359 -6.688 1 96.31 206 MET B C 1
ATOM 6142 O O . MET B 1 206 ? 19.766 -25.594 -7.711 1 96.31 206 MET B O 1
ATOM 6146 N N . SER B 1 207 ? 19.391 -25.891 -5.52 1 94.38 207 SER B N 1
ATOM 6147 C CA . SER B 1 207 ? 20.469 -26.859 -5.398 1 94.38 207 SER B CA 1
ATOM 6148 C C . SER B 1 207 ? 20.062 -28.219 -5.957 1 94.38 207 SER B C 1
ATOM 6150 O O . SER B 1 207 ? 20.906 -28.984 -6.414 1 94.38 207 SER B O 1
ATOM 6152 N N . SER B 1 208 ? 18.766 -28.469 -5.812 1 92.75 208 SER B N 1
ATOM 6153 C CA . SER B 1 208 ? 18.234 -29.703 -6.359 1 92.75 208 SER B CA 1
ATOM 6154 C C . SER B 1 208 ? 16.719 -29.625 -6.516 1 92.75 208 SER B C 1
ATOM 6156 O O . SER B 1 208 ? 16.078 -28.719 -5.996 1 92.75 208 SER B O 1
ATOM 6158 N N . ILE B 1 209 ? 16.266 -30.531 -7.305 1 90 209 ILE B N 1
ATOM 6159 C CA . ILE B 1 209 ? 14.812 -30.703 -7.336 1 90 209 ILE B CA 1
ATOM 6160 C C . ILE B 1 209 ? 14.344 -31.359 -6.035 1 90 209 ILE B C 1
ATOM 6162 O O . ILE B 1 209 ? 14.703 -32.5 -5.742 1 90 209 ILE B O 1
ATOM 6166 N N . GLN B 1 210 ? 13.641 -30.641 -5.266 1 83.75 210 GLN B N 1
ATOM 6167 C CA . GLN B 1 210 ? 13.188 -31.156 -3.975 1 83.75 210 GLN B CA 1
ATOM 6168 C C . GLN B 1 210 ? 12.039 -32.125 -4.145 1 83.75 210 GLN B C 1
ATOM 6170 O O . GLN B 1 210 ? 11.016 -31.812 -4.75 1 83.75 210 GLN B O 1
ATOM 6175 N N . LEU B 1 211 ? 12.25 -33.25 -3.57 1 73.19 211 LEU B N 1
ATOM 6176 C CA . LEU B 1 211 ? 11.328 -34.375 -3.76 1 73.19 211 LEU B CA 1
ATOM 6177 C C . LEU B 1 211 ? 10.367 -34.5 -2.58 1 73.19 211 LEU B C 1
ATOM 6179 O O . LEU B 1 211 ? 9.336 -35.156 -2.68 1 73.19 211 LEU B O 1
ATOM 6183 N N . ASP B 1 212 ? 10.633 -33.906 -1.411 1 60.59 212 ASP B N 1
ATOM 6184 C CA . ASP B 1 212 ? 9.906 -34.156 -0.168 1 60.59 212 ASP B CA 1
ATOM 6185 C C . ASP B 1 212 ? 8.453 -33.719 -0.279 1 60.59 212 ASP B C 1
ATOM 6187 O O . ASP B 1 212 ? 7.551 -34.344 0.276 1 60.59 212 ASP B O 1
ATOM 6191 N N . LYS B 1 213 ? 8.258 -32.531 -0.808 1 57.22 213 LYS B N 1
ATOM 6192 C CA . LYS B 1 213 ? 6.887 -32.031 -0.856 1 57.22 213 LYS B CA 1
ATOM 6193 C C . LYS B 1 213 ? 6.051 -32.844 -1.852 1 57.22 213 LYS B C 1
ATOM 6195 O O . LYS B 1 213 ? 4.828 -32.938 -1.719 1 57.22 213 LYS B O 1
ATOM 6200 N N . SER B 1 214 ? 6.715 -33.375 -2.768 1 53.41 214 SER B N 1
ATOM 6201 C CA . SER B 1 214 ? 5.977 -34.031 -3.855 1 53.41 214 SER B CA 1
ATOM 6202 C C . SER B 1 214 ? 5.969 -35.531 -3.711 1 53.41 214 SER B C 1
ATOM 6204 O O . SER B 1 214 ? 5.066 -36.219 -4.219 1 53.41 214 SER B O 1
ATOM 6206 N N . LEU B 1 215 ? 7.062 -36.031 -3.057 1 53.06 215 LEU B N 1
ATOM 6207 C CA . LEU B 1 215 ? 7.184 -37.469 -2.898 1 53.06 215 LEU B CA 1
ATOM 6208 C C . LEU B 1 215 ? 7.125 -37.875 -1.426 1 53.06 215 LEU B C 1
ATOM 6210 O O . LEU B 1 215 ? 7.57 -37.125 -0.559 1 53.06 215 LEU B O 1
ATOM 6214 N N . ILE B 1 216 ? 5.996 -38.438 -0.963 1 45.97 216 ILE B N 1
ATOM 6215 C CA . ILE B 1 216 ? 5.723 -38.812 0.42 1 45.97 216 ILE B CA 1
ATOM 6216 C C . ILE B 1 216 ? 7.035 -39.156 1.133 1 45.97 216 ILE B C 1
ATOM 6218 O O . ILE B 1 216 ? 7.785 -40.031 0.695 1 45.97 216 ILE B O 1
ATOM 6222 N N . SER B 1 217 ? 7.539 -38.188 1.883 1 43.66 217 SER B N 1
ATOM 6223 C CA . SER B 1 217 ? 8.719 -38.281 2.734 1 43.66 217 SER B CA 1
ATOM 6224 C C . SER B 1 217 ? 8.844 -39.688 3.326 1 43.66 217 SER B C 1
ATOM 6226 O O . SER B 1 217 ? 9.953 -40.188 3.527 1 43.66 217 SER B O 1
ATOM 6228 N N . GLY B 1 218 ? 7.91 -40.094 3.938 1 39.41 218 GLY B N 1
ATOM 6229 C CA . GLY B 1 218 ? 8.047 -41.281 4.77 1 39.41 218 GLY B CA 1
ATOM 6230 C C . GLY B 1 218 ? 8.484 -42.531 3.99 1 39.41 218 GLY B C 1
ATOM 6231 O O . GLY B 1 218 ? 8.75 -43.562 4.578 1 39.41 218 GLY B O 1
ATOM 6232 N N . THR B 1 219 ? 7.977 -42.625 2.893 1 38.59 219 THR B N 1
ATOM 6233 C CA . THR B 1 219 ? 8.258 -43.906 2.285 1 38.59 219 THR B CA 1
ATOM 6234 C C . THR B 1 219 ? 9.656 -43.938 1.667 1 38.59 219 THR B C 1
ATOM 6236 O O . THR B 1 219 ? 9.953 -44.75 0.795 1 38.59 219 THR B O 1
ATOM 6239 N N . ARG B 1 220 ? 10.312 -42.875 1.852 1 42.19 220 ARG B N 1
ATOM 6240 C CA . ARG B 1 220 ? 11.727 -43.156 1.571 1 42.19 220 ARG B CA 1
ATOM 6241 C C . ARG B 1 220 ? 12.156 -44.5 2.145 1 42.19 220 ARG B C 1
ATOM 6243 O O . ARG B 1 220 ? 12.25 -44.656 3.363 1 42.19 220 ARG B O 1
ATOM 6250 N N . ARG B 1 221 ? 11.812 -45.438 1.462 1 39.75 221 ARG B N 1
ATOM 6251 C CA . ARG B 1 221 ? 12.547 -46.625 1.906 1 39.75 221 ARG B CA 1
ATOM 6252 C C . ARG B 1 221 ? 14.031 -46.312 2.07 1 39.75 221 ARG B C 1
ATOM 6254 O O . ARG B 1 221 ? 14.672 -45.812 1.15 1 39.75 221 ARG B O 1
ATOM 6261 N N . PRO B 1 222 ? 14.438 -46.125 3.232 1 40.62 222 PRO B N 1
ATOM 6262 C CA . PRO B 1 222 ? 15.883 -46 3.461 1 40.62 222 PRO B CA 1
ATOM 6263 C C . PRO B 1 222 ? 16.719 -46.688 2.383 1 40.62 222 PRO B C 1
ATOM 6265 O O . PRO B 1 222 ? 17.875 -46.312 2.172 1 40.62 222 PRO B O 1
ATOM 6268 N N . ASP B 1 223 ? 16.312 -47.812 2.074 1 36.56 223 ASP B N 1
ATOM 6269 C CA . ASP B 1 223 ? 17.172 -48.625 1.226 1 36.56 223 ASP B CA 1
ATOM 6270 C C . ASP B 1 223 ? 17.141 -48.125 -0.22 1 36.56 223 ASP B C 1
ATOM 6272 O O . ASP B 1 223 ? 17.656 -48.812 -1.116 1 36.56 223 ASP B O 1
ATOM 6276 N N . LEU B 1 224 ? 16.141 -47.375 -0.532 1 42.03 224 LEU B N 1
ATOM 6277 C CA . LEU B 1 224 ? 16.125 -47.062 -1.956 1 42.03 224 LEU B CA 1
ATOM 6278 C C . LEU B 1 224 ? 17.359 -46.281 -2.352 1 42.03 224 LEU B C 1
ATOM 6280 O O . LEU B 1 224 ? 17.672 -45.25 -1.736 1 42.03 224 LEU B O 1
ATOM 6284 N N . ASP B 1 225 ? 18.328 -46.812 -3.027 1 50.66 225 ASP B N 1
ATOM 6285 C CA . ASP B 1 225 ? 19.609 -46.594 -3.689 1 50.66 225 ASP B CA 1
ATOM 6286 C C . ASP B 1 225 ? 19.609 -45.281 -4.473 1 50.66 225 ASP B C 1
ATOM 6288 O O . ASP B 1 225 ? 18.547 -44.719 -4.73 1 50.66 225 ASP B O 1
ATOM 6292 N N . VAL B 1 226 ? 20.719 -44.594 -4.613 1 56.81 226 VAL B N 1
ATOM 6293 C CA . VAL B 1 226 ? 21.109 -43.469 -5.461 1 56.81 226 VAL B CA 1
ATOM 6294 C C . VAL B 1 226 ? 20.297 -43.5 -6.758 1 56.81 226 VAL B C 1
ATOM 6296 O O . VAL B 1 226 ? 19.875 -42.438 -7.254 1 56.81 226 VAL B O 1
ATOM 6299 N N . SER B 1 227 ? 19.969 -44.719 -7.16 1 62.59 227 SER B N 1
ATOM 6300 C CA . SER B 1 227 ? 19.25 -44.875 -8.422 1 62.59 227 SER B CA 1
ATOM 6301 C C . SER B 1 227 ? 17.797 -44.438 -8.281 1 62.59 227 SER B C 1
ATOM 6303 O O . SER B 1 227 ? 17.219 -43.844 -9.203 1 62.59 227 SER B O 1
ATOM 6305 N N . GLN B 1 228 ? 17.312 -44.5 -7.082 1 67.94 228 GLN B N 1
ATOM 6306 C CA . GLN B 1 228 ? 15.922 -44.125 -6.887 1 67.94 228 GLN B CA 1
ATOM 6307 C C . GLN B 1 228 ? 15.781 -42.594 -6.852 1 67.94 228 GLN B C 1
ATOM 6309 O O . GLN B 1 228 ? 14.797 -42.062 -7.359 1 67.94 228 GLN B O 1
ATOM 6314 N N . ASP B 1 229 ? 16.812 -42.031 -6.367 1 72.62 229 ASP B N 1
ATOM 6315 C CA . ASP B 1 229 ? 16.766 -40.594 -6.328 1 72.62 229 ASP B CA 1
ATOM 6316 C C . ASP B 1 229 ? 16.844 -40 -7.734 1 72.62 229 ASP B C 1
ATOM 6318 O O . ASP B 1 229 ? 16.188 -39 -8.031 1 72.62 229 ASP B O 1
ATOM 6322 N N . GLU B 1 230 ? 17.656 -40.625 -8.539 1 81.25 230 GLU B N 1
ATOM 6323 C CA . GLU B 1 230 ? 17.797 -40.156 -9.914 1 81.25 230 GLU B CA 1
ATOM 6324 C C . GLU B 1 230 ? 16.484 -40.312 -10.688 1 81.25 230 GLU B C 1
ATOM 6326 O O . GLU B 1 230 ? 16.078 -39.406 -11.414 1 81.25 230 GLU B O 1
ATOM 6331 N N . ASN B 1 231 ? 15.875 -41.406 -10.484 1 79.69 231 ASN B N 1
ATOM 6332 C CA . ASN B 1 231 ? 14.617 -41.625 -11.18 1 79.69 231 ASN B CA 1
ATOM 6333 C C . ASN B 1 231 ? 13.516 -40.719 -10.68 1 79.69 231 ASN B C 1
ATOM 6335 O O . ASN B 1 231 ? 12.664 -40.281 -11.453 1 79.69 231 ASN B O 1
ATOM 6339 N N . ALA B 1 232 ? 13.602 -40.469 -9.422 1 78.75 232 ALA B N 1
ATOM 6340 C CA . ALA B 1 232 ? 12.633 -39.531 -8.859 1 78.75 232 A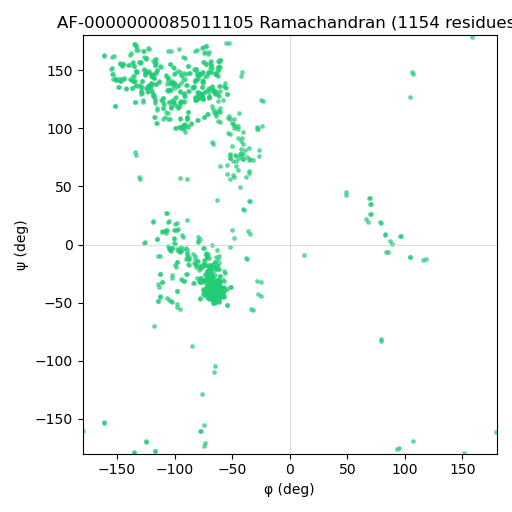LA B CA 1
ATOM 6341 C C . ALA B 1 232 ? 12.805 -38.156 -9.445 1 78.75 232 ALA B C 1
ATOM 6343 O O . ALA B 1 232 ? 11.828 -37.469 -9.773 1 78.75 232 ALA B O 1
ATOM 6344 N N . ARG B 1 233 ? 13.992 -37.781 -9.617 1 86 233 ARG B N 1
ATOM 6345 C CA . ARG B 1 233 ? 14.266 -36.469 -10.18 1 86 233 ARG B CA 1
ATOM 6346 C C . ARG B 1 233 ? 13.852 -36.406 -11.641 1 86 233 ARG B C 1
ATOM 6348 O O . ARG B 1 233 ? 13.344 -35.375 -12.102 1 86 233 ARG B O 1
ATOM 6355 N N . ARG B 1 234 ? 14.062 -37.469 -12.32 1 88.38 234 ARG B N 1
ATOM 6356 C CA . ARG B 1 234 ? 13.641 -37.531 -13.719 1 88.38 234 ARG B CA 1
ATOM 6357 C C . ARG B 1 234 ? 12.125 -37.438 -13.836 1 88.38 234 ARG B C 1
ATOM 6359 O O . ARG B 1 234 ? 11.609 -36.688 -14.664 1 88.38 234 ARG B O 1
ATOM 6366 N N . TYR B 1 235 ? 11.523 -38.125 -12.961 1 83.31 235 TYR B N 1
ATOM 6367 C CA . TYR B 1 235 ? 10.07 -38.094 -12.961 1 83.31 235 TYR B CA 1
ATOM 6368 C C . TYR B 1 235 ? 9.547 -36.688 -12.641 1 83.31 235 TYR B C 1
ATOM 6370 O O . TYR B 1 235 ? 8.656 -36.188 -13.32 1 83.31 235 TYR B O 1
ATOM 6378 N N . MET B 1 236 ? 10.109 -36.125 -11.68 1 85.06 236 MET B N 1
ATOM 6379 C CA . MET B 1 236 ? 9.656 -34.781 -11.25 1 85.06 236 MET B CA 1
ATOM 6380 C C . MET B 1 236 ? 9.977 -33.75 -12.297 1 85.06 236 MET B C 1
ATOM 6382 O O . MET B 1 236 ? 9.188 -32.812 -12.523 1 85.06 236 MET B O 1
ATOM 6386 N N . ALA B 1 237 ? 11.07 -33.875 -12.891 1 91.56 237 ALA B N 1
ATOM 6387 C CA . ALA B 1 237 ? 11.438 -32.906 -13.938 1 91.56 237 ALA B CA 1
ATOM 6388 C C . ALA B 1 237 ? 10.422 -32.938 -15.078 1 91.56 237 ALA B C 1
ATOM 6390 O O . ALA B 1 237 ? 10.023 -31.875 -15.578 1 91.56 237 ALA B O 1
ATOM 6391 N N . ASN B 1 238 ? 10.039 -34.031 -15.461 1 90.69 238 ASN B N 1
ATOM 6392 C CA . ASN B 1 238 ? 9.039 -34.156 -16.516 1 90.69 238 ASN B CA 1
ATOM 6393 C C . ASN B 1 238 ? 7.699 -33.562 -16.078 1 90.69 238 ASN B C 1
ATOM 6395 O O . ASN B 1 238 ? 7.059 -32.844 -16.828 1 90.69 238 ASN B O 1
ATOM 6399 N N . THR B 1 239 ? 7.379 -33.875 -14.883 1 83.44 239 THR B N 1
ATOM 6400 C CA . THR B 1 239 ? 6.113 -33.375 -14.359 1 83.44 239 THR B CA 1
ATOM 6401 C C . THR B 1 239 ? 6.117 -31.859 -14.281 1 83.44 239 THR B C 1
ATOM 6403 O O . THR B 1 239 ? 5.137 -31.203 -14.656 1 83.44 239 THR B O 1
ATOM 6406 N N . PHE B 1 240 ? 7.156 -31.391 -13.852 1 88.38 240 PHE B N 1
ATOM 6407 C CA . PHE B 1 240 ? 7.281 -29.938 -13.781 1 88.38 240 PHE B CA 1
ATOM 6408 C C . PHE B 1 240 ? 7.266 -29.328 -15.172 1 88.38 240 PHE B C 1
ATOM 6410 O O . PHE B 1 240 ? 6.672 -28.266 -15.375 1 88.38 240 PHE B O 1
ATOM 6417 N N . GLY B 1 241 ? 7.895 -29.938 -16.062 1 91.56 241 GLY B N 1
ATOM 6418 C CA . GLY B 1 241 ? 7.879 -29.438 -17.422 1 91.56 241 GLY B CA 1
ATOM 6419 C C . GLY B 1 241 ? 6.488 -29.391 -18.031 1 91.56 241 GLY B C 1
ATOM 6420 O O . GLY B 1 241 ? 6.168 -28.469 -18.781 1 91.56 241 GLY B O 1
ATOM 6421 N N . GLN B 1 242 ? 5.707 -30.266 -17.656 1 86 242 GLN B N 1
ATOM 6422 C CA . GLN B 1 242 ? 4.34 -30.297 -18.172 1 86 242 GLN B CA 1
ATOM 6423 C C . GLN B 1 242 ? 3.531 -29.109 -17.641 1 86 242 GLN B C 1
ATOM 6425 O O . GLN B 1 242 ? 2.594 -28.656 -18.297 1 86 242 GLN B O 1
ATOM 6430 N N . SER B 1 243 ? 3.957 -28.625 -16.578 1 81.88 243 SER B N 1
ATOM 6431 C CA . SER B 1 243 ? 3.234 -27.5 -15.992 1 81.88 243 SER B CA 1
ATOM 6432 C C . SER B 1 243 ? 3.441 -26.234 -16.797 1 81.88 243 SER B C 1
ATOM 6434 O O . SER B 1 243 ? 2.75 -25.234 -16.578 1 81.88 243 SER B O 1
ATOM 6436 N N . THR B 1 244 ? 4.332 -26.266 -17.688 1 84.75 244 THR B N 1
ATOM 6437 C CA . THR B 1 244 ? 4.566 -25.125 -18.562 1 84.75 244 THR B CA 1
ATOM 6438 C C . THR B 1 244 ? 3.287 -24.75 -19.297 1 84.75 244 THR B C 1
ATOM 6440 O O . THR B 1 244 ? 3.107 -23.594 -19.688 1 84.75 244 THR B O 1
ATOM 6443 N N . LEU B 1 245 ? 2.43 -25.688 -19.406 1 77.38 245 LEU B N 1
ATOM 6444 C CA . LEU B 1 245 ? 1.184 -25.469 -20.141 1 77.38 245 LEU B CA 1
ATOM 6445 C C . LEU B 1 245 ? 0.3 -24.453 -19.422 1 77.38 245 LEU B C 1
ATOM 6447 O O . LEU B 1 245 ? -0.565 -23.828 -20.047 1 77.38 245 LEU B O 1
ATOM 6451 N N . THR B 1 246 ? 0.576 -24.266 -18.188 1 74.31 246 THR B N 1
ATOM 6452 C CA . THR B 1 246 ? -0.247 -23.344 -17.406 1 74.31 246 THR B CA 1
ATOM 6453 C C . THR B 1 246 ? 0.443 -21.984 -17.266 1 74.31 246 THR B C 1
ATOM 6455 O O . THR B 1 246 ? -0.115 -21.062 -16.672 1 74.31 246 THR B O 1
ATOM 6458 N N . MET B 1 247 ? 1.576 -21.906 -17.859 1 80.25 247 MET B N 1
ATOM 6459 C CA . MET B 1 247 ? 2.365 -20.688 -17.656 1 80.25 247 MET B CA 1
ATOM 6460 C C . MET B 1 247 ? 2.213 -19.734 -18.844 1 80.25 247 MET B C 1
ATOM 6462 O O . MET B 1 247 ? 2.047 -20.188 -19.984 1 80.25 247 MET B O 1
ATOM 6466 N N . LEU B 1 248 ? 2.287 -18.453 -18.453 1 79.81 248 LEU B N 1
ATOM 6467 C CA . LEU B 1 248 ? 2.223 -17.422 -19.469 1 79.81 248 LEU B CA 1
ATOM 6468 C C . LEU B 1 248 ? 3.615 -16.891 -19.797 1 79.81 248 LEU B C 1
ATOM 6470 O O . LEU B 1 248 ? 4.465 -16.781 -18.906 1 79.81 248 LEU B O 1
ATOM 6474 N N . TRP B 1 249 ? 3.82 -16.688 -21.109 1 86.88 249 TRP B N 1
ATOM 6475 C CA . TRP B 1 249 ? 5.07 -16.062 -21.516 1 86.88 249 TRP B CA 1
ATOM 6476 C C . TRP B 1 249 ? 4.816 -14.977 -22.562 1 86.88 249 TRP B C 1
ATOM 6478 O O . TRP B 1 249 ? 3.762 -14.961 -23.203 1 86.88 249 TRP B O 1
ATOM 6488 N N . ASN B 1 250 ? 5.703 -14.023 -22.594 1 90.75 250 ASN B N 1
ATOM 6489 C CA . ASN B 1 250 ? 5.641 -12.914 -23.531 1 90.75 250 ASN B CA 1
ATOM 6490 C C . ASN B 1 250 ? 7.004 -12.625 -24.156 1 90.75 250 ASN B C 1
ATOM 6492 O O . ASN B 1 250 ? 7.961 -13.367 -23.922 1 90.75 250 ASN B O 1
ATOM 6496 N N . SER B 1 251 ? 7.004 -11.648 -24.969 1 93.56 251 SER B N 1
ATOM 6497 C CA . SER B 1 251 ? 8.25 -11.242 -25.609 1 93.56 251 SER B CA 1
ATOM 6498 C C . SER B 1 251 ? 9.227 -10.648 -24.594 1 93.56 251 SER B C 1
ATOM 6500 O O . SER B 1 251 ? 8.812 -10.062 -23.594 1 93.56 251 SER B O 1
ATOM 6502 N N . ILE B 1 252 ? 10.461 -10.781 -24.875 1 94.44 252 ILE B N 1
ATOM 6503 C CA . ILE B 1 252 ? 11.531 -10.32 -24 1 94.44 252 ILE B CA 1
ATOM 6504 C C . ILE B 1 252 ? 11.461 -8.805 -23.844 1 94.44 252 ILE B C 1
ATOM 6506 O O . ILE B 1 252 ? 11.977 -8.25 -22.875 1 94.44 252 ILE B O 1
ATOM 6510 N N . ASP B 1 253 ? 10.789 -8.109 -24.703 1 92.31 253 ASP B N 1
ATOM 6511 C CA . ASP B 1 253 ? 10.648 -6.656 -24.656 1 92.31 253 ASP B CA 1
ATOM 6512 C C . ASP B 1 253 ? 9.789 -6.227 -23.484 1 92.31 253 ASP B C 1
ATOM 6514 O O . ASP B 1 253 ? 9.898 -5.094 -23 1 92.31 253 ASP B O 1
ATOM 6518 N N . GLU B 1 254 ? 9.062 -7.125 -22.969 1 91.81 254 GLU B N 1
ATOM 6519 C CA . GLU B 1 254 ? 8.164 -6.82 -21.859 1 91.81 254 GLU B CA 1
ATOM 6520 C C . GLU B 1 254 ? 8.703 -7.379 -20.547 1 91.81 254 GLU B C 1
ATOM 6522 O O . GLU B 1 254 ? 7.961 -7.5 -19.578 1 91.81 254 GLU B O 1
ATOM 6527 N N . ALA B 1 255 ? 9.984 -7.648 -20.562 1 93.88 255 ALA B N 1
ATOM 6528 C CA . ALA B 1 255 ? 10.602 -8.211 -19.359 1 93.88 255 ALA B CA 1
ATOM 6529 C C . ALA B 1 255 ? 10.492 -7.238 -18.188 1 93.88 255 ALA B C 1
ATOM 6531 O O . ALA B 1 255 ? 10.57 -6.023 -18.375 1 93.88 255 ALA B O 1
ATOM 6532 N N . PRO B 1 256 ? 10.328 -7.75 -17.047 1 92.5 256 PRO B N 1
ATOM 6533 C CA . PRO B 1 256 ? 10.172 -6.879 -15.875 1 92.5 256 PRO B CA 1
ATOM 6534 C C . PRO B 1 256 ? 11.477 -6.191 -15.477 1 92.5 256 PRO B C 1
ATOM 6536 O O . PRO B 1 256 ? 12.555 -6.77 -15.625 1 92.5 256 PRO B O 1
ATOM 6539 N N . LYS B 1 257 ? 11.352 -5.016 -15.016 1 91.06 257 LYS B N 1
ATOM 6540 C CA . LYS B 1 257 ? 12.484 -4.316 -14.422 1 91.06 257 LYS B CA 1
ATOM 6541 C C . LYS B 1 257 ? 12.695 -4.746 -12.969 1 91.06 257 LYS B C 1
ATOM 6543 O O . LYS B 1 257 ? 11.75 -5.168 -12.297 1 91.06 257 LYS B O 1
ATOM 6548 N N . PRO B 1 258 ? 13.977 -4.664 -12.555 1 91.94 258 PRO B N 1
ATOM 6549 C CA . PRO B 1 258 ? 14.211 -5.008 -11.156 1 91.94 258 PRO B CA 1
ATOM 6550 C C . PRO B 1 258 ? 13.344 -4.191 -10.195 1 91.94 258 PRO B C 1
ATOM 6552 O O . PRO B 1 258 ? 13.227 -2.975 -10.352 1 91.94 258 PRO B O 1
ATOM 6555 N N . GLY B 1 259 ? 12.695 -4.949 -9.312 1 90.81 259 GLY B N 1
ATOM 6556 C CA . GLY B 1 259 ? 11.844 -4.281 -8.336 1 90.81 259 GLY B CA 1
ATOM 6557 C C . GLY B 1 259 ? 10.367 -4.406 -8.648 1 90.81 259 GLY B C 1
ATOM 6558 O O . GLY B 1 259 ? 9.523 -4.059 -7.824 1 90.81 259 GLY B O 1
ATOM 6559 N N . LYS B 1 260 ? 10.055 -4.887 -9.836 1 90.25 260 LYS B N 1
ATOM 6560 C CA . LYS B 1 260 ? 8.656 -5.086 -10.188 1 90.25 260 LYS B CA 1
ATOM 6561 C C . LYS B 1 260 ? 8.031 -6.191 -9.344 1 90.25 260 LYS B C 1
ATOM 6563 O O . LYS B 1 260 ? 8.625 -7.254 -9.156 1 90.25 260 LYS B O 1
ATOM 6568 N N . PHE B 1 261 ? 6.84 -5.863 -8.906 1 86.94 261 PHE B N 1
ATOM 6569 C CA . PHE B 1 261 ? 6.141 -6.848 -8.086 1 86.94 261 PHE B CA 1
ATOM 6570 C C . PHE B 1 261 ? 5.734 -8.055 -8.914 1 86.94 261 PHE B C 1
ATOM 6572 O O . PHE B 1 261 ? 5.41 -7.922 -10.102 1 86.94 261 PHE B O 1
ATOM 6579 N N . ASN B 1 262 ? 5.73 -9.188 -8.219 1 85.19 262 ASN B N 1
ATOM 6580 C CA . ASN B 1 262 ? 5.25 -10.422 -8.82 1 85.19 262 ASN B CA 1
ATOM 6581 C C . ASN B 1 262 ? 3.725 -10.492 -8.805 1 85.19 262 ASN B C 1
ATOM 6583 O O . ASN B 1 262 ? 3.119 -10.711 -7.754 1 85.19 262 ASN B O 1
ATOM 6587 N N . ASP B 1 263 ? 3.158 -10.32 -9.992 1 75.75 263 ASP B N 1
ATOM 6588 C CA . ASP B 1 263 ? 1.71 -10.422 -10.141 1 75.75 263 ASP B CA 1
ATOM 6589 C C . ASP B 1 263 ? 1.316 -11.75 -10.781 1 75.75 263 ASP B C 1
ATOM 6591 O O . ASP B 1 263 ? 1.965 -12.203 -11.727 1 75.75 263 ASP B O 1
ATOM 6595 N N . ALA B 1 264 ? 0.269 -12.312 -10.266 1 69.75 264 ALA B N 1
ATOM 6596 C CA . ALA B 1 264 ? -0.162 -13.617 -10.758 1 69.75 264 ALA B CA 1
ATOM 6597 C C . ALA B 1 264 ? -0.542 -13.539 -12.234 1 69.75 264 ALA B C 1
ATOM 6599 O O . ALA B 1 264 ? -0.52 -14.555 -12.938 1 69.75 264 ALA B O 1
ATOM 6600 N N . ARG B 1 265 ? -0.855 -12.32 -12.758 1 71.25 265 ARG B N 1
ATOM 6601 C CA . ARG B 1 265 ? -1.294 -12.172 -14.141 1 71.25 265 ARG B CA 1
ATOM 6602 C C . ARG B 1 265 ? -0.107 -11.945 -15.07 1 71.25 265 ARG B C 1
ATOM 6604 O O . ARG B 1 265 ? -0.255 -11.977 -16.297 1 71.25 265 ARG B O 1
ATOM 6611 N N . ASP B 1 266 ? 1.014 -11.875 -14.414 1 76.81 266 ASP B N 1
ATOM 6612 C CA . ASP B 1 266 ? 2.184 -11.547 -15.227 1 76.81 266 ASP B CA 1
ATOM 6613 C C . ASP B 1 266 ? 2.812 -12.805 -15.812 1 76.81 266 ASP B C 1
ATOM 6615 O O . ASP B 1 266 ? 2.781 -13.867 -15.195 1 76.81 266 ASP B O 1
ATOM 6619 N N . PRO B 1 267 ? 3.346 -12.531 -17 1 87.25 267 PRO B N 1
ATOM 6620 C CA . PRO B 1 267 ? 4.105 -13.641 -17.562 1 87.25 267 PRO B CA 1
ATOM 6621 C C . PRO B 1 267 ? 5.289 -14.062 -16.688 1 87.25 267 PRO B C 1
ATOM 6623 O O . PRO B 1 267 ? 5.867 -13.219 -15.992 1 87.25 267 PRO B O 1
ATOM 6626 N N . ILE B 1 268 ? 5.625 -15.305 -16.828 1 84.44 268 ILE B N 1
ATOM 6627 C CA . ILE B 1 268 ? 6.633 -15.867 -15.945 1 84.44 268 ILE B CA 1
ATOM 6628 C C . ILE B 1 268 ? 7.992 -15.875 -16.641 1 84.44 268 ILE B C 1
ATOM 6630 O O . ILE B 1 268 ? 9.031 -15.727 -15.992 1 84.44 268 ILE B O 1
ATOM 6634 N N . PHE B 1 269 ? 7.98 -16.203 -17.922 1 91.25 269 PHE B N 1
ATOM 6635 C CA . PHE B 1 269 ? 9.219 -16.141 -18.703 1 91.25 269 PHE B CA 1
ATOM 6636 C C . PHE B 1 269 ? 8.984 -15.469 -20.047 1 91.25 269 PHE B C 1
ATOM 6638 O O . PHE B 1 269 ? 7.855 -15.109 -20.375 1 91.25 269 PHE B O 1
ATOM 6645 N N . PHE B 1 270 ? 10.172 -15.234 -20.75 1 95.25 270 PHE B N 1
ATOM 6646 C CA . PHE B 1 270 ? 10.117 -14.359 -21.922 1 95.25 270 PHE B CA 1
ATOM 6647 C C . PHE B 1 270 ? 10.883 -14.977 -23.094 1 95.25 270 PHE B C 1
ATOM 6649 O O . PHE B 1 270 ? 11.953 -15.57 -22.891 1 95.25 270 PHE B O 1
ATOM 6656 N N . SER B 1 271 ? 10.328 -14.82 -24.234 1 95.38 271 SER B N 1
ATOM 6657 C CA . SER B 1 271 ? 10.922 -15.391 -25.438 1 95.38 271 SER B CA 1
ATOM 6658 C C . SER B 1 271 ? 11.68 -14.336 -26.234 1 95.38 271 SER B C 1
ATOM 6660 O O . SER B 1 271 ? 11.258 -13.18 -26.297 1 95.38 271 SER B O 1
ATOM 6662 N N . ASN B 1 272 ? 12.789 -14.766 -26.703 1 94.75 272 ASN B N 1
ATOM 6663 C CA . ASN B 1 272 ? 13.586 -13.984 -27.641 1 94.75 272 ASN B CA 1
ATOM 6664 C C . ASN B 1 272 ? 13.727 -14.695 -28.984 1 94.75 272 ASN B C 1
ATOM 6666 O O . ASN B 1 272 ? 14.438 -15.695 -29.078 1 94.75 272 ASN B O 1
ATOM 6670 N N . ILE B 1 273 ? 13.078 -14.156 -29.969 1 92.12 273 ILE B N 1
ATOM 6671 C CA . ILE B 1 273 ? 13.109 -14.734 -31.312 1 92.12 273 ILE B CA 1
ATOM 6672 C C . ILE B 1 273 ? 14.023 -13.906 -32.219 1 92.12 273 ILE B C 1
ATOM 6674 O O . ILE B 1 273 ? 13.766 -12.727 -32.438 1 92.12 273 ILE B O 1
ATOM 6678 N N . THR B 1 274 ? 15.07 -14.43 -32.5 1 89.75 274 THR B N 1
ATOM 6679 C CA . THR B 1 274 ? 16 -13.812 -33.438 1 89.75 274 THR B CA 1
ATOM 6680 C C . THR B 1 274 ? 16.125 -14.641 -34.719 1 89.75 274 THR B C 1
ATOM 6682 O O . THR B 1 274 ? 16.219 -15.867 -34.656 1 89.75 274 THR B O 1
ATOM 6685 N N . ASP B 1 275 ? 16.188 -13.93 -35.812 1 85.94 275 ASP B N 1
ATOM 6686 C CA . ASP B 1 275 ? 16.234 -14.602 -37.125 1 85.94 275 ASP B CA 1
ATOM 6687 C C . ASP B 1 275 ? 17.484 -15.477 -37.25 1 85.94 275 ASP B C 1
ATOM 6689 O O . ASP B 1 275 ? 18.594 -15.016 -36.969 1 85.94 275 ASP B O 1
ATOM 6693 N N . GLY B 1 276 ? 17.328 -16.672 -37.594 1 84.38 276 GLY B N 1
ATOM 6694 C CA . GLY B 1 276 ? 18.406 -17.594 -37.875 1 84.38 276 GLY B CA 1
ATOM 6695 C C . GLY B 1 276 ? 18.953 -18.281 -36.656 1 84.38 276 GLY B C 1
ATOM 6696 O O . GLY B 1 276 ? 19.875 -19.109 -36.75 1 84.38 276 GLY B O 1
ATOM 6697 N N . LEU B 1 277 ? 18.469 -17.859 -35.562 1 91.38 277 LEU B N 1
ATOM 6698 C CA . LEU B 1 277 ? 18.922 -18.453 -34.312 1 91.38 277 LEU B CA 1
ATOM 6699 C C . LEU B 1 277 ? 17.766 -19.156 -33.594 1 91.38 277 LEU B C 1
ATOM 6701 O O . LEU B 1 277 ? 16.609 -18.859 -33.844 1 91.38 277 LEU B O 1
ATOM 6705 N N . PRO B 1 278 ? 18.109 -20.156 -32.75 1 94.62 278 PRO B N 1
ATOM 6706 C CA . PRO B 1 278 ? 17.047 -20.812 -31.969 1 94.62 278 PRO B CA 1
ATOM 6707 C C . PRO B 1 278 ? 16.328 -19.844 -31.016 1 94.62 278 PRO B C 1
ATOM 6709 O O . PRO B 1 278 ? 16.922 -18.859 -30.578 1 94.62 278 PRO B O 1
ATOM 6712 N N . VAL B 1 279 ? 15.109 -20.172 -30.812 1 95.44 279 VAL B N 1
ATOM 6713 C CA . VAL B 1 279 ? 14.336 -19.375 -29.859 1 95.44 279 VAL B CA 1
ATOM 6714 C C . VAL B 1 279 ? 14.906 -19.547 -28.453 1 95.44 279 VAL B C 1
ATOM 6716 O O . VAL B 1 279 ? 15.18 -20.672 -28.031 1 95.44 279 VAL B O 1
ATOM 6719 N N . VAL B 1 280 ? 15.094 -18.453 -27.812 1 97.19 280 VAL B N 1
ATOM 6720 C CA . VAL B 1 280 ? 15.625 -18.484 -26.453 1 97.19 280 VAL B CA 1
ATOM 6721 C C . VAL B 1 280 ? 14.539 -18.062 -25.453 1 97.19 280 VAL B C 1
ATOM 6723 O O . VAL B 1 280 ? 13.875 -17.047 -25.641 1 97.19 280 VAL B O 1
ATOM 6726 N N . TYR B 1 281 ? 14.305 -18.875 -24.484 1 97.44 281 TYR B N 1
ATOM 6727 C CA . TYR B 1 281 ? 13.398 -18.531 -23.391 1 97.44 281 TYR B CA 1
ATOM 6728 C C . TYR B 1 281 ? 14.18 -18.156 -22.141 1 97.44 281 TYR B C 1
ATOM 6730 O O . TYR B 1 281 ? 15.109 -18.875 -21.75 1 97.44 281 TYR B O 1
ATOM 6738 N N . THR B 1 282 ? 13.766 -17.016 -21.531 1 97.75 282 THR B N 1
ATOM 6739 C CA . THR B 1 282 ? 14.492 -16.484 -20.375 1 97.75 282 THR B CA 1
ATOM 6740 C C . THR B 1 282 ? 13.562 -16.344 -19.172 1 97.75 282 THR B C 1
ATOM 6742 O O . THR B 1 282 ? 12.453 -15.82 -19.297 1 97.75 282 THR B O 1
ATOM 6745 N N . TYR B 1 283 ? 14.039 -16.859 -18.031 1 97.06 283 TYR B N 1
ATOM 6746 C CA . TYR B 1 283 ? 13.336 -16.719 -16.75 1 97.06 283 TYR B CA 1
ATOM 6747 C C . TYR B 1 283 ? 14.031 -15.703 -15.859 1 97.06 283 TYR B C 1
ATOM 6749 O O . TYR B 1 283 ? 15.258 -15.719 -15.719 1 97.06 283 TYR B O 1
ATOM 6757 N N . TYR B 1 284 ? 13.234 -14.812 -15.305 1 96.12 284 TYR B N 1
ATOM 6758 C CA . TYR B 1 284 ? 13.719 -13.844 -14.328 1 96.12 284 TYR B CA 1
ATOM 6759 C C . TYR B 1 284 ? 13.398 -14.305 -12.906 1 96.12 284 TYR B C 1
ATOM 6761 O O . TYR B 1 284 ? 12.234 -14.547 -12.578 1 96.12 284 TYR B O 1
ATOM 6769 N N . PHE B 1 285 ? 14.406 -14.336 -12.141 1 96.06 285 PHE B N 1
ATOM 6770 C CA . PHE B 1 285 ? 14.219 -14.805 -10.773 1 96.06 285 PHE B CA 1
ATOM 6771 C C . PHE B 1 285 ? 13.539 -13.734 -9.93 1 96.06 285 PHE B C 1
ATOM 6773 O O . PHE B 1 285 ? 13.836 -12.547 -10.07 1 96.06 285 PHE B O 1
ATOM 6780 N N . TYR B 1 286 ? 12.664 -14.234 -9.102 1 92.94 286 TYR B N 1
ATOM 6781 C CA . TYR B 1 286 ? 12.031 -13.367 -8.109 1 92.94 286 TYR B CA 1
ATOM 6782 C C . TYR B 1 286 ? 12.594 -13.617 -6.719 1 92.94 286 TYR B C 1
ATOM 6784 O O . TYR B 1 286 ? 12.922 -14.758 -6.367 1 92.94 286 TYR B O 1
ATOM 6792 N N . GLU B 1 287 ? 12.703 -12.57 -6.031 1 93.06 287 GLU B N 1
ATOM 6793 C CA . GLU B 1 287 ? 13.148 -12.641 -4.641 1 93.06 287 GLU B CA 1
ATOM 6794 C C . GLU B 1 287 ? 12.094 -12.062 -3.697 1 93.06 287 GLU B C 1
ATOM 6796 O O . GLU B 1 287 ? 11.438 -11.078 -4.027 1 93.06 287 GLU B O 1
ATOM 6801 N N . SER B 1 288 ? 11.961 -12.789 -2.604 1 91.75 288 SER B N 1
ATOM 6802 C CA . SER B 1 288 ? 10.906 -12.414 -1.669 1 91.75 288 SER B CA 1
ATOM 6803 C C . SER B 1 288 ? 11.484 -11.977 -0.327 1 91.75 288 SER B C 1
ATOM 6805 O O . SER B 1 288 ? 12.641 -12.266 -0.022 1 91.75 288 SER B O 1
ATOM 6807 N N . SER B 1 289 ? 10.625 -11.219 0.414 1 90 289 SER B N 1
ATOM 6808 C CA . SER B 1 289 ? 10.984 -10.883 1.789 1 90 289 SER B CA 1
ATOM 6809 C C . SER B 1 289 ? 11.117 -12.141 2.646 1 90 289 SER B C 1
ATOM 6811 O O . SER B 1 289 ? 10.562 -13.188 2.316 1 90 289 SER B O 1
ATOM 6813 N N . PRO B 1 290 ? 11.852 -11.938 3.686 1 89.12 290 PRO B N 1
ATOM 6814 C CA . PRO B 1 290 ? 12.016 -13.109 4.551 1 89.12 290 PRO B CA 1
ATOM 6815 C C . PRO B 1 290 ? 10.688 -13.625 5.109 1 89.12 290 PRO B C 1
ATOM 6817 O O . PRO B 1 290 ? 9.711 -12.875 5.164 1 89.12 290 PRO B O 1
ATOM 6820 N N . GLN B 1 291 ? 10.68 -14.875 5.52 1 80.69 291 GLN B N 1
ATOM 6821 C CA . GLN B 1 291 ? 9.461 -15.562 5.945 1 80.69 291 GLN B CA 1
ATOM 6822 C C . GLN B 1 291 ? 8.852 -14.891 7.176 1 80.69 291 GLN B C 1
ATOM 6824 O O . GLN B 1 291 ? 7.629 -14.82 7.309 1 80.69 291 GLN B O 1
ATOM 6829 N N . ASP B 1 292 ? 9.641 -14.359 7.914 1 78.81 292 ASP B N 1
ATOM 6830 C CA . ASP B 1 292 ? 9.156 -13.789 9.172 1 78.81 292 ASP B CA 1
ATOM 6831 C C . ASP B 1 292 ? 8.992 -12.281 9.07 1 78.81 292 ASP B C 1
ATOM 6833 O O . ASP B 1 292 ? 8.766 -11.602 10.07 1 78.81 292 ASP B O 1
ATOM 6837 N N . ALA B 1 293 ? 9.062 -11.891 7.844 1 79.06 293 ALA B N 1
ATOM 6838 C CA . ALA B 1 293 ? 8.953 -10.438 7.688 1 79.06 293 ALA B CA 1
ATOM 6839 C C . ALA B 1 293 ? 7.496 -9.992 7.766 1 79.06 293 ALA B C 1
ATOM 6841 O O . ALA B 1 293 ? 6.59 -10.742 7.398 1 79.06 293 ALA B O 1
ATOM 6842 N N . ASP B 1 294 ? 7.266 -8.789 8.297 1 70.06 294 ASP B N 1
ATOM 6843 C CA . ASP B 1 294 ? 5.934 -8.219 8.43 1 70.06 294 ASP B CA 1
ATOM 6844 C C . ASP B 1 294 ? 5.363 -7.828 7.066 1 70.06 294 ASP B C 1
ATOM 6846 O O . ASP B 1 294 ? 4.145 -7.797 6.883 1 70.06 294 ASP B O 1
ATOM 6850 N N . TYR B 1 295 ? 6.297 -7.547 6.301 1 75.44 295 TYR B N 1
ATOM 6851 C CA . TYR B 1 295 ? 5.926 -7.152 4.949 1 75.44 295 TYR B CA 1
ATOM 6852 C C . TYR B 1 295 ? 6.328 -8.219 3.939 1 75.44 295 TYR B C 1
ATOM 6854 O O . TYR B 1 295 ? 7.512 -8.555 3.816 1 75.44 295 TYR B O 1
ATOM 6862 N N . VAL B 1 296 ? 5.273 -8.75 3.285 1 77.81 296 VAL B N 1
ATOM 6863 C CA . VAL B 1 296 ? 5.539 -9.812 2.322 1 77.81 296 VAL B CA 1
ATOM 6864 C C . VAL B 1 296 ? 5.453 -9.258 0.903 1 77.81 296 VAL B C 1
ATOM 6866 O O . VAL B 1 296 ? 4.426 -8.695 0.509 1 77.81 296 VAL B O 1
ATOM 6869 N N . ALA B 1 297 ? 6.57 -9.344 0.224 1 83.94 297 ALA B N 1
ATOM 6870 C CA . ALA B 1 297 ? 6.605 -8.906 -1.171 1 83.94 297 ALA B CA 1
ATOM 6871 C C . ALA B 1 297 ? 7.586 -9.75 -1.982 1 83.94 297 ALA B C 1
ATOM 6873 O O . ALA B 1 297 ? 8.602 -10.211 -1.456 1 83.94 297 ALA B O 1
ATOM 6874 N N . SER B 1 298 ? 7.215 -10.047 -3.164 1 89.31 298 SER B N 1
ATOM 6875 C CA . SER B 1 298 ? 8.062 -10.719 -4.137 1 89.31 298 SER B CA 1
ATOM 6876 C C . SER B 1 298 ? 8.32 -9.836 -5.355 1 89.31 298 SER B C 1
ATOM 6878 O O . SER B 1 298 ? 7.375 -9.352 -5.98 1 89.31 298 SER B O 1
ATOM 6880 N N . VAL B 1 299 ? 9.617 -9.664 -5.629 1 92.19 299 VAL B N 1
ATOM 6881 C CA . VAL B 1 299 ? 9.93 -8.719 -6.695 1 92.19 299 VAL B CA 1
ATOM 6882 C C . VAL B 1 299 ? 10.891 -9.367 -7.691 1 92.19 299 VAL B C 1
ATOM 6884 O O . VAL B 1 299 ? 11.656 -10.266 -7.332 1 92.19 299 VAL B O 1
ATOM 6887 N N . ALA B 1 300 ? 10.852 -8.852 -8.859 1 94 300 ALA B N 1
ATOM 6888 C CA . ALA B 1 300 ? 11.742 -9.328 -9.914 1 94 300 ALA B CA 1
ATOM 6889 C C . ALA B 1 300 ? 13.156 -8.789 -9.727 1 94 300 ALA B C 1
ATOM 6891 O O . ALA B 1 300 ? 13.336 -7.684 -9.211 1 94 300 ALA B O 1
ATOM 6892 N N . THR B 1 301 ? 14.156 -9.539 -10.094 1 94.62 301 THR B N 1
ATOM 6893 C CA . THR B 1 301 ? 15.555 -9.125 -10.078 1 94.62 301 THR B CA 1
ATOM 6894 C C . THR B 1 301 ? 16.141 -9.117 -11.492 1 94.62 301 THR B C 1
ATOM 6896 O O . THR B 1 301 ? 15.414 -9.352 -12.461 1 94.62 301 THR B O 1
ATOM 6899 N N . ASN B 1 302 ? 17.484 -8.789 -11.539 1 94.06 302 ASN B N 1
ATOM 6900 C CA . ASN B 1 302 ? 18.172 -8.844 -12.828 1 94.06 302 ASN B CA 1
ATOM 6901 C C . ASN B 1 302 ? 18.859 -10.188 -13.047 1 94.06 302 ASN B C 1
ATOM 6903 O O . ASN B 1 302 ? 19.594 -10.367 -14.016 1 94.06 302 ASN B O 1
ATOM 6907 N N . ARG B 1 303 ? 18.594 -11.109 -12.172 1 96.38 303 ARG B N 1
ATOM 6908 C CA . ARG B 1 303 ? 19.109 -12.461 -12.328 1 96.38 303 ARG B CA 1
ATOM 6909 C C . ARG B 1 303 ? 18.266 -13.258 -13.312 1 96.38 303 ARG B C 1
ATOM 6911 O O . ARG B 1 303 ? 17.047 -13.352 -13.148 1 96.38 303 ARG B O 1
ATOM 6918 N N . THR B 1 304 ? 18.922 -13.812 -14.297 1 97.31 304 THR B N 1
ATOM 6919 C CA . THR B 1 304 ? 18.156 -14.516 -15.32 1 97.31 304 THR B CA 1
ATOM 6920 C C . THR B 1 304 ? 18.812 -15.836 -15.688 1 97.31 304 THR B C 1
ATOM 6922 O O . THR B 1 304 ? 20 -16.047 -15.414 1 97.31 304 THR B O 1
ATOM 6925 N N . ILE B 1 305 ? 18.062 -16.703 -16.188 1 98 305 ILE B N 1
ATOM 6926 C CA . ILE B 1 305 ? 18.531 -17.969 -16.766 1 98 305 ILE B CA 1
ATOM 6927 C C . ILE B 1 305 ? 17.797 -18.234 -18.078 1 98 305 ILE B C 1
ATOM 6929 O O . ILE B 1 305 ? 16.609 -17.938 -18.203 1 98 305 ILE B O 1
ATOM 6933 N N . SER B 1 306 ? 18.547 -18.75 -19.031 1 98 306 SER B N 1
ATOM 6934 C CA . SER B 1 306 ? 17.969 -18.953 -20.359 1 98 306 SER B CA 1
ATOM 6935 C C . SER B 1 306 ? 18.156 -20.391 -20.828 1 98 306 SER B C 1
ATOM 6937 O O . SER B 1 306 ? 19.062 -21.094 -20.375 1 98 306 SER B O 1
ATOM 6939 N N . ALA B 1 307 ? 17.25 -20.859 -21.625 1 98.31 307 ALA B N 1
ATOM 6940 C CA . ALA B 1 307 ? 17.328 -22.156 -22.281 1 98.31 307 ALA B CA 1
ATOM 6941 C C . ALA B 1 307 ? 17.109 -22.031 -23.781 1 98.31 307 ALA B C 1
ATOM 6943 O O . ALA B 1 307 ? 16.312 -21.219 -24.234 1 98.31 307 ALA B O 1
ATOM 6944 N N . TRP B 1 308 ? 17.859 -22.781 -24.547 1 97.94 308 TRP B N 1
ATOM 6945 C CA . TRP B 1 308 ? 17.688 -22.844 -26 1 97.94 308 TRP B CA 1
ATOM 6946 C C . TRP B 1 308 ? 18 -24.25 -26.516 1 97.94 308 TRP B C 1
ATOM 6948 O O . TRP B 1 308 ? 18.656 -25.047 -25.844 1 97.94 308 TRP B O 1
ATOM 6958 N N . SER B 1 309 ? 17.422 -24.578 -27.625 1 98.12 309 SER B N 1
ATOM 6959 C CA . SER B 1 309 ? 17.609 -25.891 -28.25 1 98.12 309 SER B CA 1
ATOM 6960 C C . SER B 1 309 ? 17.859 -25.75 -29.75 1 98.12 309 SER B C 1
ATOM 6962 O O . SER B 1 309 ? 17.062 -25.125 -30.453 1 98.12 309 SER B O 1
ATOM 6964 N N . ASP B 1 310 ? 19 -26.297 -30.156 1 96.94 310 ASP B N 1
ATOM 6965 C CA . ASP B 1 310 ? 19.328 -26.375 -31.578 1 96.94 310 ASP B CA 1
ATOM 6966 C C . ASP B 1 310 ? 18.969 -27.734 -32.156 1 96.94 310 ASP B C 1
ATOM 6968 O O . ASP B 1 310 ? 19.516 -28.75 -31.734 1 96.94 310 ASP B O 1
ATOM 6972 N N . CYS B 1 311 ? 18.031 -27.703 -33.125 1 97.12 311 CYS B N 1
ATOM 6973 C CA . CYS B 1 311 ? 17.547 -28.969 -33.656 1 97.12 311 CYS B CA 1
ATOM 6974 C C . CYS B 1 311 ? 17.891 -29.109 -35.125 1 97.12 311 CYS B C 1
ATOM 6976 O O . CYS B 1 311 ? 17.984 -28.109 -35.844 1 97.12 311 CYS B O 1
ATOM 6978 N N . LYS B 1 312 ? 18.125 -30.344 -35.531 1 96.06 312 LYS B N 1
ATOM 6979 C CA . LYS B 1 312 ? 18.266 -30.734 -36.938 1 96.06 312 LYS B CA 1
ATOM 6980 C C . LYS B 1 312 ? 17.172 -31.734 -37.312 1 96.06 312 LYS B C 1
ATOM 6982 O O . LYS B 1 312 ? 16.781 -32.562 -36.5 1 96.06 312 LYS B O 1
ATOM 6987 N N . GLU B 1 313 ? 16.688 -31.594 -38.562 1 96.5 313 GLU B N 1
ATOM 6988 C CA . GLU B 1 313 ? 15.602 -32.469 -39 1 96.5 313 GLU B CA 1
ATOM 6989 C C . GLU B 1 313 ? 16.094 -33.5 -40 1 96.5 313 GLU B C 1
ATOM 6991 O O . GLU B 1 313 ? 16.984 -33.219 -40.812 1 96.5 313 GLU B O 1
ATOM 6996 N N . TYR B 1 314 ? 15.508 -34.688 -39.938 1 96.88 314 TYR B N 1
ATOM 6997 C CA . TYR B 1 314 ? 15.812 -35.781 -40.844 1 96.88 314 TYR B CA 1
ATOM 6998 C C . TYR B 1 314 ? 14.531 -36.438 -41.344 1 96.88 314 TYR B C 1
ATOM 7000 O O . TYR B 1 314 ? 13.586 -36.656 -40.594 1 96.88 314 TYR B O 1
ATOM 7008 N N . LYS B 1 315 ? 14.484 -36.719 -42.594 1 95.19 315 LYS B N 1
ATOM 7009 C CA . LYS B 1 315 ? 13.305 -37.344 -43.188 1 95.19 315 LYS B CA 1
ATOM 7010 C C . LYS B 1 315 ? 13.25 -38.844 -42.875 1 95.19 315 LYS B C 1
ATOM 7012 O O . LYS B 1 315 ? 14.258 -39.531 -43 1 95.19 315 LYS B O 1
ATOM 7017 N N . VAL B 1 316 ? 12.156 -39.281 -42.406 1 96.69 316 VAL B N 1
ATOM 7018 C CA . VAL B 1 316 ? 11.953 -40.688 -42.125 1 96.69 316 VAL B CA 1
ATOM 7019 C C . VAL B 1 316 ? 11.438 -41.375 -43.406 1 96.69 316 VAL B C 1
ATOM 7021 O O . VAL B 1 316 ? 10.43 -40.938 -43.969 1 96.69 316 VAL B O 1
ATOM 7024 N N . VAL B 1 317 ? 12.039 -42.531 -43.781 1 94.31 317 VAL B N 1
ATOM 7025 C CA . VAL B 1 317 ? 11.695 -43.156 -45.062 1 94.31 317 VAL B CA 1
ATOM 7026 C C . VAL B 1 317 ? 10.984 -44.469 -44.812 1 94.31 317 VAL B C 1
ATOM 7028 O O . VAL B 1 317 ? 10.273 -44.969 -45.688 1 94.31 317 VAL B O 1
ATOM 7031 N N . ALA B 1 318 ? 11.25 -45.062 -43.656 1 94.75 318 ALA B N 1
ATOM 7032 C CA . ALA B 1 318 ? 10.555 -46.312 -43.344 1 94.75 318 ALA B CA 1
ATOM 7033 C C . ALA B 1 318 ? 10.125 -46.312 -41.875 1 94.75 318 ALA B C 1
ATOM 7035 O O . ALA B 1 318 ? 10.852 -45.844 -41 1 94.75 318 ALA B O 1
ATOM 7036 N N . GLY B 1 319 ? 8.906 -46.875 -41.594 1 92.94 319 GLY B N 1
ATOM 7037 C CA . GLY B 1 319 ? 8.391 -47 -40.25 1 92.94 319 GLY B CA 1
ATOM 7038 C C . GLY B 1 319 ? 7.82 -45.719 -39.688 1 92.94 319 GLY B C 1
ATOM 7039 O O . GLY B 1 319 ? 7.699 -45.562 -38.469 1 92.94 319 GLY B O 1
ATOM 7040 N N . GLY B 1 320 ? 7.496 -44.812 -40.531 1 92.69 320 GLY B N 1
ATOM 7041 C CA . GLY B 1 320 ? 7.098 -43.469 -40.094 1 92.69 320 GLY B CA 1
ATOM 7042 C C . GLY B 1 320 ? 5.742 -43.438 -39.438 1 92.69 320 GLY B C 1
ATOM 7043 O O . GLY B 1 320 ? 5.395 -42.438 -38.781 1 92.69 320 GLY B O 1
ATOM 7044 N N . ASP B 1 321 ? 5.012 -44.5 -39.5 1 87.75 321 ASP B N 1
ATOM 7045 C CA . ASP B 1 321 ? 3.672 -44.531 -38.906 1 87.75 321 ASP B CA 1
ATOM 7046 C C . ASP B 1 321 ? 3.732 -44.812 -37.406 1 87.75 321 ASP B C 1
ATOM 7048 O O . ASP B 1 321 ? 2.721 -44.688 -36.719 1 87.75 321 ASP B O 1
ATOM 7052 N N . GLY B 1 322 ? 4.906 -45.188 -36.875 1 87.44 322 GLY B N 1
ATOM 7053 C CA . GLY B 1 322 ? 5.082 -45.375 -35.469 1 87.44 322 GLY B CA 1
ATOM 7054 C C . GLY B 1 322 ? 4.617 -46.75 -35 1 87.44 322 GLY B C 1
ATOM 7055 O O . GLY B 1 322 ? 4.523 -47 -33.781 1 87.44 322 GLY B O 1
ATOM 7056 N N . LEU B 1 323 ? 4.285 -47.625 -35.938 1 82.94 323 LEU B N 1
ATOM 7057 C CA . LEU B 1 323 ? 3.787 -48.938 -35.562 1 82.94 323 LEU B CA 1
ATOM 7058 C C . LEU B 1 323 ? 4.91 -49.969 -35.625 1 82.94 323 LEU B C 1
ATOM 7060 O O . LEU B 1 323 ? 4.773 -51.062 -35.062 1 82.94 323 LEU B O 1
ATOM 7064 N N . SER B 1 324 ? 5.953 -49.625 -36.25 1 86.69 324 SER B N 1
ATOM 7065 C CA . SER B 1 324 ? 7.102 -50.5 -36.375 1 86.69 324 SER B CA 1
ATOM 7066 C C . SER B 1 324 ? 8.094 -50.281 -35.219 1 86.69 324 SER B C 1
ATOM 7068 O O . SER B 1 324 ? 8.219 -49.156 -34.719 1 86.69 324 SER B O 1
ATOM 7070 N N . PRO B 1 325 ? 8.75 -51.312 -34.812 1 86 325 PRO B N 1
ATOM 7071 C CA . PRO B 1 325 ? 9.742 -51.188 -33.75 1 86 325 PRO B CA 1
ATOM 7072 C C . PRO B 1 325 ? 10.977 -50.406 -34.188 1 86 325 PRO B C 1
ATOM 7074 O O . PRO B 1 325 ? 11.734 -49.906 -33.344 1 86 325 PRO B O 1
ATOM 7077 N N . ASN B 1 326 ? 11.125 -50.375 -35.562 1 91.75 326 ASN B N 1
ATOM 7078 C CA . ASN B 1 326 ? 12.281 -49.688 -36.094 1 91.75 326 ASN B CA 1
ATOM 7079 C C . ASN B 1 326 ? 11.867 -48.594 -37.062 1 91.75 326 ASN B C 1
ATOM 7081 O O . ASN B 1 326 ? 10.852 -48.719 -37.75 1 91.75 326 ASN B O 1
ATOM 7085 N N . ILE B 1 327 ? 12.688 -47.594 -37.062 1 94.69 327 ILE B N 1
ATOM 7086 C CA . ILE B 1 327 ? 12.523 -46.562 -38.062 1 94.69 327 ILE B CA 1
ATOM 7087 C C . ILE B 1 327 ? 13.828 -46.375 -38.844 1 94.69 327 ILE B C 1
ATOM 7089 O O . ILE B 1 327 ? 14.906 -46.688 -38.344 1 94.69 327 ILE B O 1
ATOM 7093 N N . THR B 1 328 ? 13.656 -46.031 -40.094 1 96.25 328 THR B N 1
ATOM 7094 C CA . THR B 1 328 ? 14.805 -45.656 -40.906 1 96.25 328 THR B CA 1
ATOM 7095 C C . THR B 1 328 ? 14.719 -44.219 -41.375 1 96.25 328 THR B C 1
ATOM 7097 O O . THR B 1 328 ? 13.711 -43.781 -41.938 1 96.25 328 THR B O 1
ATOM 7100 N N . PHE B 1 329 ? 15.68 -43.469 -41.031 1 95.06 329 PHE B N 1
ATOM 7101 C CA . PHE B 1 329 ? 15.719 -42.062 -41.469 1 95.06 329 PHE B CA 1
ATOM 7102 C C . PHE B 1 329 ? 17.016 -41.75 -42.188 1 95.06 329 PHE B C 1
ATOM 7104 O O . PHE B 1 329 ? 18 -42.5 -42.062 1 95.06 329 PHE B O 1
ATOM 7111 N N . LEU B 1 330 ? 16.922 -40.656 -42.938 1 94.56 330 LEU B N 1
ATOM 7112 C CA . LEU B 1 330 ? 18.078 -40.219 -43.719 1 94.56 330 LEU B CA 1
ATOM 7113 C C . LEU B 1 330 ? 18.938 -39.25 -42.938 1 94.56 330 LEU B C 1
ATOM 7115 O O . LEU B 1 330 ? 18.562 -38.094 -42.75 1 94.56 330 LEU B O 1
ATOM 7119 N N . TRP B 1 331 ? 20 -39.75 -42.469 1 90.12 331 TRP B N 1
ATOM 7120 C CA . TRP B 1 331 ? 20.922 -38.938 -41.656 1 90.12 331 TRP B CA 1
ATOM 7121 C C . TRP B 1 331 ? 21.75 -38.031 -42.562 1 90.12 331 TRP B C 1
ATOM 7123 O O . TRP B 1 331 ? 21.375 -37.75 -43.688 1 90.12 331 TRP B O 1
ATOM 7133 N N . GLU B 1 332 ? 22.875 -37.562 -42.031 1 83.94 332 GLU B N 1
ATOM 7134 C CA . GLU B 1 332 ? 23.75 -36.688 -42.781 1 83.94 332 GLU B CA 1
ATOM 7135 C C . GLU B 1 332 ? 24.172 -37.344 -44.094 1 83.94 332 GLU B C 1
ATOM 7137 O O . GLU B 1 332 ? 24.453 -38.562 -44.125 1 83.94 332 GLU B O 1
ATOM 7142 N N . ASP B 1 333 ? 24.188 -36.688 -45.25 1 85.12 333 ASP B N 1
ATOM 7143 C CA . ASP B 1 333 ? 24.578 -37.125 -46.594 1 85.12 333 ASP B CA 1
ATOM 7144 C C . ASP B 1 333 ? 23.609 -38.188 -47.125 1 85.12 333 ASP B C 1
ATOM 7146 O O . ASP B 1 333 ? 24.016 -39.094 -47.844 1 85.12 333 ASP B O 1
ATOM 7150 N N . ASN B 1 334 ? 22.453 -38.25 -46.625 1 88.94 334 ASN B N 1
ATOM 7151 C CA . ASN B 1 334 ? 21.375 -39.094 -47.094 1 88.94 334 ASN B CA 1
ATOM 7152 C C . ASN B 1 334 ? 21.672 -40.562 -46.812 1 88.94 334 ASN B C 1
ATOM 7154 O O . ASN B 1 334 ? 21.281 -41.438 -47.594 1 88.94 334 ASN B O 1
ATOM 7158 N N . GLU B 1 335 ? 22.422 -40.781 -45.875 1 92.06 335 GLU B N 1
ATOM 7159 C CA . GLU B 1 335 ? 22.672 -42.156 -45.469 1 92.06 335 GLU B CA 1
ATOM 7160 C C . GLU B 1 335 ? 21.547 -42.688 -44.625 1 92.06 335 GLU B C 1
ATOM 7162 O O . GLU B 1 335 ? 21.203 -42.125 -43.562 1 92.06 335 GLU B O 1
ATOM 7167 N N . PRO B 1 336 ? 21 -43.812 -44.969 1 93.69 336 PRO B N 1
ATOM 7168 C CA . PRO B 1 336 ? 19.906 -44.375 -44.188 1 93.69 336 PRO B CA 1
ATOM 7169 C C . PRO B 1 336 ? 20.406 -45.031 -42.906 1 93.69 336 PRO B C 1
ATOM 7171 O O . PRO B 1 336 ? 21.344 -45.844 -42.906 1 93.69 336 PRO B O 1
ATOM 7174 N N . ILE B 1 337 ? 19.875 -44.656 -41.812 1 94.06 337 ILE B N 1
ATOM 7175 C CA . ILE B 1 337 ? 20.188 -45.219 -40.531 1 94.06 337 ILE B CA 1
ATOM 7176 C C . ILE B 1 337 ? 18.922 -45.844 -39.906 1 94.06 337 ILE B C 1
ATOM 7178 O O . ILE B 1 337 ? 17.875 -45.188 -39.906 1 94.06 337 ILE B O 1
ATOM 7182 N N . SER B 1 338 ? 19.031 -47.062 -39.469 1 93.62 338 SER B N 1
ATOM 7183 C CA . SER B 1 338 ? 17.922 -47.719 -38.781 1 93.62 338 SER B CA 1
ATOM 7184 C C . SER B 1 338 ? 18.047 -47.594 -37.281 1 93.62 338 SER B C 1
ATOM 7186 O O . SER B 1 338 ? 19.125 -47.812 -36.719 1 93.62 338 SER B O 1
ATOM 7188 N N . TRP B 1 339 ? 17.047 -47.219 -36.688 1 91.56 339 TRP B N 1
ATOM 7189 C CA . TRP B 1 339 ? 17.016 -47 -35.25 1 91.56 339 TRP B CA 1
ATOM 7190 C C . TRP B 1 339 ? 15.859 -47.719 -34.594 1 91.56 339 TRP B C 1
ATOM 7192 O O . TRP B 1 339 ? 14.719 -47.656 -35.062 1 91.56 339 TRP B O 1
ATOM 7202 N N . GLU B 1 340 ? 16.141 -48.406 -33.531 1 88.81 340 GLU B N 1
ATOM 7203 C CA . GLU B 1 340 ? 15.109 -49.125 -32.781 1 88.81 340 GLU B CA 1
ATOM 7204 C C . GLU B 1 340 ? 14.383 -48.188 -31.828 1 88.81 340 GLU B C 1
ATOM 7206 O O . GLU B 1 340 ? 15.023 -47.469 -31.062 1 88.81 340 GLU B O 1
ATOM 7211 N N . LEU B 1 341 ? 13.086 -48.156 -31.922 1 87.06 341 LEU B N 1
ATOM 7212 C CA . LEU B 1 341 ? 12.281 -47.344 -31.047 1 87.06 341 LEU B CA 1
ATOM 7213 C C . LEU B 1 341 ? 12.047 -48.031 -29.703 1 87.06 341 LEU B C 1
ATOM 7215 O O . LEU B 1 341 ? 11.898 -49.25 -29.656 1 87.06 341 LEU B O 1
ATOM 7219 N N . PRO B 1 342 ? 12.078 -47.25 -28.688 1 80.62 342 PRO B N 1
ATOM 7220 C CA . PRO B 1 342 ? 11.781 -47.875 -27.391 1 80.62 342 PRO B CA 1
ATOM 7221 C C . PRO B 1 342 ? 10.367 -48.469 -27.312 1 80.62 342 PRO B C 1
ATOM 7223 O O . PRO B 1 342 ? 10.125 -49.438 -26.594 1 80.62 342 PRO B O 1
ATOM 7226 N N . SER B 1 343 ? 9.445 -47.844 -27.969 1 76 343 SER B N 1
ATOM 7227 C CA . SER B 1 343 ? 8.062 -48.312 -28 1 76 343 SER B CA 1
ATOM 7228 C C . SER B 1 343 ? 7.363 -47.906 -29.281 1 76 343 SER B C 1
ATOM 7230 O O . SER B 1 343 ? 7.621 -46.812 -29.812 1 76 343 SER B O 1
ATOM 7232 N N . ALA B 1 344 ? 6.539 -48.812 -29.734 1 77.06 344 ALA B N 1
ATOM 7233 C CA . ALA B 1 344 ? 5.695 -48.469 -30.875 1 77.06 344 ALA B CA 1
ATOM 7234 C C . ALA B 1 344 ? 4.34 -47.938 -30.422 1 77.06 344 ALA B C 1
ATOM 7236 O O . ALA B 1 344 ? 3.471 -48.719 -30 1 77.06 344 ALA B O 1
ATOM 7237 N N . LYS B 1 345 ? 4.156 -46.562 -30.484 1 75.31 345 LYS B N 1
ATOM 7238 C CA . LYS B 1 345 ? 2.971 -45.969 -29.891 1 75.31 345 LYS B CA 1
ATOM 7239 C C . LYS B 1 345 ? 1.974 -45.531 -30.969 1 75.31 345 LYS B C 1
ATOM 7241 O O . LYS B 1 345 ? 0.881 -45.062 -30.656 1 75.31 345 LYS B O 1
ATOM 7246 N N . GLY B 1 346 ? 2.33 -45.719 -32.25 1 77.69 346 GLY B N 1
ATOM 7247 C CA . GLY B 1 346 ? 1.391 -45.406 -33.312 1 77.69 346 GLY B CA 1
ATOM 7248 C C . GLY B 1 346 ? 1.565 -44.031 -33.875 1 77.69 346 GLY B C 1
ATOM 7249 O O . GLY B 1 346 ? 2.494 -43.312 -33.5 1 77.69 346 GLY B O 1
ATOM 7250 N N . PRO B 1 347 ? 0.671 -43.656 -34.781 1 81.25 347 PRO B N 1
ATOM 7251 C CA . PRO B 1 347 ? 0.805 -42.344 -35.469 1 81.25 347 PRO B CA 1
ATOM 7252 C C . PRO B 1 347 ? 0.252 -41.188 -34.625 1 81.25 347 PRO B C 1
ATOM 7254 O O . PRO B 1 347 ? -0.361 -41.438 -33.562 1 81.25 347 PRO B O 1
ATOM 7257 N N . ASP B 1 348 ? 0.545 -40.031 -35 1 80.31 348 ASP B N 1
ATOM 7258 C CA . ASP B 1 348 ? 0.003 -38.781 -34.469 1 80.31 348 ASP B CA 1
ATOM 7259 C C . ASP B 1 348 ? 0.498 -38.531 -33.062 1 80.31 348 ASP B C 1
ATOM 7261 O O . ASP B 1 348 ? -0.294 -38.219 -32.156 1 80.31 348 ASP B O 1
ATOM 7265 N N . GLN B 1 349 ? 1.674 -38.812 -32.844 1 86.81 349 GLN B N 1
ATOM 7266 C CA . GLN B 1 349 ? 2.359 -38.469 -31.594 1 86.81 349 GLN B CA 1
ATOM 7267 C C . GLN B 1 349 ? 3.836 -38.188 -31.844 1 86.81 349 GLN B C 1
ATOM 7269 O O . GLN B 1 349 ? 4.395 -38.594 -32.844 1 86.81 349 GLN B O 1
ATOM 7274 N N . VAL B 1 350 ? 4.332 -37.469 -31 1 91.44 350 VAL B N 1
ATOM 7275 C CA . VAL B 1 350 ? 5.77 -37.219 -31.016 1 91.44 350 VAL B CA 1
ATOM 7276 C C . VAL B 1 350 ? 6.426 -37.906 -29.812 1 91.44 350 VAL B C 1
ATOM 7278 O O . VAL B 1 350 ? 6.008 -37.688 -28.672 1 91.44 350 VAL B O 1
ATOM 7281 N N . MET B 1 351 ? 7.375 -38.719 -30.109 1 92 351 MET B N 1
ATOM 7282 C CA . MET B 1 351 ? 8.117 -39.406 -29.062 1 92 351 MET B CA 1
ATOM 7283 C C . MET B 1 351 ? 9.484 -38.75 -28.844 1 92 351 MET B C 1
ATOM 7285 O O . MET B 1 351 ? 10.266 -38.625 -29.781 1 92 351 MET B O 1
ATOM 7289 N N . TYR B 1 352 ? 9.656 -38.406 -27.656 1 95.19 352 TYR B N 1
ATOM 7290 C CA . TYR B 1 352 ? 10.961 -37.875 -27.297 1 95.19 352 TYR B CA 1
ATOM 7291 C C . TYR B 1 352 ? 11.805 -38.938 -26.594 1 95.19 352 TYR B C 1
ATOM 7293 O O . TYR B 1 352 ? 11.305 -39.656 -25.75 1 95.19 352 TYR B O 1
ATOM 7301 N N . ILE B 1 353 ? 13.086 -38.969 -27.016 1 92.62 353 ILE B N 1
ATOM 7302 C CA . ILE B 1 353 ? 13.992 -40 -26.5 1 92.62 353 ILE B CA 1
ATOM 7303 C C . ILE B 1 353 ? 15.297 -39.344 -26.047 1 92.62 353 ILE B C 1
ATOM 7305 O O . ILE B 1 353 ? 15.812 -38.438 -26.719 1 92.62 353 ILE B O 1
ATOM 7309 N N . HIS B 1 354 ? 15.75 -39.781 -24.906 1 93.75 354 HIS B N 1
ATOM 7310 C CA . HIS B 1 354 ? 17 -39.281 -24.344 1 93.75 354 HIS B CA 1
ATOM 7311 C C . HIS B 1 354 ? 17.781 -40.375 -23.656 1 93.75 354 HIS B C 1
ATOM 7313 O O . HIS B 1 354 ? 17.188 -41.219 -22.953 1 93.75 354 HIS B O 1
ATOM 7319 N N . ASP B 1 355 ? 19.031 -40.406 -23.938 1 89 355 ASP B N 1
ATOM 7320 C CA . ASP B 1 355 ? 19.938 -41.312 -23.234 1 89 355 ASP B CA 1
ATOM 7321 C C . ASP B 1 355 ? 20.859 -40.562 -22.297 1 89 355 ASP B C 1
ATOM 7323 O O . ASP B 1 355 ? 21.828 -39.938 -22.75 1 89 355 ASP B O 1
ATOM 7327 N N . PRO B 1 356 ? 20.641 -40.719 -21.031 1 86.88 356 PRO B N 1
ATOM 7328 C CA . PRO B 1 356 ? 21.422 -39.938 -20.078 1 86.88 356 PRO B CA 1
ATOM 7329 C C . PRO B 1 356 ? 22.906 -40.344 -20.062 1 86.88 356 PRO B C 1
ATOM 7331 O O . PRO B 1 356 ? 23.75 -39.562 -19.578 1 86.88 356 PRO B O 1
ATOM 7334 N N . GLU B 1 357 ? 23.328 -41.406 -20.516 1 82.5 357 GLU B N 1
ATOM 7335 C CA . GLU B 1 357 ? 24.703 -41.875 -20.438 1 82.5 357 GLU B CA 1
ATOM 7336 C C . GLU B 1 357 ? 25.516 -41.406 -21.641 1 82.5 357 GLU B C 1
ATOM 7338 O O . GLU B 1 357 ? 26.734 -41.25 -21.547 1 82.5 357 GLU B O 1
ATOM 7343 N N . LEU B 1 358 ? 24.922 -41.156 -22.688 1 80.62 358 LEU B N 1
ATOM 7344 C CA . LEU B 1 358 ? 25.688 -40.906 -23.891 1 80.62 358 LEU B CA 1
ATOM 7345 C C . LEU B 1 358 ? 25.75 -39.406 -24.188 1 80.62 358 LEU B C 1
ATOM 7347 O O . LEU B 1 358 ? 26.828 -38.844 -24.453 1 80.62 358 LEU B O 1
ATOM 7351 N N . ASP B 1 359 ? 24.703 -38.688 -24.188 1 80 359 ASP B N 1
ATOM 7352 C CA . ASP B 1 359 ? 24.641 -37.344 -24.781 1 80 359 ASP B CA 1
ATOM 7353 C C . ASP B 1 359 ? 24.016 -36.344 -23.797 1 80 359 ASP B C 1
ATOM 7355 O O . ASP B 1 359 ? 23.062 -35.625 -24.125 1 80 359 ASP B O 1
ATOM 7359 N N . ALA B 1 360 ? 24.734 -36.312 -22.641 1 88.81 360 ALA B N 1
ATOM 7360 C CA . ALA B 1 360 ? 24.188 -35.406 -21.656 1 88.81 360 ALA B CA 1
ATOM 7361 C C . ALA B 1 360 ? 25.297 -34.812 -20.797 1 88.81 360 ALA B C 1
ATOM 7363 O O . ALA B 1 360 ? 26.344 -35.438 -20.594 1 88.81 360 ALA B O 1
ATOM 7364 N N . GLY B 1 361 ? 25.188 -33.594 -20.453 1 91.56 361 GLY B N 1
ATOM 7365 C CA . GLY B 1 361 ? 26.031 -32.906 -19.484 1 91.56 361 GLY B CA 1
ATOM 7366 C C . GLY B 1 361 ? 25.234 -32.25 -18.375 1 91.56 361 GLY B C 1
ATOM 7367 O O . GLY B 1 361 ? 24.047 -32.562 -18.188 1 91.56 361 GLY B O 1
ATOM 7368 N N . ASP B 1 362 ? 25.953 -31.469 -17.641 1 93.69 362 ASP B N 1
ATOM 7369 C CA . ASP B 1 362 ? 25.297 -30.828 -16.516 1 93.69 362 ASP B CA 1
ATOM 7370 C C . ASP B 1 362 ? 24.328 -29.734 -16.984 1 93.69 362 ASP B C 1
ATOM 7372 O O . ASP B 1 362 ? 23.359 -29.438 -16.297 1 93.69 362 ASP B O 1
ATOM 7376 N N . THR B 1 363 ? 24.609 -29.203 -18.203 1 96.06 363 THR B N 1
ATOM 7377 C CA . THR B 1 363 ? 23.797 -28.062 -18.625 1 96.06 363 THR B CA 1
ATOM 7378 C C . THR B 1 363 ? 23.188 -28.328 -20 1 96.06 363 THR B C 1
ATOM 7380 O O . THR B 1 363 ? 22.578 -27.438 -20.594 1 96.06 363 THR B O 1
ATOM 7383 N N . TRP B 1 364 ? 23.438 -29.438 -20.516 1 96.81 364 TRP B N 1
ATOM 7384 C CA . TRP B 1 364 ? 22.922 -29.719 -21.844 1 96.81 364 TRP B CA 1
ATOM 7385 C C . TRP B 1 364 ? 22.531 -31.188 -21.984 1 96.81 364 TRP B C 1
ATOM 7387 O O . TRP B 1 364 ? 22.984 -32.031 -21.203 1 96.81 364 TRP B O 1
ATOM 7397 N N . ALA B 1 365 ? 21.625 -31.469 -22.906 1 97.44 365 ALA B N 1
ATOM 7398 C CA . ALA B 1 365 ? 21.188 -32.844 -23.234 1 97.44 365 ALA B CA 1
ATOM 7399 C C . ALA B 1 365 ? 20.75 -32.938 -24.688 1 97.44 365 ALA B C 1
ATOM 7401 O O . ALA B 1 365 ? 20.172 -31.984 -25.25 1 97.44 365 ALA B O 1
ATOM 7402 N N . VAL B 1 366 ? 21.109 -34.031 -25.234 1 97.38 366 VAL B N 1
ATOM 7403 C CA . VAL B 1 366 ? 20.609 -34.312 -26.578 1 97.38 366 VAL B CA 1
ATOM 7404 C C . VAL B 1 366 ? 19.312 -35.094 -26.5 1 97.38 366 VAL B C 1
ATOM 7406 O O . VAL B 1 366 ? 19.234 -36.125 -25.859 1 97.38 366 VAL B O 1
ATOM 7409 N N . ILE B 1 367 ? 18.359 -34.562 -27.188 1 97.12 367 ILE B N 1
ATOM 7410 C CA . ILE B 1 367 ? 17.047 -35.188 -27.234 1 97.12 367 ILE B CA 1
ATOM 7411 C C . ILE B 1 367 ? 16.688 -35.531 -28.688 1 97.12 367 ILE B C 1
ATOM 7413 O O . ILE B 1 367 ? 16.859 -34.719 -29.578 1 97.12 367 ILE B O 1
ATOM 7417 N N . TYR B 1 368 ? 16.25 -36.719 -28.797 1 96.19 368 TYR B N 1
ATOM 7418 C CA . TYR B 1 368 ? 15.727 -37.125 -30.094 1 96.19 368 TYR B CA 1
ATOM 7419 C C . TYR B 1 368 ? 14.203 -37.094 -30.109 1 96.19 368 TYR B C 1
ATOM 7421 O O . TYR B 1 368 ? 13.555 -37.438 -29.125 1 96.19 368 TYR B O 1
ATOM 7429 N N . ALA B 1 369 ? 13.719 -36.594 -31.219 1 97.19 369 ALA B N 1
ATOM 7430 C CA . ALA B 1 369 ? 12.266 -36.531 -31.344 1 97.19 369 ALA B CA 1
ATOM 7431 C C . ALA B 1 369 ? 11.797 -37.188 -32.625 1 97.19 369 ALA B C 1
ATOM 7433 O O . ALA B 1 369 ? 12.258 -36.844 -33.719 1 97.19 369 ALA B O 1
ATOM 7434 N N . PHE B 1 370 ? 10.93 -38.125 -32.406 1 96.06 370 PHE B N 1
ATOM 7435 C CA . PHE B 1 370 ? 10.32 -38.812 -33.531 1 96.06 370 PHE B CA 1
ATOM 7436 C C . PHE B 1 370 ? 8.875 -38.406 -33.719 1 96.06 370 PHE B C 1
ATOM 7438 O O . PHE B 1 370 ? 8.023 -38.656 -32.875 1 96.06 370 PHE B O 1
ATOM 7445 N N . GLU B 1 371 ? 8.688 -37.75 -34.844 1 95.25 371 GLU B N 1
ATOM 7446 C CA . GLU B 1 371 ? 7.348 -37.312 -35.25 1 95.25 371 GLU B CA 1
ATOM 7447 C C . GLU B 1 371 ? 6.684 -38.375 -36.125 1 95.25 371 GLU B C 1
ATOM 7449 O O . GLU B 1 371 ? 6.957 -38.406 -37.344 1 95.25 371 GLU B O 1
ATOM 7454 N N . ALA B 1 372 ? 5.84 -39.125 -35.5 1 92.19 372 ALA B N 1
ATOM 7455 C CA . ALA B 1 372 ? 5.188 -40.219 -36.219 1 92.19 372 ALA B CA 1
ATOM 7456 C C . ALA B 1 372 ? 3.992 -39.688 -37 1 92.19 372 ALA B C 1
ATOM 7458 O O . ALA B 1 372 ? 3.146 -38.969 -36.469 1 92.19 372 ALA B O 1
ATOM 7459 N N . SER B 1 373 ? 4.004 -40 -38.25 1 89.12 373 SER B N 1
ATOM 7460 C CA . SER B 1 373 ? 2.918 -39.625 -39.156 1 89.12 373 SER B CA 1
ATOM 7461 C C . SER B 1 373 ? 2.82 -40.594 -40.344 1 89.12 373 SER B C 1
ATOM 7463 O O . SER B 1 373 ? 3.826 -41.156 -40.781 1 89.12 373 SER B O 1
ATOM 7465 N N . ILE B 1 374 ? 1.585 -40.75 -40.75 1 85.44 374 ILE B N 1
ATOM 7466 C CA . ILE B 1 374 ? 1.391 -41.594 -41.906 1 85.44 374 ILE B CA 1
ATOM 7467 C C . ILE B 1 374 ? 1.836 -40.875 -43.188 1 85.44 374 ILE B C 1
ATOM 7469 O O . ILE B 1 374 ? 2.379 -41.469 -44.094 1 85.44 374 ILE B O 1
ATOM 7473 N N . LYS B 1 375 ? 1.697 -39.625 -43.125 1 85.81 375 LYS B N 1
ATOM 7474 C CA . LYS B 1 375 ? 1.929 -38.844 -44.344 1 85.81 375 LYS B CA 1
ATOM 7475 C C . LYS B 1 375 ? 3.342 -38.25 -44.375 1 85.81 375 LYS B C 1
ATOM 7477 O O . LYS B 1 375 ? 4.078 -38.438 -45.344 1 85.81 375 LYS B O 1
ATOM 7482 N N . GLU B 1 376 ? 3.656 -37.531 -43.281 1 91.44 376 GLU B N 1
ATOM 7483 C CA . GLU B 1 376 ? 4.93 -36.844 -43.281 1 91.44 376 GLU B CA 1
ATOM 7484 C C . GLU B 1 376 ? 5.66 -37.062 -41.938 1 91.44 376 GLU B C 1
ATOM 7486 O O . GLU B 1 376 ? 5.734 -36.156 -41.125 1 91.44 376 GLU B O 1
ATOM 7491 N N . PRO B 1 377 ? 6.27 -38.219 -41.812 1 95.06 377 PRO B N 1
ATOM 7492 C CA . PRO B 1 377 ? 7.031 -38.5 -40.594 1 95.06 377 PRO B CA 1
ATOM 7493 C C . PRO B 1 377 ? 8.414 -37.844 -40.594 1 95.06 377 PRO B C 1
ATOM 7495 O O . PRO B 1 377 ? 9.062 -37.781 -41.656 1 95.06 377 PRO B O 1
ATOM 7498 N N . TRP B 1 378 ? 8.844 -37.406 -39.469 1 96.38 378 TRP B N 1
ATOM 7499 C CA . TRP B 1 378 ? 10.133 -36.719 -39.375 1 96.38 378 TRP B CA 1
ATOM 7500 C C . TRP B 1 378 ? 10.852 -37.156 -38.094 1 96.38 378 TRP B C 1
ATOM 7502 O O . TRP B 1 378 ? 10.219 -37.562 -37.125 1 96.38 378 TRP B O 1
ATOM 7512 N N . PHE B 1 379 ? 12.125 -37.062 -38.125 1 96.75 379 PHE B N 1
ATOM 7513 C CA . PHE B 1 379 ? 13.016 -37.312 -37 1 96.75 379 PHE B CA 1
ATOM 7514 C C . PHE B 1 379 ? 13.891 -36.094 -36.719 1 96.75 379 PHE B C 1
ATOM 7516 O O . PHE B 1 379 ? 14.352 -35.438 -37.656 1 96.75 379 PHE B O 1
ATOM 7523 N N . TYR B 1 380 ? 14 -35.812 -35.438 1 97.19 380 TYR B N 1
ATOM 7524 C CA . TYR B 1 380 ? 14.773 -34.625 -35.062 1 97.19 380 TYR B CA 1
ATOM 7525 C C . TYR B 1 380 ? 15.852 -34.969 -34.062 1 97.19 380 TYR B C 1
ATOM 7527 O O . TYR B 1 380 ? 15.664 -35.875 -33.219 1 97.19 380 TYR B O 1
ATOM 7535 N N . ARG B 1 381 ? 16.953 -34.312 -34.125 1 96.88 381 ARG B N 1
ATOM 7536 C CA . ARG B 1 381 ? 17.984 -34.281 -33.094 1 96.88 381 ARG B CA 1
ATOM 7537 C C . ARG B 1 381 ? 18.141 -32.906 -32.5 1 96.88 381 ARG B C 1
ATOM 7539 O O . ARG B 1 381 ? 18.531 -31.953 -33.219 1 96.88 381 ARG B O 1
ATOM 7546 N N . CYS B 1 382 ? 17.859 -32.781 -31.281 1 97.69 382 CYS B N 1
ATOM 7547 C CA . CYS B 1 382 ? 17.859 -31.484 -30.641 1 97.69 382 CYS B CA 1
ATOM 7548 C C . CYS B 1 382 ? 18.906 -31.438 -29.516 1 97.69 382 CYS B C 1
ATOM 7550 O O . CYS B 1 382 ? 18.922 -32.312 -28.656 1 97.69 382 CYS B O 1
ATOM 7552 N N . ASN B 1 383 ? 19.75 -30.438 -29.531 1 97.75 383 ASN B N 1
ATOM 7553 C CA . ASN B 1 383 ? 20.656 -30.141 -28.422 1 97.75 383 ASN B CA 1
ATOM 7554 C C . ASN B 1 383 ? 20.125 -29.016 -27.547 1 97.75 383 ASN B C 1
ATOM 7556 O O . ASN B 1 383 ? 20.234 -27.844 -27.906 1 97.75 383 ASN B O 1
ATOM 7560 N N . THR B 1 384 ? 19.562 -29.469 -26.453 1 98.19 384 THR B N 1
ATOM 7561 C CA . THR B 1 384 ? 18.984 -28.5 -25.531 1 98.19 384 THR B CA 1
ATOM 7562 C C . THR B 1 384 ? 20 -28.078 -24.469 1 98.19 384 THR B C 1
ATOM 7564 O O . THR B 1 384 ? 20.609 -28.938 -23.812 1 98.19 384 THR B O 1
ATOM 7567 N N . THR B 1 385 ? 20.125 -26.75 -24.297 1 98 385 THR B N 1
ATOM 7568 C CA . THR B 1 385 ? 21.109 -26.203 -23.359 1 98 385 THR B CA 1
ATOM 7569 C C . THR B 1 385 ? 20.453 -25.203 -22.406 1 98 385 THR B C 1
ATOM 7571 O O . THR B 1 385 ? 19.578 -24.438 -22.812 1 98 385 THR B O 1
ATOM 7574 N N . ILE B 1 386 ? 20.812 -25.344 -21.188 1 98.25 386 ILE B N 1
ATOM 7575 C CA . ILE B 1 386 ? 20.438 -24.359 -20.188 1 98.25 386 ILE B CA 1
ATOM 7576 C C . ILE B 1 386 ? 21.656 -23.5 -19.844 1 98.25 386 ILE B C 1
ATOM 7578 O O . ILE B 1 386 ? 22.703 -24.016 -19.438 1 98.25 386 ILE B O 1
ATOM 7582 N N . GLY B 1 387 ? 21.484 -22.25 -20.031 1 96 387 GLY B N 1
ATOM 7583 C CA . GLY B 1 387 ? 22.594 -21.344 -19.766 1 96 387 GLY B CA 1
ATOM 7584 C C . GLY B 1 387 ? 22.875 -21.156 -18.281 1 96 387 GLY B C 1
ATOM 7585 O O . GLY B 1 387 ? 22.125 -21.641 -17.438 1 96 387 GLY B O 1
ATOM 7586 N N . SER B 1 388 ? 24 -20.5 -18.094 1 95.44 388 SER B N 1
ATOM 7587 C CA . SER B 1 388 ? 24.328 -20.109 -16.719 1 95.44 388 SER B CA 1
ATOM 7588 C C . SER B 1 388 ? 23.484 -18.938 -16.25 1 95.44 388 SER B C 1
ATOM 7590 O O . SER B 1 388 ? 22.906 -18.219 -17.078 1 95.44 388 SER B O 1
ATOM 7592 N N . VAL B 1 389 ? 23.406 -18.891 -14.961 1 97.75 389 VAL B N 1
ATOM 7593 C CA . VAL B 1 389 ? 22.641 -17.781 -14.406 1 97.75 389 VAL B CA 1
ATOM 7594 C C . VAL B 1 389 ? 23.391 -16.469 -14.617 1 97.75 389 VAL B C 1
ATOM 7596 O O . VAL B 1 389 ? 24.578 -16.375 -14.297 1 97.75 389 VAL B O 1
ATOM 7599 N N . THR B 1 390 ? 22.688 -15.539 -15.211 1 96.88 390 THR B N 1
ATOM 7600 C CA . THR B 1 390 ? 23.25 -14.203 -15.398 1 96.88 390 THR B CA 1
ATOM 7601 C C . THR B 1 390 ? 23.062 -13.352 -14.148 1 96.88 390 THR B C 1
ATOM 7603 O O . THR B 1 390 ? 21.984 -13.367 -13.539 1 96.88 390 THR B O 1
ATOM 7606 N N . ASN B 1 391 ? 24.062 -12.633 -13.688 1 95.44 391 ASN B N 1
ATOM 7607 C CA . ASN B 1 391 ? 24.047 -11.703 -12.562 1 95.44 391 ASN B CA 1
ATOM 7608 C C . ASN B 1 391 ? 23.922 -12.445 -11.234 1 95.44 391 ASN B C 1
ATOM 7610 O O . ASN B 1 391 ? 23.188 -12.008 -10.336 1 95.44 391 ASN B O 1
ATOM 7614 N N . ALA B 1 392 ? 24.547 -13.586 -11.273 1 95 392 ALA B N 1
ATOM 7615 C CA . ALA B 1 392 ? 24.656 -14.305 -10.008 1 95 392 ALA B CA 1
ATOM 7616 C C . ALA B 1 392 ? 25.781 -13.719 -9.148 1 95 392 ALA B C 1
ATOM 7618 O O . ALA B 1 392 ? 26.906 -13.578 -9.609 1 95 392 ALA B O 1
ATOM 7619 N N . VAL B 1 393 ? 25.531 -13.445 -7.887 1 91.94 393 VAL B N 1
ATOM 7620 C CA . VAL B 1 393 ? 26.531 -12.797 -7.027 1 91.94 393 VAL B CA 1
ATOM 7621 C C . VAL B 1 393 ? 27.016 -13.789 -5.973 1 91.94 393 VAL B C 1
ATOM 7623 O O . VAL B 1 393 ? 28.188 -13.766 -5.582 1 91.94 393 VAL B O 1
ATOM 7626 N N . ILE B 1 394 ? 26.125 -14.672 -5.566 1 93.81 394 ILE B N 1
ATOM 7627 C CA . ILE B 1 394 ? 26.469 -15.656 -4.551 1 93.81 394 ILE B CA 1
ATOM 7628 C C . ILE B 1 394 ? 26.234 -17.062 -5.102 1 93.81 394 ILE B C 1
ATOM 7630 O O . ILE B 1 394 ? 25.578 -17.234 -6.133 1 93.81 394 ILE B O 1
ATOM 7634 N N . LYS B 1 395 ? 26.703 -18 -4.383 1 93.88 395 LYS B N 1
ATOM 7635 C CA . LYS B 1 395 ? 26.625 -19.391 -4.836 1 93.88 395 LYS B CA 1
ATOM 7636 C C . LYS B 1 395 ? 25.172 -19.859 -4.879 1 93.88 395 LYS B C 1
ATOM 7638 O O . LYS B 1 395 ? 24.797 -20.625 -5.777 1 93.88 395 LYS B O 1
ATOM 7643 N N . GLU B 1 396 ? 24.391 -19.344 -3.984 1 95.12 396 GLU B N 1
ATOM 7644 C CA . GLU B 1 396 ? 23 -19.781 -3.891 1 95.12 396 GLU B CA 1
ATOM 7645 C C . GLU B 1 396 ? 22.172 -19.25 -5.055 1 95.12 396 GLU B C 1
ATOM 7647 O O . GLU B 1 396 ? 21.062 -19.719 -5.309 1 95.12 396 GLU B O 1
ATOM 7652 N N . HIS B 1 397 ? 22.828 -18.344 -5.801 1 95 397 HIS B N 1
ATOM 7653 C CA . HIS B 1 397 ? 22.141 -17.797 -6.961 1 95 397 HIS B CA 1
ATOM 7654 C C . HIS B 1 397 ? 22.219 -18.734 -8.156 1 95 397 HIS B C 1
ATOM 7656 O O . HIS B 1 397 ? 21.438 -18.625 -9.094 1 95 397 HIS B O 1
ATOM 7662 N N . GLU B 1 398 ? 23.094 -19.578 -8.047 1 96.12 398 GLU B N 1
ATOM 7663 C CA . GLU B 1 398 ? 23.312 -20.469 -9.18 1 96.12 398 GLU B CA 1
ATOM 7664 C C . GLU B 1 398 ? 22.328 -21.641 -9.156 1 96.12 398 GLU B C 1
ATOM 7666 O O . GLU B 1 398 ? 21.812 -22 -8.102 1 96.12 398 GLU B O 1
ATOM 7671 N N . VAL B 1 399 ? 22.047 -22.094 -10.336 1 97.19 399 VAL B N 1
ATOM 7672 C CA . VAL B 1 399 ? 21.266 -23.328 -10.484 1 97.19 399 VAL B CA 1
ATOM 7673 C C . VAL B 1 399 ? 22.203 -24.516 -10.633 1 97.19 399 VAL B C 1
ATOM 7675 O O . VAL B 1 399 ? 23.031 -24.547 -11.539 1 97.19 399 VAL B O 1
ATOM 7678 N N . SER B 1 400 ? 22.062 -25.422 -9.789 1 95.56 400 SER B N 1
ATOM 7679 C CA . SER B 1 400 ? 22.969 -26.562 -9.734 1 95.56 400 SER B CA 1
ATOM 7680 C C . SER B 1 400 ? 22.734 -27.531 -10.883 1 95.56 400 SER B C 1
ATOM 7682 O O . SER B 1 400 ? 21.656 -27.516 -11.492 1 95.56 400 SER B O 1
ATOM 7684 N N . GLY B 1 401 ? 23.672 -28.391 -11.062 1 94.69 401 GLY B N 1
ATOM 7685 C CA . GLY B 1 401 ? 23.562 -29.453 -12.047 1 94.69 401 GLY B CA 1
ATOM 7686 C C . GLY B 1 401 ? 22.453 -30.453 -11.727 1 94.69 401 GLY B C 1
ATOM 7687 O O . GLY B 1 401 ? 21.906 -31.094 -12.625 1 94.69 401 GLY B O 1
ATOM 7688 N N . ASN B 1 402 ? 22.094 -30.484 -10.508 1 93.62 402 ASN B N 1
ATOM 7689 C CA . ASN B 1 402 ? 21.031 -31.391 -10.078 1 93.62 402 ASN B CA 1
ATOM 7690 C C . ASN B 1 402 ? 19.656 -30.891 -10.508 1 93.62 402 ASN B C 1
ATOM 7692 O O . ASN B 1 402 ? 18.656 -31.578 -10.312 1 93.62 402 ASN B O 1
ATOM 7696 N N . VAL B 1 403 ? 19.703 -29.781 -11.086 1 96 403 VAL B N 1
ATOM 7697 C CA . VAL B 1 403 ? 18.469 -29.25 -11.664 1 96 403 VAL B CA 1
ATOM 7698 C C . VAL B 1 403 ? 18.594 -29.172 -13.18 1 96 403 VAL B C 1
ATOM 7700 O O . VAL B 1 403 ? 17.766 -29.719 -13.914 1 96 403 VAL B O 1
ATOM 7703 N N . THR B 1 404 ? 19.703 -28.609 -13.656 1 97.69 404 THR B N 1
ATOM 7704 C CA . THR B 1 404 ? 19.844 -28.312 -15.07 1 97.69 404 THR B CA 1
ATOM 7705 C C . THR B 1 404 ? 19.984 -29.594 -15.883 1 97.69 404 THR B C 1
ATOM 7707 O O . THR B 1 404 ? 19.5 -29.672 -17.016 1 97.69 404 THR B O 1
ATOM 7710 N N . ARG B 1 405 ? 20.594 -30.562 -15.305 1 95.31 405 ARG B N 1
ATOM 7711 C CA . ARG B 1 405 ? 20.781 -31.828 -15.992 1 95.31 405 ARG B CA 1
ATOM 7712 C C . ARG B 1 405 ? 19.438 -32.469 -16.328 1 95.31 405 ARG B C 1
ATOM 7714 O O . ARG B 1 405 ? 19.266 -33.031 -17.406 1 95.31 405 ARG B O 1
ATOM 7721 N N . TYR B 1 406 ? 18.562 -32.375 -15.438 1 95.12 406 TYR B N 1
ATOM 7722 C CA . TYR B 1 406 ? 17.25 -32.969 -15.625 1 95.12 406 TYR B CA 1
ATOM 7723 C C . TYR B 1 406 ? 16.328 -32.062 -16.422 1 95.12 406 TYR B C 1
ATOM 7725 O O . TYR B 1 406 ? 15.5 -32.531 -17.203 1 95.12 406 TYR B O 1
ATOM 7733 N N . ALA B 1 407 ? 16.484 -30.828 -16.25 1 97.75 407 ALA B N 1
ATOM 7734 C CA . ALA B 1 407 ? 15.625 -29.859 -16.953 1 97.75 407 ALA B CA 1
ATOM 7735 C C . ALA B 1 407 ? 15.883 -29.875 -18.453 1 97.75 407 ALA B C 1
ATOM 7737 O O . ALA B 1 407 ? 14.953 -29.781 -19.25 1 97.75 407 ALA B O 1
ATOM 7738 N N . ALA B 1 408 ? 17.094 -30.016 -18.828 1 98 408 ALA B N 1
ATOM 7739 C CA . ALA B 1 408 ? 17.469 -29.984 -20.25 1 98 408 ALA B CA 1
ATOM 7740 C C . ALA B 1 408 ? 16.812 -31.141 -21 1 98 408 ALA B C 1
ATOM 7742 O O . ALA B 1 408 ? 16.406 -30.984 -22.156 1 98 408 ALA B O 1
ATOM 7743 N N . ALA B 1 409 ? 16.656 -32.25 -20.312 1 96.56 409 ALA B N 1
ATOM 7744 C CA . ALA B 1 409 ? 16.109 -33.438 -20.969 1 96.56 409 ALA B CA 1
ATOM 7745 C C . ALA B 1 409 ? 14.68 -33.719 -20.484 1 96.56 409 ALA B C 1
ATOM 7747 O O . ALA B 1 409 ? 14.117 -34.781 -20.766 1 96.56 409 ALA B O 1
ATOM 7748 N N . ALA B 1 410 ? 14.125 -32.812 -19.812 1 96.44 410 ALA B N 1
ATOM 7749 C CA . ALA B 1 410 ? 12.898 -33.031 -19.062 1 96.44 410 ALA B CA 1
ATOM 7750 C C . ALA B 1 410 ? 11.797 -33.594 -19.969 1 96.44 410 ALA B C 1
ATOM 7752 O O . ALA B 1 410 ? 11.016 -34.438 -19.562 1 96.44 410 ALA B O 1
ATOM 7753 N N . ILE B 1 411 ? 11.719 -33.156 -21.141 1 96.12 411 ILE B N 1
ATOM 7754 C CA . ILE B 1 411 ? 10.617 -33.5 -22.047 1 96.12 411 ILE B CA 1
ATOM 7755 C C . ILE B 1 411 ? 10.656 -35 -22.359 1 96.12 411 ILE B C 1
ATOM 7757 O O . ILE B 1 411 ? 9.625 -35.594 -22.672 1 96.12 411 ILE B O 1
ATOM 7761 N N . ALA B 1 412 ? 11.805 -35.625 -22.281 1 94.88 412 ALA B N 1
ATOM 7762 C CA . ALA B 1 412 ? 11.969 -37 -22.656 1 94.88 412 ALA B CA 1
ATOM 7763 C C . ALA B 1 412 ? 12.062 -37.906 -21.422 1 94.88 412 ALA B C 1
ATOM 7765 O O . ALA B 1 412 ? 12.117 -39.125 -21.531 1 94.88 412 ALA B O 1
ATOM 7766 N N . LEU B 1 413 ? 12.055 -37.312 -20.266 1 91.12 413 LEU B N 1
ATOM 7767 C CA . LEU B 1 413 ? 12.297 -38.094 -19.062 1 91.12 413 LEU B CA 1
ATOM 7768 C C . LEU B 1 413 ? 11.023 -38.781 -18.609 1 91.12 413 LEU B C 1
ATOM 7770 O O . LEU B 1 413 ? 9.938 -38.219 -18.656 1 91.12 413 LEU B O 1
ATOM 7774 N N . GLN B 1 414 ? 11.188 -39.969 -18.172 1 80.56 414 GLN B N 1
ATOM 7775 C CA . GLN B 1 414 ? 10.07 -40.75 -17.641 1 80.56 414 GLN B CA 1
ATOM 7776 C C . GLN B 1 414 ? 10.25 -41 -16.156 1 80.56 414 GLN B C 1
ATOM 7778 O O . GLN B 1 414 ? 9.273 -41 -15.391 1 80.56 414 GLN B O 1
ATOM 7783 N N . GLY B 1 415 ? 11.508 -41.219 -15.656 1 75.56 415 GLY B N 1
ATOM 7784 C CA . GLY B 1 415 ? 11.82 -41.531 -14.266 1 75.56 415 GLY B CA 1
ATOM 7785 C C . GLY B 1 415 ? 11.578 -42.969 -13.898 1 75.56 415 GLY B C 1
ATOM 7786 O O . GLY B 1 415 ? 12.531 -43.75 -13.773 1 75.56 415 GLY B O 1
ATOM 7787 N N . TYR B 1 416 ? 10.242 -43.375 -13.594 1 64.19 416 TYR B N 1
ATOM 7788 C CA . TYR B 1 416 ? 9.953 -44.719 -13.102 1 64.19 416 TYR B CA 1
ATOM 7789 C C . TYR B 1 416 ? 9.344 -45.594 -14.195 1 64.19 416 TYR B C 1
ATOM 7791 O O . TYR B 1 416 ? 9.25 -46.812 -14.047 1 64.19 416 TYR B O 1
ATOM 7799 N N . GLY B 1 417 ? 9.039 -45.219 -15.32 1 56.62 417 GLY B N 1
ATOM 7800 C CA . GLY B 1 417 ? 8.203 -45.969 -16.25 1 56.62 417 GLY B CA 1
ATOM 7801 C C . GLY B 1 417 ? 8.781 -47.312 -16.625 1 56.62 417 GLY B C 1
ATOM 7802 O O . GLY B 1 417 ? 10.008 -47.5 -16.609 1 56.62 417 GLY B O 1
ATOM 7803 N N . SER B 1 418 ? 8.008 -48.438 -16.172 1 46.91 418 SER B N 1
ATOM 7804 C CA . SER B 1 418 ? 8.258 -49.812 -16.594 1 46.91 418 SER B CA 1
ATOM 7805 C C . SER B 1 418 ? 7.926 -49.969 -18.078 1 46.91 418 SER B C 1
ATOM 7807 O O . SER B 1 418 ? 6.91 -49.469 -18.562 1 46.91 418 SER B O 1
ATOM 7809 N N . SER B 1 419 ? 8.797 -49.75 -19.062 1 43.94 419 SER B N 1
ATOM 7810 C CA . SER B 1 419 ? 8.438 -50.125 -20.422 1 43.94 419 SER B CA 1
ATOM 7811 C C . SER B 1 419 ? 8.07 -51.594 -20.5 1 43.94 419 SER B C 1
ATOM 7813 O O . SER B 1 419 ? 8.492 -52.406 -19.656 1 43.94 419 SER B O 1
ATOM 7815 N N . ALA B 1 420 ? 6.957 -51.75 -21.344 1 41.72 420 ALA B N 1
ATOM 7816 C CA . ALA B 1 420 ? 6.609 -53.094 -21.781 1 41.72 420 ALA B CA 1
ATOM 7817 C C . ALA B 1 420 ? 7.836 -53.844 -22.312 1 41.72 420 ALA B C 1
ATOM 7819 O O . ALA B 1 420 ? 8.633 -53.281 -23.062 1 41.72 420 ALA B O 1
ATOM 7820 N N . GLY B 1 421 ? 8.289 -54.812 -21.547 1 39.59 421 GLY B N 1
ATOM 7821 C CA . GLY B 1 421 ? 9.422 -55.656 -21.875 1 39.59 421 GLY B CA 1
ATOM 7822 C C . GLY B 1 421 ? 10.672 -55.312 -21.094 1 39.59 421 GLY B C 1
ATOM 7823 O O . GLY B 1 421 ? 10.805 -54.188 -20.594 1 39.59 421 GLY B O 1
ATOM 7824 N N . ASP B 1 422 ? 11.305 -56.094 -20.469 1 42.38 422 ASP B N 1
ATOM 7825 C CA . ASP B 1 422 ? 12.531 -56.125 -19.688 1 42.38 422 ASP B CA 1
ATOM 7826 C C . ASP B 1 422 ? 13.047 -54.719 -19.391 1 42.38 422 ASP B C 1
ATOM 7828 O O . ASP B 1 422 ? 14.164 -54.562 -18.891 1 42.38 422 ASP B O 1
ATOM 7832 N N . LEU B 1 423 ? 12.523 -53.719 -19.938 1 43.09 423 LEU B N 1
ATOM 7833 C CA . LEU B 1 423 ? 13.211 -52.438 -19.812 1 43.09 423 LEU B CA 1
ATOM 7834 C C . LEU B 1 423 ? 12.75 -51.688 -18.562 1 43.09 423 LEU B C 1
ATOM 7836 O O . LEU B 1 423 ? 11.688 -51.062 -18.578 1 43.09 423 LEU B O 1
ATOM 7840 N N . THR B 1 424 ? 12.867 -52.281 -17.484 1 46.78 424 THR B N 1
ATOM 7841 C CA . THR B 1 424 ? 12.711 -51.531 -16.25 1 46.78 424 THR B CA 1
ATOM 7842 C C . THR B 1 424 ? 13.766 -50.406 -16.141 1 46.78 424 THR B C 1
ATOM 7844 O O . THR B 1 424 ? 14.82 -50.5 -16.766 1 46.78 424 THR B O 1
ATOM 7847 N N . ASN B 1 425 ? 13.367 -49.219 -15.812 1 50.22 425 ASN B N 1
ATOM 7848 C CA . ASN B 1 425 ? 14.312 -48.1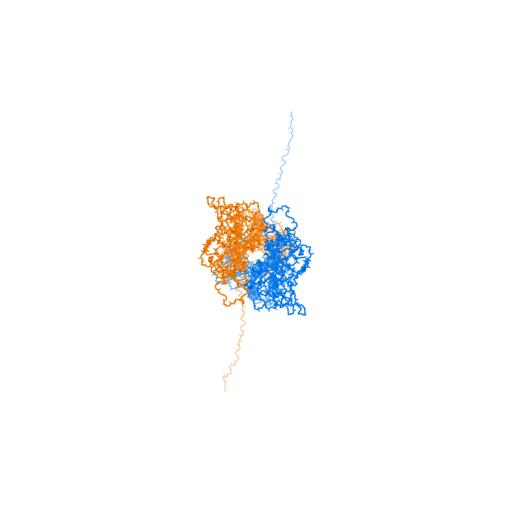25 -15.562 1 50.22 425 ASN B CA 1
ATOM 7849 C C . ASN B 1 425 ? 15.57 -48.625 -14.859 1 50.22 425 ASN B C 1
ATOM 7851 O O . ASN B 1 425 ? 16.547 -47.906 -14.734 1 50.22 425 ASN B O 1
ATOM 7855 N N . ASN B 1 426 ? 15.5 -49.844 -14.367 1 48.19 426 ASN B N 1
ATOM 7856 C CA . ASN B 1 426 ? 16.672 -50.375 -13.68 1 48.19 426 ASN B CA 1
ATOM 7857 C C . ASN B 1 426 ? 17.75 -50.844 -14.656 1 48.19 426 ASN B C 1
ATOM 7859 O O . ASN B 1 426 ? 18.938 -50.812 -14.344 1 48.19 426 ASN B O 1
ATOM 7863 N N . THR B 1 427 ? 17.234 -51.312 -15.898 1 48.25 427 THR B N 1
ATOM 7864 C CA . THR B 1 427 ? 18.266 -51.938 -16.734 1 48.25 427 THR B CA 1
ATOM 7865 C C . THR B 1 427 ? 18.625 -51 -17.906 1 48.25 427 THR B C 1
ATOM 7867 O O . THR B 1 427 ? 19.766 -51 -18.359 1 48.25 427 THR B O 1
ATOM 7870 N N . LYS B 1 428 ? 17.734 -50.406 -18.609 1 55.94 428 LYS B N 1
ATOM 7871 C CA . LYS B 1 428 ? 18.078 -49.5 -19.719 1 55.94 428 LYS B CA 1
ATOM 7872 C C . LYS B 1 428 ? 17.781 -48.062 -19.375 1 55.94 428 LYS B C 1
ATOM 7874 O O . LYS B 1 428 ? 16.672 -47.75 -18.938 1 55.94 428 LYS B O 1
ATOM 7879 N N . PHE B 1 429 ? 18.844 -47.312 -19.438 1 68.25 429 PHE B N 1
ATOM 7880 C CA . PHE B 1 429 ? 18.859 -45.938 -18.938 1 68.25 429 PHE B CA 1
ATOM 7881 C C . PHE B 1 429 ? 18.188 -45 -19.922 1 68.25 429 PHE B C 1
ATOM 7883 O O . PHE B 1 429 ? 18.078 -43.781 -19.656 1 68.25 429 PHE B O 1
ATOM 7890 N N . THR B 1 430 ? 17.609 -45.688 -21.031 1 81.81 430 THR B N 1
ATOM 7891 C CA . THR B 1 430 ? 17 -44.812 -22.031 1 81.81 430 THR B CA 1
ATOM 7892 C C . THR B 1 430 ? 15.656 -44.281 -21.531 1 81.81 430 THR B C 1
ATOM 7894 O O . THR B 1 430 ? 14.836 -45.031 -21.016 1 81.81 430 THR B O 1
ATOM 7897 N N . GLN B 1 431 ? 15.578 -42.969 -21.625 1 87.5 431 GLN B N 1
ATOM 7898 C CA . GLN B 1 431 ? 14.359 -42.281 -21.219 1 87.5 431 GLN B CA 1
ATOM 7899 C C . GLN B 1 431 ? 13.531 -41.875 -22.438 1 87.5 431 GLN B C 1
ATOM 7901 O O . GLN B 1 431 ? 14.094 -41.469 -23.453 1 87.5 431 GLN B O 1
ATOM 7906 N N . TRP B 1 432 ? 12.203 -42.031 -22.281 1 88.25 432 TRP B N 1
ATOM 7907 C CA . TRP B 1 432 ? 11.383 -41.562 -23.406 1 88.25 432 TRP B CA 1
ATOM 7908 C C . TRP B 1 432 ? 9.977 -41.219 -22.922 1 88.25 432 TRP B C 1
ATOM 7910 O O . TRP B 1 432 ? 9.523 -41.688 -21.875 1 88.25 432 TRP B O 1
ATOM 7920 N N . GLN B 1 433 ? 9.391 -40.281 -23.625 1 87.75 433 GLN B N 1
ATOM 7921 C CA . GLN B 1 433 ? 8.008 -39.875 -23.422 1 87.75 433 GLN B CA 1
ATOM 7922 C C . GLN B 1 433 ? 7.34 -39.531 -24.75 1 87.75 433 GLN B C 1
ATOM 7924 O O . GLN B 1 433 ? 7.973 -38.969 -25.656 1 87.75 433 GLN B O 1
ATOM 7929 N N . SER B 1 434 ? 6.109 -39.875 -24.812 1 85.94 434 SER B N 1
ATOM 7930 C CA . SER B 1 434 ? 5.348 -39.562 -26.016 1 85.94 434 SER B CA 1
ATOM 7931 C C . SER B 1 434 ? 4.211 -38.594 -25.719 1 85.94 434 SER B C 1
ATOM 7933 O O . SER B 1 434 ? 3.557 -38.719 -24.672 1 85.94 434 SER B O 1
ATOM 7935 N N . TYR B 1 435 ? 4.082 -37.688 -26.625 1 84.69 435 TYR B N 1
ATOM 7936 C CA . TYR B 1 435 ? 3.025 -36.688 -26.5 1 84.69 435 TYR B CA 1
ATOM 7937 C C . TYR B 1 435 ? 2.104 -36.719 -27.719 1 84.69 435 TYR B C 1
ATOM 7939 O O . TYR B 1 435 ? 2.57 -36.812 -28.859 1 84.69 435 TYR B O 1
ATOM 7947 N N . PRO B 1 436 ? 0.864 -36.625 -27.438 1 79.38 436 PRO B N 1
ATOM 7948 C CA . PRO B 1 436 ? -0.071 -36.656 -28.562 1 79.38 436 PRO B CA 1
ATOM 7949 C C . PRO B 1 436 ? 0.024 -35.406 -29.438 1 79.38 436 PRO B C 1
ATOM 7951 O O . PRO B 1 436 ? 0.406 -34.312 -28.938 1 79.38 436 PRO B O 1
ATOM 7954 N N . SER B 1 437 ? -0.351 -35.5 -30.703 1 80.69 437 SER B N 1
ATOM 7955 C CA . SER B 1 437 ? -0.242 -34.438 -31.672 1 80.69 437 SER B CA 1
ATOM 7956 C C . SER B 1 437 ? -1.141 -33.25 -31.297 1 80.69 437 SER B C 1
ATOM 7958 O O . SER B 1 437 ? -0.935 -32.125 -31.75 1 80.69 437 SER B O 1
ATOM 7960 N N . GLN B 1 438 ? -1.997 -33.531 -30.422 1 74.56 438 GLN B N 1
ATOM 7961 C CA . GLN B 1 438 ? -2.947 -32.469 -30.047 1 74.56 438 GLN B CA 1
ATOM 7962 C C . GLN B 1 438 ? -2.389 -31.594 -28.922 1 74.56 438 GLN B C 1
ATOM 7964 O O . GLN B 1 438 ? -2.91 -30.516 -28.656 1 74.56 438 GLN B O 1
ATOM 7969 N N . SER B 1 439 ? -1.341 -32.062 -28.375 1 77.56 439 SER B N 1
ATOM 7970 C CA . SER B 1 439 ? -0.707 -31.281 -27.328 1 77.56 439 SER B CA 1
ATOM 7971 C C . SER B 1 439 ? 0.372 -30.375 -27.891 1 77.56 439 SER B C 1
ATOM 7973 O O . SER B 1 439 ? 0.875 -30.609 -29 1 77.56 439 SER B O 1
ATOM 7975 N N . ILE B 1 440 ? 0.724 -29.391 -27.141 1 81 440 ILE B N 1
ATOM 7976 C CA . ILE B 1 440 ? 1.768 -28.453 -27.562 1 81 440 ILE B CA 1
ATOM 7977 C C . ILE B 1 440 ? 3.092 -29.203 -27.719 1 81 440 ILE B C 1
ATOM 7979 O O . ILE B 1 440 ? 3.893 -28.875 -28.594 1 81 440 ILE B O 1
ATOM 7983 N N . PHE B 1 441 ? 3.285 -30.203 -26.969 1 88.94 441 PHE B N 1
ATOM 7984 C CA . PHE B 1 441 ? 4.574 -30.875 -26.953 1 88.94 441 PHE B CA 1
ATOM 7985 C C . PHE B 1 441 ? 4.629 -31.953 -28.047 1 88.94 441 PHE B C 1
ATOM 7987 O O . PHE B 1 441 ? 5.711 -32.438 -28.391 1 88.94 441 PHE B O 1
ATOM 7994 N N . GLY B 1 442 ? 3.461 -32.312 -28.516 1 88 442 GLY B N 1
ATOM 7995 C CA . GLY B 1 442 ? 3.406 -33.312 -29.547 1 88 442 GLY B CA 1
ATOM 7996 C C . GLY B 1 442 ? 2.967 -32.781 -30.891 1 88 442 GLY B C 1
ATOM 7997 O O . GLY B 1 442 ? 2.729 -33.531 -31.828 1 88 442 GLY B O 1
ATOM 7998 N N . TYR B 1 443 ? 2.93 -31.531 -30.984 1 86 443 TYR B N 1
ATOM 7999 C CA . TYR B 1 443 ? 2.465 -30.906 -32.219 1 86 443 TYR B CA 1
ATOM 8000 C C . TYR B 1 443 ? 3.416 -31.203 -33.375 1 86 443 TYR B C 1
ATOM 8002 O O . TYR B 1 443 ? 4.633 -31.062 -33.25 1 86 443 TYR B O 1
ATOM 8010 N N . PRO B 1 444 ? 2.801 -31.609 -34.438 1 89.44 444 PRO B N 1
ATOM 8011 C CA . PRO B 1 444 ? 3.66 -31.891 -35.594 1 89.44 444 PRO B CA 1
ATOM 8012 C C . PRO B 1 444 ? 4.141 -30.609 -36.312 1 89.44 444 PRO B C 1
ATOM 8014 O O . PRO B 1 444 ? 3.355 -29.688 -36.531 1 89.44 444 PRO B O 1
ATOM 8017 N N . TYR B 1 445 ? 5.391 -30.594 -36.625 1 92.12 445 TYR B N 1
ATOM 8018 C CA . TYR B 1 445 ? 5.953 -29.422 -37.281 1 92.12 445 TYR B CA 1
ATOM 8019 C C . TYR B 1 445 ? 6.414 -29.766 -38.688 1 92.12 445 TYR B C 1
ATOM 8021 O O . TYR B 1 445 ? 7.031 -28.938 -39.375 1 92.12 445 TYR B O 1
ATOM 8029 N N . ASN B 1 446 ? 6.219 -30.859 -39.156 1 91.44 446 ASN B N 1
ATOM 8030 C CA . ASN B 1 446 ? 6.441 -31.297 -40.531 1 91.44 446 ASN B CA 1
ATOM 8031 C C . ASN B 1 446 ? 7.828 -30.891 -41.031 1 91.44 446 ASN B C 1
ATOM 8033 O O . ASN B 1 446 ? 7.965 -30.312 -42.094 1 91.44 446 ASN B O 1
ATOM 8037 N N . GLY B 1 447 ? 8.789 -31.109 -40.188 1 93.31 447 GLY B N 1
ATOM 8038 C CA . GLY B 1 447 ? 10.156 -30.938 -40.625 1 93.31 447 GLY B CA 1
ATOM 8039 C C . GLY B 1 447 ? 10.727 -29.578 -40.281 1 93.31 447 GLY B C 1
ATOM 8040 O O . GLY B 1 447 ? 11.805 -29.203 -40.75 1 93.31 447 GLY B O 1
ATOM 8041 N N . THR B 1 448 ? 10.047 -28.812 -39.562 1 93.44 448 THR B N 1
ATOM 8042 C CA . THR B 1 448 ? 10.586 -27.531 -39.125 1 93.44 448 THR B CA 1
ATOM 8043 C C . THR B 1 448 ? 11.359 -27.688 -37.812 1 93.44 448 THR B C 1
ATOM 8045 O O . THR B 1 448 ? 10.773 -27.641 -36.75 1 93.44 448 THR B O 1
ATOM 8048 N N . ALA B 1 449 ? 12.641 -27.719 -37.938 1 95.31 449 ALA B N 1
ATOM 8049 C CA . ALA B 1 449 ? 13.516 -28 -36.812 1 95.31 449 ALA B CA 1
ATOM 8050 C C . ALA B 1 449 ? 13.469 -26.875 -35.781 1 95.31 449 ALA B C 1
ATOM 8052 O O . ALA B 1 449 ? 13.523 -27.125 -34.562 1 95.31 449 ALA B O 1
ATOM 8053 N N . ASN B 1 450 ? 13.312 -25.656 -36.281 1 93.44 450 ASN B N 1
ATOM 8054 C CA . ASN B 1 450 ? 13.32 -24.5 -35.375 1 93.44 450 ASN B CA 1
ATOM 8055 C C . ASN B 1 450 ? 12.141 -24.531 -34.438 1 93.44 450 ASN B C 1
ATOM 8057 O O . ASN B 1 450 ? 12.281 -24.219 -33.25 1 93.44 450 ASN B O 1
ATOM 8061 N N . MET B 1 451 ? 11.039 -24.938 -34.906 1 92.88 451 MET B N 1
ATOM 8062 C CA . MET B 1 451 ? 9.852 -24.984 -34.062 1 92.88 451 MET B CA 1
ATOM 8063 C C . MET B 1 451 ? 9.953 -26.125 -33.031 1 92.88 451 MET B C 1
ATOM 8065 O O . MET B 1 451 ? 9.516 -25.984 -31.906 1 92.88 451 MET B O 1
ATOM 8069 N N . ARG B 1 452 ? 10.547 -27.188 -33.469 1 95.44 452 ARG B N 1
ATOM 8070 C CA . ARG B 1 452 ? 10.773 -28.297 -32.531 1 95.44 452 ARG B CA 1
ATOM 8071 C C . ARG B 1 452 ? 11.758 -27.875 -31.438 1 95.44 452 ARG B C 1
ATOM 8073 O O . ARG B 1 452 ? 11.562 -28.219 -30.266 1 95.44 452 ARG B O 1
ATOM 8080 N N . GLY B 1 453 ? 12.703 -27.188 -31.844 1 96.56 453 GLY B N 1
ATOM 8081 C CA . GLY B 1 453 ? 13.648 -26.656 -30.875 1 96.56 453 GLY B CA 1
ATOM 8082 C C . GLY B 1 453 ? 13 -25.719 -29.875 1 96.56 453 GLY B C 1
ATOM 8083 O O . GLY B 1 453 ? 13.312 -25.766 -28.688 1 96.56 453 GLY B O 1
ATOM 8084 N N . ALA B 1 454 ? 12.117 -24.922 -30.359 1 95 454 ALA B N 1
ATOM 8085 C CA . ALA B 1 454 ? 11.398 -24 -29.484 1 95 454 ALA B CA 1
ATOM 8086 C C . ALA B 1 454 ? 10.586 -24.766 -28.438 1 95 454 ALA B C 1
ATOM 8088 O O . ALA B 1 454 ? 10.508 -24.344 -27.281 1 95 454 ALA B O 1
ATOM 8089 N N . THR B 1 455 ? 10.039 -25.891 -28.828 1 94.5 455 THR B N 1
ATOM 8090 C CA . THR B 1 455 ? 9.242 -26.688 -27.906 1 94.5 455 THR B CA 1
ATOM 8091 C C . THR B 1 455 ? 10.133 -27.312 -26.828 1 94.5 455 THR B C 1
ATOM 8093 O O . THR B 1 455 ? 9.781 -27.297 -25.656 1 94.5 455 THR B O 1
ATOM 8096 N N . ALA B 1 456 ? 11.234 -27.797 -27.219 1 96.94 456 ALA B N 1
ATOM 8097 C CA . ALA B 1 456 ? 12.164 -28.391 -26.266 1 96.94 456 ALA B CA 1
ATOM 8098 C C . ALA B 1 456 ? 12.688 -27.344 -25.281 1 96.94 456 ALA B C 1
ATOM 8100 O O . ALA B 1 456 ? 12.781 -27.594 -24.078 1 96.94 456 ALA B O 1
ATOM 8101 N N . SER B 1 457 ? 12.961 -26.203 -25.828 1 96.75 457 SER B N 1
ATOM 8102 C CA . SER B 1 457 ? 13.438 -25.109 -24.984 1 96.75 457 SER B CA 1
ATOM 8103 C C . SER B 1 457 ? 12.359 -24.656 -24.016 1 96.75 457 SER B C 1
ATOM 8105 O O . SER B 1 457 ? 12.648 -24.359 -22.859 1 96.75 457 SER B O 1
ATOM 8107 N N . LEU B 1 458 ? 11.195 -24.578 -24.516 1 95.06 458 LEU B N 1
ATOM 8108 C CA . LEU B 1 458 ? 10.055 -24.188 -23.688 1 95.06 458 LEU B CA 1
ATOM 8109 C C . LEU B 1 458 ? 9.875 -25.156 -22.516 1 95.06 458 LEU B C 1
ATOM 8111 O O . LEU B 1 458 ? 9.68 -24.719 -21.391 1 95.06 458 LEU B O 1
ATOM 8115 N N . PHE B 1 459 ? 9.953 -26.391 -22.812 1 95.88 459 PHE B N 1
ATOM 8116 C CA . PHE B 1 459 ? 9.805 -27.422 -21.781 1 95.88 459 PHE B CA 1
ATOM 8117 C C . PHE B 1 459 ? 10.93 -27.312 -20.75 1 95.88 459 PHE B C 1
ATOM 8119 O O . PHE B 1 459 ? 10.688 -27.469 -19.547 1 95.88 459 PHE B O 1
ATOM 8126 N N . ALA B 1 460 ? 12.07 -27.062 -21.234 1 97.94 460 ALA B N 1
ATOM 8127 C CA . ALA B 1 460 ? 13.234 -27 -20.359 1 97.94 460 ALA B CA 1
ATOM 8128 C C . ALA B 1 460 ? 13.141 -25.797 -19.406 1 97.94 460 ALA B C 1
ATOM 8130 O O . ALA B 1 460 ? 13.305 -25.953 -18.188 1 97.94 460 ALA B O 1
ATOM 8131 N N . ILE B 1 461 ? 12.875 -24.672 -19.953 1 97.5 461 ILE B N 1
ATOM 8132 C CA . ILE B 1 461 ? 12.805 -23.484 -19.109 1 97.5 461 ILE B CA 1
ATOM 8133 C C . ILE B 1 461 ? 11.609 -23.594 -18.156 1 97.5 461 ILE B C 1
ATOM 8135 O O . ILE B 1 461 ? 11.68 -23.156 -17.016 1 97.5 461 ILE B O 1
ATOM 8139 N N . GLY B 1 462 ? 10.523 -24.125 -18.688 1 94.81 462 GLY B N 1
ATOM 8140 C CA . GLY B 1 462 ? 9.367 -24.344 -17.828 1 94.81 462 GLY B CA 1
ATOM 8141 C C . GLY B 1 462 ? 9.672 -25.219 -16.625 1 94.81 462 GLY B C 1
ATOM 8142 O O . GLY B 1 462 ? 9.148 -24.984 -15.539 1 94.81 462 GLY B O 1
ATOM 8143 N N . THR B 1 463 ? 10.453 -26.172 -16.844 1 95.38 463 THR B N 1
ATOM 8144 C CA . THR B 1 463 ? 10.859 -27.047 -15.75 1 95.38 463 THR B CA 1
ATOM 8145 C C . THR B 1 463 ? 11.641 -26.281 -14.703 1 95.38 463 THR B C 1
ATOM 8147 O O . THR B 1 463 ? 11.391 -26.422 -13.5 1 95.38 463 THR B O 1
ATOM 8150 N N . VAL B 1 464 ? 12.516 -25.438 -15.141 1 96.69 464 VAL B N 1
ATOM 8151 C CA . VAL B 1 464 ? 13.312 -24.641 -14.219 1 96.69 464 VAL B CA 1
ATOM 8152 C C . VAL B 1 464 ? 12.398 -23.719 -13.406 1 96.69 464 VAL B C 1
ATOM 8154 O O . VAL B 1 464 ? 12.547 -23.609 -12.188 1 96.69 464 VAL B O 1
ATOM 8157 N N . VAL B 1 465 ? 11.477 -23.141 -14.086 1 93.75 465 VAL B N 1
ATOM 8158 C CA . VAL B 1 465 ? 10.555 -22.219 -13.445 1 93.75 465 VAL B CA 1
ATOM 8159 C C . VAL B 1 465 ? 9.695 -22.969 -12.422 1 93.75 465 VAL B C 1
ATOM 8161 O O . VAL B 1 465 ? 9.492 -22.484 -11.305 1 93.75 465 VAL B O 1
ATOM 8164 N N . ALA B 1 466 ? 9.25 -24.078 -12.828 1 90.38 466 ALA B N 1
ATOM 8165 C CA . ALA B 1 466 ? 8.422 -24.875 -11.922 1 90.38 466 ALA B CA 1
ATOM 8166 C C . ALA B 1 466 ? 9.203 -25.297 -10.688 1 90.38 466 ALA B C 1
ATOM 8168 O O . ALA B 1 466 ? 8.656 -25.312 -9.578 1 90.38 466 ALA B O 1
ATOM 8169 N N . VAL B 1 467 ? 10.43 -25.641 -10.836 1 92.5 467 VAL B N 1
ATOM 8170 C CA . VAL B 1 467 ? 11.273 -26.016 -9.711 1 92.5 467 VAL B CA 1
ATOM 8171 C C . VAL B 1 467 ? 11.461 -24.828 -8.773 1 92.5 467 VAL B C 1
ATOM 8173 O O . VAL B 1 467 ? 11.367 -24.969 -7.551 1 92.5 467 VAL B O 1
ATOM 8176 N N . ALA B 1 468 ? 11.664 -23.734 -9.359 1 92.5 468 ALA B N 1
ATOM 8177 C CA . ALA B 1 468 ? 11.852 -22.531 -8.562 1 92.5 468 ALA B CA 1
ATOM 8178 C C . ALA B 1 468 ? 10.609 -22.219 -7.742 1 92.5 468 ALA B C 1
ATOM 8180 O O . ALA B 1 468 ? 10.711 -21.703 -6.621 1 92.5 468 ALA B O 1
ATOM 8181 N N . GLY B 1 469 ? 9.523 -22.453 -8.289 1 85.44 469 GLY B N 1
ATOM 8182 C CA . GLY B 1 469 ? 8.273 -22.188 -7.59 1 85.44 469 GLY B CA 1
ATOM 8183 C C . GLY B 1 469 ? 7.934 -23.234 -6.547 1 85.44 469 GLY B C 1
ATOM 8184 O O . GLY B 1 469 ? 7.289 -22.938 -5.543 1 85.44 469 GLY B O 1
ATOM 8185 N N . ALA B 1 470 ? 8.375 -24.422 -6.77 1 83.75 470 ALA B N 1
ATOM 8186 C CA . ALA B 1 470 ? 7.973 -25.547 -5.922 1 83.75 470 ALA B CA 1
ATOM 8187 C C . ALA B 1 470 ? 8.961 -25.75 -4.773 1 83.75 470 ALA B C 1
ATOM 8189 O O . ALA B 1 470 ? 8.586 -26.203 -3.695 1 83.75 470 ALA B O 1
ATOM 8190 N N . ASN B 1 471 ? 10.219 -25.453 -4.965 1 88.38 471 ASN B N 1
ATOM 8191 C CA . ASN B 1 471 ? 11.242 -25.656 -3.947 1 88.38 471 ASN B CA 1
ATOM 8192 C C . ASN B 1 471 ? 11.062 -24.703 -2.77 1 88.38 471 ASN B C 1
ATOM 8194 O O . ASN B 1 471 ? 10.461 -23.641 -2.912 1 88.38 471 ASN B O 1
ATOM 8198 N N . ASP B 1 472 ? 11.633 -25.141 -1.684 1 86.38 472 ASP B N 1
ATOM 8199 C CA . ASP B 1 472 ? 11.664 -24.25 -0.521 1 86.38 472 ASP B CA 1
ATOM 8200 C C . ASP B 1 472 ? 12.648 -23.109 -0.723 1 86.38 472 ASP B C 1
ATOM 8202 O O . ASP B 1 472 ? 13.609 -23.234 -1.483 1 86.38 472 ASP B O 1
ATOM 8206 N N . ASP B 1 473 ? 12.336 -22.094 -0.014 1 90.12 473 ASP B N 1
ATOM 8207 C CA . ASP B 1 473 ? 13.227 -20.938 -0.096 1 90.12 473 ASP B CA 1
ATOM 8208 C C . ASP B 1 473 ? 14.359 -21.047 0.926 1 90.12 473 ASP B C 1
ATOM 8210 O O . ASP B 1 473 ? 14.234 -21.75 1.93 1 90.12 473 ASP B O 1
ATOM 8214 N N . VAL B 1 474 ? 15.422 -20.391 0.558 1 94.31 474 VAL B N 1
ATOM 8215 C CA . VAL B 1 474 ? 16.531 -20.219 1.485 1 94.31 474 VAL B CA 1
ATOM 8216 C C . VAL B 1 474 ? 16.781 -18.719 1.712 1 94.31 474 VAL B C 1
ATOM 8218 O O . VAL B 1 474 ? 16.578 -17.906 0.808 1 94.31 474 VAL B O 1
ATOM 8221 N N . GLU B 1 475 ? 17.141 -18.453 2.881 1 95.44 475 GLU B N 1
ATOM 8222 C CA . GLU B 1 475 ? 17.422 -17.062 3.199 1 95.44 475 GLU B CA 1
ATOM 8223 C C . GLU B 1 475 ? 18.891 -16.734 2.984 1 95.44 475 GLU B C 1
ATOM 8225 O O . GLU B 1 475 ? 19.766 -17.406 3.52 1 95.44 475 GLU B O 1
ATOM 8230 N N . VAL B 1 476 ? 19.094 -15.766 2.164 1 95.81 476 VAL B N 1
ATOM 8231 C CA . VAL B 1 476 ? 20.469 -15.328 1.87 1 95.81 476 VAL B CA 1
ATOM 8232 C C . VAL B 1 476 ? 20.531 -13.805 1.937 1 95.81 476 VAL B C 1
ATOM 8234 O O . VAL B 1 476 ? 19.516 -13.125 2.053 1 95.81 476 VAL B O 1
ATOM 8237 N N . ARG B 1 477 ? 21.75 -13.289 1.879 1 92.25 477 ARG B N 1
ATOM 8238 C CA . ARG B 1 477 ? 21.922 -11.844 1.837 1 92.25 477 ARG B CA 1
ATOM 8239 C C . ARG B 1 477 ? 21.734 -11.305 0.422 1 92.25 477 ARG B C 1
ATOM 8241 O O . ARG B 1 477 ? 22.266 -11.875 -0.537 1 92.25 477 ARG B O 1
ATOM 8248 N N . GLY B 1 478 ? 20.875 -10.398 0.228 1 92.31 478 GLY B N 1
ATOM 8249 C CA . GLY B 1 478 ? 20.594 -9.742 -1.04 1 92.31 478 GLY B CA 1
ATOM 8250 C C . GLY B 1 478 ? 19.859 -8.43 -0.882 1 92.31 478 GLY B C 1
ATOM 8251 O O . GLY B 1 478 ? 20.125 -7.664 0.049 1 92.31 478 GLY B O 1
ATOM 8252 N N . MET B 1 479 ?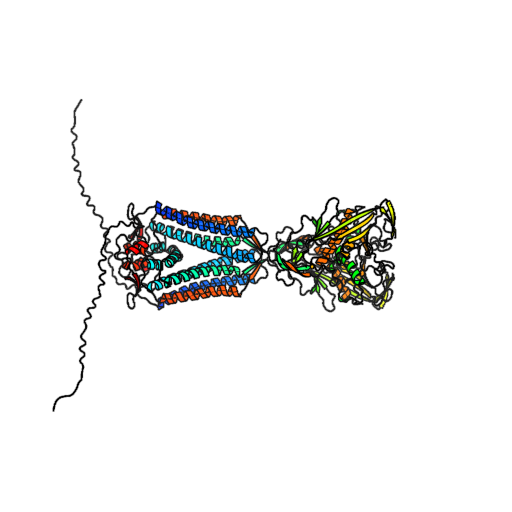 19.125 -8.133 -1.913 1 91.38 479 MET B N 1
ATOM 8253 C CA . MET B 1 479 ? 18.359 -6.895 -1.885 1 91.38 479 MET B CA 1
ATOM 8254 C C . MET B 1 479 ? 16.922 -7.152 -1.446 1 91.38 479 MET B C 1
ATOM 8256 O O . MET B 1 479 ? 16.078 -7.578 -2.248 1 91.38 479 MET B O 1
ATOM 8260 N N . THR B 1 480 ? 16.609 -6.879 -0.254 1 91.94 480 THR B N 1
ATOM 8261 C CA . THR B 1 480 ? 15.281 -7.125 0.311 1 91.94 480 THR B CA 1
ATOM 8262 C C . THR B 1 480 ? 14.297 -6.047 -0.13 1 91.94 480 THR B C 1
ATOM 8264 O O . THR B 1 480 ? 14.602 -4.855 -0.051 1 91.94 480 THR B O 1
ATOM 8267 N N . PRO B 1 481 ? 13.164 -6.469 -0.615 1 90.25 481 PRO B N 1
ATOM 8268 C CA . PRO B 1 481 ? 12.156 -5.469 -0.975 1 90.25 481 PRO B CA 1
ATOM 8269 C C . PRO B 1 481 ? 11.602 -4.727 0.238 1 90.25 481 PRO B C 1
ATOM 8271 O O . PRO B 1 481 ? 11.328 -5.344 1.271 1 90.25 481 PRO B O 1
ATOM 8274 N N . MET B 1 482 ? 11.562 -3.439 0.071 1 86.69 482 MET B N 1
ATOM 8275 C CA . MET B 1 482 ? 11.031 -2.59 1.133 1 86.69 482 MET B CA 1
ATOM 8276 C C . MET B 1 482 ? 9.625 -2.102 0.787 1 86.69 482 MET B C 1
ATOM 8278 O O . MET B 1 482 ? 9.25 -2.068 -0.385 1 86.69 482 MET B O 1
ATOM 8282 N N . ARG B 1 483 ? 9.016 -1.828 1.951 1 81.44 483 ARG B N 1
ATOM 8283 C CA . ARG B 1 483 ? 7.73 -1.166 1.725 1 81.44 483 ARG B CA 1
ATOM 8284 C C . ARG B 1 483 ? 7.93 0.193 1.062 1 81.44 483 ARG B C 1
ATOM 8286 O O . ARG B 1 483 ? 8.594 1.069 1.616 1 81.44 483 ARG B O 1
ATOM 8293 N N . GLY B 1 484 ? 7.465 0.229 -0.193 1 82.12 484 GLY B N 1
ATOM 8294 C CA . GLY B 1 484 ? 7.609 1.476 -0.927 1 82.12 484 GLY B CA 1
ATOM 8295 C C . GLY B 1 484 ? 6.355 2.33 -0.904 1 82.12 484 GLY B C 1
ATOM 8296 O O . GLY B 1 484 ? 5.254 1.82 -0.694 1 82.12 484 GLY B O 1
ATOM 8297 N N . ILE B 1 485 ? 6.586 3.648 -0.966 1 84.12 485 ILE B N 1
ATOM 8298 C CA . ILE B 1 485 ? 5.473 4.582 -1.046 1 84.12 485 ILE B CA 1
ATOM 8299 C C . ILE B 1 485 ? 5.582 5.414 -2.322 1 84.12 485 ILE B C 1
ATOM 8301 O O . ILE B 1 485 ? 6.672 5.555 -2.887 1 84.12 485 ILE B O 1
ATOM 8305 N N . THR B 1 486 ? 4.465 5.723 -2.805 1 85.75 486 THR B N 1
ATOM 8306 C CA . THR B 1 486 ? 4.395 6.629 -3.945 1 85.75 486 THR B CA 1
ATOM 8307 C C . THR B 1 486 ? 3.498 7.824 -3.631 1 85.75 486 THR B C 1
ATOM 8309 O O . THR B 1 486 ? 2.465 7.676 -2.977 1 85.75 486 THR B O 1
ATOM 8312 N N . LEU B 1 487 ? 4.039 8.938 -4.004 1 88.38 487 LEU B N 1
ATOM 8313 C CA . LEU B 1 487 ? 3.244 10.148 -3.846 1 88.38 487 LEU B CA 1
ATOM 8314 C C . LEU B 1 487 ? 2.395 10.406 -5.086 1 88.38 487 LEU B C 1
ATOM 8316 O O . LEU B 1 487 ? 2.924 10.734 -6.148 1 88.38 487 LEU B O 1
ATOM 8320 N N . GLU B 1 488 ? 1.12 10.219 -4.863 1 84.5 488 GLU B N 1
ATOM 8321 C CA . GLU B 1 488 ? 0.193 10.453 -5.969 1 84.5 488 GLU B CA 1
ATOM 8322 C C . GLU B 1 488 ? -0.491 11.812 -5.828 1 84.5 488 GLU B C 1
ATOM 8324 O O . GLU B 1 488 ? -1.136 12.086 -4.816 1 84.5 488 GLU B O 1
ATOM 8329 N N . ILE B 1 489 ? -0.273 12.57 -6.887 1 88.06 489 ILE B N 1
ATOM 8330 C CA . ILE B 1 489 ? -0.931 13.875 -6.914 1 88.06 489 ILE B CA 1
ATOM 8331 C C . ILE B 1 489 ? -2.316 13.734 -7.539 1 88.06 489 ILE B C 1
ATOM 8333 O O . ILE B 1 489 ? -2.449 13.305 -8.688 1 88.06 489 ILE B O 1
ATOM 8337 N N . ALA B 1 490 ? -3.271 13.961 -6.75 1 78.12 490 ALA B N 1
ATOM 8338 C CA . ALA B 1 490 ? -4.641 13.852 -7.238 1 78.12 490 ALA B CA 1
ATOM 8339 C C . ALA B 1 490 ? -4.859 14.727 -8.469 1 78.12 490 ALA B C 1
ATOM 8341 O O . ALA B 1 490 ? -5.41 14.266 -9.477 1 78.12 490 ALA B O 1
ATOM 8342 N N . SER B 1 491 ? -4.531 15.945 -8.398 1 85.56 491 SER B N 1
ATOM 8343 C CA . SER B 1 491 ? -4.625 16.891 -9.5 1 85.56 491 SER B CA 1
ATOM 8344 C C . SER B 1 491 ? -3.588 18 -9.367 1 85.56 491 SER B C 1
ATOM 8346 O O . SER B 1 491 ? -3.631 18.781 -8.422 1 85.56 491 SER B O 1
ATOM 8348 N N . TRP B 1 492 ? -2.738 18.125 -10.289 1 89.12 492 TRP B N 1
ATOM 8349 C CA . TRP B 1 492 ? -1.768 19.219 -10.328 1 89.12 492 TRP B CA 1
ATOM 8350 C C . TRP B 1 492 ? -2.467 20.562 -10.477 1 89.12 492 TRP B C 1
ATOM 8352 O O . TRP B 1 492 ? -2.039 21.562 -9.898 1 89.12 492 TRP B O 1
ATOM 8362 N N . THR B 1 493 ? -3.545 20.516 -11.203 1 90.75 493 THR B N 1
ATOM 8363 C CA . THR B 1 493 ? -4.289 21.75 -11.43 1 90.75 493 THR B CA 1
ATOM 8364 C C . THR B 1 493 ? -4.852 22.297 -10.117 1 90.75 493 THR B C 1
ATOM 8366 O O . THR B 1 493 ? -4.793 23.5 -9.852 1 90.75 493 THR B O 1
ATOM 8369 N N . THR B 1 494 ? -5.355 21.391 -9.391 1 88.56 494 THR B N 1
ATOM 8370 C CA . THR B 1 494 ? -5.895 21.812 -8.102 1 88.56 494 THR B CA 1
ATOM 8371 C C . THR B 1 494 ? -4.785 22.328 -7.195 1 88.56 494 THR B C 1
ATOM 8373 O O . THR B 1 494 ? -4.977 23.297 -6.457 1 88.56 494 THR B O 1
ATOM 8376 N N . LEU B 1 495 ? -3.68 21.719 -7.238 1 90.31 495 LEU B N 1
ATOM 8377 C CA . LEU B 1 495 ? -2.543 22.156 -6.441 1 90.31 495 LEU B CA 1
ATOM 8378 C C . LEU B 1 495 ? -2.105 23.562 -6.859 1 90.31 495 LEU B C 1
ATOM 8380 O O . LEU B 1 495 ? -1.909 24.438 -6.008 1 90.31 495 LEU B O 1
ATOM 8384 N N . TYR B 1 496 ? -2.061 23.828 -8.172 1 91.56 496 TYR B N 1
ATOM 8385 C CA . TYR B 1 496 ? -1.705 25.141 -8.695 1 91.56 496 TYR B CA 1
ATOM 8386 C C . TYR B 1 496 ? -2.738 26.188 -8.289 1 91.56 496 TYR B C 1
ATOM 8388 O O . TYR B 1 496 ? -2.385 27.312 -7.945 1 91.56 496 TYR B O 1
ATOM 8396 N N . LEU B 1 497 ? -3.865 25.766 -8.328 1 90.25 497 LEU B N 1
ATOM 8397 C CA . LEU B 1 497 ? -4.945 26.688 -8.023 1 90.25 497 LEU B CA 1
ATOM 8398 C C . LEU B 1 497 ? -4.918 27.094 -6.559 1 90.25 497 LEU B C 1
ATOM 8400 O O . LEU B 1 497 ? -5.078 28.281 -6.234 1 90.25 497 LEU B O 1
ATOM 8404 N N . ILE B 1 498 ? -4.727 26.141 -5.711 1 89.06 498 ILE B N 1
ATOM 8405 C CA . ILE B 1 498 ? -4.715 26.438 -4.281 1 89.06 498 ILE B CA 1
ATOM 8406 C C . ILE B 1 498 ? -3.529 27.344 -3.949 1 89.06 498 ILE B C 1
ATOM 8408 O O . ILE B 1 498 ? -3.693 28.375 -3.303 1 89.06 498 ILE B O 1
ATOM 8412 N N . LEU B 1 499 ? -2.359 26.953 -4.41 1 91.06 499 LEU B N 1
ATOM 8413 C CA . LEU B 1 499 ? -1.165 27.734 -4.113 1 91.06 499 LEU B CA 1
ATOM 8414 C C . LEU B 1 499 ? -1.217 29.094 -4.816 1 91.06 499 LEU B C 1
ATOM 8416 O O . LEU B 1 499 ? -0.914 30.125 -4.207 1 91.06 499 LEU B O 1
ATOM 8420 N N . GLY B 1 500 ? -1.65 29.141 -6.047 1 91.44 500 GLY B N 1
ATOM 8421 C CA . GLY B 1 500 ? -1.752 30.375 -6.805 1 91.44 500 GLY B CA 1
ATOM 8422 C C . GLY B 1 500 ? -2.799 31.328 -6.254 1 91.44 500 GLY B C 1
ATOM 8423 O O . GLY B 1 500 ? -2.557 32.531 -6.152 1 91.44 500 GLY B O 1
ATOM 8424 N N . LEU B 1 501 ? -3.904 30.797 -5.891 1 89.81 501 LEU B N 1
ATOM 8425 C CA . LEU B 1 501 ? -4.977 31.641 -5.355 1 89.81 501 LEU B CA 1
ATOM 8426 C C . LEU B 1 501 ? -4.59 32.219 -3.998 1 89.81 501 LEU B C 1
ATOM 8428 O O . LEU B 1 501 ? -4.922 33.375 -3.689 1 89.81 501 LEU B O 1
ATOM 8432 N N . THR B 1 502 ? -3.951 31.422 -3.152 1 89.12 502 THR B N 1
ATOM 8433 C CA . THR B 1 502 ? -3.564 31.922 -1.84 1 89.12 502 THR B CA 1
ATOM 8434 C C . THR B 1 502 ? -2.537 33.031 -1.973 1 89.12 502 THR B C 1
ATOM 8436 O O . THR B 1 502 ? -2.658 34.094 -1.321 1 89.12 502 THR B O 1
ATOM 8439 N N . VAL B 1 503 ? -1.552 32.844 -2.799 1 92.31 503 VAL B N 1
ATOM 8440 C CA . VAL B 1 503 ? -0.523 33.875 -3.012 1 92.31 503 VAL B CA 1
ATOM 8441 C C . VAL B 1 503 ? -1.128 35.062 -3.715 1 92.31 503 VAL B C 1
ATOM 8443 O O . VAL B 1 503 ? -0.853 36.219 -3.34 1 92.31 503 VAL B O 1
ATOM 8446 N N . GLY B 1 504 ? -1.97 34.844 -4.66 1 93.12 504 GLY B N 1
ATOM 8447 C CA . GLY B 1 504 ? -2.605 35.906 -5.402 1 93.12 504 GLY B CA 1
ATOM 8448 C C . GLY B 1 504 ? -3.59 36.719 -4.57 1 93.12 504 GLY B C 1
ATOM 8449 O O . GLY B 1 504 ? -3.596 37.938 -4.617 1 93.12 504 GLY B O 1
ATOM 8450 N N . LEU B 1 505 ? -4.398 36.031 -3.83 1 90.38 505 LEU B N 1
ATOM 8451 C CA . LEU B 1 505 ? -5.375 36.719 -2.982 1 90.38 505 LEU B CA 1
ATOM 8452 C C . LEU B 1 505 ? -4.68 37.5 -1.88 1 90.38 505 LEU B C 1
ATOM 8454 O O . LEU B 1 505 ? -5.133 38.594 -1.508 1 90.38 505 LEU B O 1
ATOM 8458 N N . GLN B 1 506 ? -3.637 36.938 -1.297 1 91.25 506 GLN B N 1
ATOM 8459 C CA . GLN B 1 506 ? -2.889 37.719 -0.303 1 91.25 506 GLN B CA 1
ATOM 8460 C C . GLN B 1 506 ? -2.352 39 -0.895 1 91.25 506 GLN B C 1
ATOM 8462 O O . GLN B 1 506 ? -2.434 40.062 -0.263 1 91.25 506 GLN B O 1
ATOM 8467 N N . LEU B 1 507 ? -1.814 38.906 -2.105 1 93.56 507 LEU B N 1
ATOM 8468 C CA . LEU B 1 507 ? -1.301 40.094 -2.77 1 93.56 507 LEU B CA 1
ATOM 8469 C C . LEU B 1 507 ? -2.42 41.094 -3.029 1 93.56 507 LEU B C 1
ATOM 8471 O O . LEU B 1 507 ? -2.262 42.281 -2.771 1 93.56 507 LEU B O 1
ATOM 8475 N N . PHE B 1 508 ? -3.482 40.625 -3.457 1 94.06 508 PHE B N 1
ATOM 8476 C CA . PHE B 1 508 ? -4.625 41.469 -3.773 1 94.06 508 PHE B CA 1
ATOM 8477 C C . PHE B 1 508 ? -5.117 42.219 -2.529 1 94.06 508 PHE B C 1
ATOM 8479 O O . PHE B 1 508 ? -5.289 43.438 -2.549 1 94.06 508 PHE B O 1
ATOM 8486 N N . PHE B 1 509 ? -5.309 41.531 -1.456 1 91.56 509 PHE B N 1
ATOM 8487 C CA . PHE B 1 509 ? -5.836 42.125 -0.239 1 91.56 509 PHE B CA 1
ATOM 8488 C C . PHE B 1 509 ? -4.801 43.062 0.406 1 91.56 509 PHE B C 1
ATOM 8490 O O . PHE B 1 509 ? -5.148 44.094 0.965 1 91.56 509 PHE B O 1
ATOM 8497 N N . SER B 1 510 ? -3.576 42.625 0.365 1 93.06 510 SER B N 1
ATOM 8498 C CA . SER B 1 510 ? -2.533 43.438 0.953 1 93.06 510 SER B CA 1
ATOM 8499 C C . SER B 1 510 ? -2.377 44.75 0.184 1 93.06 510 SER B C 1
ATOM 8501 O O . SER B 1 510 ? -2.209 45.812 0.785 1 93.06 510 SER B O 1
ATOM 8503 N N . VAL B 1 511 ? -2.451 44.719 -1.114 1 93.69 511 VAL B N 1
ATOM 8504 C CA . VAL B 1 511 ? -2.346 45.906 -1.932 1 93.69 511 VAL B CA 1
ATOM 8505 C C . VAL B 1 511 ? -3.57 46.812 -1.71 1 93.69 511 VAL B C 1
ATOM 8507 O O . VAL B 1 511 ? -3.447 48.031 -1.572 1 93.69 511 VAL B O 1
ATOM 8510 N N . ALA B 1 512 ? -4.684 46.188 -1.676 1 93 512 ALA B N 1
ATOM 8511 C CA . ALA B 1 512 ? -5.902 46.938 -1.398 1 93 512 ALA B CA 1
ATOM 8512 C C . ALA B 1 512 ? -5.824 47.625 -0.037 1 93 512 ALA B C 1
ATOM 8514 O O . ALA B 1 512 ? -6.211 48.781 0.103 1 93 512 ALA B O 1
ATOM 8515 N N . ALA B 1 513 ? -5.34 46.906 0.94 1 92.94 513 ALA B N 1
ATOM 8516 C CA . ALA B 1 513 ? -5.203 47.438 2.283 1 92.94 513 ALA B CA 1
ATOM 8517 C C . ALA B 1 513 ? -4.234 48.625 2.291 1 92.94 513 ALA B C 1
ATOM 8519 O O . ALA B 1 513 ? -4.488 49.656 2.939 1 92.94 513 ALA B O 1
ATOM 8520 N N . VAL B 1 514 ? -3.191 48.531 1.538 1 94.44 514 VAL B N 1
ATOM 8521 C CA . VAL B 1 514 ? -2.184 49.594 1.496 1 94.44 514 VAL B CA 1
ATOM 8522 C C . VAL B 1 514 ? -2.754 50.812 0.806 1 94.44 514 VAL B C 1
ATOM 8524 O O . VAL B 1 514 ? -2.561 51.938 1.272 1 94.44 514 VAL B O 1
ATOM 8527 N N . VAL B 1 515 ? -3.514 50.656 -0.27 1 94.38 515 VAL B N 1
ATOM 8528 C CA . VAL B 1 515 ? -4.074 51.781 -1.024 1 94.38 515 VAL B CA 1
ATOM 8529 C C . VAL B 1 515 ? -5.121 52.5 -0.181 1 94.38 515 VAL B C 1
ATOM 8531 O O . VAL B 1 515 ? -5.148 53.719 -0.127 1 94.38 515 VAL B O 1
ATOM 8534 N N . ILE B 1 516 ? -5.871 51.75 0.515 1 93.25 516 ILE B N 1
ATOM 8535 C CA . ILE B 1 516 ? -6.926 52.312 1.335 1 93.25 516 ILE B CA 1
ATOM 8536 C C . ILE B 1 516 ? -6.312 52.969 2.568 1 93.25 516 ILE B C 1
ATOM 8538 O O . ILE B 1 516 ? -6.688 54.094 2.932 1 93.25 516 ILE B O 1
ATOM 8542 N N . ALA B 1 517 ? -5.387 52.344 3.164 1 93.44 517 ALA B N 1
ATOM 8543 C CA . ALA B 1 517 ? -4.777 52.844 4.395 1 93.44 517 ALA B CA 1
ATOM 8544 C C . ALA B 1 517 ? -3.916 54.062 4.117 1 93.44 517 ALA B C 1
ATOM 8546 O O . ALA B 1 517 ? -3.75 54.906 4.984 1 93.44 517 ALA B O 1
ATOM 8547 N N . ASN B 1 518 ? -3.424 54.219 2.914 1 93.25 518 ASN B N 1
ATOM 8548 C CA . ASN B 1 518 ? -2.531 55.312 2.58 1 93.25 518 ASN B CA 1
ATOM 8549 C C . ASN B 1 518 ? -3.281 56.625 2.512 1 93.25 518 ASN B C 1
ATOM 8551 O O . ASN B 1 518 ? -2.664 57.719 2.453 1 93.25 518 ASN B O 1
ATOM 8555 N N . THR B 1 519 ? -4.543 56.625 2.605 1 91.44 519 THR B N 1
ATOM 8556 C CA . THR B 1 519 ? -5.324 57.875 2.582 1 91.44 519 THR B CA 1
ATOM 8557 C C . THR B 1 519 ? -5.27 58.562 3.934 1 91.44 519 THR B C 1
ATOM 8559 O O . THR B 1 519 ? -5.562 59.75 4.031 1 91.44 519 THR B O 1
ATOM 8562 N N . VAL B 1 520 ? -4.914 57.812 4.938 1 91.81 520 VAL B N 1
ATOM 8563 C CA . VAL B 1 520 ? -4.832 58.406 6.273 1 91.81 520 VAL B CA 1
ATOM 8564 C C . VAL B 1 520 ? -3.443 58.156 6.859 1 91.81 520 VAL B C 1
ATOM 8566 O O . VAL B 1 520 ? -2.699 57.312 6.367 1 91.81 520 VAL B O 1
ATOM 8569 N N . GLN B 1 521 ? -3.105 58.969 7.836 1 91.25 521 GLN B N 1
ATOM 8570 C CA . GLN B 1 521 ? -1.817 58.781 8.5 1 91.25 521 GLN B CA 1
ATOM 8571 C C . GLN B 1 521 ? -1.849 57.594 9.453 1 91.25 521 GLN B C 1
ATOM 8573 O O . GLN B 1 521 ? -2.721 57.5 10.32 1 91.25 521 GLN B O 1
ATOM 8578 N N . LEU B 1 522 ? -0.937 56.688 9.273 1 90.5 522 LEU B N 1
ATOM 8579 C CA . LEU B 1 522 ? -0.874 55.5 10.102 1 90.5 522 LEU B CA 1
ATOM 8580 C C . LEU B 1 522 ? 0.02 55.719 11.312 1 90.5 522 LEU B C 1
ATOM 8582 O O . LEU B 1 522 ? 1.04 56.406 11.219 1 90.5 522 LEU B O 1
ATOM 8586 N N . ARG B 1 523 ? -0.46 55.125 12.391 1 87.44 523 ARG B N 1
ATOM 8587 C CA . ARG B 1 523 ? 0.346 55.219 13.602 1 87.44 523 ARG B CA 1
ATOM 8588 C C . ARG B 1 523 ? 0.815 53.844 14.055 1 87.44 523 ARG B C 1
ATOM 8590 O O . ARG B 1 523 ? 0.276 52.812 13.617 1 87.44 523 ARG B O 1
ATOM 8597 N N . GLY B 1 524 ? 1.843 53.781 14.781 1 78.06 524 GLY B N 1
ATOM 8598 C CA . GLY B 1 524 ? 2.432 52.531 15.242 1 78.06 524 GLY B CA 1
ATOM 8599 C C . GLY B 1 524 ? 1.632 51.875 16.359 1 78.06 524 GLY B C 1
ATOM 8600 O O . GLY B 1 524 ? 0.509 52.281 16.641 1 78.06 524 GLY B O 1
ATOM 8601 N N . HIS B 1 525 ? 2.131 50.75 17.016 1 79.06 525 HIS B N 1
ATOM 8602 C CA . HIS B 1 525 ? 1.455 49.969 18.047 1 79.06 525 HIS B CA 1
ATOM 8603 C C . HIS B 1 525 ? 1.897 50.375 19.438 1 79.06 525 HIS B C 1
ATOM 8605 O O . HIS B 1 525 ? 1.586 49.688 20.422 1 79.06 525 HIS B O 1
ATOM 8611 N N . SER B 1 526 ? 2.43 51.469 19.516 1 86.19 526 SER B N 1
ATOM 8612 C CA . SER B 1 526 ? 2.926 51.875 20.812 1 86.19 526 SER B CA 1
ATOM 8613 C C . SER B 1 526 ? 1.786 52.375 21.719 1 86.19 526 SER B C 1
ATOM 8615 O O . SER B 1 526 ? 0.925 53.125 21.266 1 86.19 526 SER B O 1
ATOM 8617 N N . HIS B 1 527 ? 1.727 51.844 22.891 1 88.25 527 HIS B N 1
ATOM 8618 C CA . HIS B 1 527 ? 0.704 52.281 23.844 1 88.25 527 HIS B CA 1
ATOM 8619 C C . HIS B 1 527 ? 0.979 53.688 24.328 1 88.25 527 HIS B C 1
ATOM 8621 O O . HIS B 1 527 ? 0.047 54.469 24.625 1 88.25 527 HIS B O 1
ATOM 8627 N N . LEU B 1 528 ? 2.219 54.094 24.359 1 88.12 528 LEU B N 1
ATOM 8628 C CA . LEU B 1 528 ? 2.58 55.438 24.75 1 88.12 528 LEU B CA 1
ATOM 8629 C C . LEU B 1 528 ? 2.121 56.438 23.719 1 88.12 528 LEU B C 1
ATOM 8631 O O . LEU B 1 528 ? 1.552 57.5 24.062 1 88.12 528 LEU B O 1
ATOM 8635 N N . ALA B 1 529 ? 2.373 56.094 22.562 1 88.44 529 ALA B N 1
ATOM 8636 C CA . ALA B 1 529 ? 1.959 57 21.484 1 88.44 529 ALA B CA 1
ATOM 8637 C C . ALA B 1 529 ? 0.438 57.094 21.391 1 88.44 529 ALA B C 1
ATOM 8639 O O . ALA B 1 529 ? -0.112 58.156 21.125 1 88.44 529 ALA B O 1
ATOM 8640 N N . MET B 1 530 ? -0.184 56.031 21.688 1 90 530 MET B N 1
ATOM 8641 C CA . MET B 1 530 ? -1.644 56 21.656 1 90 530 MET B CA 1
ATOM 8642 C C . MET B 1 530 ? -2.221 56.812 22.812 1 90 530 MET B C 1
ATOM 8644 O O . MET B 1 530 ? -3.213 57.531 22.656 1 90 530 MET B O 1
ATOM 8648 N N . ALA B 1 531 ? -1.62 56.656 23.906 1 89.56 531 ALA B N 1
ATOM 8649 C CA . ALA B 1 531 ? -2.062 57.438 25.078 1 89.56 531 ALA B CA 1
ATOM 8650 C C . ALA B 1 531 ? -1.874 58.906 24.844 1 89.56 531 ALA B C 1
ATOM 8652 O O . ALA B 1 531 ? -2.717 59.719 25.25 1 89.56 531 ALA B O 1
ATOM 8653 N N . ALA B 1 532 ? -0.764 59.25 24.234 1 88.81 532 ALA B N 1
ATOM 8654 C CA . ALA B 1 532 ? -0.507 60.656 23.938 1 88.81 532 ALA B CA 1
ATOM 8655 C C . ALA B 1 532 ? -1.525 61.219 22.938 1 88.81 532 ALA B C 1
ATOM 8657 O O . ALA B 1 532 ? -1.929 62.375 23.016 1 88.81 532 ALA B O 1
ATOM 8658 N N . LEU B 1 533 ? -1.894 60.406 22.078 1 88.31 533 LEU B N 1
ATOM 8659 C CA . LEU B 1 533 ? -2.877 60.781 21.062 1 88.31 533 LEU B CA 1
ATOM 8660 C C . LEU B 1 533 ? -4.25 61 21.703 1 88.31 533 LEU B C 1
ATOM 8662 O O . LEU B 1 533 ? -4.973 61.938 21.344 1 88.31 533 LEU B O 1
ATOM 8666 N N . LEU B 1 534 ? -4.621 60.188 22.672 1 88.88 534 LEU B N 1
ATOM 8667 C CA . LEU B 1 534 ? -5.957 60.219 23.266 1 88.88 534 LEU B CA 1
ATOM 8668 C C . LEU B 1 534 ? -5.992 61.125 24.484 1 88.88 534 LEU B C 1
ATOM 8670 O O . LEU B 1 534 ? -7.055 61.312 25.078 1 88.88 534 LEU B O 1
ATOM 8674 N N . ARG B 1 535 ? -4.883 61.625 24.828 1 86.62 535 ARG B N 1
ATOM 8675 C CA . ARG B 1 535 ? -4.773 62.438 26.031 1 86.62 535 ARG B CA 1
ATOM 8676 C C . ARG B 1 535 ? -5.719 63.656 25.969 1 86.62 535 ARG B C 1
ATOM 8678 O O . ARG B 1 535 ? -6.418 63.938 26.953 1 86.62 535 ARG B O 1
ATOM 8685 N N . GLU B 1 536 ? -5.777 64.312 24.844 1 82 536 GLU B N 1
ATOM 8686 C CA . GLU B 1 536 ? -6.602 65.5 24.688 1 82 536 GLU B CA 1
ATOM 8687 C C . GLU B 1 536 ? -8.086 65.125 24.766 1 82 536 GLU B C 1
ATOM 8689 O O . GLU B 1 536 ? -8.883 65.938 25.281 1 82 536 GLU B O 1
ATOM 8694 N N . SER B 1 537 ? -8.406 64 24.328 1 84 537 SER B N 1
ATOM 8695 C CA . SER B 1 537 ? -9.805 63.594 24.344 1 84 537 SER B CA 1
ATOM 8696 C C . SER B 1 537 ? -10.25 63.188 25.734 1 84 537 SER B C 1
ATOM 8698 O O . SER B 1 537 ? -11.445 63.188 26.031 1 84 537 SER B O 1
ATOM 8700 N N . LEU B 1 538 ? -9.305 62.906 26.547 1 85.94 538 LEU B N 1
ATOM 8701 C CA . LEU B 1 538 ? -9.633 62.469 27.891 1 85.94 538 LEU B CA 1
ATOM 8702 C C . LEU B 1 538 ? -9.477 63.594 28.891 1 85.94 538 LEU B C 1
ATOM 8704 O O . LEU B 1 538 ? -9.688 63.406 30.094 1 85.94 538 LEU B O 1
ATOM 8708 N N . ASP B 1 539 ? -9.195 64.75 28.234 1 77.38 539 ASP B N 1
ATOM 8709 C CA . ASP B 1 539 ? -9 65.938 29.094 1 77.38 539 ASP B CA 1
ATOM 8710 C C . ASP B 1 539 ? -10.305 66.312 29.781 1 77.38 539 ASP B C 1
ATOM 8712 O O . ASP B 1 539 ? -11.352 66.375 29.141 1 77.38 539 ASP B O 1
ATOM 8716 N N . GLY B 1 540 ? -10.391 66.25 31.062 1 73.62 540 GLY B N 1
ATOM 8717 C CA . GLY B 1 540 ? -11.57 66.688 31.812 1 73.62 540 GLY B CA 1
ATOM 8718 C C . GLY B 1 540 ? -12.203 65.562 32.594 1 73.62 540 GLY B C 1
ATOM 8719 O O . GLY B 1 540 ? -13.141 65.75 33.375 1 73.62 540 GLY B O 1
ATOM 8720 N N . LEU B 1 541 ? -11.68 64.375 32.188 1 80 541 LEU B N 1
ATOM 8721 C CA . LEU B 1 541 ? -12.234 63.281 32.938 1 80 541 LEU B CA 1
ATOM 8722 C C . LEU B 1 541 ? -11.727 63.312 34.375 1 80 541 LEU B C 1
ATOM 8724 O O . LEU B 1 541 ? -10.594 63.719 34.656 1 80 541 LEU B O 1
ATOM 8728 N N . GLY B 1 542 ? -12.586 63.156 35.25 1 72.06 542 GLY B N 1
ATOM 8729 C CA . GLY B 1 542 ? -12.297 63.25 36.688 1 72.06 542 GLY B CA 1
ATOM 8730 C C . GLY B 1 542 ? -11.18 62.312 37.125 1 72.06 542 GLY B C 1
ATOM 8731 O O . GLY B 1 542 ? -10.656 61.562 36.312 1 72.06 542 GLY B O 1
ATOM 8732 N N . SER B 1 543 ? -10.781 62.406 38.281 1 73.06 543 SER B N 1
ATOM 8733 C CA . SER B 1 543 ? -9.68 61.688 38.938 1 73.06 543 SER B CA 1
ATOM 8734 C C . SER B 1 543 ? -9.961 60.188 39 1 73.06 543 SER B C 1
ATOM 8736 O O . SER B 1 543 ? -9.047 59.406 39.219 1 73.06 543 SER B O 1
ATOM 8738 N N . ALA B 1 544 ? -11.094 59.719 38.594 1 79.81 544 ALA B N 1
ATOM 8739 C CA . ALA B 1 544 ? -11.445 58.312 38.688 1 79.81 544 ALA B CA 1
ATOM 8740 C C . ALA B 1 544 ? -11.156 57.594 37.375 1 79.81 544 ALA B C 1
ATOM 8742 O O . ALA B 1 544 ? -11.203 56.344 37.312 1 79.81 544 ALA B O 1
ATOM 8743 N N . ALA B 1 545 ? -10.758 58.188 36.375 1 82.75 545 ALA B N 1
ATOM 8744 C CA . ALA B 1 545 ? -10.586 57.625 35.062 1 82.75 545 ALA B CA 1
ATOM 8745 C C . ALA B 1 545 ? -9.469 56.594 35.031 1 82.75 545 ALA B C 1
ATOM 8747 O O . ALA B 1 545 ? -9.617 55.531 34.438 1 82.75 545 ALA B O 1
ATOM 8748 N N . PRO B 1 546 ? -8.461 56.812 35.812 1 81.31 546 PRO B N 1
ATOM 8749 C CA . PRO B 1 546 ? -7.355 55.844 35.781 1 81.31 546 PRO B CA 1
ATOM 8750 C C . PRO B 1 546 ? -7.719 54.5 36.406 1 81.31 546 PRO B C 1
ATOM 8752 O O . PRO B 1 546 ? -7.047 53.5 36.156 1 81.31 546 PRO B O 1
ATOM 8755 N N . VAL B 1 547 ? -8.742 54.406 37.188 1 82.31 547 VAL B N 1
ATOM 8756 C CA . VAL B 1 547 ? -9.109 53.188 37.875 1 82.31 547 VAL B CA 1
ATOM 8757 C C . VAL B 1 547 ? -10.367 52.594 37.219 1 82.31 547 VAL B C 1
ATOM 8759 O O . VAL B 1 547 ? -10.945 51.625 37.75 1 82.31 547 VAL B O 1
ATOM 8762 N N . ALA B 1 548 ? -10.719 53.156 36.094 1 84.25 548 ALA B N 1
ATOM 8763 C CA . ALA B 1 548 ? -11.93 52.688 35.438 1 84.25 548 ALA B CA 1
ATOM 8764 C C . ALA B 1 548 ? -11.594 51.719 34.281 1 84.25 548 ALA B C 1
ATOM 8766 O O . ALA B 1 548 ? -10.477 51.719 33.781 1 84.25 548 ALA B O 1
ATOM 8767 N N . SER B 1 549 ? -12.523 50.812 34 1 85.62 549 SER B N 1
ATOM 8768 C CA . SER B 1 549 ? -12.391 49.906 32.875 1 85.62 549 SER B CA 1
ATOM 8769 C C . SER B 1 549 ? -12.672 50.656 31.562 1 85.62 549 SER B C 1
ATOM 8771 O O . SER B 1 549 ? -13.109 51.781 31.547 1 85.62 549 SER B O 1
ATOM 8773 N N . GLY B 1 550 ? -12.375 49.969 30.406 1 84.69 550 GLY B N 1
ATOM 8774 C CA . GLY B 1 550 ? -12.617 50.562 29.109 1 84.69 550 GLY B CA 1
ATOM 8775 C C . GLY B 1 550 ? -14.062 50.969 28.891 1 84.69 550 GLY B C 1
ATOM 8776 O O . GLY B 1 550 ? -14.352 52.062 28.375 1 84.69 550 GLY B O 1
ATOM 8777 N N . LYS B 1 551 ? -14.891 50.156 29.328 1 84.94 551 LYS B N 1
ATOM 8778 C CA . LYS B 1 551 ? -16.312 50.438 29.203 1 84.94 551 LYS B CA 1
ATOM 8779 C C . LYS B 1 551 ? -16.734 51.625 30.094 1 84.94 551 LYS B C 1
ATOM 8781 O O . LYS B 1 551 ? -17.531 52.469 29.672 1 84.94 551 LYS B O 1
ATOM 8786 N N . GLN B 1 552 ? -16.156 51.75 31.234 1 87.62 552 GLN B N 1
ATOM 8787 C CA . GLN B 1 552 ? -16.469 52.781 32.188 1 87.62 552 GLN B CA 1
ATOM 8788 C C . GLN B 1 552 ? -15.906 54.125 31.734 1 87.62 552 GLN B C 1
ATOM 8790 O O . GLN B 1 552 ? -16.547 55.188 31.875 1 87.62 552 GLN B O 1
ATOM 8795 N N . VAL B 1 553 ? -14.711 54 31.203 1 88.38 553 VAL B N 1
ATOM 8796 C CA . VAL B 1 553 ? -14.117 55.25 30.703 1 88.38 553 VAL B CA 1
ATOM 8797 C C . VAL B 1 553 ? -14.938 55.781 29.531 1 88.38 553 VAL B C 1
ATOM 8799 O O . VAL B 1 553 ? -15.164 56.969 29.406 1 88.38 553 VAL B O 1
ATOM 8802 N N . ALA B 1 554 ? -15.383 54.875 28.703 1 88.81 554 ALA B N 1
ATOM 8803 C CA . ALA B 1 554 ? -16.219 55.281 27.578 1 88.81 554 ALA B CA 1
ATOM 8804 C C . ALA B 1 554 ? -17.547 55.875 28.062 1 88.81 554 ALA B C 1
ATOM 8806 O O . ALA B 1 554 ? -18.047 56.844 27.469 1 88.81 554 ALA B O 1
ATOM 8807 N N . ALA B 1 555 ? -18.047 55.406 29.125 1 86.5 555 ALA B N 1
ATOM 8808 C CA . ALA B 1 555 ? -19.297 55.906 29.688 1 86.5 555 ALA B CA 1
ATOM 8809 C C . ALA B 1 555 ? -19.078 57.281 30.344 1 86.5 555 ALA B C 1
ATOM 8811 O O . ALA B 1 555 ? -19.969 58.125 30.328 1 86.5 555 ALA B O 1
ATOM 8812 N N . MET B 1 556 ? -17.906 57.531 30.875 1 87.56 556 MET B N 1
ATOM 8813 C CA . MET B 1 556 ? -17.562 58.812 31.516 1 87.56 556 MET B CA 1
ATOM 8814 C C . MET B 1 556 ? -17.469 59.938 30.5 1 87.56 556 MET B C 1
ATOM 8816 O O . MET B 1 556 ? -17.672 61.094 30.828 1 87.56 556 MET B O 1
ATOM 8820 N N . MET B 1 557 ? -17.141 59.562 29.328 1 87.62 557 MET B N 1
ATOM 8821 C CA . MET B 1 557 ? -17.016 60.562 28.266 1 87.62 557 MET B CA 1
ATOM 8822 C C . MET B 1 557 ? -18.391 61.031 27.812 1 87.62 557 MET B C 1
ATOM 8824 O O . MET B 1 557 ? -18.516 62.094 27.219 1 87.62 557 MET B O 1
ATOM 8828 N N . GLY B 1 558 ? -19.375 60.344 28.109 1 80.69 558 GLY B N 1
ATOM 8829 C CA . GLY B 1 558 ? -20.734 60.75 27.781 1 80.69 558 GLY B CA 1
ATOM 8830 C C . GLY B 1 558 ? -21.344 59.969 26.641 1 80.69 558 GLY B C 1
ATOM 8831 O O . GLY B 1 558 ? -20.625 59.531 25.719 1 80.69 558 GLY B O 1
ATOM 8832 N N . ASP B 1 559 ? -22.531 59.781 26.641 1 78.06 559 ASP B N 1
ATOM 8833 C CA . ASP B 1 559 ? -23.25 59.031 25.641 1 78.06 559 ASP B CA 1
ATOM 8834 C C . ASP B 1 559 ? -23.297 59.75 24.297 1 78.06 559 ASP B C 1
ATOM 8836 O O . ASP B 1 559 ? -23.484 59.156 23.25 1 78.06 559 ASP B O 1
ATOM 8840 N N . LYS B 1 560 ? -23.062 61 24.375 1 83.38 560 LYS B N 1
ATOM 8841 C CA . LYS B 1 560 ? -23.156 61.781 23.141 1 83.38 560 LYS B CA 1
ATOM 8842 C C . LYS B 1 560 ? -21.766 62.094 22.578 1 83.38 560 LYS B C 1
ATOM 8844 O O . LYS B 1 560 ? -21.656 62.656 21.5 1 83.38 560 LYS B O 1
ATOM 8849 N N . ALA B 1 561 ? -20.75 61.688 23.281 1 88.75 561 ALA B N 1
ATOM 8850 C CA . ALA B 1 561 ? -19.391 61.969 22.828 1 88.75 561 ALA B CA 1
ATOM 8851 C C . ALA B 1 561 ? -19.031 61.094 21.641 1 88.75 561 ALA B C 1
ATOM 8853 O O . ALA B 1 561 ? -19.359 59.906 21.609 1 88.75 561 ALA B O 1
ATOM 8854 N N . LYS B 1 562 ? -18.516 61.719 20.625 1 92.19 562 LYS B N 1
ATOM 8855 C CA . LYS B 1 562 ? -18.047 61 19.438 1 92.19 562 LYS B CA 1
ATOM 8856 C C . LYS B 1 562 ? -16.578 61.281 19.156 1 92.19 562 LYS B C 1
ATOM 8858 O O . LYS B 1 562 ? -16.125 62.406 19.375 1 92.19 562 LYS B O 1
ATOM 8863 N N . LEU B 1 563 ? -15.898 60.188 18.844 1 91.38 563 LEU B N 1
ATOM 8864 C CA . LEU B 1 563 ? -14.484 60.312 18.5 1 91.38 563 LEU B CA 1
ATOM 8865 C C . LEU B 1 563 ? -14.281 60.156 17 1 91.38 563 LEU B C 1
ATOM 8867 O O . LEU B 1 563 ? -14.898 59.281 16.375 1 91.38 563 LEU B O 1
ATOM 8871 N N . ARG B 1 564 ? -13.523 61.031 16.453 1 90.69 564 ARG B N 1
ATOM 8872 C CA . ARG B 1 564 ? -13.203 60.969 15.023 1 90.69 564 ARG B CA 1
ATOM 8873 C C . ARG B 1 564 ? -11.734 61.25 14.773 1 90.69 564 ARG B C 1
ATOM 8875 O O . ARG B 1 564 ? -11.148 62.125 15.422 1 90.69 564 ARG B O 1
ATOM 8882 N N . TYR B 1 565 ? -11.164 60.438 13.953 1 91.38 565 TYR B N 1
ATOM 8883 C CA . TYR B 1 565 ? -9.789 60.625 13.5 1 91.38 565 TYR B CA 1
ATOM 8884 C C . TYR B 1 565 ? -9.75 61.562 12.289 1 91.38 565 TYR B C 1
ATOM 8886 O O . TYR B 1 565 ? -10.195 61.188 11.203 1 91.38 565 TYR B O 1
ATOM 8894 N N . GLU B 1 566 ? -9.336 62.844 12.508 1 88.69 566 GLU B N 1
ATOM 8895 C CA . GLU B 1 566 ? -9.398 63.812 11.438 1 88.69 566 GLU B CA 1
ATOM 8896 C C . GLU B 1 566 ? -8.094 64.625 11.328 1 88.69 566 GLU B C 1
ATOM 8898 O O . GLU B 1 566 ? -7.273 64.562 12.242 1 88.69 566 GLU B O 1
ATOM 8903 N N . ARG B 1 567 ? -8.008 65.312 10.25 1 86.25 567 ARG B N 1
ATOM 8904 C CA . ARG B 1 567 ? -6.828 66.125 9.969 1 86.25 567 ARG B CA 1
ATOM 8905 C C . ARG B 1 567 ? -6.902 67.438 10.703 1 86.25 567 ARG B C 1
ATOM 8907 O O . ARG B 1 567 ? -7.965 68.062 10.773 1 86.25 567 ARG B O 1
ATOM 8914 N N . ARG B 1 568 ? -5.816 67.875 11.594 1 75.94 568 ARG B N 1
ATOM 8915 C CA . ARG B 1 568 ? -5.766 69.125 12.344 1 75.94 568 ARG B CA 1
ATOM 8916 C C . ARG B 1 568 ? -5.781 70.312 11.398 1 75.94 568 ARG B C 1
ATOM 8918 O O . ARG B 1 568 ? -6.207 71.438 11.789 1 75.94 568 ARG B O 1
ATOM 8925 N N . GLY B 1 569 ? -5.535 70.25 10.102 1 67.62 569 GLY B N 1
ATOM 8926 C CA . GLY B 1 569 ? -5.449 71.312 9.133 1 67.62 569 GLY B CA 1
ATOM 8927 C C . GLY B 1 569 ? -4.668 70.938 7.887 1 67.62 569 GLY B C 1
ATOM 8928 O O . GLY B 1 569 ? -4.211 69.812 7.758 1 67.62 569 GLY B O 1
ATOM 8929 N N . LYS B 1 570 ? -4.672 72 7 1 65.31 570 LYS B N 1
ATOM 8930 C CA . LYS B 1 570 ? -3.963 71.75 5.746 1 65.31 570 LYS B CA 1
ATOM 8931 C C . LYS B 1 570 ? -2.484 71.438 5.992 1 65.31 570 LYS B C 1
ATOM 8933 O O . LYS B 1 570 ? -1.773 72.312 6.562 1 65.31 570 LYS B O 1
ATOM 8938 N N . GLY B 1 571 ? -1.896 70.25 5.676 1 60.5 571 GLY B N 1
ATOM 8939 C CA . GLY B 1 571 ? -0.504 69.875 5.727 1 60.5 571 GLY B CA 1
ATOM 8940 C C . GLY B 1 571 ? -0.083 69.312 7.09 1 60.5 571 GLY B C 1
ATOM 8941 O O . GLY B 1 571 ? 1.062 68.938 7.277 1 60.5 571 GLY B O 1
ATOM 8942 N N . ARG B 1 572 ? -1.102 69.25 8.023 1 75.06 572 ARG B N 1
ATOM 8943 C CA . ARG B 1 572 ? -0.708 68.875 9.367 1 75.06 572 ARG B CA 1
ATOM 8944 C C . ARG B 1 572 ? -1.136 67.438 9.648 1 75.06 572 ARG B C 1
ATOM 8946 O O . ARG B 1 572 ? -1.771 66.812 8.812 1 75.06 572 ARG B O 1
ATOM 8953 N N . GLY B 1 573 ? -0.641 66.875 10.656 1 80.88 573 GLY B N 1
ATOM 8954 C CA . GLY B 1 573 ? -0.869 65.5 11.023 1 80.88 573 GLY B CA 1
ATOM 8955 C C . GLY B 1 573 ? -2.275 65.188 11.531 1 80.88 573 GLY B C 1
ATOM 8956 O O . GLY B 1 573 ? -3.115 66.125 11.531 1 80.88 573 GLY B O 1
ATOM 8957 N N . TYR B 1 574 ? -2.676 64 11.594 1 86 574 TYR B N 1
ATOM 8958 C CA . TYR B 1 574 ? -3.996 63.594 12.055 1 86 574 TYR B CA 1
ATOM 8959 C C . TYR B 1 574 ? -4.074 63.594 13.578 1 86 574 TYR B C 1
ATOM 8961 O O . TYR B 1 574 ? -3.059 63.469 14.258 1 86 574 TYR B O 1
ATOM 8969 N N . HIS B 1 575 ? -5.203 63.938 14.156 1 85.56 575 HIS B N 1
ATOM 8970 C CA . HIS B 1 575 ? -5.465 63.875 15.594 1 85.56 575 HIS B CA 1
ATOM 8971 C C . HIS B 1 575 ? -6.863 63.344 15.875 1 85.56 575 HIS B C 1
ATOM 8973 O O . HIS B 1 575 ? -7.664 63.156 14.953 1 85.56 575 HIS B O 1
ATOM 8979 N N . VAL B 1 576 ? -7.07 62.938 17.094 1 88.19 576 VAL B N 1
ATOM 8980 C CA . VAL B 1 576 ? -8.383 62.469 17.5 1 88.19 576 VAL B CA 1
ATOM 8981 C C . VAL B 1 576 ? -9.18 63.594 18.156 1 88.19 576 VAL B C 1
ATOM 8983 O O . VAL B 1 576 ? -8.719 64.188 19.141 1 88.19 576 VAL B O 1
ATOM 8986 N N . MET B 1 577 ? -10.312 63.906 17.562 1 84.94 577 MET B N 1
ATOM 8987 C CA . MET B 1 577 ? -11.164 64.938 18.078 1 84.94 577 MET B CA 1
ATOM 8988 C C . MET B 1 577 ? -12.398 64.375 18.75 1 84.94 577 MET B C 1
ATOM 8990 O O . MET B 1 577 ? -12.938 63.375 18.312 1 84.94 577 MET B O 1
ATOM 8994 N N . VAL B 1 578 ? -12.742 65.062 19.891 1 86.19 578 VAL B N 1
ATOM 8995 C CA . VAL B 1 578 ? -13.977 64.688 20.594 1 86.19 578 VAL B CA 1
ATOM 8996 C C . VAL B 1 578 ? -15.062 65.688 20.297 1 86.19 578 VAL B C 1
ATOM 8998 O O . VAL B 1 578 ? -14.805 66.875 20.297 1 86.19 578 VAL B O 1
ATOM 9001 N N . SER B 1 579 ? -16.094 65.312 19.75 1 78.38 579 SER B N 1
ATOM 9002 C CA . SER B 1 579 ? -17.25 66.188 19.578 1 78.38 579 SER B CA 1
ATOM 9003 C C . SER B 1 579 ? -18.422 65.688 20.453 1 78.38 579 SER B C 1
ATOM 9005 O O . SER B 1 579 ? -18.531 64.5 20.766 1 78.38 579 SER B O 1
#

Secondary structure (DSSP, 8-state):
------------------------------------------TTTS--HHHHHHHHHHHHHHHHHHHHHHHHHHHHHHHHHHSSS-EETHHHHHHHHHHHHHHHHHHHHHHHHHHHHHHHHHHHHHHHS-B-HHHHHHHHTTTSHHHHHHHHHH---HHHHHHHHHHHHHHHHHHHHHHHHTTSEEEEE-SSB--EEEEEEEEE--SS---TTTS-GGG--TT--HHHHHHHHHHHHHHHHHGGGG--EEEGGGPPPTTBB--TTS-SEEEE--TTS--EEEEEEEEE--TT-SS--EEEEEEEEEEEEEEEEEEEEESTTS-SSEEEEE-GGG-EEEEE-S----SSEEEEEE-TTTSB-SSEEEEEEEEE-SS--EEEEEEEEEPPPBT--SGGGSPPHHHHHHHHTGGG--SS---SSS--TTT---EEEEEETTSTTT---TT-HHHHHHHHHHHHHHHHHHHHHHSPEEEEEEEEE--EEEEEES-HHHHHHHHHHHHHHHHHHHHHHHHHHTTS----S-HHHHHHHHTGGGTT--TTGGGS-HHHHHHHT-TT--EEEEESSTTPPEEEEE-/------------------------------------------TTTS--HHHHHHHHHHHHHHHHHHHHHHHHHHHHHHHHHHSSS-EETHHHHHHHHHHHHHHHHHHHHHHHHHHHHHHHHHHHHHHHS-B-HHHHHHHHTTTSHHHHHHHHHH---HHHHHHHHHHHHHHHHHHHHHHHHTTSEEEEE-SSB--EEEEEEEEE--SS---TTTS-GGG--TT--HHHHHHHHHHHHHHHHHGGGG--EEEGGGPPPTTBB--TTS-SEEEE--TTS--EEEEEEEEE--TT-SS--EEEEEEEEEEEEEEEEEEEEESTTS-SSEEEEE-GGG-EEEEE-S----SSEEEEEE-TTTSB-SSEEEEEEEEE-SS--EEEEEEEEEPPPBT--SGGGSPPHHHHHHHHTGGG--SS---SSS--TTT---EEEEEETTSTTT---TT-HHHHHHHHHHHHHHHHHHHHHHSPEEEEEEEEE--EEEEEES-HHHHHHHHHHHHHHHHHHHHHHHHHHTTS----S-HHHHHHHHTGGGTT--TTGGGS-HHHHHHHT-TT--EEEEESSTT--EEEEE-

Foldseek 3Di:
DDDDDDPDPPPPPPPPPPPPVPPPPPPPPPPPCPPPVPVPDDPFFFFDLVVLLVVLCVVLVVLLVVLLVLLVQLVVLLVVQQPDLWDFPVVVVVSVVSNVVSLVVNLVSLLVLLLVLLQLCLQLVQFPDWDFLLLNVLSNVCSDLVSLVVNLVPDPDPVSVVVSVVSVVSSVLSVVLSVVLVVQKDKFWRQFFFAWDWDKWWFFQQAAQDCPVPPPVPPPPVPPDVLQVLLSRLALLLVLLVCLVVFDEEAPVPDDDWGTFDDPPDGAWHWDDDPPDFIKIKGWTWIWADPPDPDTTITTDPKMKIKFKFKAKWFWDPCLQLQDQWTWTQDPPRDIDIDGDLHRPGAQKKKKKFFLPPAFDLFKGWIKIWHRDPPFTMIMIMIMGMDWIPPDDDPSSTRGSNQNRSLLRSNQGNSQDDRDPPPGCVPGVMTMDMDGCVDQQTPDDRRDGSSNRNSSRSSSVSSVSSSRVPGGIDMDIDIHTRGIIHMDRNDPVVSCCSSVVSSVVSVVSSVVSSVSSSVADRDDPDPVVVCVQCVVVLPPQDPCLVVDDSVVSSVSSDPPWIWHFAAPDDRTGTGIDID/DDDDDDDDDPPPPPPPPPPPPVVVPPPPPPPPPPPPVPVPDDPFFFFDLVVLLVVLVVVLVVLLVVLLVLLVQLVVLLVVQQPDLWDFPVVVVVSVVSNVVSLVVNLVSLLVLLLVLLQLCLQLVQFPDWDFLLLNVLSNVCSDLVSLVVNLVPDPDPVSVVVSVVSVVSSVLSVVLSVVLVVQKDKFWRQFFFAWDWDKWWFFFQAAQDCPVPPPVPPPPVPPDVLLVVLSRLALLLVLLVCLVVFDEEAPVPDDDWGTFDDPPDGAWHWDDDPPFFIKIKGWTWIWADPPDPDTTITTDPKMKMKFKFKAKWFWDPPLQLQDQWTWTQDPPRDIDIDGHLHRPGAQKKKKKFFLPPAFDLFKTWIKIWHRDPPFTMIMIMIMGMDWIPPDDDPSSTRGSNQNRSLLRSNQGNSQDDRDDPVGCVPGVMTMDMDGCVDQQTPDPRRDGSSNRNSSRSSSVSSVSSSRVPGGIDMDIDIHTGGIIHMDRNDPVVSCCSSVCSSVVSVVSSVVSSVSSSVADRDDPDPVVVCVQCVVVLPPQDPCLVVDDSVVSSVSSDPPWIWHFAAPDDRTGTGIDID

Nearest PDB structures (foldseek):
  8xmf-assembly1_A  TM=2.639E-01  e=8.385E+00  Homo sapiens
  8xmf-assembly1_A  TM=2.577E-01  e=9.415E+00  Homo sapiens

Sequence (1158 aa):
MAAASPASSTRTESDHVDASEKQPRWRLSSLSRRTGSSTQQYAYETFHRGKQLRHMIFWTFCRWLFTAVLAMSIFVVIWKYSQPAALPAIKKSEFNSLVIGLSIAYSLNLASALKRDASYLRWWLLSLRPYSPREADLILQCENMSGLLKLGYMSRHVSIRLFVLLFLTLNMAAQVALALLGITYNINPADHITVTRPGLVSIPDMSSIQLDKSLISGTRRPDLDVSQDENARRYMANTFGQSTLTMLWNSIDEAPKPGKFNDARDPIFFSNITDGLPVVYTYYFYESSPQDADYVASVATNRTISAWSDCKEYKVVAGGDGLSPNITFLWEDNEPISWELPSAKGPDQVMYIHDPELDAGDTWAVIYAFEASIKEPWFYRCNTTIGSVTNAVIKEHEVSGNVTRYAAAAIALQGYGSSAGDLTNNTKFTQWQSYPSQSIFGYPYNGTANMRGATASLFAIGTVVAVAGANDDVEVRGMTPMRGITLEIASWTTLYLILGLTVGLQLFFSVAAVVIANTVQLRGHSHLAMAALLRESLDGLGSAAPVASGKQVAAMMGDKAKLRYERRGKGRGYHVMVSMAAASPASSTRTESDHVDASEKQPRWRLSSLSRRTGSSTQQYAYETFHRGKQLRHMIFWTFCRWLFTAVLAMSIFVVIWKYSQPAALPAIKKSEFNSLVIGLSIAYSLNLASALKRDASYLRWWLLSLRPYSPREADLILQCENMSGLLKLGYMSRHVSIRLFVLLFLTLNMAAQVALALLGITYNINPADHITVTRPGLVSIPDMSSIQLDKSLISGTRRPDLDVSQDENARRYMANTFGQSTLTMLWNSIDEAPKPGKFNDARDPIFFSNITDGLPVVYTYYFYESSPQDADYVASVATNRTISAWSDCKEYKVVAGGDGLSPNITFLWEDNEPISWELPSAKGPDQVMYIHDPELDAGDTWAVIYAFEASIKEPWFYRCNTTIGSVTNAVIKEHEVSGNVTRYAAAAIALQGYGSSAGDLTNNTKFTQWQSYPSQSIFGYPYNGTANMRGATASLFAIGTVVAVAGANDDVEVRGMTPMRGITLEIASWTTLYLILGLTVGLQLFFSVAAVVIANTVQLRGHSHLAMAALLRESLDGLGSAAPVASGKQVAAMMGDKAKLRYERRGKGRGYHVMVS

Radius of gyration: 49.68 Å; Cα contacts (8 Å, |Δi|>4): 2187; chains: 2; bounding box: 53×181×158 Å

pLDDT: mean 81.92, std 18.46, range [16.39, 98.31]